Protein AF-A0A7X7JA41-F1 (afdb_monomer_lite)

Foldseek 3Di:
DDDDDDDDDDPDDDDDDPDDDPDQFQQAFAEEEDEDLVVLLVPLQVLLVLSVVCCVVPVGRHWYWYQYQQVQAIATSVRHRPVHHLQQPVSFQALVSVLCLQQNPDPSSVSSVVVCVVRHQEYEYEHDPPNLQQPDPVSLVVSVVSLVSSLVSLLLALSHAYEYEQYAFFQPQQYDLRSLVSSVVSLVCCQDCVNCPPRLRYHYDYNHVLQADPSSHGPPQQADPSHNPDRRGDSVSSNSVSSVVSVVSNVSSRVSSRPGDGRAWAAWEPWEWAAQLAQQKIKIFTDDTPPFQWKWKWKDLDQDPVRIDTPDIRHRHRMDIGRVAHAPRKMKMWMWGDDPPDIDDIYDIYIYGHHHDLPPAAEAEEFEFEQAADVVAPDHGFQARLVLSVLLVVQFQVQFPVNRRPPVRYHYAYAPSQAPVNSLVVLLVCQVVGDLSYEYEYEHAAEKDDDPDQWIFGDTRYYTHTLLNLLVSVLSHDQNYAYEYEYEYFLCQGDDPVDQGRSVVSSQVSNLVVVCVVCVVVVHDRDPCRCLRYKYKYWFHRNFGFAADPNHTQLSVQLSCVLVPVQLVVFLQQQRFQLSSRVRSQVRSCVVPVGTHMHMDNNSNRVNHGRHGDPPSHDPGDFQWDWAWFAAPPPLAIWIWIARLQQQFIWIDALVGHTLDDGDRWDDRRWDWDWWAAEQPRHIWTWTARAAQQFIWTDRSVGHTQGDRDRDHHHQKDFDWWAAPLPRGTWGWIARLAQQFIWTWRSDDDDGDTPGDRPHDDHHQKDWDWWAQPLPRHIWTWIFRQAQTFIWTKRPPPNIDTLGDRHRWQTHDRPQKDFDWDAAPQPNHTWRWIAGQAFQFIWTARSVGHGLGGRDRDHHHQKDWHWIRSPNPNHTWTWIARSNFQFIWTDHSVGHTSDGGDHDSD

Radius of gyration: 40.49 Å; chains: 1; bounding box: 94×89×109 Å

Secondary structure (DSSP, 8-state):
-----------------S---TT-----EEEEE--THHHHHHHTTTHHHHHHHHHHHH----EEEEE-STTT-EE-TTS-B-S-----GGG--SHHHHHHHHH--SHHHHHHHHHHHHH-SEEEEEPPTTTT---SHHHHHHHHHHHHHHHHHHTT-TTSEEEEEPPPPPPTTTS-HHHHHHHHHHHHHHTSHHHHTT-TTEEE--HHHHHB-TTSSBPGGG-SSSSSS-----HHHHHHHHHHHHHHHHHHHHHHHTTPPPPPPPPP-S-EE-BSS-SS-EEEE-PPPTT-SEEEEEEESSS-GGG-EEEEEEESSSEEEE----TT--EEEEEEEE-SS-BPPPPPPEEEBPPP--TTPPEEEEEEE-SS--TTT-PPP-SSHHHHHHHIIIIIIIT-TT--S-GGGEEEEEGGGG-HHHHHHHHHHHHHH--TT-EEEEEEES-EEEETTTEEEEE-SSSEEEHHHHHHHHTTS-TT-EEEEEEESTTTT-S-TT-S-HHHHHHHHHHHHHHHHHHHHTTPPPPTTTTTTEEEEESS-TT------SSS-HHHHHHHHHTTSGGG-SS-SSEEEHHHHHHHHHHHHHHH-TT---EEE-HHHHHHSEEEE-TT-S---SSSEEEEEE-SSSSSSPEEEEEETTTTEEEEE-TT--EEEEEEE-S-TTPEEE---SSSSSS--EEEEETTTTEEEEE-TTS-EEEEEEE---TTEEE--B-SSSSSS-BEEEEETTTTEEEEE--SSTT--EEEEEEE-S-TTEEE--B-TTSSSS-BEEEEETTTTEEEEEE-GGG-EEEEEEEE-S---TTTSEE--B-SSSSSS-BEEEEETTTTEEEEE-TTS-EEEEEEE---TTEEE--B-SSSSSS-BEEEEETTTTEEEEE-TTS-EEEEEEE---

Structure (mmCIF, N/CA/C/O backbone):
data_AF-A0A7X7JA41-F1
#
_entry.id   AF-A0A7X7JA41-F1
#
loop_
_atom_site.group_PDB
_atom_site.id
_atom_site.type_symbol
_atom_site.label_atom_id
_atom_site.label_alt_id
_atom_site.label_comp_id
_atom_site.label_asym_id
_atom_site.label_entity_id
_atom_site.label_seq_id
_atom_site.pdbx_PDB_ins_code
_atom_site.Cartn_x
_atom_site.Cartn_y
_atom_site.Cartn_z
_atom_site.occupancy
_atom_site.B_iso_or_equiv
_atom_site.auth_seq_id
_atom_site.auth_comp_id
_atom_site.auth_asym_id
_atom_site.auth_atom_id
_atom_site.pdbx_PDB_model_num
ATOM 1 N N . MET A 1 1 ? -56.074 30.315 67.542 1.00 33.06 1 MET A N 1
ATOM 2 C CA . MET A 1 1 ? -56.757 29.478 66.530 1.00 33.06 1 MET A CA 1
ATOM 3 C C . MET A 1 1 ? -55.970 29.658 65.236 1.00 33.06 1 MET A C 1
ATOM 5 O O . MET A 1 1 ? -56.002 30.753 64.707 1.00 33.06 1 MET A O 1
ATOM 9 N N . ALA A 1 2 ? -54.986 28.818 64.891 1.00 29.12 2 ALA A N 1
ATOM 10 C CA . ALA A 1 2 ? -55.101 27.440 64.376 1.00 29.12 2 ALA A CA 1
ATOM 11 C C . ALA A 1 2 ? -56.069 27.360 63.174 1.00 29.12 2 ALA A C 1
ATOM 13 O O . ALA A 1 2 ? -57.208 27.773 63.333 1.00 29.12 2 ALA A O 1
ATOM 14 N N . SER A 1 3 ? -55.751 26.834 61.985 1.00 27.56 3 SER A N 1
ATOM 15 C CA . SER A 1 3 ? -54.560 26.144 61.471 1.00 27.56 3 SER A CA 1
ATOM 16 C C . SER A 1 3 ? -54.761 25.822 59.972 1.00 27.56 3 SER A C 1
ATOM 18 O O . SER A 1 3 ? -55.882 25.542 59.569 1.00 27.56 3 SER A O 1
ATOM 20 N N . ARG A 1 4 ? -53.636 25.714 59.240 1.00 30.38 4 ARG A N 1
ATOM 21 C CA . ARG A 1 4 ? -53.349 24.804 58.100 1.00 30.38 4 ARG A CA 1
ATOM 22 C C . ARG A 1 4 ? -53.978 25.087 56.719 1.00 30.38 4 ARG A C 1
ATOM 24 O O . ARG A 1 4 ? -55.105 24.699 56.445 1.00 30.38 4 ARG A O 1
ATOM 31 N N . LEU A 1 5 ? -53.140 25.599 55.806 1.00 30.02 5 LEU A N 1
ATOM 32 C CA . LEU A 1 5 ? -53.205 25.287 54.373 1.00 30.02 5 LEU A CA 1
ATOM 33 C C . LEU A 1 5 ? -52.401 24.007 54.101 1.00 30.02 5 LEU A C 1
ATOM 35 O O . LEU A 1 5 ? -51.257 23.883 54.538 1.00 30.02 5 LEU A O 1
ATOM 39 N N . ALA A 1 6 ? -53.022 23.071 53.387 1.00 27.50 6 ALA A N 1
ATOM 40 C CA . ALA A 1 6 ? -52.429 21.843 52.881 1.00 27.50 6 ALA A CA 1
ATOM 41 C C . ALA A 1 6 ? -51.941 22.069 51.441 1.00 27.50 6 ALA A C 1
ATOM 43 O O . ALA A 1 6 ? -52.726 22.501 50.599 1.00 27.50 6 ALA A O 1
ATOM 44 N N . LEU A 1 7 ? -50.676 21.755 51.152 1.00 28.48 7 LEU A N 1
ATOM 45 C CA . LEU A 1 7 ? -50.219 21.488 49.787 1.00 28.48 7 LEU A CA 1
ATOM 46 C C . LEU A 1 7 ? -50.153 19.970 49.614 1.00 28.48 7 LEU A C 1
ATOM 48 O O . LEU A 1 7 ? -49.408 19.288 50.318 1.00 28.48 7 LEU A O 1
ATOM 52 N N . GLY A 1 8 ? -50.997 19.457 48.722 1.00 24.92 8 GLY A N 1
ATOM 53 C CA . GLY A 1 8 ? -51.049 18.052 48.345 1.00 24.92 8 GLY A CA 1
ATOM 54 C C . GLY A 1 8 ? -49.882 17.673 47.439 1.00 24.92 8 GLY A C 1
ATOM 55 O O . GLY A 1 8 ? -49.553 18.385 46.493 1.00 24.92 8 GLY A O 1
ATOM 56 N N . LEU A 1 9 ? -49.284 16.524 47.740 1.00 27.97 9 LEU A N 1
ATOM 57 C CA . LEU A 1 9 ? -48.405 15.776 46.851 1.00 27.97 9 LEU A CA 1
ATOM 58 C C . LEU A 1 9 ? -49.216 15.301 45.636 1.00 27.97 9 LEU A C 1
ATOM 60 O O . LEU A 1 9 ? -50.021 14.377 45.752 1.00 27.97 9 LEU A O 1
ATOM 64 N N . CYS A 1 10 ? -49.011 15.921 44.475 1.00 24.03 10 CYS A N 1
ATOM 65 C CA . CYS A 1 10 ? -49.424 15.345 43.198 1.00 24.03 10 CYS A CA 1
ATOM 66 C C . CYS A 1 10 ? -48.395 14.287 42.783 1.00 24.03 10 CYS A C 1
ATOM 68 O O . CYS A 1 10 ? -47.353 14.615 42.225 1.00 24.03 10 CYS A O 1
ATOM 70 N N . PHE A 1 11 ? -48.702 13.015 43.036 1.00 27.22 11 PHE A N 1
ATOM 71 C CA . PHE A 1 11 ? -48.127 11.911 42.270 1.00 27.22 11 PHE A CA 1
ATOM 72 C C . PHE A 1 11 ? -48.785 11.918 40.885 1.00 27.22 11 PHE A C 1
ATOM 74 O O . PHE A 1 11 ? -49.929 11.491 40.733 1.00 27.22 11 PHE A O 1
ATOM 81 N N . ALA A 1 12 ? -48.084 12.431 39.876 1.00 26.52 12 ALA A N 1
ATOM 82 C CA . ALA A 1 12 ? -48.445 12.184 38.488 1.00 26.52 12 ALA A CA 1
ATOM 83 C C . ALA A 1 12 ? -47.896 10.805 38.097 1.00 26.52 12 ALA A C 1
ATOM 85 O O . ALA A 1 12 ? -46.705 10.645 37.851 1.00 26.52 12 ALA A O 1
ATOM 86 N N . ALA A 1 13 ? -48.769 9.799 38.079 1.00 29.58 13 ALA A N 1
ATOM 87 C CA . ALA A 1 13 ? -48.492 8.535 37.414 1.00 29.58 13 ALA A CA 1
ATOM 88 C C . ALA A 1 13 ? -48.487 8.784 35.896 1.00 29.58 13 ALA A C 1
ATOM 90 O O . ALA A 1 13 ? -49.542 9.034 35.310 1.00 29.58 13 ALA A O 1
ATOM 91 N N . LEU A 1 14 ? -47.312 8.744 35.261 1.00 29.47 14 LEU A N 1
ATOM 92 C CA . LEU A 1 14 ? -47.224 8.684 33.803 1.00 29.47 14 LEU A CA 1
ATOM 93 C C . LEU A 1 14 ? -47.599 7.265 33.358 1.00 29.47 14 LEU A C 1
ATOM 95 O O . LEU A 1 14 ? -46.852 6.310 33.561 1.00 29.47 14 LEU A O 1
ATOM 99 N N . ALA A 1 15 ? -48.778 7.131 32.756 1.00 28.91 15 ALA A N 1
ATOM 100 C CA . ALA A 1 15 ? -49.138 5.955 31.982 1.00 28.91 15 ALA A CA 1
ATOM 101 C C . ALA A 1 15 ? -48.321 5.956 30.678 1.00 28.91 15 ALA A C 1
ATOM 103 O O . ALA A 1 15 ? -48.540 6.798 29.808 1.00 28.91 15 ALA A O 1
ATOM 104 N N . LEU A 1 16 ? -47.380 5.018 30.543 1.00 32.22 16 LEU A N 1
ATOM 105 C CA . LEU A 1 16 ? -46.713 4.721 29.274 1.00 32.22 16 LEU A CA 1
ATOM 106 C C . LEU A 1 16 ? -47.741 4.114 28.307 1.00 32.22 16 LEU A C 1
ATOM 108 O O . LEU A 1 16 ? -48.267 3.025 28.539 1.00 32.22 16 LEU A O 1
ATOM 112 N N . ALA A 1 17 ? -48.049 4.832 27.228 1.00 27.66 17 ALA A N 1
ATOM 113 C CA . ALA A 1 17 ? -48.820 4.295 26.113 1.00 27.66 17 ALA A CA 1
ATOM 114 C C . ALA A 1 17 ? -48.003 3.205 25.382 1.00 27.66 17 ALA A C 1
ATOM 116 O O . ALA A 1 17 ? -46.795 3.375 25.203 1.00 27.66 17 ALA A O 1
ATOM 117 N N . PRO A 1 18 ? -48.619 2.102 24.915 1.00 32.91 18 PRO A N 1
ATOM 118 C CA . PRO A 1 18 ? -47.906 1.059 24.195 1.00 32.91 18 PRO A CA 1
ATOM 119 C C . PRO A 1 18 ? -47.730 1.486 22.734 1.00 32.91 18 PRO A C 1
ATOM 121 O O . PRO A 1 18 ? -48.543 1.180 21.866 1.00 32.91 18 PRO A O 1
ATOM 124 N N . GLY A 1 19 ? -46.650 2.212 22.473 1.00 30.42 19 GLY A N 1
ATOM 125 C CA . GLY A 1 19 ? -46.119 2.460 21.140 1.00 30.42 19 GLY A CA 1
ATOM 126 C C . GLY A 1 19 ? -44.613 2.268 21.195 1.00 30.42 19 GLY A C 1
ATOM 127 O O . GLY A 1 19 ? -43.905 3.136 21.690 1.00 30.42 19 GLY A O 1
ATOM 128 N N . ARG A 1 20 ? -44.117 1.115 20.731 1.00 34.50 20 ARG A N 1
ATOM 129 C CA . ARG A 1 20 ? -42.679 0.885 20.533 1.00 34.50 20 ARG A CA 1
ATOM 130 C C . ARG A 1 20 ? -42.167 1.917 19.520 1.00 34.50 20 ARG A C 1
ATOM 132 O O . ARG A 1 20 ? -42.358 1.736 18.321 1.00 34.50 20 ARG A O 1
ATOM 139 N N . GLN A 1 21 ? -41.528 2.980 20.001 1.00 29.48 21 GLN A N 1
ATOM 140 C CA . GLN A 1 21 ? -40.533 3.708 19.222 1.00 29.48 21 GLN A CA 1
ATOM 141 C C . GLN A 1 21 ? -39.193 2.996 19.401 1.00 29.48 21 GLN A C 1
ATOM 143 O O . GLN A 1 21 ? -38.790 2.656 20.513 1.00 29.48 21 GLN A O 1
ATOM 148 N N . ALA A 1 22 ? -38.539 2.706 18.284 1.00 31.86 22 ALA A N 1
ATOM 149 C CA . ALA A 1 22 ? -37.186 2.187 18.270 1.00 31.86 22 ALA A CA 1
ATOM 150 C C . ALA A 1 22 ? -36.218 3.275 18.775 1.00 31.86 22 ALA A C 1
ATOM 152 O O . ALA A 1 22 ? -36.221 4.374 18.230 1.00 31.86 22 ALA A O 1
ATOM 153 N N . GLY A 1 23 ? -35.397 2.956 19.786 1.00 39.06 23 GLY A N 1
ATOM 154 C CA . GLY A 1 23 ? -34.113 3.635 20.017 1.00 39.06 23 GLY A CA 1
ATOM 155 C C . GLY A 1 23 ? -33.945 4.589 21.211 1.00 39.06 23 GLY A C 1
ATOM 156 O O . GLY A 1 23 ? -32.968 5.323 21.199 1.00 39.06 23 GLY A O 1
ATOM 157 N N . ALA A 1 24 ? -34.809 4.613 22.236 1.00 46.97 24 ALA A N 1
ATOM 158 C CA . ALA A 1 24 ? -34.547 5.446 23.425 1.00 46.97 24 ALA A CA 1
ATOM 159 C C . ALA A 1 24 ? -33.408 4.854 24.286 1.00 46.97 24 ALA A C 1
ATOM 161 O O . ALA A 1 24 ? -33.489 3.698 24.713 1.00 46.97 24 ALA A O 1
ATOM 162 N N . GLN A 1 25 ? -32.351 5.630 24.543 1.00 55.69 25 GLN A N 1
ATOM 163 C CA . GLN A 1 25 ? -31.204 5.195 25.340 1.00 55.69 25 GLN A CA 1
ATOM 164 C C . GLN A 1 25 ? -31.572 5.226 26.833 1.00 55.69 25 GLN A C 1
ATOM 166 O O . GLN A 1 25 ? -31.824 6.274 27.414 1.00 55.69 25 GLN A O 1
ATOM 171 N N . SER A 1 26 ? -31.627 4.069 27.495 1.00 75.06 26 SER A N 1
ATOM 172 C CA . SER A 1 26 ? -31.870 4.033 28.943 1.00 75.06 26 SER A CA 1
ATOM 173 C C . SER A 1 26 ? -30.574 4.366 29.682 1.00 75.06 26 SER A C 1
ATOM 175 O O . SER A 1 26 ? -29.625 3.584 29.638 1.00 75.06 26 SER A O 1
ATOM 177 N N . PHE A 1 27 ? -30.519 5.516 30.357 1.00 89.44 27 PHE A N 1
ATOM 178 C CA . PHE A 1 27 ? -29.398 5.862 31.234 1.00 89.44 27 PHE A CA 1
ATOM 179 C C . PHE A 1 27 ? -29.605 5.157 32.566 1.00 89.44 27 PHE A C 1
ATOM 181 O O . PHE A 1 27 ? -30.421 5.588 33.376 1.00 89.44 27 PHE A O 1
ATOM 188 N N . SER A 1 28 ? -28.906 4.047 32.775 1.00 90.94 28 SER A N 1
ATOM 189 C CA . SER A 1 28 ? -29.058 3.218 33.970 1.00 90.94 28 SER A CA 1
ATOM 190 C C . SER A 1 28 ? -27.780 3.092 34.785 1.00 90.94 28 SER A C 1
ATOM 192 O O . SER A 1 28 ? -27.863 2.702 35.941 1.00 90.94 28 SER A O 1
ATOM 194 N N . ASN A 1 29 ? -26.619 3.450 34.236 1.00 95.00 29 ASN A N 1
ATOM 195 C CA . ASN A 1 29 ? -25.353 3.397 34.955 1.00 95.00 29 ASN A CA 1
ATOM 196 C C . ASN A 1 29 ? -24.974 4.787 35.504 1.00 95.00 29 ASN A C 1
ATOM 198 O O . ASN A 1 29 ? -24.661 5.707 34.737 1.00 95.00 29 ASN A O 1
ATOM 202 N N . LEU A 1 30 ? -25.041 4.941 36.831 1.00 97.06 30 LEU A N 1
ATOM 203 C CA . LEU A 1 30 ? -24.759 6.187 37.541 1.00 97.06 30 LEU A CA 1
ATOM 204 C C . LEU A 1 30 ? -23.484 6.077 38.361 1.00 97.06 30 LEU A C 1
ATOM 206 O O . LEU A 1 30 ? -23.257 5.080 39.037 1.00 97.06 30 LEU A O 1
ATOM 210 N N . PHE A 1 31 ? -22.720 7.157 38.380 1.00 97.75 31 PHE A N 1
ATOM 211 C CA . PHE A 1 31 ? -21.473 7.286 39.104 1.00 97.75 31 PHE A CA 1
ATOM 212 C C . PHE A 1 31 ? -21.483 8.527 39.976 1.00 97.75 31 PHE A C 1
ATOM 214 O O . PHE A 1 31 ? -21.829 9.612 39.509 1.00 97.75 31 PHE A O 1
ATOM 221 N N . PHE A 1 32 ? -21.080 8.376 41.233 1.00 97.50 32 PHE A N 1
ATOM 222 C CA . PHE A 1 32 ? -20.907 9.485 42.157 1.00 97.50 32 PHE A CA 1
ATOM 223 C C . PHE A 1 32 ? -19.457 9.568 42.636 1.00 97.50 32 PHE A C 1
ATOM 225 O O . PHE A 1 32 ? -19.023 8.750 43.443 1.00 97.50 32 PHE A O 1
ATOM 232 N N . LEU A 1 33 ? -18.714 10.572 42.166 1.00 96.50 33 LEU A N 1
ATOM 233 C CA . LEU A 1 33 ? -17.398 10.918 42.704 1.00 96.50 33 LEU A CA 1
ATOM 234 C C . LEU A 1 33 ? -17.577 11.801 43.938 1.00 96.50 33 LEU A C 1
ATOM 236 O O . LEU A 1 33 ? -18.136 12.903 43.862 1.00 96.50 33 LEU A O 1
ATOM 240 N N . HIS A 1 34 ? -17.114 11.326 45.091 1.00 91.81 34 HIS A N 1
ATOM 241 C CA . HIS A 1 34 ? -17.381 12.002 46.353 1.00 91.81 34 HIS A CA 1
ATOM 242 C C . HIS A 1 34 ? -16.259 11.817 47.366 1.00 91.81 34 HIS A C 1
ATOM 244 O O . HIS A 1 34 ? -15.851 10.707 47.655 1.00 91.81 34 HIS A O 1
ATOM 250 N N . HIS A 1 35 ? -15.804 12.900 47.994 1.00 88.06 35 HIS A N 1
ATOM 251 C CA . HIS A 1 35 ? -14.953 12.819 49.192 1.00 88.06 35 HIS A CA 1
ATOM 252 C C . HIS A 1 35 ? -15.734 13.238 50.442 1.00 88.06 35 HIS A C 1
ATOM 254 O O . HIS A 1 35 ? -16.774 13.897 50.338 1.00 88.06 35 HIS A O 1
ATOM 260 N N . SER A 1 36 ? -15.230 12.927 51.640 1.00 86.56 36 SER A N 1
ATOM 261 C CA . SER A 1 36 ? -15.738 13.508 52.895 1.00 86.56 36 SER A CA 1
ATOM 262 C C . SER A 1 36 ? -17.259 13.274 53.085 1.00 86.56 36 SER A C 1
ATOM 264 O O . SER A 1 36 ? -17.699 12.137 53.262 1.00 86.56 36 SER A O 1
ATOM 266 N N . THR A 1 37 ? -18.091 14.317 53.013 1.00 85.94 37 THR A N 1
ATOM 267 C CA . THR A 1 37 ? -19.538 14.291 53.299 1.00 85.94 37 THR A CA 1
ATOM 268 C C . THR A 1 37 ? -20.363 13.361 52.404 1.00 85.94 37 THR A C 1
ATOM 270 O O . THR A 1 37 ? -21.480 13.000 52.772 1.00 85.94 37 THR A O 1
ATOM 273 N N . GLY A 1 38 ? -19.834 12.938 51.252 1.00 89.62 38 GLY A N 1
ATOM 274 C CA . GLY A 1 38 ? -20.542 12.040 50.335 1.00 89.62 38 GLY A CA 1
ATOM 275 C C . GLY A 1 38 ? -20.774 10.652 50.919 1.00 89.62 38 GLY A C 1
ATOM 276 O O . GLY A 1 38 ? -21.874 10.114 50.800 1.00 89.62 38 GLY A O 1
ATOM 277 N N . SER A 1 39 ? -19.798 10.135 51.669 1.00 90.06 39 SER A N 1
ATOM 278 C CA . SER A 1 39 ? -19.918 8.852 52.368 1.00 90.06 39 SER A CA 1
ATOM 279 C C . SER A 1 39 ? -21.095 8.857 53.353 1.00 90.06 39 SER A C 1
ATOM 281 O O . SER A 1 39 ? -21.860 7.895 53.430 1.00 90.06 39 SER A O 1
ATOM 283 N N . GLY A 1 40 ? -21.333 9.989 54.028 1.00 91.69 40 GLY A N 1
ATOM 284 C CA . GLY A 1 40 ? -22.500 10.185 54.891 1.00 91.69 40 GLY A CA 1
ATOM 285 C C . GLY A 1 40 ? -23.826 10.104 54.129 1.00 91.69 40 GLY A C 1
ATOM 286 O O . GLY A 1 40 ? -24.755 9.434 54.585 1.00 91.69 40 GLY A O 1
ATOM 287 N N . LEU A 1 41 ? -23.921 10.724 52.949 1.00 93.75 41 LEU A N 1
ATOM 288 C CA . LEU A 1 41 ? -25.120 10.647 52.105 1.00 93.75 41 LEU A CA 1
ATOM 289 C C . LEU A 1 41 ? -25.412 9.207 51.668 1.00 93.75 41 LEU A C 1
ATOM 291 O O . LEU A 1 41 ? -26.566 8.781 51.699 1.00 93.75 41 LEU A O 1
ATOM 295 N N . ILE A 1 42 ? -24.377 8.439 51.330 1.00 95.50 42 ILE A N 1
ATOM 296 C CA . ILE A 1 42 ? -24.523 7.052 50.880 1.00 95.50 42 ILE A CA 1
ATOM 297 C C . ILE A 1 42 ? -24.905 6.140 52.049 1.00 95.50 42 ILE A C 1
ATOM 299 O O . ILE A 1 42 ? -25.935 5.465 51.989 1.00 95.50 42 ILE A O 1
ATOM 303 N N . GLN A 1 43 ? -24.111 6.141 53.122 1.00 93.81 43 GLN A N 1
ATOM 304 C CA . GLN A 1 43 ? -24.247 5.198 54.235 1.00 93.81 43 GLN A CA 1
ATOM 305 C C . GLN A 1 43 ? -25.399 5.578 55.171 1.00 93.81 43 GLN A C 1
ATOM 307 O O . GLN A 1 43 ? -26.318 4.795 55.400 1.00 93.81 43 GLN A O 1
ATOM 312 N N . ALA A 1 44 ? -25.374 6.801 55.706 1.00 93.56 44 ALA A N 1
ATOM 313 C CA . ALA A 1 44 ? -26.379 7.282 56.652 1.00 93.56 44 ALA A CA 1
ATOM 314 C C . ALA A 1 44 ? -27.668 7.738 55.954 1.00 93.56 44 ALA A C 1
ATOM 316 O O . ALA A 1 44 ? -28.755 7.585 56.520 1.00 93.56 44 ALA A O 1
ATOM 317 N N . GLY A 1 45 ? -27.554 8.286 54.742 1.00 94.69 45 GLY A N 1
ATOM 318 C CA . GLY A 1 45 ? -28.695 8.647 53.902 1.00 94.69 45 GLY A CA 1
ATOM 319 C C . GLY A 1 45 ? -29.320 7.471 53.148 1.00 94.69 45 GLY A C 1
ATOM 320 O O . GLY A 1 45 ? -30.437 7.602 52.655 1.00 94.69 45 GLY A O 1
ATOM 321 N N . GLY A 1 46 ? -28.656 6.313 53.098 1.00 95.75 46 GLY A N 1
ATOM 322 C CA . GLY A 1 46 ? -29.221 5.074 52.563 1.00 95.75 46 GLY A CA 1
ATOM 323 C C . GLY A 1 46 ? -29.470 5.096 51.055 1.00 95.75 46 GLY A C 1
ATOM 324 O O . GLY A 1 46 ? -30.406 4.446 50.592 1.00 95.75 46 GLY A O 1
ATOM 325 N N . MET A 1 47 ? -28.660 5.827 50.279 1.00 96.38 47 MET A N 1
ATOM 326 C CA . MET A 1 47 ? -28.868 5.997 48.831 1.00 96.38 47 MET A CA 1
ATOM 327 C C . MET A 1 47 ? -29.019 4.663 48.093 1.00 96.38 47 MET A C 1
ATOM 329 O O . MET A 1 47 ? -29.959 4.500 47.319 1.00 96.38 47 MET A O 1
ATOM 333 N N . ARG A 1 48 ? -28.161 3.677 48.387 1.00 95.88 48 ARG A N 1
ATOM 334 C CA . ARG A 1 48 ? -28.209 2.343 47.759 1.00 95.88 48 ARG A CA 1
ATOM 335 C C . ARG A 1 48 ? -29.552 1.641 47.967 1.00 95.88 48 ARG A C 1
ATOM 337 O O . ARG A 1 48 ? -30.108 1.075 47.031 1.00 95.88 48 ARG A O 1
ATOM 344 N N . ALA A 1 49 ? -30.127 1.753 49.166 1.00 95.00 49 ALA A N 1
ATOM 345 C CA . ALA A 1 49 ? -31.444 1.195 49.461 1.00 95.00 49 ALA A CA 1
ATOM 346 C C . ALA A 1 49 ? -32.562 1.900 48.674 1.00 95.00 49 ALA A C 1
ATOM 348 O O . ALA A 1 49 ? -33.531 1.256 48.278 1.00 95.00 49 ALA A O 1
ATOM 349 N N . VAL A 1 50 ? -32.423 3.203 48.412 1.00 95.62 50 VAL A N 1
ATOM 350 C CA . VAL A 1 50 ? -33.379 3.970 47.596 1.00 95.62 50 VAL A CA 1
ATOM 351 C C . VAL A 1 50 ? -33.333 3.527 46.131 1.00 95.62 50 VAL A C 1
ATOM 353 O O . VAL A 1 50 ? -34.392 3.307 45.544 1.00 95.62 50 VAL A O 1
ATOM 356 N N . PHE A 1 51 ? -32.142 3.316 45.561 1.00 95.00 51 PHE A N 1
ATOM 357 C CA . PHE A 1 51 ? -31.991 2.741 44.217 1.00 95.00 51 PHE A CA 1
ATOM 358 C C . PHE A 1 51 ? -32.599 1.333 44.127 1.00 95.00 51 PHE A C 1
ATOM 360 O O . PHE A 1 51 ? -33.428 1.077 43.254 1.00 95.00 51 PHE A O 1
ATOM 367 N N . ALA A 1 52 ? -32.277 0.444 45.073 1.00 93.62 52 ALA A N 1
ATOM 368 C CA . ALA A 1 52 ? -32.813 -0.919 45.103 1.00 93.62 52 ALA A CA 1
ATOM 369 C C . ALA A 1 52 ? -34.349 -0.957 45.242 1.00 93.62 52 ALA A C 1
ATOM 371 O O . ALA A 1 52 ? -35.024 -1.741 44.565 1.00 93.62 52 ALA A O 1
ATOM 372 N N . ALA A 1 53 ? -34.915 -0.087 46.087 1.00 92.75 53 ALA A N 1
ATOM 373 C CA . ALA A 1 53 ? -36.360 0.047 46.247 1.00 92.75 53 ALA A CA 1
ATOM 374 C C . ALA A 1 53 ? -37.030 0.558 44.963 1.00 92.75 53 ALA A C 1
ATOM 376 O O . ALA A 1 53 ? -38.074 0.033 44.580 1.00 92.75 53 ALA A O 1
ATOM 377 N N . SER A 1 54 ? -36.417 1.531 44.281 1.00 90.00 54 SER A N 1
ATOM 378 C CA . SER A 1 54 ? -36.899 2.050 42.997 1.00 90.00 54 SER A CA 1
ATOM 379 C C . SER A 1 54 ? -36.891 0.969 41.910 1.00 90.00 54 SER A C 1
ATOM 381 O O . SER A 1 54 ? -37.930 0.708 41.305 1.00 90.00 54 SER A O 1
ATOM 383 N N . ASN A 1 55 ? -35.772 0.251 41.751 1.00 91.94 55 ASN A N 1
ATOM 384 C CA . ASN A 1 55 ? -35.643 -0.866 40.807 1.00 91.94 55 ASN A CA 1
ATOM 385 C C . ASN A 1 55 ? -36.705 -1.943 41.047 1.00 91.94 55 ASN A C 1
ATOM 387 O O . ASN A 1 55 ? -37.366 -2.390 40.111 1.00 91.94 55 ASN A O 1
ATOM 391 N N . SER A 1 56 ? -36.947 -2.294 42.312 1.00 91.19 56 SER A N 1
ATOM 392 C CA . SER A 1 56 ? -37.967 -3.281 42.680 1.00 91.19 56 SER A CA 1
ATOM 393 C C . SER A 1 56 ? -39.398 -2.788 42.429 1.00 91.19 56 SER A C 1
ATOM 395 O O . SER A 1 56 ? -40.246 -3.560 41.988 1.00 91.19 56 SER A O 1
ATOM 397 N N . ALA A 1 57 ? -39.692 -1.518 42.721 1.00 88.19 57 ALA A N 1
ATOM 398 C CA . ALA A 1 57 ? -41.041 -0.956 42.619 1.00 88.19 57 ALA A CA 1
ATOM 399 C C . ALA A 1 57 ? -41.442 -0.585 41.183 1.00 88.19 57 ALA A C 1
ATOM 401 O O . ALA A 1 57 ? -42.628 -0.621 40.849 1.00 88.19 57 ALA A O 1
ATOM 402 N N . HIS A 1 58 ? -40.471 -0.215 40.348 1.00 85.31 58 HIS A N 1
ATOM 403 C CA . HIS A 1 58 ? -40.706 0.355 39.020 1.00 85.31 58 HIS A CA 1
ATOM 404 C C . HIS A 1 58 ? -40.112 -0.474 37.876 1.00 85.31 58 HIS A C 1
ATOM 406 O O . HIS A 1 58 ? -40.293 -0.108 36.717 1.00 85.31 58 HIS A O 1
ATOM 412 N N . GLY A 1 59 ? -39.431 -1.588 38.170 1.00 82.44 59 GLY A N 1
ATOM 413 C CA . GLY A 1 59 ? -38.784 -2.423 37.154 1.00 82.44 59 GLY A CA 1
ATOM 414 C C . GLY A 1 59 ? -37.631 -1.714 36.438 1.00 82.44 59 GLY A C 1
ATOM 415 O O . GLY A 1 59 ? -37.330 -2.042 35.293 1.00 82.44 59 GLY A O 1
ATOM 416 N N . THR A 1 60 ? -37.024 -0.712 37.080 1.00 83.06 60 THR A N 1
ATOM 417 C CA . THR A 1 60 ? -35.852 0.002 36.558 1.00 83.06 60 THR A CA 1
ATOM 418 C C . THR A 1 60 ? -34.573 -0.793 36.831 1.00 83.06 60 THR A C 1
ATOM 420 O O . THR A 1 60 ? -34.543 -1.651 37.711 1.00 83.06 60 THR A O 1
ATOM 423 N N . GLY A 1 61 ? -33.511 -0.517 36.073 1.00 88.00 61 GLY A N 1
ATOM 424 C CA . GLY A 1 61 ? -32.217 -1.203 36.184 1.00 88.00 61 GLY A CA 1
ATOM 425 C C . GLY A 1 61 ? -31.081 -0.289 36.631 1.00 88.00 61 GLY A C 1
ATOM 426 O O . GLY A 1 61 ? -29.980 -0.418 36.115 1.00 88.00 61 GLY A O 1
ATOM 427 N N . PHE A 1 62 ? -31.346 0.686 37.505 1.00 94.38 62 PHE A N 1
ATOM 428 C CA . PHE A 1 62 ? -30.330 1.659 37.897 1.00 94.38 62 PHE A CA 1
ATOM 429 C C . PHE A 1 62 ? -29.208 1.009 38.714 1.00 94.38 62 PHE A C 1
ATOM 431 O O . PHE A 1 62 ? -29.460 0.413 39.762 1.00 94.38 62 PHE A O 1
ATOM 438 N N . GLU A 1 63 ? -27.977 1.192 38.259 1.00 95.56 63 GLU A N 1
ATOM 439 C CA . GLU A 1 63 ? -26.741 0.785 38.909 1.00 95.56 63 GLU A CA 1
ATOM 440 C C . GLU A 1 63 ? -26.070 2.015 39.513 1.00 95.56 63 GLU A C 1
ATOM 442 O O . GLU A 1 63 ? -25.709 2.951 38.799 1.00 95.56 63 GLU A O 1
ATOM 447 N N . PHE A 1 64 ? -25.910 2.023 40.835 1.00 97.50 64 PHE A N 1
ATOM 448 C CA . PHE A 1 64 ? -25.270 3.126 41.543 1.00 97.50 64 PHE A CA 1
ATOM 449 C C . PHE A 1 64 ? -23.829 2.768 41.904 1.00 97.50 64 PHE A C 1
ATOM 451 O O . PHE A 1 64 ? -23.578 2.007 42.838 1.00 97.50 64 PHE A O 1
ATOM 458 N N . TRP A 1 65 ? -22.887 3.340 41.173 1.00 97.88 65 TRP A N 1
ATOM 459 C CA . TRP A 1 65 ? -21.458 3.274 41.435 1.00 97.88 65 TRP A CA 1
ATOM 460 C C . TRP A 1 65 ? -21.025 4.515 42.210 1.00 97.88 65 TRP A C 1
ATOM 462 O O . TRP A 1 65 ? -21.533 5.617 41.984 1.00 97.88 65 TRP A O 1
ATOM 472 N N . ASP A 1 66 ? -20.066 4.364 43.114 1.00 97.25 66 ASP A N 1
ATOM 473 C CA . ASP A 1 66 ? -19.457 5.509 43.787 1.00 97.25 66 ASP A CA 1
ATOM 474 C C . ASP A 1 66 ? -17.948 5.344 43.909 1.00 97.25 66 ASP A C 1
ATOM 476 O O . ASP A 1 66 ? -17.435 4.227 43.946 1.00 97.25 66 ASP A O 1
ATOM 480 N N . HIS A 1 67 ? -17.237 6.465 43.937 1.00 96.12 67 HIS A N 1
ATOM 481 C CA . HIS A 1 67 ? -15.797 6.489 44.138 1.00 96.12 67 HIS A CA 1
ATOM 482 C C . HIS A 1 67 ? -15.453 7.516 45.206 1.00 96.12 67 HIS A C 1
ATOM 484 O O . HIS A 1 67 ? -15.749 8.706 45.063 1.00 96.12 67 HIS A O 1
ATOM 490 N N . GLY A 1 68 ? -14.849 7.008 46.279 1.00 92.19 68 GLY A N 1
ATOM 491 C CA . GLY A 1 68 ? -14.328 7.789 47.392 1.00 92.19 68 GLY A CA 1
ATOM 492 C C . GLY A 1 68 ? -12.945 8.365 47.089 1.00 92.19 68 GLY A C 1
ATOM 493 O O . GLY A 1 68 ? -12.641 8.717 45.953 1.00 92.19 68 GLY A O 1
ATOM 494 N N . TYR A 1 69 ? -12.092 8.370 48.113 1.00 92.69 69 TYR A N 1
ATOM 495 C CA . TYR A 1 69 ? -10.645 8.539 47.960 1.00 92.69 69 TYR A CA 1
ATOM 496 C C . TYR A 1 69 ? -10.048 7.405 47.116 1.00 92.69 69 TYR A C 1
ATOM 498 O O . TYR A 1 69 ? -10.529 6.270 47.191 1.00 92.69 69 TYR A O 1
ATOM 506 N N . ASN A 1 70 ? -8.961 7.663 46.387 1.00 94.12 70 ASN A N 1
ATOM 507 C CA . ASN A 1 70 ? -8.264 6.656 45.569 1.00 94.12 70 ASN A CA 1
ATOM 508 C C . ASN A 1 70 ? -7.862 5.387 46.341 1.00 94.12 70 ASN A C 1
ATOM 510 O O . ASN A 1 70 ? -7.851 4.300 45.762 1.00 94.12 70 ASN A O 1
ATOM 514 N N . GLU A 1 71 ? -7.555 5.513 47.637 1.00 92.00 71 GLU A N 1
ATOM 515 C CA . GLU A 1 71 ? -7.258 4.377 48.524 1.00 92.00 71 GLU A CA 1
ATOM 516 C C . GLU A 1 71 ? -8.474 3.451 48.713 1.00 92.00 71 GLU A C 1
ATOM 518 O O . GLU A 1 71 ? -8.324 2.232 48.744 1.00 92.00 71 GLU A O 1
ATOM 523 N N . GLY A 1 72 ? -9.682 4.019 48.809 1.00 86.75 72 GLY A N 1
ATOM 524 C CA . GLY A 1 72 ? -10.932 3.256 48.894 1.00 86.75 72 GLY A CA 1
ATOM 525 C C . GL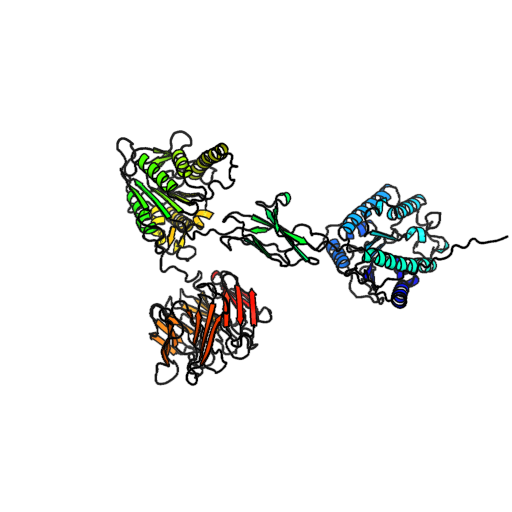Y A 1 72 ? -11.441 2.786 47.529 1.00 86.75 72 GLY A C 1
ATOM 526 O O . GLY A 1 72 ? -12.034 1.714 47.426 1.00 86.75 72 GLY A O 1
ATOM 527 N N . GLY A 1 73 ? -11.170 3.571 46.486 1.00 91.38 73 GLY A N 1
ATOM 528 C CA . GLY A 1 73 ? -11.463 3.250 45.096 1.00 91.38 73 GLY A CA 1
ATOM 529 C C . GLY A 1 73 ? -12.952 3.197 44.751 1.00 91.38 73 GLY A C 1
ATOM 530 O O . GLY A 1 73 ? -13.801 3.822 45.392 1.00 91.38 73 GLY A O 1
ATOM 531 N N . LEU A 1 74 ? -13.245 2.464 43.680 1.00 96.38 74 LEU A N 1
ATOM 532 C CA . LEU A 1 74 ? -14.567 2.279 43.101 1.00 96.38 74 LEU A CA 1
ATOM 533 C C . LEU A 1 74 ? -15.361 1.227 43.887 1.00 96.38 74 LEU A C 1
ATOM 535 O O . LEU A 1 74 ? -14.880 0.112 44.119 1.00 96.38 74 LEU A O 1
ATOM 539 N N . THR A 1 75 ? -16.599 1.572 44.226 1.00 97.06 75 THR A N 1
ATOM 540 C CA . THR A 1 75 ? -17.583 0.711 44.888 1.00 97.06 75 THR A CA 1
ATOM 541 C C . THR A 1 75 ? -18.716 0.378 43.919 1.00 97.06 75 THR A C 1
ATOM 543 O O . THR A 1 75 ? -19.290 1.271 43.288 1.00 97.06 75 THR A O 1
ATOM 546 N N . ASP A 1 76 ? -19.038 -0.908 43.809 1.00 96.00 76 ASP A N 1
ATOM 547 C CA . ASP A 1 76 ? -20.046 -1.437 42.887 1.00 96.00 76 ASP A CA 1
ATOM 548 C C . ASP A 1 76 ? -21.499 -1.186 43.351 1.00 96.00 76 ASP A C 1
ATOM 550 O O . ASP A 1 76 ? -21.717 -0.661 44.448 1.00 96.00 76 ASP A O 1
ATOM 554 N N . PRO A 1 77 ? -22.526 -1.517 42.541 1.00 95.38 77 PRO A N 1
ATOM 555 C CA . PRO A 1 77 ? -23.934 -1.320 42.892 1.00 95.38 77 PRO A CA 1
ATOM 556 C C . PRO A 1 77 ? -24.381 -2.034 44.172 1.00 95.38 77 PRO A C 1
ATOM 558 O O . PRO A 1 77 ? -25.226 -1.497 44.900 1.00 95.38 77 PRO A O 1
ATOM 561 N N . ASP A 1 78 ? -23.760 -3.164 44.506 1.00 92.12 78 ASP A N 1
ATOM 562 C CA . ASP A 1 78 ? -24.027 -3.937 45.723 1.00 92.12 78 ASP A CA 1
ATOM 563 C C . ASP A 1 78 ? -23.315 -3.361 46.962 1.00 92.12 78 ASP A C 1
ATOM 565 O O . ASP A 1 78 ? -23.499 -3.839 48.087 1.00 92.12 78 ASP A O 1
ATOM 569 N N . GLY A 1 79 ? -22.539 -2.288 46.783 1.00 93.38 79 GLY A N 1
ATOM 570 C CA . GLY A 1 79 ? -21.816 -1.611 47.851 1.00 93.38 79 GLY A CA 1
ATOM 571 C C . GLY A 1 79 ? -20.501 -2.289 48.222 1.00 93.38 79 GLY A C 1
ATOM 572 O O . GLY A 1 79 ? -20.000 -2.047 49.321 1.00 93.38 79 GLY A O 1
ATOM 573 N N . GLN A 1 80 ? -19.956 -3.141 47.352 1.00 94.62 80 GLN A N 1
ATOM 574 C CA . GLN A 1 80 ? -18.677 -3.811 47.564 1.00 94.62 80 GLN A CA 1
ATOM 575 C C . GLN A 1 80 ? -17.533 -3.033 46.913 1.00 94.62 80 GLN A C 1
ATOM 577 O O . GLN A 1 80 ? -17.651 -2.507 45.806 1.00 94.62 80 GLN A O 1
ATOM 582 N N . ALA A 1 81 ? -16.397 -2.973 47.608 1.00 93.38 81 ALA A N 1
ATOM 583 C CA . ALA A 1 81 ? -15.180 -2.397 47.054 1.00 93.38 81 ALA A CA 1
ATOM 584 C C . ALA A 1 81 ? -14.653 -3.293 45.925 1.00 93.38 81 ALA A C 1
ATOM 586 O O . ALA A 1 81 ? -14.444 -4.491 46.112 1.00 93.38 81 ALA A O 1
ATOM 587 N N . THR A 1 82 ? -14.391 -2.703 44.762 1.00 95.56 82 THR A N 1
ATOM 588 C CA . THR A 1 82 ? -13.934 -3.447 43.575 1.00 95.56 82 THR A CA 1
ATOM 589 C C . THR A 1 82 ? -12.432 -3.740 43.579 1.00 95.56 82 THR A C 1
ATOM 591 O O . THR A 1 82 ? -11.949 -4.522 42.762 1.00 95.56 82 THR A O 1
ATOM 594 N N . GLY A 1 83 ? -11.671 -3.068 44.451 1.00 92.50 83 GLY A N 1
ATOM 595 C CA . GLY A 1 83 ? -10.205 -3.072 44.432 1.00 92.50 83 GLY A CA 1
ATOM 596 C C . GLY A 1 83 ? -9.586 -2.277 43.273 1.00 92.50 83 GLY A C 1
ATOM 597 O O . GLY A 1 83 ? -8.369 -2.300 43.106 1.00 92.50 83 GLY A O 1
ATOM 598 N N . ARG A 1 84 ? -10.399 -1.578 42.469 1.00 92.81 84 ARG A N 1
ATOM 599 C CA . ARG A 1 84 ? -9.964 -0.683 41.384 1.00 92.81 84 ARG A CA 1
ATOM 600 C C . ARG A 1 84 ? -10.245 0.770 41.764 1.00 92.81 84 ARG A C 1
ATOM 602 O O . ARG A 1 84 ? -11.122 1.031 42.579 1.00 92.81 84 ARG A O 1
ATOM 609 N N . ASN A 1 85 ? -9.542 1.716 41.153 1.00 94.06 85 ASN A N 1
ATOM 610 C CA . ASN A 1 85 ? -9.823 3.150 41.258 1.00 94.06 85 ASN A CA 1
ATOM 611 C C . ASN A 1 85 ? -9.626 3.819 39.888 1.00 94.06 85 ASN A C 1
ATOM 613 O O . ASN A 1 85 ? -9.057 3.210 38.981 1.00 94.06 85 ASN A O 1
ATOM 617 N N . TYR A 1 86 ? -10.109 5.053 39.738 1.00 95.12 86 TYR A N 1
ATOM 618 C CA . TYR A 1 86 ? -9.901 5.858 38.526 1.00 95.12 86 TYR A CA 1
ATOM 619 C C . TYR A 1 86 ? -8.683 6.783 38.611 1.00 95.12 86 TYR A C 1
ATOM 621 O O . TYR A 1 86 ? -8.537 7.655 37.763 1.00 95.12 86 TYR A O 1
ATOM 629 N N . ALA A 1 87 ? -7.824 6.600 39.620 1.00 95.50 87 ALA A N 1
ATOM 630 C CA . ALA A 1 87 ? -6.624 7.397 39.855 1.00 95.50 87 ALA A CA 1
ATOM 631 C C . ALA A 1 87 ? -6.891 8.911 39.773 1.00 95.50 87 ALA A C 1
ATOM 633 O O . ALA A 1 87 ? -6.238 9.633 39.024 1.00 95.50 87 ALA A O 1
ATOM 634 N N . ILE A 1 88 ? -7.869 9.396 40.548 1.00 95.94 88 ILE A N 1
ATOM 635 C CA . ILE A 1 88 ? -8.252 10.812 40.572 1.00 95.94 88 ILE A CA 1
ATOM 636 C C . ILE A 1 88 ? -7.009 11.663 40.890 1.00 95.94 88 ILE A C 1
ATOM 638 O O . ILE A 1 88 ? -6.403 11.445 41.947 1.00 95.94 88 ILE A O 1
ATOM 642 N N . PRO A 1 89 ? -6.605 12.617 40.027 1.00 95.56 89 PRO A N 1
ATOM 643 C CA . PRO A 1 89 ? -5.353 13.344 40.201 1.00 95.56 89 PRO A CA 1
ATOM 644 C C . PRO A 1 89 ? -5.241 14.017 41.569 1.00 95.56 89 PRO A C 1
ATOM 646 O O . PRO A 1 89 ? -6.110 14.790 41.980 1.00 95.56 89 PRO A O 1
ATOM 649 N N . ASN A 1 90 ? -4.158 13.702 42.285 1.00 92.31 90 ASN A N 1
ATOM 650 C CA . ASN A 1 90 ? -3.867 14.176 43.645 1.00 92.31 90 ASN A CA 1
ATOM 651 C C . ASN A 1 90 ? -4.973 13.912 44.685 1.00 92.31 90 ASN A C 1
A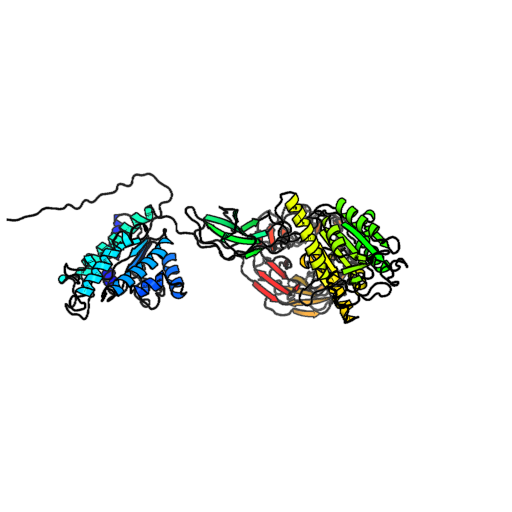TOM 653 O O . ASN A 1 90 ? -4.942 14.509 45.758 1.00 92.31 90 ASN A O 1
ATOM 657 N N . ASP A 1 91 ? -5.947 13.051 44.375 1.00 92.31 91 ASP A N 1
ATOM 658 C CA . ASP A 1 91 ? -7.145 12.839 45.193 1.00 92.31 91 ASP A CA 1
ATOM 659 C C . ASP A 1 91 ? -7.871 14.169 45.521 1.00 92.31 91 ASP A C 1
ATOM 661 O O . ASP A 1 91 ? -8.441 14.360 46.601 1.00 92.31 91 ASP A O 1
ATOM 665 N N . ASN A 1 92 ? -7.821 15.133 44.591 1.00 92.06 92 ASN A N 1
ATOM 666 C CA . ASN A 1 92 ? -8.375 16.468 44.792 1.00 92.06 92 ASN A CA 1
ATOM 667 C C . ASN A 1 92 ? -9.758 16.601 44.136 1.00 92.06 92 ASN A C 1
ATOM 669 O O . ASN A 1 92 ? -9.877 16.665 42.914 1.00 92.06 92 ASN A O 1
ATOM 673 N N . THR A 1 93 ? -10.806 16.700 44.958 1.00 91.69 93 THR A N 1
ATOM 674 C CA . THR A 1 93 ? -12.178 16.998 44.501 1.00 91.69 93 THR A CA 1
ATOM 675 C C . THR A 1 93 ? -12.612 18.433 44.801 1.00 91.69 93 THR A C 1
ATOM 677 O O . THR A 1 93 ? -13.773 18.786 44.592 1.00 91.69 93 THR A O 1
ATOM 680 N N . ASP A 1 94 ? -11.713 19.302 45.258 1.00 91.00 94 ASP A N 1
ATOM 681 C CA . ASP A 1 94 ? -12.001 20.731 45.355 1.00 91.00 94 ASP A CA 1
ATOM 682 C C . ASP A 1 94 ? -12.220 21.336 43.952 1.00 91.00 94 ASP A C 1
ATOM 684 O O . ASP A 1 94 ? -11.896 20.707 42.941 1.00 91.00 94 ASP A O 1
ATOM 688 N N . PRO A 1 95 ? -12.842 22.521 43.832 1.00 92.31 95 PRO A N 1
ATOM 689 C CA . PRO A 1 95 ? -13.198 23.106 42.537 1.00 92.31 95 PRO A CA 1
ATOM 690 C C . PRO A 1 95 ? -12.050 23.232 41.527 1.00 92.31 95 PRO A C 1
ATOM 692 O O . PRO A 1 95 ? -12.283 23.064 40.332 1.00 92.31 95 PRO A O 1
ATOM 695 N N . ASP A 1 96 ? -10.827 23.485 41.989 1.00 92.69 96 ASP A N 1
ATOM 696 C CA . ASP A 1 96 ? -9.615 23.492 41.166 1.00 92.69 96 ASP A CA 1
ATOM 697 C C . ASP A 1 96 ? -9.194 22.076 40.738 1.00 92.69 96 ASP A C 1
ATOM 699 O O . ASP A 1 96 ? -8.809 21.873 39.588 1.00 92.69 96 ASP A O 1
ATOM 703 N N . GLY A 1 97 ? -9.318 21.087 41.628 1.00 94.56 97 GLY A N 1
ATOM 704 C CA . GLY A 1 97 ? -9.058 19.674 41.343 1.00 94.56 97 GLY A CA 1
ATOM 705 C C . GLY A 1 97 ? -10.053 19.068 40.355 1.00 94.56 97 GLY A C 1
ATOM 706 O O . GLY A 1 97 ? -9.653 18.397 39.406 1.00 94.56 97 GLY A O 1
ATOM 707 N N . LEU A 1 98 ? -11.345 19.375 40.503 1.00 95.31 98 LEU A N 1
ATOM 708 C CA . LEU A 1 98 ? -12.372 18.989 39.530 1.00 95.31 98 LEU A CA 1
ATOM 709 C C . LEU A 1 98 ? -12.127 19.658 38.176 1.00 95.31 98 LEU A C 1
ATOM 711 O O . LEU A 1 98 ? -12.221 18.996 37.144 1.00 95.31 98 LEU A O 1
ATOM 715 N N . TYR A 1 99 ? -11.763 20.943 38.168 1.00 95.94 99 TYR A N 1
ATOM 716 C CA . TYR A 1 99 ? -11.351 21.626 36.944 1.00 95.94 99 TYR A CA 1
ATOM 717 C C . TYR A 1 99 ? -10.150 20.944 36.289 1.00 95.94 99 TYR A C 1
ATOM 719 O O . TYR A 1 99 ? -10.169 20.723 35.081 1.00 95.94 99 TYR A O 1
ATOM 727 N N . TYR A 1 100 ? -9.141 20.557 37.069 1.00 96.81 100 TYR A N 1
ATOM 728 C CA . TYR A 1 100 ? -7.990 19.824 36.556 1.00 96.81 100 TYR A CA 1
ATOM 729 C C . TYR A 1 100 ? -8.404 18.475 35.953 1.00 96.81 100 TYR A C 1
ATOM 731 O O . TYR A 1 100 ? -8.080 18.205 34.802 1.00 96.81 100 TYR A O 1
ATOM 739 N N . LEU A 1 101 ? -9.190 17.666 36.668 1.00 96.56 101 LEU A N 1
ATOM 740 C CA . LEU A 1 101 ? -9.686 16.375 36.175 1.00 96.56 101 LEU A CA 1
ATOM 741 C C . LEU A 1 101 ? -10.431 16.511 34.836 1.00 96.56 101 LEU A C 1
ATOM 743 O O . LEU A 1 101 ? -10.185 15.752 33.897 1.00 96.56 101 LEU A O 1
ATOM 747 N N . TRP A 1 102 ? -11.347 17.475 34.742 1.00 96.12 102 TRP A N 1
ATOM 748 C CA . TRP A 1 102 ? -12.255 17.573 33.601 1.00 96.12 102 TRP A CA 1
ATOM 749 C C . TRP A 1 102 ? -11.701 18.383 32.430 1.00 96.12 102 TRP A C 1
ATOM 751 O O . TRP A 1 102 ? -11.950 18.012 31.287 1.00 96.12 102 TRP A O 1
ATOM 761 N N . ALA A 1 103 ? -10.963 19.464 32.680 1.00 94.56 103 ALA A N 1
ATOM 762 C CA . ALA A 1 103 ? -10.568 20.429 31.651 1.00 94.56 103 ALA A CA 1
ATOM 763 C C . ALA A 1 103 ? -9.069 20.426 31.310 1.00 94.56 103 ALA A C 1
ATOM 765 O O . ALA A 1 103 ? -8.674 21.074 30.341 1.00 94.56 103 ALA A O 1
ATOM 766 N N . SER A 1 104 ? -8.229 19.710 32.064 1.00 92.38 104 SER A N 1
ATOM 767 C CA . SER A 1 104 ? -6.790 19.636 31.786 1.00 92.38 104 SER A CA 1
ATOM 768 C C . SER A 1 104 ? -6.458 18.722 30.601 1.00 92.38 104 SER A C 1
ATOM 770 O O . SER A 1 104 ? -7.104 17.698 30.369 1.00 92.38 104 SER A O 1
ATOM 772 N N . SER A 1 105 ? -5.393 19.056 29.873 1.00 89.00 105 SER A N 1
ATOM 773 C CA . SER A 1 105 ? -4.798 18.206 28.833 1.00 89.00 105 SER A CA 1
ATOM 774 C C . SER A 1 105 ? -3.717 17.253 29.358 1.00 89.00 105 SER A C 1
ATOM 776 O O . SER A 1 105 ? -3.133 16.523 28.564 1.00 89.00 105 SER A O 1
ATOM 778 N N . GLU A 1 106 ? -3.421 17.282 30.659 1.00 90.31 106 GLU A N 1
ATOM 779 C CA . GLU A 1 106 ? -2.421 16.406 31.283 1.00 90.31 106 GLU A CA 1
ATOM 780 C C . GLU A 1 106 ? -2.862 14.934 31.245 1.00 90.31 106 GLU A C 1
ATOM 782 O O . GLU A 1 106 ? -4.052 14.630 31.360 1.00 90.31 106 GLU A O 1
ATOM 787 N N . ALA A 1 107 ? -1.903 14.023 31.048 1.00 87.06 107 ALA A N 1
ATOM 788 C CA . ALA A 1 107 ? -2.179 12.615 30.754 1.00 87.06 107 ALA A CA 1
ATOM 789 C C . ALA A 1 107 ? -2.945 11.896 31.877 1.00 87.06 107 ALA A C 1
ATOM 791 O O . ALA A 1 107 ? -3.894 11.175 31.598 1.00 87.06 107 ALA A O 1
ATOM 792 N N . ASP A 1 108 ? -2.604 12.150 33.139 1.00 93.69 108 ASP A N 1
ATOM 793 C CA . ASP A 1 108 ? -3.280 11.563 34.302 1.00 93.69 108 ASP A CA 1
ATOM 794 C C . ASP A 1 108 ? -4.757 11.987 34.395 1.00 93.69 108 ASP A C 1
ATOM 796 O O . ASP A 1 108 ? -5.640 11.161 34.632 1.00 93.69 108 ASP A O 1
ATOM 800 N N . ALA A 1 109 ? -5.050 13.263 34.133 1.00 91.62 109 ALA A N 1
ATOM 801 C CA . ALA A 1 109 ? -6.413 13.772 34.042 1.00 91.62 109 ALA A CA 1
ATOM 802 C C . ALA A 1 109 ? -7.160 13.198 32.828 1.00 91.62 109 ALA A C 1
ATOM 804 O O . ALA A 1 109 ? -8.353 12.900 32.933 1.00 91.62 109 ALA A O 1
ATOM 805 N N . VAL A 1 110 ? -6.482 13.037 31.681 1.00 88.44 110 VAL A N 1
ATOM 806 C CA . VAL A 1 110 ? -7.045 12.418 30.466 1.00 88.44 110 VAL A CA 1
ATOM 807 C C . VAL A 1 110 ? -7.424 10.970 30.731 1.00 88.44 110 VAL A C 1
ATOM 809 O O . VAL A 1 110 ? -8.554 10.587 30.425 1.00 88.44 110 VAL A O 1
ATOM 812 N N . ASP A 1 111 ? -6.534 10.192 31.331 1.00 89.44 111 ASP A N 1
ATOM 813 C CA . ASP A 1 111 ? -6.750 8.778 31.621 1.00 89.44 111 ASP A CA 1
ATOM 814 C C . ASP A 1 111 ? -7.904 8.598 32.614 1.00 89.44 111 ASP A C 1
ATOM 816 O O . ASP A 1 111 ? -8.858 7.866 32.333 1.00 89.44 111 ASP A O 1
ATOM 820 N N . ALA A 1 112 ? -7.885 9.339 33.728 1.00 92.88 112 ALA A N 1
ATOM 821 C CA . ALA A 1 112 ? -8.929 9.280 34.750 1.00 92.88 112 ALA A CA 1
ATOM 822 C C . ALA A 1 112 ? -10.314 9.629 34.182 1.00 92.88 112 ALA A C 1
ATOM 824 O O . ALA A 1 112 ? -11.267 8.854 34.330 1.00 92.88 112 ALA A O 1
ATOM 825 N N . ARG A 1 113 ? -10.447 10.765 33.477 1.00 94.88 113 ARG A N 1
ATOM 826 C CA . ARG A 1 113 ? -11.745 11.154 32.898 1.00 94.88 113 ARG A CA 1
ATOM 827 C C . ARG A 1 113 ? -12.181 10.208 31.784 1.00 94.88 113 ARG A C 1
ATOM 829 O O . ARG A 1 113 ? -13.373 9.945 31.674 1.00 94.88 113 ARG A O 1
ATOM 836 N N . SER A 1 114 ? -11.253 9.681 30.979 1.00 90.69 114 SER A N 1
ATOM 837 C CA . SER A 1 114 ? -11.581 8.753 29.888 1.00 90.69 114 SER A CA 1
ATOM 838 C C . SER A 1 114 ? -12.115 7.438 30.435 1.00 90.69 114 SER A C 1
ATOM 840 O O . SER A 1 114 ? -13.071 6.901 29.888 1.00 90.69 114 SER A O 1
ATOM 842 N N . LEU A 1 115 ? -11.574 6.950 31.555 1.00 92.88 115 LEU A N 1
ATOM 843 C CA . LEU A 1 115 ? -12.109 5.775 32.240 1.00 92.88 115 LEU A CA 1
ATOM 844 C C . LEU A 1 115 ? -13.503 6.041 32.822 1.00 92.88 115 LEU A C 1
ATOM 846 O O . LEU A 1 115 ? -14.399 5.221 32.626 1.00 92.88 115 LEU A O 1
ATOM 850 N N . ILE A 1 116 ? -13.731 7.184 33.474 1.00 95.75 116 ILE A N 1
ATOM 851 C CA . ILE A 1 116 ? -15.067 7.552 33.985 1.00 95.75 116 ILE A CA 1
ATOM 852 C C . ILE A 1 116 ? -16.074 7.630 32.826 1.00 95.75 116 ILE A C 1
ATOM 854 O O . ILE A 1 116 ? -17.137 7.007 32.872 1.00 95.75 116 ILE A O 1
ATOM 858 N N . LEU A 1 117 ? -15.711 8.340 31.755 1.00 92.81 117 LEU A N 1
ATOM 859 C CA . LEU A 1 117 ? -16.519 8.478 30.546 1.00 92.81 117 LEU A CA 1
ATOM 860 C C . LEU A 1 117 ? -16.669 7.153 29.795 1.00 92.81 117 LEU A C 1
ATOM 862 O O . LEU A 1 117 ? -17.665 6.960 29.125 1.00 92.81 117 LEU A O 1
ATOM 866 N N . ALA A 1 118 ? -15.763 6.188 29.895 1.00 88.25 118 ALA A N 1
ATOM 867 C CA . ALA A 1 118 ? -15.975 4.883 29.271 1.00 88.25 118 ALA A CA 1
ATOM 868 C C . ALA A 1 118 ? -17.036 4.055 30.016 1.00 88.25 118 ALA A C 1
ATOM 870 O O . ALA A 1 118 ? -17.757 3.283 29.389 1.00 88.25 118 ALA A O 1
ATOM 871 N N . ASN A 1 119 ? -17.162 4.237 31.334 1.00 92.69 119 ASN A N 1
ATOM 872 C CA . ASN A 1 119 ? -17.917 3.321 32.192 1.00 92.69 119 ASN A CA 1
ATOM 873 C C . ASN A 1 119 ? -19.276 3.856 32.670 1.00 92.69 119 ASN A C 1
ATOM 875 O O . ASN A 1 119 ? -20.124 3.050 33.043 1.00 92.69 119 ASN A O 1
ATOM 879 N N . HIS A 1 120 ? -19.510 5.176 32.656 1.00 94.81 120 HIS A N 1
ATOM 880 C CA . HIS A 1 120 ? -20.658 5.762 33.364 1.00 94.81 120 HIS A CA 1
ATOM 881 C C . HIS A 1 120 ? -21.465 6.769 32.546 1.00 94.81 120 HIS A C 1
ATOM 883 O O . HIS A 1 120 ? -20.911 7.706 31.977 1.00 94.81 120 HIS A O 1
ATOM 889 N N . GLN A 1 121 ? -22.791 6.612 32.505 1.00 94.38 121 GLN A N 1
ATOM 890 C CA . GLN A 1 121 ? -23.685 7.466 31.707 1.00 94.38 121 GLN A CA 1
ATOM 891 C C . GLN A 1 121 ? -24.117 8.725 32.462 1.00 94.38 121 GLN A C 1
ATOM 893 O O . GLN A 1 121 ? -24.258 9.791 31.866 1.00 94.38 121 GLN A O 1
ATOM 898 N N . VAL A 1 122 ? -24.331 8.601 33.773 1.00 97.00 122 VAL A N 1
ATOM 899 C CA . VAL A 1 122 ? -24.693 9.714 34.657 1.00 97.00 122 VAL A CA 1
ATOM 900 C C . VAL A 1 122 ? -23.548 9.939 35.624 1.00 97.00 122 VAL A C 1
ATOM 902 O O . VAL A 1 122 ? -23.229 9.061 36.417 1.00 97.00 122 VAL A O 1
ATOM 905 N N . ILE A 1 123 ? -22.928 11.109 35.562 1.00 98.19 123 ILE A N 1
ATOM 906 C CA . ILE A 1 123 ? -21.706 11.429 36.290 1.00 98.19 123 ILE A CA 1
ATOM 907 C C . ILE A 1 123 ? -22.011 12.564 37.257 1.00 98.19 123 ILE A C 1
ATOM 909 O O . ILE A 1 123 ? -22.126 13.730 36.883 1.00 98.19 123 ILE A O 1
ATOM 913 N N . ALA A 1 124 ? -22.162 12.200 38.520 1.00 97.56 124 ALA A N 1
ATOM 914 C CA . ALA A 1 124 ? -22.364 13.111 39.622 1.00 97.56 124 ALA A CA 1
ATOM 915 C C . ALA A 1 124 ? -21.047 13.341 40.355 1.00 97.56 124 ALA A C 1
ATOM 917 O O . ALA A 1 124 ? -20.312 12.399 40.647 1.00 97.56 124 ALA A O 1
ATOM 918 N N . PHE A 1 125 ? -20.760 14.586 40.708 1.00 94.94 125 PHE A N 1
ATOM 919 C CA . PHE A 1 125 ? -19.592 14.896 41.522 1.00 94.94 125 PHE A CA 1
ATOM 920 C C . PHE A 1 125 ? -19.857 16.090 42.422 1.00 94.94 125 PHE A C 1
ATOM 922 O O . PHE A 1 125 ? -20.671 16.969 42.131 1.00 94.94 125 PHE A O 1
ATOM 929 N N . LYS A 1 126 ? -19.151 16.107 43.548 1.00 89.06 126 LYS A N 1
ATOM 930 C CA . LYS A 1 126 ? -19.216 17.200 44.511 1.00 89.06 126 LYS A CA 1
ATOM 931 C C . LYS A 1 126 ? -17.840 17.512 45.073 1.00 89.06 126 LYS A C 1
ATOM 933 O O . LYS A 1 126 ? -16.998 16.622 45.191 1.00 89.06 126 LYS A O 1
ATOM 938 N N . SER A 1 127 ? -17.669 18.744 45.536 1.00 85.38 127 SER A N 1
ATOM 939 C CA . SER A 1 127 ? -16.438 19.136 46.215 1.00 85.38 127 SER A CA 1
ATOM 940 C C . SER A 1 127 ? -16.341 18.671 47.667 1.00 85.38 127 SER A C 1
ATOM 942 O O . SER A 1 127 ? -17.343 18.326 48.315 1.00 85.38 127 SER A O 1
ATOM 944 N N . CYS A 1 128 ? -15.104 18.604 48.159 1.00 79.44 128 CYS A N 1
ATOM 945 C CA . CYS A 1 128 ? -14.778 18.208 49.521 1.00 79.44 128 CYS A CA 1
ATOM 946 C C . CYS A 1 128 ? -15.043 19.351 50.520 1.00 79.44 128 CYS A C 1
ATOM 948 O O . CYS A 1 128 ? -15.299 20.501 50.160 1.00 79.44 128 CYS A O 1
ATOM 950 N N . PHE A 1 129 ? -15.006 19.038 51.812 1.00 71.62 129 PHE A N 1
ATOM 951 C CA . PHE A 1 129 ? -14.833 20.055 52.846 1.00 71.62 129 PHE A CA 1
ATOM 952 C C . PHE A 1 129 ? -13.353 20.494 52.875 1.00 71.62 129 PHE A C 1
ATOM 954 O O . PHE A 1 129 ? -12.500 19.607 52.825 1.00 71.62 129 PHE A O 1
ATOM 961 N N . PRO A 1 130 ? -13.016 21.795 53.034 1.00 78.81 130 PRO A N 1
ATOM 962 C CA . PRO A 1 130 ? -13.878 22.963 53.255 1.00 78.81 130 PRO A CA 1
ATOM 963 C C . PRO A 1 130 ? -14.062 23.859 52.006 1.00 78.81 130 PRO A C 1
ATOM 965 O O . PRO A 1 130 ? -13.977 25.085 52.111 1.00 78.81 130 PRO A O 1
ATOM 968 N N . ALA A 1 131 ? -14.349 23.294 50.828 1.00 87.00 131 ALA A N 1
ATOM 969 C CA . ALA A 1 131 ? -14.384 24.040 49.559 1.00 87.00 131 ALA A CA 1
ATOM 970 C C . ALA A 1 131 ? -15.424 25.181 49.476 1.00 87.00 131 ALA A C 1
ATOM 972 O O . ALA A 1 131 ? -15.375 26.013 48.580 1.00 87.00 131 ALA A O 1
ATOM 973 N N . SER A 1 132 ? -16.375 25.272 50.407 1.00 90.75 132 SER A N 1
ATOM 974 C CA . SER A 1 132 ? -17.319 26.395 50.500 1.00 90.75 132 SER A CA 1
ATOM 975 C C . SER A 1 132 ? -16.762 27.618 51.249 1.00 90.75 132 SER A C 1
ATOM 977 O O . SER A 1 132 ? -17.502 28.569 51.495 1.00 90.75 132 SER A O 1
ATOM 979 N N . ASN A 1 133 ? -15.491 27.628 51.663 1.00 91.25 133 ASN A N 1
ATOM 980 C CA . ASN A 1 133 ? -14.856 28.822 52.227 1.00 91.25 133 ASN A CA 1
ATOM 981 C C . ASN A 1 133 ? -14.394 29.777 51.113 1.00 91.25 133 ASN A C 1
ATOM 983 O O . ASN A 1 133 ? -13.214 29.809 50.781 1.00 91.25 133 ASN A O 1
ATOM 987 N N . ILE A 1 134 ? -15.316 30.547 50.525 1.00 95.00 134 ILE A N 1
ATOM 988 C CA . ILE A 1 134 ? -15.020 31.462 49.407 1.00 95.00 134 ILE A CA 1
ATOM 989 C C . ILE A 1 134 ? -14.758 32.880 49.953 1.00 95.00 134 ILE A C 1
ATOM 991 O O . ILE A 1 134 ? -15.715 33.626 50.178 1.00 95.00 134 ILE A O 1
ATOM 995 N N . PRO A 1 135 ? -13.496 33.283 50.202 1.00 93.81 135 PRO A N 1
ATOM 996 C CA . PRO A 1 135 ? -13.179 34.437 51.051 1.00 93.81 135 PRO A CA 1
ATOM 997 C C . PRO A 1 135 ? -13.630 35.782 50.471 1.00 93.81 135 PRO A C 1
ATOM 999 O O . PRO A 1 135 ? -13.975 36.692 51.226 1.00 93.81 135 PRO A O 1
ATOM 1002 N N . ASP A 1 136 ? -13.644 35.913 49.146 1.00 94.69 136 ASP A N 1
ATOM 1003 C CA . ASP A 1 136 ? -13.922 37.162 48.448 1.00 94.69 136 ASP A CA 1
ATOM 1004 C C . ASP A 1 136 ? -14.538 36.929 47.055 1.00 94.69 136 ASP A C 1
ATOM 1006 O O . ASP A 1 136 ? -14.731 35.798 46.603 1.00 94.69 136 ASP A O 1
ATOM 1010 N N . ALA A 1 137 ? -14.875 38.029 46.378 1.00 93.50 137 ALA A N 1
ATOM 1011 C CA . ALA A 1 137 ? -15.472 37.997 45.048 1.00 93.50 137 ALA A CA 1
ATOM 1012 C C . ALA A 1 137 ? -14.518 37.447 43.970 1.00 93.50 137 ALA A C 1
ATOM 1014 O O . ALA A 1 137 ? -14.987 36.867 42.998 1.00 93.50 137 ALA A O 1
ATOM 1015 N N . ALA A 1 138 ? -13.197 37.594 44.122 1.00 94.88 138 ALA A N 1
ATOM 1016 C CA . ALA A 1 138 ? -12.242 37.095 43.131 1.00 94.88 138 ALA A CA 1
ATOM 1017 C C . ALA A 1 138 ? -12.152 35.562 43.172 1.00 94.88 138 ALA A C 1
ATOM 1019 O O . ALA A 1 138 ? -12.129 34.910 42.125 1.00 94.88 138 ALA A O 1
ATOM 1020 N N . ALA A 1 139 ? -12.178 34.980 44.372 1.00 94.75 139 ALA A N 1
ATOM 1021 C CA . ALA A 1 139 ? -12.302 33.538 44.551 1.00 94.75 139 ALA A CA 1
ATOM 1022 C C . ALA A 1 139 ? -13.626 33.010 43.970 1.00 94.75 139 ALA A C 1
ATOM 1024 O O . ALA A 1 139 ? -13.623 32.007 43.258 1.00 94.75 139 ALA A O 1
ATOM 1025 N N . LEU A 1 140 ? -14.741 33.718 44.201 1.00 96.31 140 LEU A N 1
ATOM 1026 C CA . LEU A 1 140 ? -16.044 33.370 43.620 1.00 96.31 140 LEU A CA 1
ATOM 1027 C C . LEU A 1 140 ? -16.000 33.336 42.085 1.00 96.31 140 LEU A C 1
ATOM 1029 O O . LEU A 1 140 ? -16.478 32.380 41.479 1.00 96.31 140 LEU A O 1
ATOM 1033 N N . GLU A 1 141 ? -15.412 34.348 41.449 1.00 96.56 141 GLU A N 1
ATOM 1034 C CA . GLU A 1 141 ? -15.290 34.388 39.986 1.00 96.56 141 GLU A CA 1
ATOM 1035 C C . GLU A 1 141 ? -14.331 33.315 39.448 1.00 96.56 141 GLU A C 1
ATOM 1037 O O . GLU A 1 141 ? -14.582 32.746 38.388 1.00 96.56 141 GLU A O 1
ATOM 1042 N N . SER A 1 142 ? -13.286 32.956 40.202 1.00 95.38 142 SER A N 1
ATOM 1043 C CA . SER A 1 142 ? -12.391 31.844 39.840 1.00 95.38 142 SER A CA 1
ATOM 1044 C C . SER A 1 142 ? -13.142 30.510 39.821 1.00 95.38 142 SER A C 1
ATOM 1046 O O . SER A 1 142 ? -13.021 29.742 38.869 1.00 95.38 142 SER A O 1
ATOM 1048 N N . TYR A 1 143 ? -13.998 30.271 40.821 1.00 96.06 143 TYR A N 1
ATOM 1049 C CA . TYR A 1 143 ? -14.845 29.076 40.882 1.00 96.06 143 TYR A CA 1
ATOM 1050 C C . TYR A 1 143 ? -15.811 29.012 39.696 1.00 96.06 143 TYR A C 1
ATOM 1052 O O . TYR A 1 143 ? -15.957 27.962 39.070 1.00 96.06 143 TYR A O 1
ATOM 1060 N N . LYS A 1 144 ? -16.444 30.137 39.342 1.00 96.81 144 LYS A N 1
ATOM 1061 C CA . LYS A 1 144 ? -17.311 30.203 38.158 1.00 96.81 144 LYS A CA 1
ATOM 1062 C C . LYS A 1 144 ? -16.543 29.901 36.873 1.00 96.81 144 LYS A C 1
ATOM 1064 O O . LYS A 1 144 ? -17.016 29.109 36.062 1.00 96.81 144 LYS A O 1
ATOM 1069 N N . ALA A 1 145 ? -15.353 30.478 36.699 1.00 96.56 145 ALA A N 1
ATOM 1070 C CA . ALA A 1 145 ? -14.520 30.250 35.519 1.00 96.56 145 ALA A CA 1
ATOM 1071 C C . ALA A 1 145 ? -14.138 28.769 35.358 1.00 96.56 145 ALA A C 1
ATOM 1073 O O . ALA A 1 145 ? -14.264 28.213 34.267 1.00 96.56 145 ALA A O 1
ATOM 1074 N N . TRP A 1 146 ? -13.750 28.109 36.451 1.00 96.94 146 TRP A N 1
ATOM 1075 C CA . TRP A 1 146 ? -13.468 26.673 36.475 1.00 96.94 146 TRP A CA 1
ATOM 1076 C C . TRP A 1 146 ? -14.673 25.833 36.053 1.00 96.94 146 TRP A C 1
ATOM 1078 O O . TRP A 1 146 ? -14.550 24.976 35.179 1.00 96.94 146 TRP A O 1
ATOM 1088 N N . TYR A 1 147 ? -15.856 26.113 36.599 1.00 96.81 147 TYR A N 1
ATOM 1089 C CA . TYR A 1 147 ? -17.071 25.381 36.238 1.00 96.81 147 TYR A CA 1
ATOM 1090 C C . TYR A 1 147 ? -17.527 25.644 34.798 1.00 96.81 147 TYR A C 1
ATOM 1092 O O . TYR A 1 147 ? -18.009 24.720 34.146 1.00 96.81 147 TYR A O 1
ATOM 1100 N N . LEU A 1 148 ? -17.333 26.850 34.255 1.00 96.88 148 LEU A N 1
ATOM 1101 C CA . LEU A 1 148 ? -17.593 27.137 32.837 1.00 96.88 148 LEU A CA 1
ATOM 1102 C C . LEU A 1 148 ? -16.653 26.362 31.901 1.00 96.88 148 LEU A C 1
ATOM 1104 O O . LEU A 1 148 ? -17.088 25.876 30.853 1.00 96.88 148 LEU A O 1
ATOM 1108 N N . ALA A 1 149 ? -15.382 26.212 32.279 1.00 94.81 149 ALA A N 1
ATOM 1109 C CA . ALA A 1 149 ? -14.433 25.401 31.523 1.00 94.81 149 ALA A CA 1
ATOM 1110 C C . ALA A 1 149 ? -14.820 23.915 31.548 1.00 94.81 149 ALA A C 1
ATOM 1112 O O . ALA A 1 149 ? -14.871 23.282 30.497 1.00 94.81 149 ALA A O 1
ATOM 1113 N N . MET A 1 150 ? -15.192 23.382 32.718 1.00 96.75 150 MET A N 1
ATOM 1114 C CA . MET A 1 150 ? -15.717 22.016 32.832 1.00 96.75 150 MET A CA 1
ATOM 1115 C C . MET A 1 150 ? -16.990 21.819 31.998 1.00 96.75 150 MET A C 1
ATOM 1117 O O . MET A 1 150 ? -17.089 20.851 31.254 1.00 96.75 150 MET A O 1
ATOM 1121 N N . ARG A 1 151 ? -17.932 22.771 32.041 1.00 95.88 151 ARG A N 1
ATOM 1122 C CA . ARG A 1 151 ? -19.165 22.737 31.237 1.00 95.88 151 ARG A CA 1
ATOM 1123 C C . ARG A 1 151 ? -18.881 22.649 29.738 1.00 95.88 151 ARG A C 1
ATOM 1125 O O . ARG A 1 151 ? -19.533 21.878 29.049 1.00 95.88 151 ARG A O 1
ATOM 1132 N N . SER A 1 152 ? -17.867 23.368 29.258 1.00 92.12 152 SER A N 1
ATOM 1133 C CA . SER A 1 152 ? -17.447 23.297 27.851 1.00 92.12 152 SER A CA 1
ATOM 1134 C C . SER A 1 152 ? -16.955 21.898 27.464 1.00 92.12 152 SER A C 1
ATOM 1136 O O . SER A 1 152 ? -17.129 21.477 26.325 1.00 92.12 152 SER A O 1
ATOM 1138 N N . VAL A 1 153 ? -16.361 21.161 28.409 1.00 92.19 153 VAL A N 1
ATOM 1139 C CA . VAL A 1 153 ? -16.005 19.751 28.212 1.00 92.19 153 VAL A CA 1
ATOM 1140 C C . VAL A 1 153 ? -17.241 18.867 28.243 1.00 92.19 153 VAL A C 1
ATOM 1142 O O . VAL A 1 153 ? -17.367 17.993 27.394 1.00 92.19 153 VAL A O 1
ATOM 1145 N N . PHE A 1 154 ? -18.167 19.108 29.171 1.00 94.56 154 PHE A N 1
ATOM 1146 C CA . PHE A 1 154 ? -19.418 18.354 29.265 1.00 94.56 154 PHE A CA 1
ATOM 1147 C C . PHE A 1 154 ? -20.221 18.440 27.971 1.00 94.56 154 PHE A C 1
ATOM 1149 O O . PHE A 1 154 ? -20.699 17.415 27.500 1.00 94.56 154 PHE A O 1
ATOM 1156 N N . ASP A 1 155 ? -20.282 19.608 27.332 1.00 89.50 155 ASP A N 1
ATOM 1157 C CA . ASP A 1 155 ? -20.967 19.802 26.046 1.00 89.50 155 ASP A CA 1
ATOM 1158 C C . ASP A 1 155 ? -20.421 18.925 24.907 1.00 89.50 155 ASP A C 1
ATOM 1160 O O . ASP A 1 155 ? -21.127 18.666 23.933 1.00 89.50 155 ASP A O 1
ATOM 1164 N N . MET A 1 156 ? -19.178 18.442 25.016 1.00 86.38 156 MET A N 1
ATOM 1165 C CA . MET A 1 156 ? -18.601 17.505 24.046 1.00 86.38 156 MET A CA 1
ATOM 1166 C C . MET A 1 156 ? -19.140 16.074 24.198 1.00 86.38 156 MET A C 1
ATOM 1168 O O . MET A 1 156 ? -18.933 15.259 23.299 1.00 86.38 156 MET A O 1
ATOM 1172 N N . TYR A 1 157 ? -19.844 15.774 25.297 1.00 88.69 157 TYR A N 1
ATOM 1173 C CA . TYR A 1 157 ? -20.378 14.450 25.631 1.00 88.69 157 TYR A CA 1
ATOM 1174 C C . TYR A 1 157 ? -21.903 14.481 25.869 1.00 88.69 157 TYR A C 1
ATOM 1176 O O . TYR A 1 157 ? -22.369 14.282 26.997 1.00 88.69 157 TYR A O 1
ATOM 1184 N N . PRO A 1 158 ? -22.719 14.756 24.833 1.00 87.81 158 PRO A N 1
ATOM 1185 C CA . PRO A 1 158 ? -24.181 14.789 24.945 1.00 87.81 158 PRO A CA 1
ATOM 1186 C C . PRO A 1 158 ? -24.811 13.408 25.219 1.00 87.81 158 PRO A C 1
ATOM 1188 O O . PRO A 1 158 ? -25.955 13.324 25.640 1.00 87.81 158 PRO A O 1
ATOM 1191 N N . GLY A 1 159 ? -24.077 12.312 25.050 1.00 87.19 159 GLY A N 1
ATOM 1192 C CA . GLY A 1 159 ? -24.475 10.973 25.487 1.00 87.19 159 GLY A CA 1
ATOM 1193 C C . GLY A 1 159 ? -24.237 10.726 26.980 1.00 87.19 159 GLY A C 1
ATOM 1194 O O . GLY A 1 159 ? -24.404 9.597 27.445 1.00 87.19 159 GLY A O 1
ATOM 1195 N N . ARG A 1 160 ? -23.844 11.757 27.741 1.00 91.88 160 ARG A N 1
ATOM 1196 C CA . ARG A 1 160 ? -23.601 11.715 29.188 1.00 91.88 160 ARG A CA 1
ATOM 1197 C C . ARG A 1 160 ? -24.373 12.806 29.895 1.00 91.88 160 ARG A C 1
ATOM 1199 O O . ARG A 1 160 ? -24.481 13.919 29.399 1.00 91.88 160 ARG A O 1
ATOM 1206 N N . LEU A 1 161 ? -24.868 12.495 31.087 1.00 96.25 161 LEU A N 1
ATOM 1207 C CA . LEU A 1 161 ? -25.495 13.467 31.972 1.00 96.25 161 LEU A CA 1
ATOM 1208 C C . LEU A 1 161 ? -24.529 13.827 33.096 1.00 96.25 161 LEU A C 1
ATOM 1210 O O . LEU A 1 161 ? -24.161 12.964 33.891 1.00 96.25 161 LEU A O 1
ATOM 1214 N N . PHE A 1 162 ? -24.182 15.101 33.215 1.00 97.88 162 PHE A N 1
ATOM 1215 C CA . PHE A 1 162 ? -23.342 15.607 34.295 1.00 97.88 162 PHE A CA 1
ATOM 1216 C C . PHE A 1 162 ? -24.202 16.260 35.374 1.00 97.88 162 PHE A C 1
ATOM 1218 O O . PHE A 1 162 ? -25.009 17.152 35.105 1.00 97.88 162 PHE A O 1
ATOM 1225 N N . VAL A 1 163 ? -24.018 15.817 36.616 1.00 97.94 163 VAL A N 1
ATOM 1226 C CA . VAL A 1 163 ? -24.706 16.356 37.790 1.00 97.94 163 VAL A CA 1
ATOM 1227 C C . VAL A 1 163 ? -23.700 17.094 38.659 1.00 97.94 163 VAL A C 1
ATOM 1229 O O . VAL A 1 163 ? -22.945 16.482 39.419 1.00 97.94 163 VAL A O 1
ATOM 1232 N N . VAL A 1 164 ? -23.705 18.421 38.558 1.00 96.25 164 VAL A N 1
ATOM 1233 C CA . VAL A 1 164 ? -22.871 19.282 39.400 1.00 96.25 164 VAL A CA 1
ATOM 1234 C C . VAL A 1 164 ? -23.532 19.494 40.758 1.00 96.25 164 VAL A C 1
ATOM 1236 O O . VAL A 1 164 ? -24.758 19.584 40.866 1.00 96.25 164 VAL A O 1
ATOM 1239 N N . MET A 1 165 ? -22.723 19.598 41.811 1.00 94.19 165 MET A N 1
ATOM 1240 C CA . MET A 1 165 ? -23.213 19.903 43.155 1.00 94.19 165 MET A CA 1
ATOM 1241 C C . MET A 1 165 ? -22.328 20.957 43.814 1.00 94.19 165 MET A C 1
ATOM 1243 O O . MET A 1 165 ? -21.116 20.742 43.921 1.00 94.19 165 MET A O 1
ATOM 1247 N N . PRO A 1 166 ? -22.899 22.067 44.316 1.00 92.12 166 PRO A N 1
ATOM 1248 C CA . PRO A 1 166 ? -22.131 23.002 45.118 1.00 92.12 166 PRO A CA 1
ATOM 1249 C C . PRO A 1 166 ? -21.605 22.318 46.391 1.00 92.12 166 PRO A C 1
ATOM 1251 O O . PRO A 1 166 ? -22.262 21.415 46.928 1.00 92.12 166 PRO A O 1
ATOM 1254 N N . PRO A 1 167 ? -20.441 22.748 46.913 1.00 90.38 167 PRO A N 1
ATOM 1255 C CA . PRO A 1 167 ? -19.929 22.246 48.184 1.00 90.38 167 PRO A CA 1
ATOM 1256 C C . PRO A 1 167 ? -20.943 22.485 49.319 1.00 90.38 167 PRO A C 1
ATOM 1258 O O . PRO A 1 167 ? -21.685 23.463 49.269 1.00 90.38 167 PRO A O 1
ATOM 1261 N N . PRO A 1 168 ? -21.006 21.624 50.351 1.00 91.00 168 PRO A N 1
ATOM 1262 C CA . PRO A 1 168 ? -21.912 21.816 51.487 1.00 91.00 168 PRO A CA 1
ATOM 1263 C C . PRO A 1 168 ? -21.540 23.075 52.296 1.00 91.00 168 PRO A C 1
ATOM 1265 O O . PRO A 1 168 ? -20.364 23.419 52.345 1.00 91.00 168 PRO A O 1
ATOM 1268 N N . PRO A 1 169 ? -22.491 23.756 52.964 1.00 93.25 169 PRO A N 1
ATOM 1269 C CA . PRO A 1 169 ? -22.207 24.956 53.751 1.00 93.25 169 PRO A CA 1
ATOM 1270 C C . PRO A 1 169 ? -21.326 24.651 54.968 1.00 93.25 169 PRO A C 1
ATOM 1272 O O . PRO A 1 169 ? -21.454 23.601 55.598 1.00 93.25 169 PRO A O 1
ATOM 1275 N N . LEU A 1 170 ? -20.485 25.614 55.351 1.00 92.25 170 LEU A N 1
ATOM 1276 C CA . LEU A 1 170 ? -19.685 25.513 56.572 1.00 92.25 170 LEU A CA 1
ATOM 1277 C C . LEU A 1 170 ? -20.504 25.801 57.827 1.00 92.25 170 LEU A C 1
ATOM 1279 O O . LEU A 1 170 ? -21.496 26.536 57.807 1.00 92.25 170 LEU A O 1
ATOM 1283 N N . HIS A 1 171 ? -20.017 25.272 58.945 1.00 91.00 171 HIS A N 1
ATOM 1284 C CA . HIS A 1 171 ? -20.458 25.660 60.273 1.00 91.00 171 HIS A CA 1
ATOM 1285 C C . HIS A 1 171 ? -20.247 27.167 60.496 1.00 91.00 171 HIS A C 1
ATOM 1287 O O . HIS A 1 171 ? -19.235 27.741 60.082 1.00 91.00 171 HIS A O 1
ATOM 1293 N N . ARG A 1 172 ? -21.162 27.813 61.225 1.00 88.75 172 ARG A N 1
ATOM 1294 C CA . ARG A 1 172 ? -21.132 29.268 61.484 1.00 88.75 172 ARG A CA 1
ATOM 1295 C C . ARG A 1 172 ? -19.893 29.781 62.222 1.00 88.75 172 ARG A C 1
ATOM 1297 O O . ARG A 1 172 ? -19.600 30.967 62.169 1.00 88.75 172 ARG A O 1
ATOM 1304 N N . LEU A 1 173 ? -19.182 28.900 62.929 1.00 90.12 173 LEU A N 1
ATOM 1305 C CA . LEU A 1 173 ? -17.917 29.221 63.607 1.00 90.12 173 LEU A CA 1
ATOM 1306 C C . LEU A 1 173 ? -16.673 28.919 62.751 1.00 90.12 173 LEU A C 1
ATOM 1308 O O . LEU A 1 173 ? -15.574 29.297 63.143 1.00 90.12 173 LEU A O 1
ATOM 1312 N N . ALA A 1 174 ? -16.830 28.231 61.616 1.00 89.75 174 ALA A N 1
ATOM 1313 C CA . ALA A 1 174 ? -15.739 27.838 60.719 1.00 89.75 174 ALA A CA 1
ATOM 1314 C C . ALA A 1 174 ? -15.591 28.771 59.501 1.00 89.75 174 ALA A C 1
ATOM 1316 O O . ALA A 1 174 ? -14.664 28.614 58.713 1.00 89.75 174 ALA A O 1
ATOM 1317 N N . SER A 1 175 ? -16.501 29.734 59.329 1.00 91.50 175 SER A N 1
ATOM 1318 C CA . SER A 1 175 ? -16.531 30.653 58.190 1.00 91.50 175 SER A CA 1
ATOM 1319 C C . SER A 1 175 ? -17.003 32.047 58.608 1.00 91.50 175 SER A C 1
ATOM 1321 O O . SER A 1 175 ? -17.549 32.239 59.694 1.00 91.50 175 SER A O 1
ATOM 1323 N N . THR A 1 176 ? -16.793 33.038 57.744 1.00 94.50 176 THR A N 1
ATOM 1324 C CA . THR A 1 176 ? -17.312 34.400 57.931 1.00 94.50 176 THR A CA 1
ATOM 1325 C C . THR A 1 176 ? -18.644 34.566 57.201 1.00 94.50 176 THR A C 1
ATOM 1327 O O . THR A 1 176 ? -18.908 33.883 56.213 1.00 94.50 176 THR A O 1
ATOM 1330 N N . SER A 1 177 ? -19.483 35.518 57.624 1.00 94.44 177 SER A N 1
ATOM 1331 C CA . SER A 1 177 ? -20.751 35.803 56.929 1.00 94.44 177 SER A CA 1
ATOM 1332 C C . SER A 1 177 ? -20.556 36.197 55.462 1.00 94.44 177 SER A C 1
ATOM 1334 O O . SER A 1 177 ? -21.395 35.859 54.632 1.00 94.44 177 SER A O 1
ATOM 1336 N N . ALA A 1 178 ? -19.451 36.878 55.135 1.00 95.06 178 ALA A N 1
ATOM 1337 C CA . ALA A 1 178 ? -19.108 37.231 53.760 1.00 95.06 178 ALA A CA 1
ATOM 1338 C C . ALA A 1 178 ? -18.773 35.983 52.930 1.00 95.06 178 ALA A C 1
ATOM 1340 O O . ALA A 1 178 ? -19.336 35.797 51.854 1.00 95.06 178 ALA A O 1
ATOM 1341 N N . ALA A 1 179 ? -17.935 35.088 53.463 1.00 95.44 179 ALA A N 1
ATOM 1342 C CA . ALA A 1 179 ? -17.566 33.864 52.762 1.00 95.44 179 ALA A CA 1
ATOM 1343 C C . ALA A 1 179 ? -18.752 32.900 52.591 1.00 95.44 179 ALA A C 1
ATOM 1345 O O . ALA A 1 179 ? -18.945 32.337 51.515 1.00 95.44 179 ALA A O 1
ATOM 1346 N N . ALA A 1 180 ? -19.610 32.774 53.607 1.00 95.75 180 ALA A N 1
ATOM 1347 C CA . ALA A 1 180 ? -20.842 31.992 53.516 1.00 95.75 180 ALA A CA 1
ATOM 1348 C C . ALA A 1 180 ? -21.843 32.579 52.501 1.00 95.75 180 ALA A C 1
ATOM 1350 O O . ALA A 1 180 ? -22.498 31.831 51.774 1.00 95.75 180 ALA A O 1
ATOM 1351 N N . ALA A 1 181 ? -21.943 33.911 52.403 1.00 96.88 181 ALA A N 1
ATOM 1352 C CA . ALA A 1 181 ? -22.758 34.563 51.379 1.00 96.88 181 ALA A CA 1
ATOM 1353 C C . ALA A 1 181 ? -22.219 34.302 49.962 1.00 96.88 181 ALA A C 1
ATOM 1355 O O . ALA A 1 181 ? -23.008 33.998 49.069 1.00 96.88 181 ALA A O 1
ATOM 1356 N N . ASN A 1 182 ? -20.897 34.345 49.765 1.00 97.56 182 ASN A N 1
ATOM 1357 C CA . ASN A 1 182 ? -20.267 33.990 48.489 1.00 97.56 182 ASN A CA 1
ATOM 1358 C C . ASN A 1 182 ? -20.506 32.517 48.127 1.00 97.56 182 ASN A C 1
ATOM 1360 O O . ASN A 1 182 ? -20.813 32.215 46.978 1.00 97.56 182 ASN A O 1
ATOM 1364 N N . ALA A 1 183 ? -20.439 31.607 49.102 1.00 96.00 183 ALA A N 1
ATOM 1365 C CA . ALA A 1 183 ? -20.733 30.190 48.895 1.00 96.00 183 ALA A CA 1
ATOM 1366 C C . ALA A 1 183 ? -22.184 29.951 48.455 1.00 96.00 183 ALA A C 1
ATOM 1368 O O . ALA A 1 183 ? -22.425 29.219 47.494 1.00 96.00 183 ALA A O 1
ATOM 1369 N N . ARG A 1 184 ? -23.154 30.630 49.086 1.00 97.00 184 ARG A N 1
ATOM 1370 C CA . ARG A 1 184 ? -24.554 30.586 48.637 1.00 97.00 184 ARG A CA 1
ATOM 1371 C C . ARG A 1 184 ? -24.725 31.219 47.254 1.00 97.00 184 ARG A C 1
ATOM 1373 O O . ARG A 1 184 ? -25.486 30.704 46.442 1.00 97.00 184 ARG A O 1
ATOM 1380 N N . ALA A 1 185 ? -24.027 32.319 46.966 1.00 97.56 185 ALA A N 1
ATOM 1381 C CA . ALA A 1 185 ? -24.062 32.952 45.649 1.00 97.56 185 ALA A CA 1
ATOM 1382 C C . ALA A 1 185 ? -23.530 32.016 44.553 1.00 97.56 185 ALA A C 1
ATOM 1384 O O . ALA A 1 185 ? -24.128 31.939 43.483 1.00 97.56 185 ALA A O 1
ATOM 1385 N N . PHE A 1 186 ? -22.460 31.267 44.835 1.00 97.12 186 PHE A N 1
ATOM 1386 C CA . PHE A 1 186 ? -21.942 30.232 43.943 1.00 97.12 186 PHE A CA 1
ATOM 1387 C C . PHE A 1 186 ? -22.957 29.102 43.723 1.00 97.12 186 PHE A C 1
ATOM 1389 O O . PHE A 1 186 ? -23.239 28.751 42.580 1.00 97.12 186 PHE A O 1
ATOM 1396 N N . ALA A 1 187 ? -23.559 28.584 44.801 1.00 96.25 187 ALA A N 1
ATOM 1397 C CA . ALA A 1 187 ? -24.584 27.543 44.719 1.00 96.25 187 ALA A CA 1
ATOM 1398 C C . ALA A 1 187 ? -25.783 27.970 43.858 1.00 96.25 187 ALA A C 1
ATOM 1400 O O . ALA A 1 187 ? -26.150 27.269 42.920 1.00 96.25 187 ALA A O 1
ATOM 1401 N N . ASN A 1 188 ? -26.319 29.167 44.108 1.00 96.94 188 ASN A N 1
ATOM 1402 C CA . ASN A 1 188 ? -27.429 29.718 43.331 1.00 96.94 188 ASN A CA 1
ATOM 1403 C C . ASN A 1 188 ? -27.049 29.965 41.859 1.00 96.94 188 ASN A C 1
ATOM 1405 O O . ASN A 1 188 ? -27.898 29.869 40.975 1.00 96.94 188 ASN A O 1
ATOM 1409 N N . TRP A 1 189 ? -25.788 30.310 41.578 1.00 98.00 189 TRP A N 1
ATOM 1410 C CA . TRP A 1 189 ? -25.309 30.506 40.209 1.00 98.00 189 TRP A CA 1
ATOM 1411 C C . TRP A 1 189 ? -25.258 29.189 39.424 1.00 98.00 189 TRP A C 1
ATOM 1413 O O . TRP A 1 189 ? -25.679 29.179 38.267 1.00 98.00 189 TRP A O 1
ATOM 1423 N N . LEU A 1 190 ? -24.852 28.074 40.046 1.00 96.75 190 LEU A N 1
ATOM 1424 C CA . LEU A 1 190 ? -24.881 26.747 39.409 1.00 96.75 190 LEU A CA 1
ATOM 1425 C C . LEU A 1 190 ? -26.299 26.286 39.029 1.00 96.75 190 LEU A C 1
ATOM 1427 O O . LEU A 1 190 ? -26.454 25.475 38.123 1.00 96.75 190 LEU A O 1
ATOM 1431 N N . GLU A 1 191 ? -27.339 26.800 39.688 1.00 95.94 191 GLU A N 1
ATOM 1432 C CA . GLU A 1 191 ? -28.745 26.546 39.329 1.00 95.94 191 GLU A CA 1
ATOM 1433 C C . GLU A 1 191 ? -29.308 27.538 38.300 1.00 95.94 191 GLU A C 1
ATOM 1435 O O . GLU A 1 191 ? -30.418 27.369 37.792 1.00 95.94 191 GLU A O 1
ATOM 1440 N N . SER A 1 192 ? -28.579 28.613 38.011 1.00 96.81 192 SER A N 1
ATOM 1441 C CA . SER A 1 192 ? -29.077 29.699 37.175 1.00 96.81 192 SER A CA 1
ATOM 1442 C C . SER A 1 192 ? -29.041 29.349 35.685 1.00 96.81 192 SER A C 1
ATOM 1444 O O . SER A 1 192 ? -28.262 28.513 35.226 1.00 96.81 192 SER A O 1
ATOM 1446 N N . SER A 1 193 ? -29.825 30.076 34.885 1.00 94.69 193 SER A N 1
ATOM 1447 C CA . SER A 1 193 ? -29.747 29.996 33.422 1.00 94.69 193 SER A CA 1
ATOM 1448 C C . SER A 1 193 ? -28.397 30.454 32.863 1.00 94.69 193 SER A C 1
ATOM 1450 O O . SER A 1 193 ? -28.090 30.143 31.721 1.00 94.69 193 SER A O 1
ATOM 1452 N N . GLU A 1 194 ? -27.597 31.196 33.634 1.00 95.19 194 GLU A N 1
ATOM 1453 C CA . GLU A 1 194 ? -26.241 31.586 33.235 1.00 95.19 194 GLU A CA 1
ATOM 1454 C C . GLU A 1 194 ? -25.324 30.358 33.133 1.00 95.19 194 GLU A C 1
ATOM 1456 O O . GLU A 1 194 ? -24.547 30.234 32.183 1.00 95.19 194 GLU A O 1
ATOM 1461 N N . PHE A 1 195 ? -25.464 29.414 34.071 1.00 97.06 195 PHE A N 1
ATOM 1462 C CA . PHE A 1 195 ? -24.699 28.172 34.070 1.00 97.06 195 PHE A CA 1
ATOM 1463 C C . PHE A 1 195 ? -25.387 27.033 33.298 1.00 97.06 195 PHE A C 1
ATOM 1465 O O . PHE A 1 195 ? -24.718 26.291 32.587 1.00 97.06 195 PHE A O 1
ATOM 1472 N N . LEU A 1 196 ? -26.709 26.892 33.377 1.00 96.50 196 LEU A N 1
ATOM 1473 C CA . LEU A 1 196 ? -27.415 25.746 32.779 1.00 96.50 196 LEU A CA 1
ATOM 1474 C C . LEU A 1 196 ? -28.015 26.033 31.391 1.00 96.50 196 LEU A C 1
ATOM 1476 O O . LEU A 1 196 ? -28.350 25.112 30.649 1.00 96.50 196 LEU A O 1
ATOM 1480 N N . GLY A 1 197 ? -28.191 27.303 31.019 1.00 93.81 197 GLY A N 1
ATOM 1481 C CA . GLY A 1 197 ? -28.898 27.680 29.794 1.00 93.81 197 GLY A CA 1
ATOM 1482 C C . GLY A 1 197 ? -28.172 27.221 28.530 1.00 93.81 197 GLY A C 1
ATOM 1483 O O . GLY A 1 197 ? -27.067 27.673 28.265 1.00 93.81 197 GLY A O 1
ATOM 1484 N N . GLY A 1 198 ? -28.815 26.363 27.732 1.00 90.81 198 GLY A N 1
ATOM 1485 C CA . GLY A 1 198 ? -28.250 25.821 26.488 1.00 90.81 198 GLY A CA 1
ATOM 1486 C C . GLY A 1 198 ? -27.440 24.530 26.653 1.00 90.81 198 GLY A C 1
ATOM 1487 O O . GLY A 1 198 ? -27.011 23.973 25.649 1.00 90.81 198 GLY A O 1
ATOM 1488 N N . HIS A 1 199 ? -27.294 24.028 27.882 1.00 93.56 199 HIS A N 1
ATOM 1489 C CA . HIS A 1 199 ? -26.454 22.878 28.229 1.00 93.56 199 HIS A CA 1
ATOM 1490 C C . HIS A 1 199 ? -27.321 21.733 28.761 1.00 93.56 199 HIS A C 1
ATOM 1492 O O . HIS A 1 199 ? -27.347 21.449 29.956 1.00 93.56 199 HIS A O 1
ATOM 1498 N N . SER A 1 200 ? -28.109 21.106 27.882 1.00 91.69 200 SER A N 1
ATOM 1499 C CA . SER A 1 200 ? -29.144 20.130 28.273 1.00 91.69 200 SER A CA 1
ATOM 1500 C C . SER A 1 200 ? -28.609 18.905 29.016 1.00 91.69 200 SER A C 1
ATOM 1502 O O . SER A 1 200 ? -29.366 18.242 29.717 1.00 91.69 200 SER A O 1
ATOM 1504 N N . ASN A 1 201 ? -27.322 18.602 28.847 1.00 94.75 201 ASN A N 1
ATOM 1505 C CA . ASN A 1 201 ? -26.648 17.455 29.439 1.00 94.75 201 ASN A CA 1
ATOM 1506 C C . ASN A 1 201 ? -25.982 17.773 30.790 1.00 94.75 201 ASN A C 1
ATOM 1508 O O . ASN A 1 201 ? -25.271 16.938 31.346 1.00 94.75 201 ASN A O 1
ATOM 1512 N N . VAL A 1 202 ? -26.221 18.970 31.335 1.00 97.06 202 VAL A N 1
ATOM 1513 C CA . VAL A 1 202 ? -25.725 19.409 32.640 1.00 97.06 202 VAL A CA 1
ATOM 1514 C C . VAL A 1 202 ? -26.908 19.794 33.523 1.00 97.06 202 VAL A C 1
ATOM 1516 O O . VAL A 1 202 ? -27.785 20.559 33.125 1.00 97.06 202 VAL A O 1
ATOM 1519 N N . CYS A 1 203 ? -26.936 19.294 34.755 1.00 96.38 203 CYS A N 1
ATOM 1520 C CA . CYS A 1 203 ? -27.912 19.712 35.759 1.00 96.38 203 CYS A CA 1
ATOM 1521 C C . CYS A 1 203 ? -27.262 19.886 37.134 1.00 96.38 203 CYS A C 1
ATOM 1523 O O . CYS A 1 203 ? -26.185 19.357 37.402 1.00 96.38 203 CYS A O 1
ATOM 1525 N N . CYS A 1 204 ? -27.914 20.654 38.006 1.00 96.94 204 CYS A N 1
ATOM 1526 C CA . CYS A 1 204 ? -27.415 20.950 39.344 1.00 96.94 204 CYS A CA 1
ATOM 1527 C C . CYS A 1 204 ? -28.305 20.298 40.405 1.00 96.94 204 CYS A C 1
ATOM 1529 O O . CYS A 1 204 ? -29.524 20.488 40.394 1.00 96.94 204 CYS A O 1
ATOM 1531 N N . PHE A 1 205 ? -27.701 19.564 41.343 1.00 97.00 205 PHE A N 1
ATOM 1532 C CA . PHE A 1 205 ? -28.363 19.205 42.595 1.00 97.00 205 PHE A CA 1
ATOM 1533 C C . PHE A 1 205 ? -27.910 20.167 43.690 1.00 97.00 205 PHE A C 1
ATOM 1535 O O . PHE A 1 205 ? -26.769 20.111 44.147 1.00 97.00 205 PHE A O 1
ATOM 1542 N N . ASP A 1 206 ? -28.823 21.024 44.140 1.00 93.19 206 ASP A N 1
ATOM 1543 C CA . ASP A 1 206 ? -28.567 22.040 45.160 1.00 93.19 206 ASP A CA 1
ATOM 1544 C C . ASP A 1 206 ? -28.383 21.442 46.564 1.00 93.19 206 ASP A C 1
ATOM 1546 O O . ASP A 1 206 ? -29.261 21.443 47.435 1.00 93.19 206 ASP A O 1
ATOM 1550 N N . LEU A 1 207 ? -27.194 20.886 46.775 1.00 93.75 207 LEU A N 1
ATOM 1551 C CA . LEU A 1 207 ? -26.752 20.347 48.050 1.00 93.75 207 LEU A CA 1
ATOM 1552 C C . LEU A 1 207 ? -26.624 21.454 49.108 1.00 93.75 207 LEU A C 1
ATOM 1554 O O . LEU A 1 207 ? -26.950 21.228 50.277 1.00 93.75 207 LEU A O 1
ATOM 1558 N N . PHE A 1 208 ? -26.189 22.653 48.705 1.00 94.94 208 PHE A N 1
ATOM 1559 C CA . PHE A 1 208 ? -25.911 23.755 49.621 1.00 94.94 208 PHE A CA 1
ATOM 1560 C C . PHE A 1 208 ? -27.185 24.241 50.313 1.00 94.94 208 PHE A C 1
ATOM 1562 O O . PHE A 1 208 ? -27.259 24.197 51.543 1.00 94.94 208 PHE A O 1
ATOM 1569 N N . ASN A 1 209 ? -28.221 24.664 49.576 1.00 94.00 209 ASN A N 1
ATOM 1570 C CA . ASN A 1 209 ? -29.401 25.264 50.213 1.00 94.00 209 ASN A CA 1
ATOM 1571 C C . ASN A 1 209 ? -30.255 24.230 50.961 1.00 94.00 209 ASN A C 1
ATOM 1573 O O . ASN A 1 209 ? -30.983 24.587 51.891 1.00 94.00 209 ASN A O 1
ATOM 1577 N N . ARG A 1 210 ? -30.145 22.938 50.624 1.00 94.62 210 ARG A N 1
ATOM 1578 C CA . ARG A 1 210 ? -30.765 21.854 51.408 1.00 94.62 210 ARG A CA 1
ATOM 1579 C C . ARG A 1 210 ? -30.174 21.752 52.812 1.00 94.62 210 ARG A C 1
ATOM 1581 O O . ARG A 1 210 ? -30.913 21.488 53.769 1.00 94.62 210 ARG A O 1
ATOM 1588 N N . LEU A 1 211 ? -28.876 22.006 52.942 1.00 94.50 211 LEU A N 1
ATOM 1589 C CA . LEU A 1 211 ? -28.136 21.951 54.199 1.00 94.50 211 LEU A CA 1
ATOM 1590 C C . LEU A 1 211 ? -28.071 23.301 54.925 1.00 94.50 211 LEU A C 1
ATOM 1592 O O . LEU A 1 211 ? -27.942 23.315 56.148 1.00 94.50 211 LEU A O 1
ATOM 1596 N N . ALA A 1 212 ? -28.183 24.418 54.205 1.00 95.38 212 ALA A N 1
ATOM 1597 C CA . ALA A 1 212 ? -27.950 25.750 54.751 1.00 95.38 212 ALA A CA 1
ATOM 1598 C C . ALA A 1 212 ? -29.201 26.396 55.374 1.00 95.38 212 ALA A C 1
ATOM 1600 O O . ALA A 1 212 ? -30.310 26.313 54.837 1.00 95.38 212 ALA A O 1
ATOM 1601 N N . GLY A 1 213 ? -29.018 27.089 56.496 1.00 94.62 213 GLY A N 1
ATOM 1602 C CA . GLY A 1 213 ? -30.008 27.968 57.116 1.00 94.62 213 GLY A CA 1
ATOM 1603 C C . GLY A 1 213 ? -30.094 29.322 56.410 1.00 94.62 213 GLY A C 1
ATOM 1604 O O . GLY A 1 213 ? -29.277 29.646 55.548 1.00 94.62 213 GLY A O 1
ATOM 1605 N N . ALA A 1 214 ? -31.079 30.148 56.773 1.00 93.00 214 ALA A N 1
ATOM 1606 C CA . ALA A 1 214 ? -31.261 31.488 56.190 1.00 93.00 214 ALA A CA 1
ATOM 1607 C C . ALA A 1 214 ? -30.056 32.431 56.401 1.00 93.00 214 ALA A C 1
ATOM 1609 O O . ALA A 1 214 ? -29.940 33.451 55.731 1.00 93.00 214 ALA A O 1
ATOM 1610 N N . ASP A 1 215 ? -29.161 32.080 57.320 1.00 93.62 215 ASP A N 1
ATOM 1611 C CA . ASP A 1 215 ? -27.903 32.752 57.637 1.00 93.62 215 ASP A CA 1
ATOM 1612 C C . ASP A 1 215 ? -26.716 32.309 56.757 1.00 93.62 215 ASP A C 1
ATOM 1614 O O . ASP A 1 215 ? -25.605 32.793 56.956 1.00 93.62 215 ASP A O 1
ATOM 1618 N N . ASN A 1 216 ? -26.951 31.451 55.755 1.00 96.31 216 ASN A N 1
ATOM 1619 C CA . ASN A 1 216 ? -25.967 30.891 54.810 1.00 96.31 216 ASN A CA 1
ATOM 1620 C C . ASN A 1 216 ? -25.016 29.834 55.390 1.00 96.31 216 ASN A C 1
ATOM 1622 O O . ASN A 1 216 ? -24.171 29.324 54.658 1.00 96.31 216 ASN A O 1
ATOM 1626 N N . PHE A 1 217 ? -25.159 29.476 56.662 1.00 95.25 217 PHE A N 1
ATOM 1627 C CA . PHE A 1 217 ? -24.345 28.444 57.302 1.00 95.25 217 PHE A CA 1
ATOM 1628 C C . PHE A 1 217 ? -25.093 27.116 57.365 1.00 95.25 217 PHE A C 1
ATOM 1630 O O . PHE A 1 217 ? -26.294 27.061 57.102 1.00 95.25 217 PHE A O 1
ATOM 1637 N N . LEU A 1 218 ? -24.391 26.038 57.713 1.00 94.12 218 LEU A N 1
ATOM 1638 C CA . LEU A 1 218 ? -25.014 24.749 58.008 1.00 94.12 218 LEU A CA 1
ATOM 1639 C C . LEU A 1 218 ? -26.126 24.940 59.054 1.00 94.12 218 LEU A C 1
ATOM 1641 O O . LEU A 1 218 ? -25.910 25.597 60.071 1.00 94.12 218 LEU A O 1
ATOM 1645 N N . LYS A 1 219 ? -27.327 24.403 58.794 1.00 94.62 219 LYS A N 1
ATOM 1646 C CA . LYS A 1 219 ? -28.455 24.496 59.737 1.00 94.62 219 LYS A CA 1
ATOM 1647 C C . LYS A 1 219 ? -28.029 23.987 61.104 1.00 94.62 219 LYS A C 1
ATOM 1649 O O . LYS A 1 219 ? -27.398 22.939 61.191 1.00 94.62 219 LYS A O 1
ATOM 1654 N N . TYR A 1 220 ? -28.452 24.678 62.156 1.00 91.25 220 TYR A N 1
ATOM 1655 C CA . TYR A 1 220 ? -28.064 24.340 63.521 1.00 91.25 220 TYR A CA 1
ATOM 1656 C C . TYR A 1 220 ? -28.377 22.876 63.874 1.00 91.25 220 TYR A C 1
ATOM 1658 O O . TYR A 1 220 ? -27.539 22.179 64.431 1.00 91.25 220 TYR A O 1
ATOM 1666 N N . GLU A 1 221 ? -29.542 22.359 63.475 1.00 93.06 221 GLU A N 1
ATOM 1667 C CA . GLU A 1 221 ? -29.932 20.957 63.676 1.00 93.06 221 GLU A CA 1
ATOM 1668 C C . GLU A 1 221 ? -29.121 19.935 62.857 1.00 93.06 221 GLU A C 1
ATOM 1670 O O . GLU A 1 221 ? -29.238 18.731 63.093 1.00 93.06 221 GLU A O 1
ATOM 1675 N N . TYR A 1 222 ? -28.327 20.391 61.888 1.00 94.06 222 TYR A N 1
ATOM 1676 C CA . TYR A 1 222 ? -27.475 19.582 61.013 1.00 94.06 222 TYR A CA 1
ATOM 1677 C C . TYR A 1 222 ? -25.992 19.644 61.394 1.00 94.06 222 TYR A C 1
ATOM 1679 O O . TYR A 1 222 ? -25.202 18.870 60.854 1.00 94.06 222 TYR A O 1
ATOM 1687 N N . GLU A 1 223 ? -25.618 20.495 62.349 1.00 90.81 223 GLU A N 1
ATOM 1688 C CA . GLU A 1 223 ? -24.272 20.546 62.918 1.00 90.81 223 GLU A CA 1
ATOM 1689 C C . GLU A 1 223 ? -24.006 19.284 63.768 1.00 90.81 223 GLU A C 1
ATOM 1691 O O . GLU A 1 223 ? -24.882 18.811 64.498 1.00 90.81 223 GLU A O 1
ATOM 1696 N N . GLY A 1 224 ? -22.812 18.694 63.646 1.00 80.50 224 GLY A N 1
ATOM 1697 C CA . GLY A 1 224 ? -22.406 17.521 64.431 1.00 80.50 224 GLY A CA 1
ATOM 1698 C C . GLY A 1 224 ? -21.789 17.890 65.781 1.00 80.50 224 GLY A C 1
ATOM 1699 O O . GLY A 1 224 ? -22.257 17.443 66.826 1.00 80.50 224 GLY A O 1
ATOM 1700 N N . SER A 1 225 ? -20.740 18.718 65.756 1.00 75.31 225 SER A N 1
ATOM 1701 C CA . SER A 1 225 ? -19.952 19.097 66.939 1.00 75.31 225 SER A CA 1
ATOM 1702 C C . SER A 1 225 ? -20.356 20.439 67.559 1.00 75.31 225 SER A C 1
ATOM 1704 O O . SER A 1 225 ? -19.899 20.765 68.655 1.00 75.31 225 SER A O 1
ATOM 1706 N N . HIS A 1 226 ? -21.172 21.239 66.859 1.00 83.69 226 HIS A N 1
ATOM 1707 C CA . HIS A 1 226 ? -21.436 22.652 67.174 1.00 83.69 226 HIS A CA 1
ATOM 1708 C C . HIS A 1 226 ? -20.147 23.480 67.414 1.00 83.69 226 HIS A C 1
ATOM 1710 O O . HIS A 1 226 ? -20.163 24.483 68.137 1.00 83.69 226 HIS A O 1
ATOM 1716 N N . SER A 1 227 ? -19.020 23.055 66.826 1.00 82.00 227 SER A N 1
ATOM 1717 C CA . SER A 1 227 ? -17.689 23.665 66.938 1.00 82.00 227 SER A CA 1
ATOM 1718 C C . SER A 1 227 ? -17.159 24.080 65.559 1.00 82.00 227 SER A C 1
ATOM 1720 O O . SER A 1 227 ? -17.735 23.750 64.527 1.00 82.00 227 SER A O 1
ATOM 1722 N N . ASN A 1 228 ? -16.063 24.842 65.511 1.00 79.75 228 ASN A N 1
ATOM 1723 C CA . ASN A 1 228 ? -15.403 25.193 64.246 1.00 79.75 228 ASN A CA 1
ATOM 1724 C C . ASN A 1 228 ? -14.500 24.077 63.688 1.00 79.75 228 ASN A C 1
ATOM 1726 O O . ASN A 1 228 ? -13.878 24.281 62.650 1.00 79.75 228 ASN A O 1
ATOM 1730 N N . GLU A 1 229 ? -14.408 22.937 64.373 1.00 79.56 229 GLU A N 1
ATOM 1731 C CA . GLU A 1 229 ? -13.486 21.852 64.025 1.00 79.56 229 GLU A CA 1
ATOM 1732 C C . GLU A 1 229 ? -14.025 20.982 62.887 1.00 79.56 229 GLU A C 1
ATOM 1734 O O . GLU A 1 229 ? -13.248 20.483 62.079 1.00 79.56 229 GLU A O 1
ATOM 1739 N N . ASP A 1 230 ? -15.348 20.817 62.811 1.00 82.94 230 ASP A N 1
ATOM 1740 C CA . ASP A 1 230 ? -15.979 19.887 61.884 1.00 82.94 230 ASP A CA 1
ATOM 1741 C C . ASP A 1 230 ? -17.297 20.448 61.327 1.00 82.94 230 ASP A C 1
ATOM 1743 O O . ASP A 1 230 ? -18.265 20.662 62.058 1.00 82.94 230 ASP A O 1
ATOM 1747 N N . SER A 1 231 ? -17.337 20.691 60.013 1.00 86.75 231 SER A N 1
ATOM 1748 C CA . SER A 1 231 ? -18.567 21.084 59.306 1.00 86.75 231 SER A CA 1
ATOM 1749 C C . SER A 1 231 ? -19.235 19.924 58.560 1.00 86.75 231 SER A C 1
ATOM 1751 O O . SER A 1 231 ? -20.102 20.170 57.720 1.00 86.75 231 SER A O 1
ATOM 1753 N N . HIS A 1 232 ? -18.866 18.667 58.827 1.00 89.75 232 HIS A N 1
ATOM 1754 C CA . HIS A 1 232 ? -19.576 17.524 58.263 1.00 89.75 232 HIS A CA 1
ATOM 1755 C C . HIS A 1 232 ? -21.030 17.504 58.773 1.00 89.75 232 HIS A C 1
ATOM 1757 O O . HIS A 1 232 ? -21.268 17.562 59.985 1.00 89.75 232 HIS A O 1
ATOM 1763 N N . PRO A 1 233 ? -22.029 17.402 57.873 1.00 90.12 233 PRO A N 1
ATOM 1764 C CA . PRO A 1 233 ? -23.420 17.292 58.279 1.00 90.12 233 PRO A CA 1
ATOM 1765 C C . PRO A 1 233 ? -23.668 16.019 59.092 1.00 90.12 233 PRO A C 1
ATOM 1767 O O . PRO A 1 233 ? -23.178 14.935 58.761 1.00 90.12 233 PRO A O 1
ATOM 1770 N N . ASN A 1 234 ? -24.471 16.143 60.145 1.00 92.12 234 ASN A N 1
ATOM 1771 C CA . ASN A 1 234 ? -24.773 15.038 61.044 1.00 92.12 234 ASN A CA 1
ATOM 1772 C C . ASN A 1 234 ? -25.709 13.979 60.414 1.00 92.12 234 ASN A C 1
ATOM 1774 O O . ASN A 1 234 ? -26.191 14.091 59.284 1.00 92.12 234 ASN A O 1
ATOM 1778 N N . LEU A 1 235 ? -26.014 12.929 61.182 1.00 93.38 235 LEU A N 1
ATOM 1779 C CA . LEU A 1 235 ? -26.897 11.837 60.760 1.00 93.38 235 LEU A CA 1
ATOM 1780 C C . LEU A 1 235 ? -28.287 12.313 60.292 1.00 93.38 235 LEU A C 1
ATOM 1782 O O . LEU A 1 235 ? -28.844 11.737 59.358 1.00 93.38 235 LEU A O 1
ATOM 1786 N N . ALA A 1 236 ? -28.858 13.345 60.921 1.00 94.00 236 ALA A N 1
ATOM 1787 C CA . ALA A 1 236 ? -30.173 13.866 60.548 1.00 94.00 236 ALA A CA 1
ATOM 1788 C C . ALA A 1 236 ? -30.135 14.561 59.181 1.00 94.00 236 ALA A C 1
ATOM 1790 O O . ALA A 1 236 ? -31.029 14.344 58.362 1.00 94.00 236 ALA A O 1
ATOM 1791 N N . ALA A 1 237 ? -29.076 15.326 58.910 1.00 94.56 237 ALA A N 1
ATOM 1792 C CA . ALA A 1 237 ? -28.840 15.945 57.610 1.00 94.56 237 ALA A CA 1
ATOM 1793 C C . ALA A 1 237 ? -28.691 14.893 56.503 1.00 94.56 237 ALA A C 1
ATOM 1795 O O . ALA A 1 237 ? -29.385 14.948 55.488 1.00 94.56 237 ALA A O 1
ATOM 1796 N N . ASN A 1 238 ? -27.849 13.881 56.734 1.00 95.44 238 ASN A N 1
ATOM 1797 C CA . ASN A 1 238 ? -27.599 12.819 55.761 1.00 95.44 238 ASN A CA 1
ATOM 1798 C C . ASN A 1 238 ? -28.872 12.019 55.440 1.00 95.44 238 ASN A C 1
ATOM 1800 O O . ASN A 1 238 ? -29.160 11.772 54.271 1.00 95.44 238 ASN A O 1
ATOM 1804 N N . ARG A 1 239 ? -29.693 11.696 56.450 1.00 95.00 239 ARG A N 1
ATOM 1805 C CA . ARG A 1 239 ? -31.003 11.038 56.267 1.00 95.00 239 ARG A CA 1
ATOM 1806 C C . ARG A 1 239 ? -32.028 11.894 55.530 1.00 95.00 239 ARG A C 1
ATOM 1808 O O . ARG A 1 239 ? -32.918 11.343 54.890 1.00 95.00 239 ARG A O 1
ATOM 1815 N N . ALA A 1 240 ? -31.926 13.217 55.625 1.00 94.06 240 ALA A N 1
ATOM 1816 C CA . ALA A 1 240 ? -32.807 14.128 54.905 1.00 94.06 240 ALA A CA 1
ATOM 1817 C C . ALA A 1 240 ? -32.385 14.310 53.437 1.00 94.06 240 ALA A C 1
ATOM 1819 O O . ALA A 1 240 ? -33.242 14.419 52.561 1.00 94.06 240 ALA A O 1
ATOM 1820 N N . VAL A 1 241 ? -31.078 14.351 53.163 1.00 95.94 241 VAL A N 1
ATOM 1821 C CA . VAL A 1 241 ? -30.541 14.709 51.840 1.00 95.94 241 VAL A CA 1
ATOM 1822 C C . VAL A 1 241 ? -30.237 13.492 50.970 1.00 95.94 241 VAL A C 1
ATOM 1824 O O . VAL A 1 241 ? -30.526 13.538 49.778 1.00 95.94 241 VAL A O 1
ATOM 1827 N N . GLY A 1 242 ? -29.718 12.396 51.532 1.00 96.38 242 GLY A N 1
ATOM 1828 C CA . GLY A 1 242 ? -29.329 11.200 50.772 1.00 96.38 242 GLY A CA 1
ATOM 1829 C C . GLY A 1 242 ? -30.451 10.641 49.886 1.00 96.38 242 GLY A C 1
ATOM 1830 O O . GLY A 1 242 ? -30.253 10.526 48.676 1.00 96.38 242 GLY A O 1
ATOM 1831 N N . PRO A 1 243 ? -31.664 10.387 50.417 1.00 96.88 243 PRO A N 1
ATOM 1832 C CA . PRO A 1 243 ? -32.781 9.920 49.598 1.00 96.88 243 PRO A CA 1
ATOM 1833 C C . PRO A 1 243 ? -33.204 10.917 48.514 1.00 96.88 243 PRO A C 1
ATOM 1835 O O . PRO A 1 243 ? -33.585 10.511 47.419 1.00 96.88 243 PRO A O 1
ATOM 1838 N N . ALA A 1 244 ? -33.112 12.222 48.797 1.00 96.25 244 ALA A N 1
ATOM 1839 C CA . ALA A 1 244 ? -33.431 13.264 47.826 1.00 96.25 244 ALA A CA 1
ATOM 1840 C C . ALA A 1 244 ? -32.410 13.310 46.681 1.00 96.25 244 ALA A C 1
ATOM 1842 O O . ALA A 1 244 ? -32.805 13.521 45.537 1.00 96.25 244 ALA A O 1
ATOM 1843 N N . LEU A 1 245 ? -31.125 13.083 46.974 1.00 96.88 245 LEU A N 1
ATOM 1844 C CA . LEU A 1 245 ? -30.085 12.982 45.955 1.00 96.88 245 LEU A CA 1
ATOM 1845 C C . LEU A 1 245 ? -30.288 11.741 45.080 1.00 96.88 245 LEU A C 1
ATOM 1847 O O . LEU A 1 245 ? -30.309 11.864 43.862 1.00 96.88 245 LEU A O 1
ATOM 1851 N N . ALA A 1 246 ? -30.507 10.563 45.673 1.00 97.00 246 ALA A N 1
ATOM 1852 C CA . ALA A 1 246 ? -30.765 9.342 44.903 1.00 97.00 246 ALA A CA 1
ATOM 1853 C C . ALA A 1 246 ? -31.984 9.493 43.974 1.00 97.00 246 ALA A C 1
ATOM 1855 O O . ALA A 1 246 ? -31.912 9.153 42.794 1.00 97.00 246 ALA A O 1
ATOM 1856 N N . ALA A 1 247 ? -33.083 10.065 44.480 1.00 94.94 247 ALA A N 1
ATOM 1857 C CA . ALA A 1 247 ? -34.271 10.346 43.676 1.00 94.94 247 ALA A CA 1
ATOM 1858 C C . ALA A 1 247 ? -33.991 11.340 42.538 1.00 94.94 247 ALA A C 1
ATOM 1860 O O . ALA A 1 247 ? -34.437 11.117 41.416 1.00 94.94 247 ALA A O 1
ATOM 1861 N N . PHE A 1 248 ? -33.231 12.405 42.812 1.00 97.06 248 PHE A N 1
ATOM 1862 C CA . PHE A 1 248 ? -32.832 13.374 41.794 1.00 97.06 248 PHE A CA 1
ATOM 1863 C C . PHE A 1 248 ? -31.989 12.729 40.692 1.00 97.06 248 PHE A C 1
ATOM 1865 O O . PHE A 1 248 ? -32.268 12.949 39.520 1.00 97.06 248 PHE A O 1
ATOM 1872 N N . LEU A 1 249 ? -30.992 11.915 41.051 1.00 96.62 249 LEU A N 1
ATOM 1873 C CA . LEU A 1 249 ? -30.121 11.251 40.079 1.00 96.62 249 LEU A CA 1
ATOM 1874 C C . LEU A 1 249 ? -30.920 10.328 39.147 1.00 96.62 249 LEU A C 1
ATOM 1876 O O . LEU A 1 249 ? -30.718 10.374 37.939 1.00 96.62 249 LEU A O 1
ATOM 1880 N N . MET A 1 250 ? -31.865 9.548 39.686 1.00 94.81 250 MET A N 1
ATOM 1881 C CA . MET A 1 250 ? -32.744 8.688 38.880 1.00 94.81 250 MET A CA 1
ATOM 1882 C C . MET A 1 250 ? -33.689 9.488 37.972 1.00 94.81 250 MET A C 1
ATOM 1884 O O . MET A 1 250 ? -33.858 9.135 36.808 1.00 94.81 250 MET A O 1
ATOM 1888 N N . ASP A 1 251 ? -34.299 10.564 38.478 1.00 92.69 251 ASP A N 1
ATOM 1889 C CA . ASP A 1 251 ? -35.200 11.423 37.694 1.00 92.69 251 ASP A CA 1
ATOM 1890 C C . ASP A 1 251 ? -34.446 12.163 36.580 1.00 92.69 251 ASP A C 1
ATOM 1892 O O . ASP A 1 251 ? -34.898 12.186 35.437 1.00 92.69 251 ASP A O 1
ATOM 1896 N N . ALA A 1 252 ? -33.264 12.703 36.879 1.00 93.56 252 ALA A N 1
ATOM 1897 C CA . ALA A 1 252 ? -32.422 13.368 35.893 1.00 93.56 252 ALA A CA 1
ATOM 1898 C C . ALA A 1 252 ? -31.953 12.382 34.809 1.00 93.56 252 ALA A C 1
ATOM 1900 O O . ALA A 1 252 ? -32.064 12.687 33.622 1.00 93.56 252 ALA A O 1
ATOM 1901 N N . ALA A 1 253 ? -31.525 11.175 35.204 1.00 93.31 253 ALA A N 1
ATOM 1902 C CA . ALA A 1 253 ? -31.147 10.101 34.285 1.00 93.31 253 ALA A CA 1
ATOM 1903 C C . ALA A 1 253 ? -32.299 9.704 33.352 1.00 93.31 253 ALA A C 1
ATOM 1905 O O . ALA A 1 253 ? -32.116 9.626 32.139 1.00 93.31 253 ALA A O 1
ATOM 1906 N N . ALA A 1 254 ? -33.499 9.503 33.905 1.00 88.75 254 ALA A N 1
ATOM 1907 C CA . ALA A 1 254 ? -34.677 9.125 33.133 1.00 88.75 254 ALA A CA 1
ATOM 1908 C C . ALA A 1 254 ? -35.112 10.224 32.152 1.00 88.75 254 ALA A C 1
ATOM 1910 O O . ALA A 1 254 ? -35.470 9.920 31.015 1.00 88.75 254 ALA A O 1
ATOM 1911 N N . ARG A 1 255 ? -35.071 11.496 32.573 1.00 88.12 255 ARG A N 1
ATOM 1912 C CA . ARG A 1 255 ? -35.435 12.636 31.718 1.00 88.12 255 ARG A CA 1
ATOM 1913 C C . ARG A 1 255 ? -34.443 12.836 30.585 1.00 88.12 255 ARG A C 1
ATOM 1915 O O . ARG A 1 255 ? -34.866 12.980 29.446 1.00 88.12 255 ARG A O 1
ATOM 1922 N N . TYR A 1 256 ? -33.149 12.849 30.897 1.00 89.56 256 TYR A N 1
ATOM 1923 C CA . TYR A 1 256 ? -32.134 13.129 29.891 1.00 89.56 256 TYR A CA 1
ATOM 1924 C C . TYR A 1 256 ? -31.931 11.949 28.941 1.00 89.56 256 TYR A C 1
ATOM 1926 O O . TYR A 1 256 ? -31.923 12.147 27.733 1.00 89.56 256 TYR A O 1
ATOM 1934 N N . GLY A 1 257 ? -31.856 10.714 29.452 1.00 84.12 257 GLY A N 1
ATOM 1935 C CA . GLY A 1 257 ? -31.624 9.528 28.619 1.00 84.12 257 GLY A CA 1
ATOM 1936 C C . GLY A 1 257 ? -32.684 9.318 27.531 1.00 84.12 257 GLY A C 1
ATOM 1937 O O . GLY A 1 257 ? -32.365 8.869 26.434 1.00 84.12 257 GLY A O 1
ATOM 1938 N N . ALA A 1 258 ? -33.934 9.720 27.782 1.00 76.69 258 ALA A N 1
ATOM 1939 C CA . ALA A 1 258 ? -35.003 9.637 26.788 1.00 76.69 258 ALA A CA 1
ATOM 1940 C C . ALA A 1 258 ? -34.785 10.544 25.557 1.00 76.69 258 ALA A C 1
ATOM 1942 O O . ALA A 1 258 ? -35.328 10.250 24.492 1.00 76.69 258 ALA A O 1
ATOM 1943 N N . GLU A 1 259 ? -34.010 11.623 25.696 1.00 75.56 259 GLU A N 1
ATOM 1944 C CA . GLU A 1 259 ? -33.806 12.660 24.672 1.00 75.56 259 GLU A CA 1
ATOM 1945 C C . GLU A 1 259 ? -32.319 12.872 24.316 1.00 75.56 259 GLU A C 1
ATOM 1947 O O . GLU A 1 259 ? -31.999 13.726 23.487 1.00 75.56 259 GLU A O 1
ATOM 1952 N N . ALA A 1 260 ? -31.409 12.109 24.931 1.00 75.25 260 ALA A N 1
ATOM 1953 C CA . ALA A 1 260 ? -29.968 12.284 24.797 1.00 75.25 260 ALA A CA 1
ATOM 1954 C C . ALA A 1 260 ? -29.493 11.981 23.361 1.00 75.25 260 ALA A C 1
ATOM 1956 O O . ALA A 1 260 ? -29.737 10.882 22.847 1.00 75.25 260 ALA A O 1
ATOM 1957 N N . PRO A 1 261 ? -28.787 12.917 22.699 1.00 72.25 261 PRO A N 1
ATOM 1958 C CA . PRO A 1 261 ? -28.055 12.614 21.478 1.00 72.25 261 PRO A CA 1
ATOM 1959 C C . PRO A 1 261 ? -26.905 11.642 21.783 1.00 72.25 261 PRO A C 1
ATOM 1961 O O . PRO A 1 261 ? -26.307 11.730 22.855 1.00 72.25 261 PRO A O 1
ATOM 1964 N N . PRO A 1 262 ? -26.523 10.757 20.849 1.00 69.56 262 PRO A N 1
ATOM 1965 C CA . PRO A 1 262 ? -25.320 9.954 21.026 1.00 69.56 262 PRO A CA 1
ATOM 1966 C C . PRO A 1 262 ? -24.068 10.847 21.057 1.00 69.56 262 PRO A C 1
ATOM 1968 O O . PRO A 1 262 ? -24.000 11.859 20.353 1.00 69.56 262 PRO A O 1
ATOM 1971 N N . ASP A 1 263 ? -23.067 10.443 21.847 1.00 73.62 263 ASP A N 1
ATOM 1972 C CA . ASP A 1 263 ? -21.746 11.083 21.884 1.00 73.62 263 ASP A CA 1
ATOM 1973 C C . ASP A 1 263 ? -21.122 11.142 20.481 1.00 73.62 263 ASP A C 1
ATOM 1975 O O . ASP A 1 263 ? -21.388 10.290 19.626 1.00 73.62 263 ASP A O 1
ATOM 1979 N N . ALA A 1 264 ? -20.261 12.135 20.240 1.00 79.06 264 ALA A N 1
ATOM 1980 C CA . ALA A 1 264 ? -19.473 12.139 19.016 1.00 79.06 264 ALA A CA 1
ATOM 1981 C C . ALA A 1 264 ? -18.554 10.905 18.975 1.00 79.06 264 ALA A C 1
ATOM 1983 O O . ALA A 1 264 ? -17.968 10.550 20.001 1.00 79.06 264 ALA A O 1
ATOM 1984 N N . PRO A 1 265 ? -18.400 10.246 17.812 1.00 86.12 265 PRO A N 1
ATOM 1985 C CA . PRO A 1 265 ? -17.467 9.135 17.690 1.00 86.12 265 PRO A CA 1
ATOM 1986 C C . PRO A 1 265 ? -16.033 9.572 18.002 1.00 86.12 265 PRO A C 1
ATOM 1988 O O . PRO A 1 265 ? -15.662 10.730 17.774 1.00 86.12 265 PRO A O 1
ATOM 1991 N N . ALA A 1 266 ? -15.198 8.630 18.443 1.00 84.69 266 ALA A N 1
ATOM 1992 C CA . ALA A 1 266 ? -13.761 8.878 18.541 1.00 84.69 266 ALA A CA 1
ATOM 1993 C C . ALA A 1 266 ? -13.187 9.256 17.161 1.00 84.69 266 ALA A C 1
ATOM 1995 O O . ALA A 1 266 ? -13.650 8.758 16.135 1.00 84.69 266 ALA A O 1
ATOM 1996 N N . ALA A 1 267 ? -12.181 10.134 17.109 1.00 86.88 267 ALA A N 1
ATOM 1997 C CA . ALA A 1 267 ? -11.513 10.428 15.844 1.00 86.88 267 ALA A CA 1
ATOM 1998 C C . ALA A 1 267 ? -10.797 9.167 15.314 1.00 86.88 267 ALA A C 1
ATOM 2000 O O . ALA A 1 267 ? -10.239 8.416 16.116 1.00 86.88 267 ALA A O 1
ATOM 2001 N N . PRO A 1 268 ? -10.803 8.910 13.994 1.00 93.00 268 PRO A N 1
ATOM 2002 C CA . PRO A 1 268 ? -10.036 7.813 13.412 1.00 93.00 268 PRO A CA 1
ATOM 2003 C C . PRO A 1 268 ? -8.542 7.960 13.689 1.00 93.00 268 PRO A C 1
ATOM 2005 O O . PRO A 1 268 ? -7.977 9.046 13.525 1.00 93.00 268 PRO A O 1
ATOM 2008 N N . ASP A 1 269 ? -7.907 6.858 14.079 1.00 83.88 269 ASP A N 1
ATOM 2009 C CA . ASP A 1 269 ? -6.459 6.755 14.221 1.00 83.88 269 ASP A CA 1
ATOM 2010 C C . ASP A 1 269 ? -5.853 5.921 13.078 1.00 83.88 269 ASP A C 1
ATOM 2012 O O . ASP A 1 269 ? -6.571 5.328 12.265 1.00 83.88 269 ASP A O 1
ATOM 2016 N N . ARG A 1 270 ? -4.516 5.940 12.983 1.00 85.56 270 ARG A N 1
ATOM 2017 C CA . ARG A 1 270 ? -3.735 5.190 11.980 1.00 85.56 270 ARG A CA 1
ATOM 2018 C C . ARG A 1 270 ? -4.219 5.394 10.540 1.00 85.56 270 ARG A C 1
ATOM 2020 O O . ARG A 1 270 ? -4.234 4.458 9.745 1.00 85.56 270 ARG A O 1
ATOM 2027 N N . VAL A 1 271 ? -4.610 6.627 10.210 1.00 89.62 271 VAL A N 1
ATOM 2028 C CA . VAL A 1 271 ? -4.880 7.001 8.820 1.00 89.62 271 VAL A CA 1
ATOM 2029 C C . VAL A 1 271 ? -3.592 6.832 8.022 1.00 89.62 271 VAL A C 1
ATOM 2031 O O . VAL A 1 271 ? -2.570 7.394 8.403 1.00 89.62 271 VAL A O 1
ATOM 2034 N N . SER A 1 272 ? -3.658 6.056 6.946 1.00 88.19 272 SER A N 1
ATOM 2035 C CA . SER A 1 272 ? -2.552 5.820 6.024 1.00 88.19 272 SER A CA 1
ATOM 2036 C C . SER A 1 272 ? -3.048 5.908 4.587 1.00 88.19 272 SER A C 1
ATOM 2038 O O . SER A 1 272 ? -4.127 5.401 4.283 1.00 88.19 272 SER A O 1
ATOM 2040 N N . ALA A 1 273 ? -2.292 6.557 3.711 1.00 85.12 273 ALA A N 1
ATOM 2041 C CA . ALA A 1 273 ? -2.528 6.629 2.279 1.00 85.12 273 ALA A CA 1
ATOM 2042 C C . ALA A 1 273 ? -1.360 5.973 1.530 1.00 85.12 273 ALA A C 1
ATOM 2044 O O . ALA A 1 273 ? -0.200 6.139 1.885 1.00 85.12 273 ALA A O 1
ATOM 2045 N N . THR A 1 274 ? -1.651 5.197 0.487 1.00 68.94 274 THR A N 1
ATOM 2046 C CA . THR A 1 274 ? -0.598 4.468 -0.234 1.00 68.94 274 THR A CA 1
ATOM 2047 C C . THR A 1 274 ? 0.338 5.389 -1.011 1.00 68.94 274 THR A C 1
ATOM 2049 O O . THR A 1 274 ? -0.122 6.241 -1.775 1.00 68.94 274 THR A O 1
ATOM 2052 N N . ASP A 1 275 ? 1.634 5.102 -0.920 1.00 64.19 275 ASP A N 1
ATOM 2053 C CA . ASP A 1 275 ? 2.711 5.782 -1.635 1.00 64.19 275 ASP A CA 1
ATOM 2054 C C . ASP A 1 275 ? 3.215 4.931 -2.802 1.00 64.19 275 ASP A C 1
ATOM 2056 O O . ASP A 1 275 ? 3.918 3.941 -2.620 1.00 64.19 275 ASP A O 1
ATOM 2060 N N . GLY A 1 276 ? 2.826 5.278 -4.027 1.00 46.81 276 GLY A N 1
ATOM 2061 C CA . GLY A 1 276 ? 3.324 4.625 -5.238 1.00 46.81 276 GLY A CA 1
ATOM 2062 C C . GLY A 1 276 ? 2.882 3.165 -5.430 1.00 46.81 276 GLY A C 1
ATOM 2063 O O . GLY A 1 276 ? 3.316 2.516 -6.380 1.00 46.81 276 GLY A O 1
ATOM 2064 N N . ALA A 1 277 ? 1.992 2.639 -4.584 1.00 53.25 277 ALA A N 1
ATOM 2065 C CA . ALA A 1 277 ? 1.524 1.251 -4.675 1.00 53.25 277 ALA A CA 1
ATOM 2066 C C . ALA A 1 277 ? 0.683 0.970 -5.936 1.00 53.25 277 ALA A C 1
ATOM 2068 O O . ALA A 1 277 ? 0.640 -0.155 -6.427 1.00 53.25 277 ALA A O 1
ATOM 2069 N N . TYR A 1 278 ? 0.011 1.990 -6.478 1.00 53.84 278 TYR A N 1
ATOM 2070 C CA . TYR A 1 278 ? -0.862 1.862 -7.645 1.00 53.84 278 TYR A CA 1
ATOM 2071 C C . TYR A 1 278 ? -0.633 2.994 -8.627 1.00 53.84 278 TYR A C 1
ATOM 2073 O O . TYR A 1 278 ? -0.358 4.116 -8.214 1.00 53.84 278 TYR A O 1
ATOM 2081 N N . SER A 1 279 ? -0.816 2.729 -9.921 1.00 60.69 279 SER A N 1
ATOM 2082 C CA . SER A 1 279 ? -0.553 3.728 -10.956 1.00 60.69 279 SER A CA 1
ATOM 2083 C C . SER A 1 279 ? -1.708 4.684 -11.267 1.00 60.69 279 SER A C 1
ATOM 2085 O O . SER A 1 279 ? -1.561 5.618 -12.047 1.00 60.69 279 SER A O 1
ATOM 2087 N N . ASN A 1 280 ? -2.882 4.441 -10.688 1.00 62.88 280 ASN A N 1
ATOM 2088 C CA . ASN A 1 280 ? -4.121 5.139 -11.037 1.00 62.88 280 ASN A CA 1
ATOM 2089 C C . ASN A 1 280 ? -5.013 5.466 -9.832 1.00 62.88 280 ASN A C 1
ATOM 2091 O O . ASN A 1 280 ? -6.131 5.943 -10.012 1.00 62.88 280 ASN A O 1
ATOM 2095 N N . LYS A 1 281 ? -4.568 5.153 -8.614 1.00 74.56 281 LYS A N 1
ATOM 2096 C CA . LYS A 1 281 ? -5.356 5.337 -7.395 1.00 74.56 281 LYS A CA 1
ATOM 2097 C C . LYS A 1 281 ? -4.460 5.497 -6.177 1.00 74.56 281 LYS A C 1
ATOM 2099 O O . LYS A 1 281 ? -3.307 5.078 -6.190 1.00 74.56 281 LYS A O 1
ATOM 2104 N N . ILE A 1 282 ? -5.025 6.054 -5.118 1.00 82.00 282 ILE A N 1
ATOM 2105 C CA . ILE A 1 282 ? -4.461 6.031 -3.771 1.00 82.00 282 ILE A CA 1
ATOM 2106 C C . ILE A 1 282 ? -5.480 5.329 -2.880 1.00 82.00 282 ILE A C 1
ATOM 2108 O O . ILE A 1 282 ? -6.669 5.654 -2.914 1.00 82.00 282 ILE A O 1
ATOM 2112 N N . VAL A 1 283 ? -5.038 4.334 -2.116 1.00 88.62 283 VAL A N 1
ATOM 2113 C CA . VAL A 1 283 ? -5.886 3.661 -1.127 1.00 88.62 283 VAL A CA 1
ATOM 2114 C C . VAL A 1 283 ? -5.607 4.288 0.227 1.00 88.62 283 VAL A C 1
ATOM 2116 O O . VAL A 1 283 ? -4.455 4.394 0.631 1.00 88.62 283 VAL A O 1
ATOM 2119 N N . VAL A 1 284 ? -6.664 4.728 0.900 1.00 94.19 284 VAL A N 1
ATOM 2120 C CA . VAL A 1 284 ? -6.614 5.332 2.231 1.00 94.19 284 VAL A CA 1
ATOM 2121 C C . VAL A 1 284 ? -7.251 4.360 3.215 1.00 94.19 284 VAL A C 1
ATOM 2123 O O . VAL A 1 284 ? -8.377 3.926 2.982 1.00 94.19 284 VAL A O 1
ATOM 2126 N N . THR A 1 285 ? -6.569 4.024 4.304 1.00 93.69 285 THR A N 1
ATOM 2127 C CA . THR A 1 285 ? -7.037 3.101 5.353 1.00 93.69 285 THR A CA 1
ATOM 2128 C C . THR A 1 285 ? -6.934 3.736 6.732 1.00 93.69 285 THR A C 1
ATOM 2130 O O . THR A 1 285 ? -6.131 4.644 6.925 1.00 93.69 285 THR A O 1
ATOM 2133 N N . TRP A 1 286 ? -7.736 3.276 7.691 1.00 96.81 286 TRP A N 1
ATOM 2134 C CA . TRP A 1 286 ? -7.712 3.725 9.091 1.00 96.81 286 TRP A CA 1
ATOM 2135 C C . TRP A 1 286 ? -8.221 2.628 10.039 1.00 96.81 286 TRP A C 1
ATOM 2137 O O . TRP A 1 286 ? -8.703 1.589 9.584 1.00 96.81 286 TRP A O 1
ATOM 2147 N N . THR A 1 287 ? -8.133 2.832 11.356 1.00 92.62 287 THR A N 1
ATOM 2148 C CA . THR A 1 287 ? -8.731 1.914 12.348 1.00 92.62 287 THR A CA 1
ATOM 2149 C C . THR A 1 287 ? -10.185 2.284 12.639 1.00 92.62 287 THR A C 1
ATOM 2151 O O . THR A 1 287 ? -10.560 3.459 12.636 1.00 92.62 287 THR A O 1
ATOM 2154 N N . ALA A 1 288 ? -11.015 1.287 12.953 1.00 90.19 288 ALA A N 1
ATOM 2155 C CA . ALA A 1 288 ? -12.397 1.512 13.352 1.00 90.19 288 ALA A CA 1
ATOM 2156 C C . ALA A 1 288 ? -12.495 2.321 14.662 1.00 90.19 288 ALA A C 1
ATOM 2158 O O . ALA A 1 288 ? -12.057 1.884 15.724 1.00 90.19 288 ALA A O 1
ATOM 2159 N N . SER A 1 289 ? -13.109 3.499 14.587 1.00 89.75 289 SER A N 1
ATOM 2160 C CA . SER A 1 289 ? -13.400 4.350 15.744 1.00 89.75 289 SER A CA 1
ATOM 2161 C C . SER A 1 289 ? -14.591 3.863 16.570 1.00 89.75 289 SER A C 1
ATOM 2163 O O . SER A 1 289 ? -15.664 3.584 16.030 1.00 89.75 289 SER A O 1
ATOM 2165 N N . ALA A 1 290 ? -14.446 3.869 17.897 1.00 84.94 290 ALA A N 1
ATOM 2166 C CA . ALA A 1 290 ? -15.550 3.604 18.815 1.00 84.94 290 ALA A CA 1
ATOM 2167 C C . ALA A 1 290 ? -16.704 4.608 18.618 1.00 84.94 290 ALA A C 1
ATOM 2169 O O . ALA A 1 290 ? -16.485 5.815 18.486 1.00 84.94 290 ALA A O 1
ATOM 2170 N N . GLY A 1 291 ? -17.939 4.098 18.604 1.00 83.00 291 GLY A N 1
ATOM 2171 C CA . GLY A 1 291 ? -19.155 4.900 18.423 1.00 83.00 291 GLY A CA 1
ATOM 2172 C C . GLY A 1 291 ? -19.441 5.339 16.982 1.00 83.00 291 GLY A C 1
ATOM 2173 O O . GLY A 1 291 ? -20.428 6.040 16.764 1.00 83.00 291 GLY A O 1
ATOM 2174 N N . ALA A 1 292 ? -18.619 4.941 16.005 1.00 89.56 292 ALA A N 1
ATOM 2175 C CA . ALA A 1 292 ? -18.843 5.247 14.596 1.00 89.56 292 ALA A CA 1
ATOM 2176 C C . ALA A 1 292 ? -19.832 4.262 13.954 1.00 89.56 292 ALA A C 1
ATOM 2178 O O . ALA A 1 292 ? -19.734 3.052 14.151 1.00 89.56 292 ALA A O 1
ATOM 2179 N N . SER A 1 293 ? -20.752 4.777 13.140 1.00 91.25 293 SER A N 1
ATOM 2180 C CA . SER A 1 293 ? -21.547 3.989 12.188 1.00 91.25 293 SER A CA 1
ATOM 2181 C C . SER A 1 293 ? -21.149 4.249 10.732 1.00 91.25 293 SER A C 1
ATOM 2183 O O . SER A 1 293 ? -21.708 3.630 9.830 1.00 91.25 293 SER A O 1
ATOM 2185 N N . GLY A 1 294 ? -20.212 5.170 10.492 1.00 94.50 294 GLY A N 1
ATOM 2186 C CA . GLY A 1 294 ? -19.594 5.391 9.193 1.00 94.50 294 GLY A CA 1
ATOM 2187 C C . GLY A 1 294 ? -18.411 6.358 9.253 1.00 94.50 294 GLY A C 1
ATOM 2188 O O . GLY A 1 294 ? -18.035 6.826 10.331 1.00 94.50 294 GLY A O 1
ATOM 2189 N N . TYR A 1 295 ? -17.836 6.679 8.091 1.00 97.38 295 TYR A N 1
ATOM 2190 C CA . TYR A 1 295 ? -16.691 7.589 7.974 1.00 97.38 295 TYR A CA 1
ATOM 2191 C C . TYR A 1 295 ? -16.798 8.557 6.795 1.00 97.38 295 TYR A C 1
ATOM 2193 O O . TYR A 1 295 ? -17.408 8.257 5.766 1.00 97.38 295 TYR A O 1
ATOM 2201 N N . GLN A 1 296 ? -16.125 9.701 6.939 1.00 97.81 296 GLN A N 1
ATOM 2202 C CA . GLN A 1 296 ? -15.888 10.685 5.887 1.00 97.81 296 GLN A CA 1
ATOM 2203 C C . GLN A 1 296 ? -14.403 10.768 5.564 1.00 97.81 296 GLN A C 1
ATOM 2205 O O . GLN A 1 296 ? -13.594 10.953 6.471 1.00 97.81 296 GLN A O 1
ATOM 2210 N N . VAL A 1 297 ? -14.053 10.732 4.281 1.00 97.06 297 VAL A N 1
ATOM 2211 C CA . VAL A 1 297 ? -12.672 10.869 3.801 1.00 97.06 297 VAL A CA 1
ATOM 2212 C C . VAL A 1 297 ? -12.514 12.200 3.090 1.00 97.06 297 VAL A C 1
ATOM 2214 O O . VAL A 1 297 ? -13.336 12.579 2.255 1.00 97.06 297 VAL A O 1
ATOM 2217 N N . TRP A 1 298 ? -11.446 12.910 3.426 1.00 97.25 298 TRP A N 1
ATOM 2218 C CA . TRP A 1 298 ? -11.148 14.247 2.937 1.00 97.25 298 TRP A CA 1
ATOM 2219 C C . TRP A 1 298 ? -9.741 14.297 2.354 1.00 97.25 298 TRP A C 1
ATOM 2221 O O . TRP A 1 298 ? -8.825 13.691 2.908 1.00 97.25 298 TRP A O 1
ATOM 2231 N N . ARG A 1 299 ? -9.563 15.058 1.270 1.00 95.50 299 ARG A N 1
ATOM 2232 C CA . ARG A 1 299 ? -8.298 15.210 0.542 1.00 95.50 299 ARG A CA 1
ATOM 2233 C C . ARG A 1 299 ? -7.921 16.672 0.350 1.00 95.50 299 ARG A C 1
ATOM 2235 O O . ARG A 1 299 ? -8.743 17.471 -0.091 1.00 95.50 299 ARG A O 1
ATOM 2242 N N . GLY A 1 300 ? -6.659 17.006 0.586 1.00 82.69 300 GLY A N 1
ATOM 2243 C CA . GLY A 1 300 ? -6.034 18.274 0.205 1.00 82.69 300 GLY A CA 1
ATOM 2244 C C . GLY A 1 300 ? -4.803 18.065 -0.679 1.00 82.69 300 GLY A C 1
ATOM 2245 O O . GLY A 1 300 ? -4.282 16.960 -0.795 1.00 82.69 300 GLY A O 1
ATOM 2246 N N . THR A 1 301 ? -4.308 19.141 -1.292 1.00 80.62 301 THR A N 1
ATOM 2247 C CA . THR A 1 301 ? -3.001 19.163 -1.988 1.00 80.62 301 THR A CA 1
ATOM 2248 C C . THR A 1 301 ? -1.871 19.670 -1.082 1.00 80.62 301 THR A C 1
ATOM 2250 O O . THR A 1 301 ? -0.787 19.993 -1.555 1.00 80.62 301 THR A O 1
ATOM 2253 N N . ASN A 1 302 ? -2.157 19.860 0.207 1.00 78.75 302 ASN A N 1
ATOM 2254 C CA . ASN A 1 302 ? -1.206 20.205 1.257 1.00 78.75 302 ASN A CA 1
ATOM 2255 C C . ASN A 1 302 ? -1.760 19.752 2.621 1.00 78.75 302 ASN A C 1
ATOM 2257 O O . ASN A 1 302 ? -2.909 19.318 2.738 1.00 78.75 302 ASN A O 1
ATOM 2261 N N . ALA A 1 303 ? -0.946 19.906 3.663 1.00 74.44 303 ALA A N 1
ATOM 2262 C CA . ALA A 1 303 ? -1.305 19.547 5.027 1.00 74.44 303 ALA A CA 1
ATOM 2263 C C . ALA A 1 303 ? -2.212 20.577 5.745 1.00 74.44 303 ALA A C 1
ATOM 2265 O O . ALA A 1 303 ? -2.397 20.457 6.952 1.00 74.44 303 ALA A O 1
ATOM 2266 N N . ASP A 1 304 ? -2.829 21.551 5.073 1.00 78.81 304 ASP A N 1
ATOM 2267 C CA . ASP A 1 304 ? -3.806 22.458 5.698 1.00 78.81 304 ASP A CA 1
ATOM 2268 C C . ASP A 1 304 ? -5.220 21.855 5.643 1.00 78.81 304 ASP A C 1
ATOM 2270 O O . ASP A 1 304 ? -5.782 21.621 4.572 1.00 78.81 304 ASP A O 1
ATOM 2274 N N . SER A 1 305 ? -5.812 21.597 6.813 1.00 77.50 305 SER A N 1
ATOM 2275 C CA . SER A 1 305 ? -7.155 21.005 6.913 1.00 77.50 305 SER A CA 1
ATOM 2276 C C . SER A 1 305 ? -8.279 21.916 6.404 1.00 77.50 305 SER A C 1
ATOM 2278 O O . SER A 1 305 ? -9.316 21.407 5.986 1.00 77.50 305 SER A O 1
ATOM 2280 N N . SER A 1 306 ? -8.082 23.239 6.380 1.00 77.62 306 SER A N 1
ATOM 2281 C CA . SER A 1 306 ? -9.099 24.199 5.923 1.00 77.62 306 SER A CA 1
ATOM 2282 C C . SER A 1 306 ? -9.312 24.186 4.406 1.00 77.62 306 SER A C 1
ATOM 2284 O O . SER A 1 306 ? -10.338 24.658 3.917 1.00 77.62 306 SER A O 1
ATOM 2286 N N . LEU A 1 307 ? -8.355 23.620 3.665 1.00 75.38 307 LEU A N 1
ATOM 2287 C CA . LEU A 1 307 ? -8.370 23.508 2.207 1.00 75.38 307 LEU A CA 1
ATOM 2288 C C . LEU A 1 307 ? -8.732 22.096 1.723 1.00 75.38 307 LEU A C 1
ATOM 2290 O O . LEU A 1 307 ? -8.747 21.848 0.516 1.00 75.38 307 LEU A O 1
ATOM 2294 N N . ALA A 1 308 ? -8.994 21.163 2.643 1.00 85.38 308 ALA A N 1
ATOM 2295 C CA . ALA A 1 308 ? -9.363 19.799 2.299 1.00 85.38 308 ALA A CA 1
ATOM 2296 C C . ALA A 1 308 ? -10.801 19.734 1.761 1.00 85.38 308 ALA A C 1
ATOM 2298 O O . ALA A 1 308 ? -11.706 20.406 2.255 1.00 85.38 308 ALA A O 1
ATOM 2299 N N . VAL A 1 309 ? -11.019 18.881 0.764 1.00 90.25 309 VAL A N 1
ATOM 2300 C CA . VAL A 1 309 ? -12.318 18.641 0.128 1.00 90.25 309 VAL A CA 1
ATOM 2301 C C . VAL A 1 309 ? -12.771 17.221 0.449 1.00 90.25 309 VAL A C 1
ATOM 2303 O O . VAL A 1 309 ? -11.970 16.288 0.405 1.00 90.25 309 VAL A O 1
ATOM 2306 N N . MET A 1 310 ? -14.049 17.051 0.781 1.00 94.75 310 MET A N 1
ATOM 2307 C CA . MET A 1 310 ? -14.627 15.737 1.058 1.00 94.75 310 MET A CA 1
ATOM 2308 C C . MET A 1 310 ? -14.684 14.906 -0.229 1.00 94.75 310 MET A C 1
ATOM 2310 O O . MET A 1 310 ? -15.201 15.370 -1.245 1.00 94.75 310 MET A O 1
ATOM 2314 N N . LEU A 1 311 ? -14.162 13.684 -0.172 1.00 92.50 311 LEU A N 1
ATOM 2315 C CA . LEU A 1 311 ? -14.221 12.704 -1.256 1.00 92.50 311 LEU A CA 1
ATOM 2316 C C . LEU A 1 311 ? -15.394 11.742 -1.091 1.00 92.50 311 LEU A C 1
ATOM 2318 O O . LEU A 1 311 ? -16.059 11.403 -2.067 1.00 92.50 311 LEU A O 1
ATOM 2322 N N . ALA A 1 312 ? -15.640 11.307 0.144 1.00 92.94 312 ALA A N 1
ATOM 2323 C CA . ALA A 1 312 ? -16.675 10.338 0.475 1.00 92.94 312 ALA A CA 1
ATOM 2324 C C . ALA A 1 312 ? -17.197 10.544 1.902 1.00 92.94 312 ALA A C 1
ATOM 2326 O O . ALA A 1 312 ? -16.490 11.085 2.753 1.00 92.94 312 ALA A O 1
ATOM 2327 N N . SER A 1 313 ? -18.421 10.081 2.152 1.00 94.50 313 SER A N 1
ATOM 2328 C CA . SER A 1 313 ? -19.108 10.084 3.449 1.00 94.50 313 SER A CA 1
ATOM 2329 C C . SER A 1 313 ? -19.902 8.791 3.631 1.00 94.50 313 SER A C 1
ATOM 2331 O O . SER A 1 313 ? -20.140 8.075 2.656 1.00 94.50 313 SER A O 1
ATOM 2333 N N . SER A 1 314 ? -20.338 8.501 4.859 1.00 90.69 314 SER A N 1
ATOM 2334 C CA . SER A 1 314 ? -21.156 7.323 5.191 1.00 90.69 314 SER A CA 1
ATOM 2335 C C . SER A 1 314 ? -20.560 5.994 4.740 1.00 90.69 314 SER A C 1
ATOM 2337 O O . SER A 1 314 ? -21.273 5.049 4.404 1.00 90.69 314 SER A O 1
ATOM 2339 N N . LEU A 1 315 ? -19.228 5.917 4.751 1.00 93.75 315 LEU A N 1
ATOM 2340 C CA . LEU A 1 315 ? -18.495 4.691 4.470 1.00 93.75 315 LEU A CA 1
ATOM 2341 C C . LEU A 1 315 ? -18.620 3.734 5.654 1.00 93.75 315 LEU A C 1
ATOM 2343 O O . LEU A 1 315 ? -18.245 4.098 6.762 1.00 93.75 315 LEU A O 1
ATOM 2347 N N . ALA A 1 316 ? -19.115 2.518 5.420 1.00 87.56 316 ALA A N 1
ATOM 2348 C CA . ALA A 1 316 ? -19.255 1.502 6.467 1.00 87.56 316 ALA A CA 1
ATOM 2349 C C . ALA A 1 316 ? -17.928 0.797 6.811 1.00 87.56 316 ALA A C 1
ATOM 2351 O O . ALA A 1 316 ? -17.773 0.279 7.913 1.00 87.56 316 ALA A O 1
ATOM 2352 N N . GLY A 1 317 ? -16.985 0.761 5.864 1.00 88.44 317 GLY A N 1
ATOM 2353 C CA . GLY A 1 317 ? -15.660 0.168 6.042 1.00 88.44 317 GLY A CA 1
ATOM 2354 C C . GLY A 1 317 ? -14.606 1.187 6.469 1.00 88.44 317 GLY A C 1
ATOM 2355 O O . GLY A 1 317 ? -14.842 2.395 6.456 1.00 88.44 317 GLY A O 1
ATOM 2356 N N . THR A 1 318 ? -13.416 0.691 6.800 1.00 95.31 318 THR A N 1
ATOM 2357 C CA . THR A 1 318 ? -12.278 1.509 7.242 1.00 95.31 318 THR A CA 1
ATOM 2358 C C . THR A 1 318 ? -11.235 1.743 6.144 1.00 95.31 318 THR A C 1
ATOM 2360 O O . THR A 1 318 ? -10.043 1.912 6.409 1.00 95.31 318 THR A O 1
ATOM 2363 N N . SER A 1 319 ? -11.682 1.732 4.887 1.00 94.44 319 SER A N 1
ATOM 2364 C CA . SER A 1 319 ? -10.854 2.019 3.722 1.00 94.44 319 SER A CA 1
ATOM 2365 C C . SER A 1 319 ? -11.624 2.788 2.647 1.00 94.44 319 SER A C 1
ATOM 2367 O O . SER A 1 319 ? -12.854 2.728 2.553 1.00 94.44 319 SER A O 1
ATOM 2369 N N . HIS A 1 320 ? -10.894 3.538 1.826 1.00 96.56 320 HIS A N 1
ATOM 2370 C CA . HIS A 1 320 ? -11.419 4.261 0.676 1.00 96.56 320 HIS A CA 1
ATOM 2371 C C . HIS A 1 320 ? -10.413 4.262 -0.473 1.00 96.56 320 HIS A C 1
ATOM 2373 O O . HIS A 1 320 ? -9.212 4.411 -0.263 1.00 96.56 320 HIS A O 1
ATOM 2379 N N . VAL A 1 321 ? -10.913 4.133 -1.701 1.00 93.69 321 VAL A N 1
ATOM 2380 C CA . VAL A 1 321 ? -10.104 4.211 -2.919 1.00 93.69 321 VAL A CA 1
ATOM 2381 C C . VAL A 1 321 ? -10.344 5.554 -3.593 1.00 93.69 321 VAL A C 1
ATOM 2383 O O . VAL A 1 321 ? -11.423 5.791 -4.135 1.00 93.69 321 VAL A O 1
ATOM 2386 N N . ASP A 1 322 ? -9.320 6.401 -3.625 1.00 93.62 322 ASP A N 1
ATOM 2387 C CA . ASP A 1 322 ? -9.317 7.615 -4.434 1.00 93.62 322 ASP A CA 1
ATOM 2388 C C . ASP A 1 322 ? -8.707 7.321 -5.810 1.00 93.62 322 ASP A C 1
ATOM 2390 O O . ASP A 1 322 ? -7.489 7.278 -5.976 1.00 93.62 322 ASP A O 1
ATOM 2394 N N . ALA A 1 323 ? -9.566 7.095 -6.803 1.00 83.69 323 ALA A N 1
ATOM 2395 C CA . ALA A 1 323 ? -9.166 6.888 -8.198 1.00 83.69 323 ALA A CA 1
ATOM 2396 C C . ALA A 1 323 ? -9.055 8.200 -9.002 1.00 83.69 323 ALA A C 1
ATOM 2398 O O . ALA A 1 323 ? -8.679 8.182 -10.171 1.00 83.69 323 ALA A O 1
ATOM 2399 N N . ALA A 1 324 ? -9.397 9.351 -8.410 1.00 78.62 324 ALA A N 1
ATOM 2400 C CA . ALA A 1 324 ? -9.371 10.656 -9.072 1.00 78.62 324 ALA A CA 1
ATOM 2401 C C . ALA A 1 324 ? -8.052 11.390 -8.785 1.00 78.62 324 ALA A C 1
ATOM 2403 O O . ALA A 1 324 ? -8.049 12.570 -8.408 1.00 78.62 324 ALA A O 1
ATOM 2404 N N . VAL A 1 325 ? -6.942 10.665 -8.920 1.00 69.81 325 VAL A N 1
ATOM 2405 C CA . VAL A 1 325 ? -5.585 11.105 -8.580 1.00 69.81 325 VAL A CA 1
ATOM 2406 C C . VAL A 1 325 ? -4.733 11.177 -9.837 1.00 69.81 325 VAL A C 1
ATOM 2408 O O . VAL A 1 325 ? -4.859 10.355 -10.744 1.00 69.81 325 VAL A O 1
ATOM 2411 N N . VAL A 1 326 ? -3.857 12.174 -9.895 1.00 67.56 326 VAL A N 1
ATOM 2412 C CA . VAL A 1 326 ? -2.845 12.264 -10.948 1.00 67.56 326 VAL A CA 1
ATOM 2413 C C . VAL A 1 326 ? -1.573 11.564 -10.450 1.00 67.56 326 VAL A C 1
ATOM 2415 O O . VAL A 1 326 ? -1.143 11.851 -9.329 1.00 67.56 326 VAL A O 1
ATOM 2418 N N . PRO A 1 327 ? -0.964 10.662 -11.243 1.00 62.06 327 PRO A N 1
ATOM 2419 C CA . PRO A 1 327 ? 0.312 10.042 -10.896 1.00 62.06 327 PRO A CA 1
ATOM 2420 C C . PRO A 1 327 ? 1.393 11.063 -10.529 1.00 62.06 327 PRO A C 1
ATOM 2422 O O . PRO A 1 327 ? 1.482 12.126 -11.141 1.00 62.06 327 PRO A O 1
ATOM 2425 N N . ASN A 1 328 ? 2.220 10.729 -9.539 1.00 54.81 328 ASN A N 1
ATOM 2426 C CA . ASN A 1 328 ? 3.289 11.562 -8.975 1.00 54.81 328 ASN A CA 1
ATOM 2427 C C . ASN A 1 328 ? 2.840 12.906 -8.363 1.00 54.81 328 ASN A C 1
ATOM 2429 O O . ASN A 1 328 ? 3.679 13.768 -8.101 1.00 54.81 328 ASN A O 1
ATOM 2433 N N . ILE A 1 329 ? 1.545 13.093 -8.083 1.00 67.81 329 ILE A N 1
ATOM 2434 C CA . ILE A 1 329 ? 1.062 14.188 -7.233 1.00 67.81 329 ILE A CA 1
ATOM 2435 C C . ILE A 1 329 ? 0.808 13.655 -5.822 1.00 67.81 329 ILE A C 1
ATOM 2437 O O . ILE A 1 329 ? 0.018 12.731 -5.634 1.00 67.81 329 ILE A O 1
ATOM 2441 N N . THR A 1 330 ? 1.458 14.266 -4.829 1.00 70.06 330 THR A N 1
ATOM 2442 C CA . THR A 1 330 ? 1.205 13.982 -3.413 1.00 70.06 330 THR A CA 1
ATOM 2443 C C . THR A 1 330 ? -0.086 14.654 -2.957 1.00 70.06 330 THR A C 1
ATOM 2445 O O . THR A 1 330 ? -0.236 15.879 -3.021 1.00 70.06 330 THR A O 1
ATOM 2448 N N . TYR A 1 331 ? -1.007 13.846 -2.452 1.00 77.56 331 TYR A N 1
ATOM 2449 C CA . TYR A 1 331 ? -2.249 14.273 -1.825 1.00 77.56 331 TYR A CA 1
ATOM 2450 C C . TYR A 1 331 ? -2.206 13.981 -0.325 1.00 77.56 331 TYR A C 1
ATOM 2452 O O . TYR A 1 331 ? -1.509 13.079 0.122 1.00 77.56 331 TYR A O 1
ATOM 2460 N N . TYR A 1 332 ? -2.953 14.757 0.456 1.00 89.19 332 TYR A N 1
ATOM 2461 C CA . TYR A 1 332 ? -2.989 14.680 1.916 1.00 89.19 332 TYR A CA 1
ATOM 2462 C C . TYR A 1 332 ? -4.390 14.297 2.375 1.00 89.19 332 TYR A C 1
ATOM 2464 O O . TYR A 1 332 ? -5.348 15.018 2.082 1.00 89.19 332 TYR A O 1
ATOM 2472 N N . TYR A 1 333 ? -4.510 13.191 3.101 1.00 95.50 333 TYR A N 1
ATOM 2473 C CA . TYR A 1 333 ? -5.775 12.587 3.494 1.00 95.50 333 TYR A CA 1
ATOM 2474 C C . TYR A 1 333 ? -6.032 12.699 4.995 1.00 95.50 333 TYR A C 1
ATOM 2476 O O . TYR A 1 333 ? -5.123 12.637 5.824 1.00 95.50 333 TYR A O 1
ATOM 2484 N N . ARG A 1 334 ? -7.309 12.880 5.339 1.00 96.31 334 ARG A N 1
ATOM 2485 C CA . ARG A 1 334 ? -7.834 12.878 6.711 1.00 96.31 334 ARG A CA 1
ATOM 2486 C C . ARG A 1 334 ? -9.190 12.206 6.743 1.00 96.31 334 ARG A C 1
ATOM 2488 O O . ARG A 1 334 ? -9.926 12.243 5.755 1.00 96.31 334 ARG A O 1
ATOM 2495 N N . VAL A 1 335 ? -9.546 11.675 7.903 1.00 97.56 335 VAL A N 1
ATOM 2496 C CA . VAL A 1 335 ? -10.800 10.954 8.096 1.00 97.56 335 VAL A CA 1
ATOM 2497 C C . VAL A 1 335 ? -11.542 11.514 9.306 1.00 97.56 335 VAL A C 1
ATOM 2499 O O . VAL A 1 335 ? -10.931 11.899 10.305 1.00 97.56 335 VAL A O 1
ATOM 2502 N N . LYS A 1 336 ? -12.869 11.585 9.211 1.00 96.44 336 LYS A N 1
ATOM 2503 C CA . LYS A 1 336 ? -13.768 11.765 10.358 1.00 96.44 336 LYS A CA 1
ATOM 2504 C C . LYS A 1 336 ? -14.610 10.515 10.528 1.00 96.44 336 LYS A C 1
ATOM 2506 O O . LYS A 1 336 ? -15.083 9.964 9.540 1.00 96.44 336 LYS A O 1
ATOM 2511 N N . ALA A 1 337 ? -14.828 10.105 11.765 1.00 95.19 337 ALA A N 1
ATOM 2512 C CA . ALA A 1 337 ? -15.857 9.136 12.095 1.00 95.19 337 ALA A CA 1
ATOM 2513 C C . ALA A 1 337 ? -17.207 9.851 12.213 1.00 95.19 337 ALA A C 1
ATOM 2515 O O . ALA A 1 337 ? -17.269 11.006 12.637 1.00 95.19 337 ALA A O 1
ATOM 2516 N N . GLU A 1 338 ? -18.289 9.180 11.846 1.00 92.31 338 GLU A N 1
ATOM 2517 C CA . GLU A 1 338 ? -19.650 9.700 11.950 1.00 92.31 338 GLU A CA 1
ATOM 2518 C C . GLU A 1 338 ? -20.598 8.672 12.561 1.00 92.31 338 GLU A C 1
ATOM 2520 O O . GLU A 1 338 ? -20.386 7.463 12.461 1.00 92.31 338 GLU A O 1
ATOM 2525 N N . ASN A 1 339 ? -21.643 9.166 13.217 1.00 86.00 339 ASN A N 1
ATOM 2526 C CA . ASN A 1 339 ? -22.785 8.373 13.650 1.00 86.00 339 ASN A CA 1
ATOM 2527 C C . ASN A 1 339 ? -24.096 9.022 13.190 1.00 86.00 339 ASN A C 1
ATOM 2529 O O . ASN A 1 339 ? -24.093 9.983 12.423 1.00 86.00 339 ASN A O 1
ATOM 2533 N N . SER A 1 340 ? -25.234 8.511 13.662 1.00 76.00 340 SER A N 1
ATOM 2534 C CA . SER A 1 340 ? -26.558 9.001 13.264 1.00 76.00 340 SER A CA 1
ATOM 2535 C C . SER A 1 340 ? -26.843 10.468 13.614 1.00 76.00 340 SER A C 1
ATOM 2537 O O . SER A 1 340 ? -27.855 10.993 13.155 1.00 76.00 340 SER A O 1
ATOM 2539 N N . ALA A 1 341 ? -26.013 11.124 14.434 1.00 75.12 341 ALA A N 1
ATOM 2540 C CA . ALA A 1 341 ? -26.249 12.490 14.898 1.00 75.12 341 ALA A CA 1
ATOM 2541 C C . ALA A 1 341 ? -25.101 13.469 14.605 1.00 75.12 341 ALA A C 1
ATOM 2543 O O . ALA A 1 341 ? -25.368 14.652 14.395 1.00 75.12 341 ALA A O 1
ATOM 2544 N N . THR A 1 342 ? -23.838 13.027 14.619 1.00 83.56 342 THR A N 1
ATOM 2545 C CA . THR A 1 342 ? -22.679 13.935 14.561 1.00 83.56 342 THR A CA 1
ATOM 2546 C C . THR A 1 342 ? -21.406 13.268 14.014 1.00 83.56 342 THR A C 1
ATOM 2548 O O . THR A 1 342 ? -21.380 12.072 13.720 1.00 83.56 342 THR A O 1
ATOM 2551 N N . THR A 1 343 ? -20.333 14.054 13.876 1.00 88.75 343 THR A N 1
ATOM 2552 C CA . THR A 1 343 ? -19.000 13.622 13.423 1.00 88.75 343 THR A CA 1
ATOM 2553 C C . THR A 1 343 ? -17.932 13.880 14.481 1.00 88.75 343 THR A C 1
ATOM 2555 O O . THR A 1 343 ? -18.017 14.863 15.217 1.00 88.75 343 THR A O 1
ATOM 2558 N N . SER A 1 344 ? -16.865 13.088 14.470 1.00 89.50 344 SER A N 1
ATOM 2559 C CA . SER A 1 344 ? -15.637 13.366 15.213 1.00 89.50 344 SER A CA 1
ATOM 2560 C C . SER A 1 344 ? -14.909 14.622 14.695 1.00 89.50 344 SER A C 1
ATOM 2562 O O . SER A 1 344 ? -15.192 15.154 13.612 1.00 89.50 344 SER A O 1
ATOM 2564 N N . VAL A 1 345 ? -13.881 15.059 15.430 1.00 88.06 345 VAL A N 1
ATOM 2565 C CA . VAL A 1 345 ? -12.818 15.911 14.863 1.00 88.06 345 VAL A CA 1
ATOM 2566 C C . VAL A 1 345 ? -12.033 15.151 13.780 1.00 88.06 345 VAL A C 1
ATOM 2568 O O . VAL A 1 345 ? -12.184 13.936 13.636 1.00 88.06 345 VAL A O 1
ATOM 2571 N N . PHE A 1 346 ? -11.216 15.856 12.988 1.00 91.69 346 PHE A N 1
ATOM 2572 C CA . PHE A 1 346 ? -10.340 15.201 12.010 1.00 91.69 346 PHE A CA 1
ATOM 2573 C C . PHE A 1 346 ? -9.301 14.310 12.695 1.00 91.69 346 PHE A C 1
ATOM 2575 O O . PHE A 1 346 ? -8.758 14.671 13.739 1.00 91.69 346 PHE A O 1
ATOM 2582 N N . SER A 1 347 ? -8.985 13.192 12.048 1.00 93.25 347 SER A N 1
ATOM 2583 C CA . SER A 1 347 ? -7.788 12.403 12.321 1.00 93.25 347 SER A CA 1
ATOM 2584 C C . SER A 1 347 ? -6.496 13.215 12.147 1.00 93.25 347 SER A C 1
ATOM 2586 O O . SER A 1 347 ? -6.478 14.287 11.524 1.00 93.25 347 SER A O 1
ATOM 2588 N N . ALA A 1 348 ? -5.377 12.629 12.586 1.00 84.94 348 ALA A N 1
ATOM 2589 C CA . ALA A 1 348 ? -4.068 13.005 12.061 1.00 84.94 348 ALA A CA 1
ATOM 2590 C C . ALA A 1 348 ? -4.046 12.871 10.523 1.00 84.94 348 ALA A C 1
ATOM 2592 O O . ALA A 1 348 ? -4.790 12.078 9.939 1.00 84.94 348 ALA A O 1
ATOM 2593 N N . CYS A 1 349 ? -3.235 13.703 9.874 1.00 86.31 349 CYS A N 1
ATOM 2594 C CA . CYS A 1 349 ? -3.090 13.714 8.422 1.00 86.31 349 CYS A CA 1
ATOM 2595 C C . CYS A 1 349 ? -2.025 12.715 7.985 1.00 86.31 349 CYS A C 1
ATOM 2597 O O . CYS A 1 349 ? -0.980 12.652 8.628 1.00 86.31 349 CYS A O 1
ATOM 2599 N N . ASP A 1 350 ? -2.250 12.065 6.848 1.00 88.81 350 ASP A N 1
ATOM 2600 C CA . ASP A 1 350 ? -1.229 11.287 6.145 1.00 88.81 350 ASP A CA 1
ATOM 2601 C C . ASP A 1 350 ? -1.181 11.664 4.658 1.00 88.81 350 ASP A C 1
ATOM 2603 O O . ASP A 1 350 ? -2.134 12.262 4.148 1.00 88.81 350 ASP A O 1
ATOM 2607 N N . SER A 1 351 ? -0.075 11.393 3.969 1.00 83.56 351 SER A N 1
ATOM 2608 C CA . SER A 1 351 ? 0.084 11.700 2.541 1.00 83.56 351 SER A CA 1
ATOM 2609 C C . SER A 1 351 ? 0.191 10.443 1.691 1.00 83.56 351 SER A C 1
ATOM 2611 O O . SER A 1 351 ? 0.701 9.444 2.165 1.00 83.56 351 SER A O 1
ATOM 2613 N N . GLY A 1 352 ? -0.255 10.516 0.437 1.00 70.81 352 GLY A N 1
ATOM 2614 C CA . GLY A 1 352 ? -0.132 9.432 -0.539 1.00 70.81 352 GLY A CA 1
ATOM 2615 C C . GLY A 1 352 ? 0.062 9.959 -1.959 1.00 70.81 352 GLY A C 1
ATOM 2616 O O . GLY A 1 352 ? -0.291 11.107 -2.255 1.00 70.81 352 GLY A O 1
ATOM 2617 N N . TYR A 1 353 ? 0.572 9.125 -2.864 1.00 72.00 353 TYR A N 1
ATOM 2618 C CA . TYR A 1 353 ? 0.657 9.418 -4.302 1.00 72.00 353 TYR A CA 1
ATOM 2619 C C . TYR A 1 353 ? 0.453 8.154 -5.149 1.00 72.00 353 TYR A C 1
ATOM 2621 O O . TYR A 1 353 ? 0.784 7.050 -4.729 1.00 72.00 353 TYR A O 1
ATOM 2629 N N . ALA A 1 354 ? -0.075 8.304 -6.367 1.00 62.47 354 ALA A N 1
ATOM 2630 C CA . ALA A 1 354 ? -0.129 7.209 -7.338 1.00 62.47 354 ALA A CA 1
ATOM 2631 C C . ALA A 1 354 ? 1.190 7.124 -8.127 1.00 62.47 354 ALA A C 1
ATOM 2633 O O . ALA A 1 354 ? 1.738 8.150 -8.531 1.00 62.47 354 ALA A O 1
ATOM 2634 N N . ARG A 1 355 ? 1.693 5.910 -8.369 1.00 53.66 355 ARG A N 1
ATOM 2635 C CA . ARG A 1 355 ? 2.877 5.628 -9.194 1.00 53.66 355 ARG A CA 1
ATOM 2636 C C . ARG A 1 355 ? 2.611 5.942 -10.664 1.00 53.66 355 ARG A C 1
ATOM 2638 O O . ARG A 1 355 ? 1.491 5.986 -11.150 1.00 53.66 355 ARG A O 1
ATOM 2645 N N . PHE A 1 356 ? 3.671 6.164 -11.406 1.00 53.41 356 PHE A N 1
ATOM 2646 C CA . PHE A 1 356 ? 3.615 6.387 -12.840 1.00 53.41 356 PHE A CA 1
ATOM 2647 C C . PHE A 1 356 ? 3.522 5.066 -13.645 1.00 53.41 356 PHE A C 1
ATOM 2649 O O . PHE A 1 356 ? 4.174 4.089 -13.282 1.00 53.41 356 PHE A O 1
ATOM 2656 N N . SER A 1 357 ? 2.745 5.020 -14.743 1.00 47.66 357 SER A N 1
ATOM 2657 C CA . SER A 1 357 ? 2.723 3.895 -15.706 1.00 47.66 357 SER A CA 1
ATOM 2658 C C . SER A 1 357 ? 2.548 4.374 -17.157 1.00 47.66 357 SER A C 1
ATOM 2660 O O . SER A 1 357 ? 1.660 5.173 -17.446 1.00 47.66 357 SER A O 1
ATOM 2662 N N . LEU A 1 358 ? 3.375 3.850 -18.072 1.00 53.50 358 LEU A N 1
ATOM 2663 C CA . LEU A 1 358 ? 3.423 4.166 -19.515 1.00 53.50 358 LEU A CA 1
ATOM 2664 C C . LEU A 1 358 ? 2.741 3.111 -20.404 1.00 53.50 358 LEU A C 1
ATOM 2666 O O . LEU A 1 358 ? 3.153 2.876 -21.541 1.00 53.50 358 LEU A O 1
ATOM 2670 N N . THR A 1 359 ? 1.717 2.416 -19.922 1.00 49.69 359 THR A N 1
ATOM 2671 C CA . THR A 1 359 ? 1.019 1.416 -20.743 1.00 49.69 359 THR A CA 1
ATOM 2672 C C . THR A 1 359 ? 0.202 2.090 -21.857 1.00 49.69 359 THR A C 1
ATOM 2674 O O . THR A 1 359 ? -0.938 2.488 -21.631 1.00 49.69 359 THR A O 1
ATOM 2677 N N . GLY A 1 360 ? 0.789 2.219 -23.059 1.00 55.25 360 GLY A N 1
ATOM 2678 C CA . GLY A 1 360 ? 0.083 2.546 -24.313 1.00 55.25 360 GLY A CA 1
ATOM 2679 C C . GLY A 1 360 ? 0.595 3.737 -25.144 1.00 55.25 360 GLY A C 1
ATOM 2680 O O . GLY A 1 360 ? 0.046 3.978 -26.217 1.00 55.25 360 GLY A O 1
ATOM 2681 N N . GLY A 1 361 ? 1.614 4.479 -24.693 1.00 69.94 361 GLY A N 1
ATOM 2682 C CA . GLY A 1 361 ? 2.170 5.633 -25.424 1.00 69.94 361 GLY A CA 1
ATOM 2683 C C . GLY A 1 361 ? 3.201 5.272 -26.500 1.00 69.94 361 GLY A C 1
ATOM 2684 O O . GLY A 1 361 ? 3.955 4.308 -26.355 1.00 69.94 361 GLY A O 1
ATOM 2685 N N . VAL A 1 362 ? 3.282 6.065 -27.573 1.00 88.00 362 VAL A N 1
ATOM 2686 C CA . VAL A 1 362 ? 4.298 5.896 -28.629 1.00 88.00 362 VAL A CA 1
ATOM 2687 C C . VAL A 1 362 ? 5.613 6.542 -28.193 1.00 88.00 362 VAL A C 1
ATOM 2689 O O . VAL A 1 362 ? 5.625 7.681 -27.723 1.00 88.00 362 VAL A O 1
ATOM 2692 N N . ARG A 1 363 ? 6.741 5.846 -28.393 1.00 93.06 363 ARG A N 1
ATOM 2693 C CA . ARG A 1 363 ? 8.079 6.412 -28.165 1.00 93.06 363 ARG A CA 1
ATOM 2694 C C . ARG A 1 363 ? 8.670 6.990 -29.449 1.00 93.06 363 ARG A C 1
ATOM 2696 O O . ARG A 1 363 ? 8.629 6.341 -30.499 1.00 93.06 363 ARG A O 1
ATOM 2703 N N . ARG A 1 364 ? 9.224 8.203 -29.368 1.00 94.69 364 ARG A N 1
ATOM 2704 C CA . ARG A 1 364 ? 9.891 8.895 -30.487 1.00 94.69 364 ARG A CA 1
ATOM 2705 C C . ARG A 1 364 ? 11.200 9.523 -30.045 1.00 94.69 364 ARG A C 1
ATOM 2707 O O . ARG A 1 364 ? 11.293 10.014 -28.925 1.00 94.69 364 ARG A O 1
ATOM 2714 N N . ALA A 1 365 ? 12.196 9.541 -30.922 1.00 97.50 365 ALA A N 1
ATOM 2715 C CA . ALA A 1 365 ? 13.510 10.075 -30.590 1.00 97.50 365 ALA A CA 1
ATOM 2716 C C . ALA A 1 365 ? 14.044 11.031 -31.661 1.00 97.50 365 ALA A C 1
ATOM 2718 O O . ALA A 1 365 ? 13.937 10.762 -32.859 1.00 97.50 365 ALA A O 1
ATOM 2719 N N . LEU A 1 366 ? 14.671 12.120 -31.217 1.00 98.50 366 LEU A N 1
ATOM 2720 C CA . LEU A 1 366 ? 15.566 12.951 -32.017 1.00 98.50 366 LEU A CA 1
ATOM 2721 C C . LEU A 1 366 ? 16.977 12.842 -31.439 1.00 98.50 366 LEU A C 1
ATOM 2723 O O . LEU A 1 366 ? 17.211 13.235 -30.300 1.00 98.50 366 LEU A O 1
ATOM 2727 N N . LEU A 1 367 ? 17.903 12.327 -32.239 1.00 98.56 367 LEU A N 1
ATOM 2728 C CA . LEU A 1 367 ? 19.289 12.073 -31.863 1.00 98.56 367 LEU A CA 1
ATOM 2729 C C . LEU A 1 367 ? 20.196 12.976 -32.703 1.00 98.56 367 LEU A C 1
ATOM 2731 O O . LEU A 1 367 ? 20.211 12.864 -33.930 1.00 98.56 367 LEU A O 1
ATOM 2735 N N . VAL A 1 368 ? 20.913 13.891 -32.059 1.00 98.56 368 VAL A N 1
ATOM 2736 C CA . VAL A 1 368 ? 21.780 14.879 -32.710 1.00 98.56 368 VAL A CA 1
ATOM 2737 C C . VAL A 1 368 ? 23.226 14.649 -32.288 1.00 98.56 368 VAL A C 1
ATOM 2739 O O . VAL A 1 368 ? 23.505 14.596 -31.093 1.00 98.56 368 VAL A O 1
ATOM 2742 N N . GLY A 1 369 ? 24.127 14.528 -33.264 1.00 97.56 369 GLY A N 1
ATOM 2743 C CA . GLY A 1 369 ? 25.562 14.328 -33.041 1.00 97.56 369 GLY A CA 1
ATOM 2744 C C . GLY A 1 369 ? 26.396 15.112 -34.047 1.00 97.56 369 GLY A C 1
ATOM 2745 O O . GLY A 1 369 ? 26.208 14.935 -35.248 1.00 97.56 369 GLY A O 1
ATOM 2746 N N . ILE A 1 370 ? 27.273 16.005 -33.591 1.00 97.19 370 ILE A N 1
ATOM 2747 C CA . ILE A 1 370 ? 27.976 16.948 -34.478 1.00 97.19 370 ILE A CA 1
ATOM 2748 C C . ILE A 1 370 ? 29.479 16.916 -34.215 1.00 97.19 370 ILE A C 1
ATOM 2750 O O . ILE A 1 370 ? 29.957 17.507 -33.244 1.00 97.19 370 ILE A O 1
ATOM 2754 N N . ASP A 1 371 ? 30.203 16.250 -35.111 1.00 93.94 371 ASP A N 1
ATOM 2755 C CA . ASP A 1 371 ? 31.664 16.194 -35.106 1.00 93.94 371 ASP A CA 1
ATOM 2756 C C . ASP A 1 371 ? 32.255 17.290 -35.986 1.00 93.94 371 ASP A C 1
ATOM 2758 O O . ASP A 1 371 ? 33.225 17.930 -35.591 1.00 93.94 371 ASP A O 1
ATOM 2762 N N . HIS A 1 372 ? 31.637 17.568 -37.135 1.00 94.50 372 HIS A N 1
ATOM 2763 C CA . HIS A 1 372 ? 32.112 18.567 -38.090 1.00 94.50 372 HIS A CA 1
ATOM 2764 C C . HIS A 1 372 ? 31.163 19.764 -38.178 1.00 94.50 372 HIS A C 1
ATOM 2766 O O . HIS A 1 372 ? 29.959 19.608 -38.412 1.00 94.50 372 HIS A O 1
ATOM 2772 N N . TYR A 1 373 ? 31.714 20.972 -38.046 1.00 95.50 373 TYR A N 1
ATOM 2773 C CA . TYR A 1 373 ? 30.971 22.239 -38.069 1.00 95.50 373 TYR A CA 1
ATOM 2774 C C . TYR A 1 373 ? 31.202 23.005 -39.371 1.00 95.50 373 TYR A C 1
ATOM 2776 O O . TYR A 1 373 ? 32.212 22.815 -40.051 1.00 95.50 373 TYR A O 1
ATOM 2784 N N . ASP A 1 374 ? 30.263 23.886 -39.719 1.00 94.44 374 ASP A N 1
ATOM 2785 C CA . ASP A 1 374 ? 30.449 24.827 -40.818 1.00 94.44 374 ASP A CA 1
ATOM 2786 C C . ASP A 1 374 ? 31.681 25.707 -40.516 1.00 94.44 374 ASP A C 1
ATOM 2788 O O . ASP A 1 374 ? 31.721 26.370 -39.468 1.00 94.44 374 ASP A O 1
ATOM 2792 N N . PRO A 1 375 ? 32.690 25.748 -41.407 1.00 90.00 375 PRO A N 1
ATOM 2793 C CA . PRO A 1 375 ? 33.861 26.599 -41.225 1.00 90.00 375 PRO A CA 1
ATOM 2794 C C . PRO A 1 375 ? 33.529 28.086 -41.028 1.00 90.00 375 PRO A C 1
ATOM 2796 O O . PRO A 1 375 ? 34.318 28.800 -40.407 1.00 90.00 375 PRO A O 1
ATOM 2799 N N . GLU A 1 376 ? 32.388 28.569 -41.538 1.00 91.31 376 GLU A N 1
ATOM 2800 C CA . GLU A 1 376 ? 31.919 29.947 -41.333 1.00 91.31 376 GLU A CA 1
ATOM 2801 C C . GLU A 1 376 ? 31.316 30.174 -39.936 1.00 91.31 376 GLU A C 1
ATOM 2803 O O . GLU A 1 376 ? 31.340 31.302 -39.437 1.00 91.31 376 GLU A O 1
ATOM 2808 N N . TYR A 1 377 ? 30.811 29.123 -39.279 1.00 89.81 377 TYR A N 1
ATOM 2809 C CA . TYR A 1 377 ? 30.255 29.192 -37.924 1.00 89.81 377 TYR A CA 1
ATOM 2810 C C . TYR A 1 377 ? 31.352 29.200 -36.848 1.00 89.81 377 TYR A C 1
ATOM 2812 O O . TYR A 1 377 ? 31.290 29.993 -35.903 1.00 89.81 377 TYR A O 1
ATOM 2820 N N . GLY A 1 378 ? 32.391 28.375 -37.016 1.00 78.19 378 GLY A N 1
ATOM 2821 C CA . GLY A 1 378 ? 33.672 28.541 -36.320 1.00 78.19 378 GLY A CA 1
ATOM 2822 C C . GLY A 1 378 ? 34.081 27.569 -35.195 1.00 78.19 378 GLY A C 1
ATOM 2823 O O . GLY A 1 378 ? 35.268 27.611 -34.857 1.00 78.19 378 GLY A O 1
ATOM 2824 N N . PRO A 1 379 ? 33.233 26.708 -34.587 1.00 87.19 379 PRO A N 1
ATOM 2825 C CA . PRO A 1 379 ? 33.723 25.670 -33.672 1.00 87.19 379 PRO A CA 1
ATOM 2826 C C . PRO A 1 379 ? 34.651 24.668 -34.375 1.00 87.19 379 PRO A C 1
ATOM 2828 O O . PRO A 1 379 ? 34.477 24.372 -35.553 1.00 87.19 379 PRO A O 1
ATOM 2831 N N . GLY A 1 380 ? 35.647 24.152 -33.650 1.00 86.62 380 GLY A N 1
ATOM 2832 C CA . GLY A 1 380 ? 36.538 23.108 -34.166 1.00 86.62 380 GLY A CA 1
ATOM 2833 C C . GLY A 1 380 ? 35.901 21.719 -34.117 1.00 86.62 380 GLY A C 1
ATOM 2834 O O . GLY A 1 380 ? 34.950 21.504 -33.369 1.00 86.62 380 GLY A O 1
ATOM 2835 N N . ASP A 1 381 ? 36.459 20.775 -34.869 1.00 90.62 381 ASP A N 1
ATOM 2836 C CA . ASP A 1 381 ? 35.917 19.418 -34.957 1.00 90.62 381 ASP A CA 1
ATOM 2837 C C . ASP A 1 381 ? 35.997 18.641 -33.627 1.00 90.62 381 ASP A C 1
ATOM 2839 O O . ASP A 1 381 ? 36.931 18.819 -32.834 1.00 90.62 381 ASP A O 1
ATOM 2843 N N . LEU A 1 382 ? 35.023 17.757 -33.406 1.00 89.00 382 LEU A N 1
ATOM 2844 C CA . LEU A 1 382 ? 34.953 16.802 -32.297 1.00 89.00 382 LEU A CA 1
ATOM 2845 C C . LEU A 1 382 ? 35.115 15.353 -32.804 1.00 89.00 382 LEU A C 1
ATOM 2847 O O . LEU A 1 382 ? 34.934 15.097 -33.991 1.00 89.00 382 LEU A O 1
ATOM 2851 N N . PRO A 1 383 ? 35.531 14.406 -31.939 1.00 85.56 383 PRO A N 1
ATOM 2852 C CA . PRO A 1 383 ? 35.868 13.047 -32.370 1.00 85.56 383 PRO A CA 1
ATOM 2853 C C . PRO A 1 383 ? 34.788 11.968 -32.139 1.00 85.56 383 PRO A C 1
ATOM 2855 O O . PRO A 1 383 ? 35.037 10.819 -32.511 1.00 85.56 383 PRO A O 1
ATOM 2858 N N . SER A 1 384 ? 33.664 12.262 -31.472 1.00 88.38 384 SER A N 1
ATOM 2859 C CA . SER A 1 384 ? 32.726 11.219 -30.999 1.00 88.38 384 SER A CA 1
ATOM 2860 C C . SER A 1 384 ? 31.243 11.577 -30.958 1.00 88.38 384 SER A C 1
ATOM 2862 O O . SER A 1 384 ? 30.427 10.683 -30.739 1.00 88.38 384 SER A O 1
ATOM 2864 N N . CYS A 1 385 ? 30.842 12.812 -31.228 1.00 93.62 385 CYS A N 1
ATOM 2865 C CA . CYS A 1 385 ? 29.451 13.232 -31.118 1.00 93.62 385 CYS A CA 1
ATOM 2866 C C . CYS A 1 385 ? 28.534 12.490 -32.101 1.00 93.62 385 CYS A C 1
ATOM 2868 O O . CYS A 1 385 ? 27.397 12.148 -31.759 1.00 93.62 385 CYS A O 1
ATOM 2870 N N . VAL A 1 386 ? 29.012 12.182 -33.314 1.00 94.50 386 VAL A N 1
ATOM 2871 C CA . VAL A 1 386 ? 28.261 11.350 -34.272 1.00 94.50 386 VAL A CA 1
ATOM 2872 C C . VAL A 1 386 ? 28.118 9.919 -33.755 1.00 94.50 386 VAL A C 1
ATOM 2874 O O . VAL A 1 386 ? 27.051 9.311 -33.894 1.00 94.50 386 VAL A O 1
ATOM 2877 N N . ASN A 1 387 ? 29.166 9.378 -33.131 1.00 89.88 387 ASN A N 1
ATOM 2878 C CA . ASN A 1 387 ? 29.112 8.054 -32.521 1.00 89.88 387 ASN A CA 1
ATOM 2879 C C . ASN A 1 387 ? 28.148 8.022 -31.340 1.00 89.88 387 ASN A C 1
ATOM 2881 O O . ASN A 1 387 ? 27.396 7.061 -31.243 1.00 89.88 387 ASN A O 1
ATOM 2885 N N . ASP A 1 388 ? 28.084 9.059 -30.509 1.00 94.62 388 ASP A N 1
ATOM 2886 C CA . ASP A 1 388 ? 27.139 9.127 -29.392 1.00 94.62 388 ASP A CA 1
ATOM 2887 C C . ASP A 1 388 ? 25.688 9.031 -29.879 1.00 94.62 388 ASP A C 1
ATOM 2889 O O . ASP A 1 388 ? 24.905 8.204 -29.405 1.00 94.62 388 ASP A O 1
ATOM 2893 N N . ALA A 1 389 ? 25.329 9.825 -30.895 1.00 94.75 389 ALA A N 1
ATOM 2894 C CA . ALA A 1 389 ? 23.985 9.805 -31.467 1.00 94.75 389 ALA A CA 1
ATOM 2895 C C . ALA A 1 389 ? 23.637 8.433 -32.074 1.00 94.75 389 ALA A C 1
ATOM 2897 O O . ALA A 1 389 ? 22.518 7.934 -31.912 1.00 94.75 389 ALA A O 1
ATOM 2898 N N . ASN A 1 390 ? 24.596 7.792 -32.746 1.00 92.44 390 ASN A N 1
ATOM 2899 C CA . ASN A 1 390 ? 24.425 6.448 -33.302 1.00 92.44 390 ASN A CA 1
ATOM 2900 C C . ASN A 1 390 ? 24.427 5.349 -32.226 1.00 92.44 390 ASN A C 1
ATOM 2902 O O . ASN A 1 390 ? 23.729 4.343 -32.381 1.00 92.44 390 ASN A O 1
ATOM 2906 N N . GLY A 1 391 ? 25.157 5.543 -31.132 1.00 88.94 391 GLY A N 1
ATOM 2907 C CA . GLY A 1 391 ? 25.205 4.654 -29.977 1.00 88.94 391 GLY A CA 1
ATOM 2908 C C . GLY A 1 391 ? 23.872 4.643 -29.245 1.00 88.94 391 GLY A C 1
ATOM 2909 O O . GLY A 1 391 ? 23.295 3.580 -29.058 1.00 88.94 391 GLY A O 1
ATOM 2910 N N . VAL A 1 392 ? 23.279 5.807 -28.960 1.00 95.75 392 VAL A N 1
ATOM 2911 C CA . VAL A 1 392 ? 21.920 5.871 -28.385 1.00 95.75 392 VAL A CA 1
ATOM 2912 C C . VAL A 1 392 ? 20.888 5.243 -29.329 1.00 95.75 392 VAL A C 1
ATOM 2914 O O . VAL A 1 392 ? 20.007 4.500 -28.889 1.00 95.75 392 VAL A O 1
ATOM 2917 N N . ARG A 1 393 ? 21.005 5.474 -30.645 1.00 94.50 393 ARG A N 1
ATOM 2918 C CA . ARG A 1 393 ? 20.128 4.835 -31.643 1.00 94.50 393 ARG A CA 1
ATOM 2919 C C . ARG A 1 393 ? 20.200 3.313 -31.556 1.00 94.50 393 ARG A C 1
ATOM 2921 O O . ARG A 1 393 ? 19.162 2.660 -31.597 1.00 94.50 393 ARG A O 1
ATOM 2928 N N . THR A 1 394 ? 21.407 2.765 -31.485 1.00 89.38 394 THR A N 1
ATOM 2929 C CA . THR A 1 394 ? 21.649 1.328 -31.646 1.00 89.38 394 THR A CA 1
ATOM 2930 C C . THR A 1 394 ? 21.523 0.588 -30.321 1.00 89.38 394 THR A C 1
ATOM 2932 O O . THR A 1 394 ? 20.767 -0.371 -30.236 1.00 89.38 394 THR A O 1
ATOM 2935 N N . ASN A 1 395 ? 22.202 1.064 -29.280 1.00 88.56 395 ASN A N 1
ATOM 2936 C CA . ASN A 1 395 ? 22.360 0.388 -27.995 1.00 88.56 395 ASN A CA 1
ATOM 2937 C C . ASN A 1 395 ? 21.273 0.738 -26.977 1.00 88.56 395 ASN A C 1
ATOM 2939 O O . ASN A 1 395 ? 21.112 -0.002 -26.018 1.00 88.56 395 ASN A O 1
ATOM 2943 N N . ILE A 1 396 ? 20.515 1.823 -27.164 1.00 92.94 396 ILE A N 1
ATOM 2944 C CA . ILE A 1 396 ? 19.383 2.158 -26.283 1.00 92.94 396 ILE A CA 1
ATOM 2945 C C . ILE A 1 396 ? 18.065 1.924 -27.012 1.00 92.94 396 ILE A C 1
ATOM 2947 O O . ILE A 1 396 ? 17.254 1.107 -26.588 1.00 92.94 396 ILE A O 1
ATOM 2951 N N . CYS A 1 397 ? 17.857 2.605 -28.140 1.00 93.56 397 CYS A N 1
ATOM 2952 C CA . CYS A 1 397 ? 16.564 2.567 -28.816 1.00 93.56 397 CYS A CA 1
ATOM 2953 C C . CYS A 1 397 ? 16.334 1.234 -29.549 1.00 93.56 397 CYS A C 1
ATOM 2955 O O . CYS A 1 397 ? 15.379 0.522 -29.254 1.00 93.56 397 CYS A O 1
ATOM 2957 N N . ALA A 1 398 ? 17.199 0.882 -30.505 1.00 88.62 398 ALA A N 1
ATOM 2958 C CA . ALA A 1 398 ? 17.009 -0.302 -31.348 1.00 88.62 398 ALA A CA 1
ATOM 2959 C C . ALA A 1 398 ? 17.252 -1.629 -30.610 1.00 88.62 398 ALA A C 1
ATOM 2961 O O . ALA A 1 398 ? 16.674 -2.643 -30.990 1.00 88.62 398 ALA A O 1
ATOM 2962 N N . ALA A 1 399 ? 18.084 -1.622 -29.565 1.00 85.31 399 ALA A N 1
ATOM 2963 C CA . ALA A 1 399 ? 18.368 -2.788 -28.730 1.00 85.31 399 ALA A CA 1
ATOM 2964 C C . ALA A 1 399 ? 17.351 -3.001 -27.588 1.00 85.31 399 ALA A C 1
ATOM 2966 O O . ALA A 1 399 ? 17.548 -3.878 -26.744 1.00 85.31 399 ALA A O 1
ATOM 2967 N N . ASP A 1 400 ? 16.274 -2.211 -27.537 1.00 89.56 400 ASP A N 1
ATOM 2968 C CA . ASP A 1 400 ? 15.146 -2.437 -26.633 1.00 89.56 400 ASP A CA 1
ATOM 2969 C C . ASP A 1 400 ? 14.417 -3.729 -27.006 1.00 89.56 400 ASP A C 1
ATOM 2971 O O . ASP A 1 400 ? 13.724 -3.802 -28.020 1.00 89.56 400 ASP A O 1
ATOM 2975 N N . SER A 1 401 ? 14.554 -4.751 -26.162 1.00 81.75 401 SER A N 1
ATOM 2976 C CA . SER A 1 401 ? 13.945 -6.070 -26.384 1.00 81.75 401 SER A CA 1
ATOM 2977 C C . SER A 1 401 ? 12.414 -6.039 -26.415 1.00 81.75 401 SER A C 1
ATOM 2979 O O . SER A 1 401 ? 11.796 -6.873 -27.070 1.00 81.75 401 SER A O 1
ATOM 2981 N N . ALA A 1 402 ? 11.799 -5.048 -25.763 1.00 80.50 402 ALA A N 1
ATOM 2982 C CA . ALA A 1 402 ? 10.361 -4.801 -25.828 1.00 80.50 402 ALA A CA 1
ATOM 2983 C C . ALA A 1 402 ? 9.916 -4.124 -27.142 1.00 80.50 402 ALA A C 1
ATOM 2985 O O . ALA A 1 402 ? 8.718 -3.935 -27.355 1.00 80.50 402 ALA A O 1
ATOM 2986 N N . GLY A 1 403 ? 10.848 -3.734 -28.020 1.00 85.25 403 GLY A N 1
ATOM 2987 C CA . GLY A 1 403 ? 10.549 -3.141 -29.323 1.00 85.25 403 GLY A CA 1
ATOM 2988 C C . GLY A 1 403 ? 9.815 -1.799 -29.251 1.00 85.25 403 GLY A C 1
ATOM 2989 O O . GLY A 1 403 ? 9.110 -1.434 -30.194 1.00 85.25 403 GLY A O 1
ATOM 2990 N N . ARG A 1 404 ? 9.946 -1.049 -28.148 1.00 87.88 404 ARG A N 1
ATOM 2991 C CA . ARG A 1 404 ? 9.153 0.168 -27.881 1.00 87.88 404 ARG A CA 1
ATOM 2992 C C . ARG A 1 404 ? 9.552 1.345 -28.769 1.00 87.88 404 ARG A C 1
ATOM 2994 O O . ARG A 1 404 ? 8.747 2.249 -28.992 1.00 87.88 404 ARG A O 1
ATOM 3001 N N . TRP A 1 405 ? 10.779 1.339 -29.290 1.00 91.50 405 TRP A N 1
ATOM 3002 C CA . TRP A 1 405 ? 11.314 2.361 -30.188 1.00 91.50 405 TRP A CA 1
ATOM 3003 C C . TRP A 1 405 ? 11.236 1.908 -31.650 1.00 91.50 405 TRP A C 1
ATOM 3005 O O . TRP A 1 405 ? 12.194 1.377 -32.213 1.00 91.50 405 TRP A O 1
ATOM 3015 N N . ALA A 1 406 ? 10.094 2.136 -32.301 1.00 88.75 406 ALA A N 1
ATOM 3016 C CA . ALA A 1 406 ? 9.957 1.821 -33.721 1.00 88.75 406 ALA A CA 1
ATOM 3017 C C . ALA A 1 406 ? 10.963 2.632 -34.562 1.00 88.75 406 ALA A C 1
ATOM 3019 O O . ALA A 1 406 ? 11.047 3.851 -34.431 1.00 88.75 406 ALA A O 1
ATOM 3020 N N . GLY A 1 407 ? 11.689 1.983 -35.479 1.00 85.75 407 GLY A N 1
ATOM 3021 C CA . GLY A 1 407 ? 12.748 2.640 -36.261 1.00 85.75 407 GLY A CA 1
ATOM 3022 C C . GLY A 1 407 ? 12.290 3.865 -37.068 1.00 85.75 407 GLY A C 1
ATOM 3023 O O . GLY A 1 407 ? 13.058 4.810 -37.229 1.00 85.75 407 GLY A O 1
ATOM 3024 N N . GLY A 1 408 ? 11.029 3.887 -37.521 1.00 88.31 408 GLY A N 1
ATOM 3025 C CA . GLY A 1 408 ? 10.421 5.041 -38.202 1.00 88.31 408 GLY A CA 1
ATOM 3026 C C . GLY A 1 408 ? 10.177 6.258 -37.300 1.00 88.31 408 GLY A C 1
ATOM 3027 O O . GLY A 1 408 ? 10.009 7.362 -37.806 1.00 88.31 408 GLY A O 1
ATOM 3028 N N . ASN A 1 409 ? 10.217 6.069 -35.981 1.00 92.06 409 ASN A N 1
ATOM 3029 C CA . ASN A 1 409 ? 10.024 7.106 -34.968 1.00 92.06 409 ASN A CA 1
ATOM 3030 C C . ASN A 1 409 ? 11.354 7.670 -34.432 1.00 92.06 409 ASN A C 1
ATOM 3032 O O . ASN A 1 409 ? 11.343 8.506 -33.527 1.00 92.06 409 ASN A O 1
ATOM 3036 N N . ILE A 1 410 ? 12.496 7.200 -34.949 1.00 96.06 410 ILE A N 1
ATOM 3037 C CA . ILE A 1 410 ? 13.834 7.628 -34.531 1.00 96.06 410 ILE A CA 1
ATOM 3038 C C . ILE A 1 410 ? 14.473 8.442 -35.654 1.00 96.06 410 ILE A C 1
ATOM 3040 O O . ILE A 1 410 ? 14.877 7.910 -36.695 1.00 96.06 410 ILE A O 1
ATOM 3044 N N . ARG A 1 411 ? 14.623 9.744 -35.424 1.00 97.31 411 ARG A N 1
ATOM 3045 C CA . ARG A 1 411 ? 15.310 10.657 -36.334 1.00 97.31 411 ARG A CA 1
ATOM 3046 C C . ARG A 1 411 ? 16.722 10.926 -35.831 1.00 97.31 411 ARG A C 1
ATOM 3048 O O . ARG A 1 411 ? 16.898 11.379 -34.708 1.00 97.31 411 ARG A O 1
ATOM 3055 N N . THR A 1 412 ? 17.715 10.699 -36.684 1.00 97.94 412 THR A N 1
ATOM 3056 C CA . THR A 1 412 ? 19.124 10.996 -36.391 1.00 97.94 412 THR A CA 1
ATOM 3057 C C . THR A 1 412 ? 19.604 12.103 -37.328 1.00 97.94 412 THR A C 1
ATOM 3059 O O . THR A 1 412 ? 19.409 11.994 -38.539 1.00 97.94 412 THR A O 1
ATOM 3062 N N . LEU A 1 413 ? 20.181 13.174 -36.783 1.00 98.31 413 LEU A N 1
ATOM 3063 C CA . LEU A 1 413 ? 20.786 14.274 -37.539 1.00 98.31 413 LEU A CA 1
ATOM 3064 C C . LEU A 1 413 ? 22.262 14.381 -37.155 1.00 98.31 413 LEU A C 1
ATOM 3066 O O . LEU A 1 413 ? 22.570 14.596 -35.984 1.00 98.31 413 LEU A O 1
ATOM 3070 N N . THR A 1 414 ? 23.154 14.247 -38.135 1.00 97.75 414 THR A N 1
ATOM 3071 C CA . THR A 1 414 ? 24.604 14.289 -37.912 1.00 97.75 414 THR A CA 1
ATOM 3072 C C . THR A 1 414 ? 25.287 15.323 -38.794 1.00 97.75 414 THR A C 1
ATOM 3074 O O . THR A 1 414 ? 24.874 15.521 -39.941 1.00 97.75 414 THR A O 1
ATOM 3077 N N . ASP A 1 415 ? 26.325 15.972 -38.264 1.00 97.00 415 ASP A N 1
ATOM 3078 C CA . ASP A 1 415 ? 27.150 16.970 -38.965 1.00 97.00 415 ASP A CA 1
ATOM 3079 C C . ASP A 1 415 ? 26.308 17.966 -39.779 1.00 97.00 415 ASP A C 1
ATOM 3081 O O . ASP A 1 415 ? 25.382 18.571 -39.247 1.00 97.00 415 ASP A O 1
ATOM 3085 N N . ALA A 1 416 ? 26.554 18.097 -41.087 1.00 96.19 416 ALA A N 1
ATOM 3086 C CA . ALA A 1 416 ? 25.847 19.021 -41.973 1.00 96.19 416 ALA A CA 1
ATOM 3087 C C . ALA A 1 416 ? 24.314 18.851 -41.987 1.00 96.19 416 ALA A C 1
ATOM 3089 O O . ALA A 1 416 ? 23.587 19.794 -42.303 1.00 96.19 416 ALA A O 1
ATOM 3090 N N . ALA A 1 417 ? 23.788 17.673 -41.629 1.00 97.44 417 ALA A N 1
ATOM 3091 C CA . ALA A 1 417 ? 22.344 17.457 -41.501 1.00 97.44 417 ALA A CA 1
ATOM 3092 C C . ALA A 1 417 ? 21.761 18.032 -40.194 1.00 97.44 417 ALA A C 1
ATOM 3094 O O . ALA A 1 417 ? 20.547 18.221 -40.090 1.00 97.44 417 ALA A O 1
ATOM 3095 N N . ALA A 1 418 ? 22.608 18.329 -39.209 1.00 97.56 418 ALA A N 1
ATOM 3096 C CA . ALA A 1 418 ? 22.271 18.887 -37.904 1.00 97.56 418 ALA A CA 1
ATOM 3097 C C . ALA A 1 418 ? 22.405 20.423 -37.855 1.00 97.56 418 ALA A C 1
ATOM 3099 O O . ALA A 1 418 ? 22.824 20.994 -36.847 1.00 97.56 418 ALA A O 1
ATOM 3100 N N . GLY A 1 419 ? 22.024 21.118 -38.932 1.00 97.62 419 GLY A N 1
ATOM 3101 C CA . GLY A 1 419 ? 21.866 22.576 -38.913 1.00 97.62 419 GLY A CA 1
ATOM 3102 C C . GLY A 1 419 ? 20.734 23.017 -37.976 1.00 97.62 419 GLY A C 1
ATOM 3103 O O . GLY A 1 419 ? 19.764 22.278 -37.755 1.00 97.62 419 GLY A O 1
ATOM 3104 N N . LYS A 1 420 ? 20.803 24.239 -37.435 1.00 97.62 420 LYS A N 1
ATOM 3105 C CA . LYS A 1 420 ? 19.855 24.724 -36.415 1.00 97.62 420 LYS A CA 1
ATOM 3106 C C . LYS A 1 420 ? 18.408 24.637 -36.889 1.00 97.62 420 LYS A C 1
ATOM 3108 O O . LYS A 1 420 ? 17.542 24.157 -36.161 1.00 97.62 420 LYS A O 1
ATOM 3113 N N . ALA A 1 421 ? 18.134 25.054 -38.124 1.00 97.56 421 ALA A N 1
ATOM 3114 C CA . ALA A 1 421 ? 16.789 24.983 -38.694 1.00 97.56 421 ALA A CA 1
ATOM 3115 C C . ALA A 1 421 ? 16.260 23.538 -38.781 1.00 97.56 421 ALA A C 1
ATOM 3117 O O . ALA A 1 421 ? 15.074 23.301 -38.546 1.00 97.56 421 ALA A O 1
ATOM 3118 N N . ALA A 1 422 ? 17.133 22.568 -39.073 1.00 98.00 422 ALA A N 1
ATOM 3119 C CA . ALA A 1 422 ? 16.766 21.159 -39.168 1.00 98.00 422 ALA A CA 1
ATOM 3120 C C . ALA A 1 422 ? 16.432 20.558 -37.795 1.00 98.00 422 ALA A C 1
ATOM 3122 O O . ALA A 1 422 ? 15.427 19.854 -37.675 1.00 98.00 422 ALA A O 1
ATOM 3123 N N . ILE A 1 423 ? 17.218 20.882 -36.761 1.00 98.44 423 ILE A N 1
ATOM 3124 C CA . ILE A 1 423 ? 16.975 20.445 -35.374 1.00 98.44 423 ILE A CA 1
ATOM 3125 C C . ILE A 1 423 ? 15.633 20.988 -34.874 1.00 98.44 423 ILE A C 1
ATOM 3127 O O . ILE A 1 423 ? 14.774 20.222 -34.437 1.00 98.44 423 ILE A O 1
ATOM 3131 N N . ARG A 1 424 ? 15.409 22.300 -35.006 1.00 98.19 424 ARG A N 1
ATOM 3132 C CA . ARG A 1 424 ? 14.159 22.939 -34.563 1.00 98.19 424 ARG A CA 1
ATOM 3133 C C . ARG A 1 424 ? 12.946 22.416 -35.335 1.00 98.19 424 ARG A C 1
ATOM 3135 O O . ARG A 1 424 ? 11.905 22.125 -34.749 1.00 98.19 424 ARG A O 1
ATOM 3142 N N . GLY A 1 425 ? 13.087 22.221 -36.648 1.00 97.75 425 GLY A N 1
ATOM 3143 C CA . GLY A 1 425 ? 12.048 21.609 -37.480 1.00 97.75 425 GLY A CA 1
ATOM 3144 C C . GLY A 1 425 ? 11.718 20.170 -37.069 1.00 97.75 425 GLY A C 1
ATOM 3145 O O . GLY A 1 425 ? 10.551 19.775 -37.092 1.00 97.75 425 GLY A O 1
ATOM 3146 N N . ALA A 1 426 ? 12.720 19.391 -36.652 1.00 97.69 426 ALA A N 1
ATOM 3147 C CA . ALA A 1 426 ? 12.523 18.038 -36.144 1.00 97.69 426 ALA A CA 1
ATOM 3148 C C . ALA A 1 426 ? 11.771 18.020 -34.805 1.00 97.69 426 ALA A C 1
ATOM 3150 O O . ALA A 1 426 ? 10.808 17.266 -34.679 1.00 97.69 426 ALA A O 1
ATOM 3151 N N . LEU A 1 427 ? 12.142 18.879 -33.849 1.00 97.50 427 LEU A N 1
ATOM 3152 C CA . LEU A 1 427 ? 11.429 19.011 -32.570 1.00 97.50 427 LEU A CA 1
ATOM 3153 C C . LEU A 1 427 ? 9.974 19.451 -32.763 1.00 97.50 427 LEU A C 1
ATOM 3155 O O . LEU A 1 427 ? 9.079 18.897 -32.134 1.00 97.50 427 LEU A O 1
ATOM 3159 N N . ASN A 1 428 ? 9.717 20.387 -33.680 1.00 96.81 428 ASN A N 1
ATOM 3160 C CA . ASN A 1 428 ? 8.357 20.818 -34.005 1.00 96.81 428 ASN A CA 1
ATOM 3161 C C . ASN A 1 428 ? 7.523 19.678 -34.624 1.00 96.81 428 ASN A C 1
ATOM 3163 O O . ASN A 1 428 ? 6.375 19.466 -34.241 1.00 96.81 428 ASN A O 1
ATOM 3167 N N . SER A 1 429 ? 8.122 18.891 -35.526 1.00 95.19 429 SER A N 1
ATOM 3168 C CA . SER A 1 429 ? 7.456 17.713 -36.106 1.00 95.19 429 SER A CA 1
ATOM 3169 C C . SER A 1 429 ? 7.094 16.706 -35.010 1.00 95.19 429 SER A C 1
ATOM 3171 O O . SER A 1 429 ? 5.929 16.334 -34.884 1.00 95.19 429 SER A O 1
ATOM 3173 N N . LEU A 1 430 ? 8.048 16.377 -34.128 1.00 95.12 430 LEU A N 1
ATOM 3174 C CA . LEU A 1 430 ? 7.812 15.497 -32.980 1.00 95.12 430 LEU A CA 1
ATOM 3175 C C . LEU A 1 430 ? 6.703 16.019 -32.064 1.00 95.12 430 LEU A C 1
ATOM 3177 O O . LEU A 1 430 ? 5.844 15.243 -31.654 1.00 95.12 430 LEU A O 1
ATOM 3181 N N . ALA A 1 431 ? 6.683 17.319 -31.769 1.00 93.31 431 ALA A N 1
ATOM 3182 C CA . ALA A 1 431 ? 5.636 17.933 -30.960 1.00 93.31 431 ALA A CA 1
ATOM 3183 C C . ALA A 1 431 ? 4.250 17.808 -31.601 1.00 93.31 431 ALA A C 1
ATOM 3185 O O . ALA A 1 431 ? 3.279 17.523 -30.903 1.00 93.31 431 ALA A O 1
ATOM 3186 N N . SER A 1 432 ? 4.159 17.980 -32.922 1.00 92.69 432 SER A N 1
ATOM 3187 C CA . SER A 1 432 ? 2.900 17.845 -33.663 1.00 92.69 432 SER A CA 1
ATOM 3188 C C . SER A 1 432 ? 2.404 16.399 -33.771 1.00 92.69 432 SER A C 1
ATOM 3190 O O . SER A 1 432 ? 1.200 16.164 -33.841 1.00 92.69 432 SER A O 1
ATOM 3192 N N . GLU A 1 433 ? 3.323 15.434 -33.761 1.00 90.00 433 GLU A N 1
ATOM 3193 C CA . GLU A 1 433 ? 3.031 14.003 -33.889 1.00 90.00 433 GLU A CA 1
ATOM 3194 C C . GLU A 1 433 ? 2.758 13.317 -32.543 1.00 90.00 433 GLU A C 1
ATOM 3196 O O . GLU A 1 433 ? 2.247 12.195 -32.528 1.00 90.00 433 GLU A O 1
ATOM 3201 N N . SER A 1 434 ? 3.114 13.954 -31.423 1.00 88.31 434 SER A N 1
ATOM 3202 C CA . SER A 1 434 ? 3.054 13.345 -30.090 1.00 88.31 434 SER A CA 1
ATOM 3203 C C . SER A 1 434 ? 1.748 13.635 -29.351 1.00 88.31 434 SER A C 1
ATOM 3205 O O . SER A 1 434 ? 1.209 14.743 -29.381 1.00 88.31 434 SER A O 1
ATOM 3207 N N . SER A 1 435 ? 1.257 12.631 -28.632 1.00 81.69 435 SER A N 1
ATOM 3208 C CA . SER A 1 435 ? 0.068 12.681 -27.784 1.00 81.69 435 SER A CA 1
ATOM 3209 C C . SER A 1 435 ? 0.414 12.837 -26.293 1.00 81.69 435 SER A C 1
ATOM 3211 O O . SER A 1 435 ? 1.565 12.710 -25.886 1.00 81.69 435 SER A O 1
ATOM 3213 N N . ALA A 1 436 ? -0.598 13.091 -25.455 1.00 71.88 436 ALA A N 1
ATOM 3214 C CA . ALA A 1 436 ? -0.454 13.343 -24.015 1.00 71.88 436 ALA A CA 1
ATOM 3215 C C . ALA A 1 436 ? -0.012 12.126 -23.168 1.00 71.88 436 ALA A C 1
ATOM 3217 O O . ALA A 1 436 ? -0.044 12.205 -21.947 1.00 71.88 436 ALA A O 1
ATOM 3218 N N . VAL A 1 437 ? 0.346 11.009 -23.800 1.00 70.88 437 VAL A N 1
ATOM 3219 C CA . VAL A 1 437 ? 0.868 9.797 -23.145 1.00 70.88 437 VAL A CA 1
ATOM 3220 C C . VAL A 1 437 ? 2.160 9.301 -23.798 1.00 70.88 437 VAL A C 1
ATOM 3222 O O . VAL A 1 437 ? 2.704 8.278 -23.393 1.00 70.88 437 VAL A O 1
ATOM 3225 N N . ASP A 1 438 ? 2.649 10.009 -24.819 1.00 87.75 438 ASP A N 1
ATOM 3226 C CA . ASP A 1 438 ? 3.839 9.623 -25.571 1.00 87.75 438 ASP A CA 1
ATOM 3227 C C . ASP A 1 438 ? 5.115 10.015 -24.822 1.00 87.75 438 ASP A C 1
ATOM 3229 O O . ASP A 1 438 ? 5.137 10.985 -24.060 1.00 87.75 438 ASP A O 1
ATOM 3233 N N . LEU A 1 439 ? 6.192 9.272 -25.083 1.00 92.69 439 LEU A N 1
ATOM 3234 C CA . LEU A 1 439 ? 7.533 9.578 -24.593 1.00 92.69 439 LEU A CA 1
ATOM 3235 C C . LEU A 1 439 ? 8.408 10.058 -25.749 1.00 92.69 439 LEU A C 1
ATOM 3237 O O . LEU A 1 439 ? 8.564 9.372 -26.762 1.00 92.69 439 LEU A O 1
ATOM 3241 N N . VAL A 1 440 ? 9.025 11.219 -25.568 1.00 96.31 440 VAL A N 1
ATOM 3242 C CA . VAL A 1 440 ? 9.964 11.816 -26.512 1.00 96.31 440 VAL A CA 1
ATOM 3243 C C . VAL A 1 440 ? 11.352 11.868 -25.887 1.00 96.31 440 VAL A C 1
ATOM 3245 O O . VAL A 1 440 ? 11.535 12.440 -24.815 1.00 96.31 440 VAL A O 1
ATOM 3248 N N . LEU A 1 441 ? 12.337 11.294 -26.576 1.00 97.88 441 LEU A N 1
ATOM 3249 C CA . LEU A 1 441 ? 13.751 11.394 -26.225 1.00 97.88 441 LEU A CA 1
ATOM 3250 C C . LEU A 1 441 ? 14.445 12.391 -27.156 1.00 97.88 441 LEU A C 1
ATOM 3252 O O . LEU A 1 441 ? 14.444 12.216 -28.374 1.00 97.88 441 LEU A O 1
ATOM 3256 N N . TYR A 1 442 ? 15.062 13.424 -26.595 1.00 98.38 442 TYR A N 1
ATOM 3257 C CA . TYR A 1 442 ? 15.916 14.349 -27.336 1.00 98.38 442 TYR A CA 1
ATOM 3258 C C . TYR A 1 442 ? 17.351 14.233 -26.830 1.00 98.38 442 TYR A C 1
ATOM 3260 O O . TYR A 1 442 ? 17.630 14.591 -25.691 1.00 98.38 442 TYR A O 1
ATOM 3268 N N . VAL A 1 443 ? 18.258 13.738 -27.671 1.00 98.25 443 VAL A N 1
ATOM 3269 C CA . VAL A 1 443 ? 19.692 13.647 -27.364 1.00 98.25 443 VAL A CA 1
ATOM 3270 C C . VAL A 1 443 ? 20.462 14.637 -28.223 1.00 98.25 443 VAL A C 1
ATOM 3272 O O . VAL A 1 443 ? 20.241 14.706 -29.433 1.00 98.25 443 VAL A O 1
ATOM 3275 N N . HIS A 1 444 ? 21.375 15.382 -27.605 1.00 97.06 444 HIS A N 1
ATOM 3276 C CA . HIS A 1 444 ? 22.238 16.339 -28.285 1.00 97.06 444 HIS A CA 1
ATOM 3277 C C . HIS A 1 444 ? 23.683 16.207 -27.794 1.00 97.06 444 HIS A C 1
ATOM 3279 O O . HIS A 1 444 ? 23.972 16.584 -26.660 1.00 97.06 444 HIS A O 1
ATOM 3285 N N . SER A 1 445 ? 24.567 15.699 -28.657 1.00 95.88 445 SER A N 1
ATOM 3286 C CA . SER A 1 445 ? 26.019 15.656 -28.445 1.00 95.88 445 SER A CA 1
ATOM 3287 C C . SER A 1 445 ? 26.714 16.640 -29.397 1.00 95.88 445 SER A C 1
ATOM 3289 O O . SER A 1 445 ? 26.573 16.520 -30.620 1.00 95.88 445 SER A O 1
ATOM 3291 N N . SER A 1 446 ? 27.379 17.667 -28.855 1.00 93.62 446 SER A N 1
ATOM 3292 C CA . SER A 1 446 ? 28.041 18.735 -29.629 1.00 93.62 446 SER A CA 1
ATOM 3293 C C . SER A 1 446 ? 28.924 19.631 -28.744 1.00 93.62 446 SER A C 1
ATOM 3295 O O . SER A 1 446 ? 29.068 19.424 -27.538 1.00 93.62 446 SER A O 1
ATOM 3297 N N . HIS A 1 447 ? 29.498 20.692 -29.320 1.00 89.69 447 HIS A N 1
ATOM 3298 C CA . HIS A 1 447 ? 30.020 21.810 -28.532 1.00 89.69 447 HIS A CA 1
ATOM 3299 C C . HIS A 1 447 ? 28.898 22.555 -27.797 1.00 89.69 447 HIS A C 1
ATOM 3301 O O . HIS A 1 447 ? 27.774 22.689 -28.273 1.00 89.69 447 HIS A O 1
ATOM 3307 N N . GLY A 1 448 ? 29.241 23.143 -26.655 1.00 87.12 448 GLY A N 1
ATOM 3308 C CA . GLY A 1 448 ? 28.362 24.027 -25.895 1.00 87.12 448 GLY A CA 1
ATOM 3309 C C . GLY A 1 448 ? 29.114 25.273 -25.454 1.00 87.12 448 GLY A C 1
ATOM 3310 O O . GLY A 1 448 ? 30.340 25.268 -25.310 1.00 87.12 448 GLY A O 1
ATOM 3311 N N . GLY A 1 449 ? 28.392 26.374 -25.275 1.00 77.00 449 GLY A N 1
ATOM 3312 C CA . GLY A 1 449 ? 29.020 27.651 -24.976 1.00 77.00 449 GLY A CA 1
ATOM 3313 C C . GLY A 1 449 ? 28.124 28.658 -24.269 1.00 77.00 449 GLY A C 1
ATOM 3314 O O . GLY A 1 449 ? 26.954 28.427 -23.959 1.00 77.00 449 GLY A O 1
ATOM 3315 N N . ARG A 1 450 ? 28.722 29.822 -24.003 1.00 71.88 450 ARG A N 1
ATOM 3316 C CA . ARG A 1 450 ? 28.114 30.955 -23.294 1.00 71.88 450 ARG A CA 1
ATOM 3317 C C . ARG A 1 450 ? 28.227 32.236 -24.114 1.00 71.88 450 ARG A C 1
ATOM 3319 O O . ARG A 1 450 ? 29.264 32.482 -24.729 1.00 71.88 450 ARG A O 1
ATOM 3326 N N . VAL A 1 451 ? 27.185 33.065 -24.105 1.00 65.81 451 VAL A N 1
ATOM 3327 C CA . VAL A 1 451 ? 27.237 34.452 -24.616 1.00 65.81 451 VAL A CA 1
ATOM 3328 C C . VAL A 1 451 ? 27.298 35.407 -23.415 1.00 65.81 451 VAL A C 1
ATOM 3330 O O . VAL A 1 451 ? 26.915 35.030 -22.311 1.00 65.81 451 VAL A O 1
ATOM 3333 N N . SER A 1 452 ? 27.809 36.633 -23.590 1.00 56.47 452 SER A N 1
ATOM 3334 C CA . SER A 1 452 ? 27.927 37.638 -22.518 1.00 56.47 452 SER A CA 1
ATOM 3335 C C . SER A 1 452 ? 26.649 37.754 -21.671 1.00 56.47 452 SER A C 1
ATOM 3337 O O . SER A 1 452 ? 25.578 38.019 -22.217 1.00 56.47 452 SER A O 1
ATOM 3339 N N . GLY A 1 453 ? 26.770 37.604 -20.349 1.00 60.16 453 GLY A N 1
ATOM 3340 C CA . GLY A 1 453 ? 25.633 37.573 -19.425 1.00 60.16 453 GLY A CA 1
ATOM 3341 C C . GLY A 1 453 ? 25.332 36.158 -18.929 1.00 60.16 453 GLY A C 1
ATOM 3342 O O . GLY A 1 453 ? 26.244 35.431 -18.544 1.00 60.16 453 GLY A O 1
ATOM 3343 N N . THR A 1 454 ? 24.049 35.796 -18.885 1.00 54.72 454 THR A N 1
ATOM 3344 C CA . THR A 1 454 ? 23.536 34.565 -18.264 1.00 54.72 454 THR A CA 1
ATOM 3345 C C . THR A 1 454 ? 22.968 33.556 -19.277 1.00 54.72 454 THR A C 1
ATOM 3347 O O . THR A 1 454 ? 22.260 32.642 -18.873 1.00 54.72 454 THR A O 1
ATOM 3350 N N . SER A 1 455 ? 23.240 33.708 -20.574 1.00 67.69 455 SER A N 1
ATOM 3351 C CA . SER A 1 455 ? 22.628 32.897 -21.642 1.00 67.69 455 SER A CA 1
ATOM 3352 C C . SER A 1 455 ? 23.568 31.789 -22.123 1.00 67.69 455 SER A C 1
ATOM 3354 O O . SER A 1 455 ? 24.760 32.036 -22.345 1.00 67.69 455 SER A O 1
ATOM 3356 N N . THR A 1 456 ? 23.026 30.590 -22.331 1.00 76.69 456 THR A N 1
ATOM 3357 C CA . THR A 1 456 ? 23.760 29.402 -22.797 1.00 76.69 456 THR A CA 1
ATOM 3358 C C . THR A 1 456 ? 23.271 28.946 -24.167 1.00 76.69 456 THR A C 1
ATOM 3360 O O . THR A 1 456 ? 22.151 29.258 -24.583 1.00 76.69 456 THR A O 1
ATOM 3363 N N . TYR A 1 457 ? 24.124 28.232 -24.897 1.00 85.62 457 TYR A N 1
ATOM 3364 C CA . TYR A 1 457 ? 23.756 27.634 -26.173 1.00 85.62 457 TYR A CA 1
ATOM 3365 C C . TYR A 1 457 ? 24.436 26.287 -26.383 1.00 85.62 457 TYR A C 1
ATOM 3367 O O . TYR A 1 457 ? 25.554 26.055 -25.925 1.00 85.62 457 TYR A O 1
ATOM 3375 N N . LEU A 1 458 ? 23.747 25.440 -27.136 1.00 91.19 458 LEU A N 1
ATOM 3376 C CA . LEU A 1 458 ? 24.312 24.278 -27.804 1.00 91.19 458 LEU A CA 1
ATOM 3377 C C . LEU A 1 458 ? 24.753 24.699 -29.206 1.00 91.19 458 LEU A C 1
ATOM 3379 O O . LEU A 1 458 ? 24.180 25.624 -29.792 1.00 91.19 458 LEU A O 1
ATOM 3383 N N . CYS A 1 459 ? 25.766 24.053 -29.760 1.00 92.88 459 CYS A N 1
ATOM 3384 C CA . CYS A 1 459 ? 26.173 24.288 -31.137 1.00 92.88 459 CYS A CA 1
ATOM 3385 C C . CYS A 1 459 ? 25.366 23.372 -32.061 1.00 92.88 459 CYS A C 1
ATOM 3387 O O . CYS A 1 459 ? 25.419 22.155 -31.929 1.00 92.88 459 CYS A O 1
ATOM 3389 N N . ALA A 1 460 ? 24.629 23.948 -33.011 1.00 96.19 460 ALA A N 1
ATOM 3390 C CA . ALA A 1 460 ? 24.246 23.230 -34.222 1.00 96.19 460 ALA A CA 1
ATOM 3391 C C . ALA A 1 460 ? 25.416 23.279 -35.222 1.00 96.19 460 ALA A C 1
ATOM 3393 O O . ALA A 1 460 ? 26.403 23.976 -34.986 1.00 96.19 460 ALA A O 1
ATOM 3394 N N . HIS A 1 461 ? 25.305 22.585 -36.355 1.00 96.00 461 HIS A N 1
ATOM 3395 C CA . HIS A 1 461 ? 26.371 22.565 -37.363 1.00 96.00 461 HIS A CA 1
ATOM 3396 C C . HIS A 1 461 ? 26.741 23.966 -37.878 1.00 96.00 461 HIS A C 1
ATOM 3398 O O . HIS A 1 461 ? 27.913 24.252 -38.098 1.00 96.00 461 HIS A O 1
ATOM 3404 N N . ASP A 1 462 ? 25.741 24.834 -38.039 1.00 96.56 462 ASP A N 1
ATOM 3405 C CA . ASP A 1 462 ? 25.824 26.124 -38.732 1.00 96.56 462 ASP A CA 1
ATOM 3406 C C . ASP A 1 462 ? 25.570 27.345 -37.825 1.00 96.56 462 ASP A C 1
ATOM 3408 O O . ASP A 1 462 ? 25.711 28.487 -38.266 1.00 96.56 462 ASP A O 1
ATOM 3412 N N . ALA A 1 463 ? 25.139 27.145 -36.573 1.00 95.25 463 ALA A N 1
ATOM 3413 C CA . ALA A 1 463 ? 24.731 28.236 -35.691 1.00 95.25 463 ALA A CA 1
ATOM 3414 C C . ALA A 1 463 ? 24.616 27.831 -34.213 1.00 95.25 463 ALA A C 1
ATOM 3416 O O . ALA A 1 463 ? 24.373 26.677 -33.869 1.00 95.25 463 ALA A O 1
ATOM 3417 N N . SER A 1 464 ? 24.651 28.829 -33.322 1.00 92.44 464 SER A N 1
ATOM 3418 C CA . SER A 1 464 ? 24.302 28.643 -31.909 1.00 92.44 464 SER A CA 1
ATOM 3419 C C . SER A 1 464 ? 22.793 28.444 -31.740 1.00 92.44 464 SER A C 1
ATOM 3421 O O . SER A 1 464 ? 21.989 29.223 -32.271 1.00 92.44 464 SER A O 1
ATOM 3423 N N . TYR A 1 465 ? 22.427 27.428 -30.962 1.00 92.50 465 TYR A N 1
ATOM 3424 C CA . TYR A 1 465 ? 21.072 27.075 -30.555 1.00 92.50 465 TYR A CA 1
ATOM 3425 C C . TYR A 1 465 ? 20.878 27.387 -29.066 1.00 92.50 465 TYR A C 1
ATOM 3427 O O . TYR A 1 465 ? 21.400 26.693 -28.195 1.00 92.50 465 TYR A O 1
ATOM 3435 N N . ALA A 1 466 ? 20.184 28.485 -28.772 1.00 89.56 466 ALA A N 1
ATOM 3436 C CA . ALA A 1 466 ? 20.087 29.019 -27.416 1.00 89.56 466 ALA A CA 1
ATOM 3437 C C . ALA A 1 466 ? 19.125 28.222 -26.516 1.00 89.56 466 ALA A C 1
ATOM 3439 O O . ALA A 1 466 ? 18.120 27.679 -26.975 1.00 89.56 466 ALA A O 1
ATOM 3440 N N . ASP A 1 467 ? 19.368 28.253 -25.206 1.00 85.81 467 ASP A N 1
ATOM 3441 C CA . ASP A 1 467 ? 18.473 27.715 -24.166 1.00 85.81 467 ASP A CA 1
ATOM 3442 C C . ASP A 1 467 ? 17.008 28.193 -24.294 1.00 85.81 467 ASP A C 1
ATOM 3444 O O . ASP A 1 467 ? 16.065 27.412 -24.171 1.00 85.81 467 ASP A O 1
ATOM 3448 N N . THR A 1 468 ? 16.799 29.471 -24.602 1.00 88.75 468 THR A N 1
ATOM 3449 C CA . THR A 1 468 ? 15.473 30.068 -24.845 1.00 88.75 468 THR A CA 1
ATOM 3450 C C . THR A 1 468 ? 14.818 29.595 -26.145 1.00 88.75 468 THR A C 1
ATOM 3452 O O . THR A 1 468 ? 13.587 29.519 -26.220 1.00 88.75 468 THR A O 1
ATOM 3455 N N . GLU A 1 469 ? 15.608 29.246 -27.165 1.00 94.12 469 GLU A N 1
ATOM 3456 C CA . GLU A 1 469 ? 15.091 28.621 -28.386 1.00 94.12 469 GLU A CA 1
ATOM 3457 C C . GLU A 1 469 ? 14.627 27.192 -28.079 1.00 94.12 469 GLU A C 1
ATOM 3459 O O . GLU A 1 469 ? 13.500 26.847 -28.429 1.00 94.12 469 GLU A O 1
ATOM 3464 N N . LEU A 1 470 ? 15.416 26.419 -27.320 1.00 94.31 470 LEU A N 1
ATOM 3465 C CA . LEU A 1 470 ? 15.016 25.093 -26.838 1.00 94.31 470 LEU A CA 1
ATOM 3466 C C . LEU A 1 470 ? 13.748 25.152 -25.982 1.00 94.31 470 LEU A C 1
ATOM 3468 O O . LEU A 1 470 ? 12.833 24.358 -26.183 1.00 94.31 470 LEU A O 1
ATOM 3472 N N . ALA A 1 471 ? 13.639 26.124 -25.076 1.00 93.75 471 ALA A N 1
ATOM 3473 C CA . ALA A 1 471 ? 12.431 26.332 -24.280 1.00 93.75 471 ALA A CA 1
ATOM 3474 C C . ALA A 1 471 ? 11.188 26.590 -25.146 1.00 93.75 471 ALA A C 1
ATOM 3476 O O . ALA A 1 471 ? 10.098 26.103 -24.837 1.00 93.75 471 ALA A O 1
ATOM 3477 N N . SER A 1 472 ? 11.354 27.346 -26.235 1.00 95.69 472 SER A N 1
ATOM 3478 C CA . SER A 1 472 ? 10.277 27.630 -27.187 1.00 95.69 472 SER A CA 1
ATOM 3479 C C . SER A 1 472 ? 9.855 26.384 -27.956 1.00 95.69 472 SER A C 1
ATOM 3481 O O . SER A 1 472 ? 8.663 26.179 -28.168 1.00 95.69 472 SER A O 1
ATOM 3483 N N . ASP A 1 473 ? 10.812 25.537 -28.326 1.00 97.00 473 ASP A N 1
ATOM 3484 C CA . ASP A 1 473 ? 10.538 24.299 -29.051 1.00 97.00 473 ASP A CA 1
ATOM 3485 C C . ASP A 1 473 ? 9.897 23.243 -28.124 1.00 97.00 473 ASP A C 1
ATOM 3487 O O . ASP A 1 473 ? 8.940 22.576 -28.516 1.00 97.00 473 ASP A O 1
ATOM 3491 N N . LEU A 1 474 ? 10.312 23.163 -26.852 1.00 95.69 474 LEU A N 1
ATOM 3492 C CA . LEU A 1 474 ? 9.653 22.335 -25.829 1.00 95.69 474 LEU A CA 1
ATOM 3493 C C . LEU A 1 474 ? 8.217 22.799 -25.535 1.00 95.69 474 LEU A C 1
ATOM 3495 O O . LEU A 1 474 ? 7.328 21.983 -25.289 1.00 95.69 474 LEU A O 1
ATOM 3499 N N . ALA A 1 475 ? 7.953 24.105 -25.615 1.00 93.44 475 ALA A N 1
ATOM 3500 C CA . ALA A 1 475 ? 6.618 24.679 -25.453 1.00 93.44 475 ALA A CA 1
ATOM 3501 C C . ALA A 1 475 ? 5.649 24.344 -26.602 1.00 93.44 475 ALA A C 1
ATOM 3503 O O . ALA A 1 475 ? 4.508 24.801 -26.576 1.00 93.44 475 ALA A O 1
ATOM 3504 N N . LEU A 1 476 ? 6.052 23.540 -27.589 1.00 92.12 476 LEU A N 1
ATOM 3505 C CA . LEU A 1 476 ? 5.156 23.022 -28.623 1.00 92.12 476 LEU A CA 1
ATOM 3506 C C . LEU A 1 476 ? 4.491 21.696 -28.210 1.00 92.12 476 LEU A C 1
ATOM 3508 O O . LEU A 1 476 ? 3.349 21.454 -28.593 1.00 92.12 476 LEU A O 1
ATOM 3512 N N . PHE A 1 477 ? 5.141 20.870 -27.383 1.00 90.50 477 PHE A N 1
ATOM 3513 C CA . PHE A 1 477 ? 4.652 19.534 -27.000 1.00 90.50 477 PHE A CA 1
ATOM 3514 C C . PHE A 1 477 ? 3.427 19.584 -26.090 1.00 90.50 477 PHE A C 1
ATOM 3516 O O . PHE A 1 477 ? 3.429 20.321 -25.108 1.00 90.50 477 PHE A O 1
ATOM 3523 N N . ASN A 1 478 ? 2.405 18.762 -26.346 1.00 79.62 478 ASN A N 1
ATOM 3524 C CA . ASN A 1 478 ? 1.205 18.694 -25.501 1.00 79.62 478 ASN A CA 1
ATOM 3525 C C . ASN A 1 478 ? 1.555 18.528 -24.012 1.00 79.62 478 ASN A C 1
ATOM 3527 O O . ASN A 1 478 ? 2.501 17.818 -23.687 1.00 79.62 478 ASN A O 1
ATOM 3531 N N . ALA A 1 479 ? 0.766 19.128 -23.113 1.00 65.25 479 ALA A N 1
ATOM 3532 C CA . ALA A 1 479 ? 1.066 19.196 -21.676 1.00 65.25 479 ALA A CA 1
ATOM 3533 C C . ALA A 1 479 ? 1.184 17.831 -20.959 1.00 65.25 479 ALA A C 1
ATOM 3535 O O . ALA A 1 479 ? 1.714 17.788 -19.857 1.00 65.25 479 ALA A O 1
ATOM 3536 N N . GLY A 1 480 ? 0.713 16.738 -21.572 1.00 70.06 480 GLY A N 1
ATOM 3537 C CA . GLY A 1 480 ? 0.920 15.369 -21.077 1.00 70.06 480 GLY A CA 1
ATOM 3538 C C . GLY A 1 480 ? 2.044 14.591 -21.775 1.00 70.06 480 GLY A C 1
ATOM 3539 O O . GLY A 1 480 ? 2.356 13.487 -21.360 1.00 70.06 480 GLY A O 1
ATOM 3540 N N . THR A 1 481 ? 2.670 15.131 -22.827 1.00 85.50 481 THR A N 1
ATOM 3541 C CA . THR A 1 481 ? 3.766 14.432 -23.527 1.00 85.50 481 THR A CA 1
ATOM 3542 C C . THR A 1 481 ? 4.990 14.393 -22.627 1.00 85.50 481 THR A C 1
ATOM 3544 O O . THR A 1 481 ? 5.466 15.452 -22.221 1.00 85.50 481 THR A O 1
ATOM 3547 N N . TYR A 1 482 ? 5.537 13.222 -22.339 1.00 89.69 482 TYR A N 1
ATOM 3548 C CA . TYR A 1 482 ? 6.759 13.114 -21.551 1.00 89.69 482 TYR A CA 1
ATOM 3549 C C . TYR A 1 482 ? 7.970 13.410 -22.429 1.00 89.69 482 TYR A C 1
ATOM 3551 O O . TYR A 1 482 ? 8.076 12.877 -23.532 1.00 89.69 482 TYR A O 1
ATOM 3559 N N . VAL A 1 483 ? 8.886 14.256 -21.957 1.00 95.19 483 VAL A N 1
ATOM 3560 C CA . VAL A 1 483 ? 10.098 14.614 -22.707 1.00 95.19 483 VAL A CA 1
ATOM 3561 C C . VAL A 1 483 ? 11.331 14.423 -21.831 1.00 95.19 483 VAL A C 1
ATOM 3563 O O . VAL A 1 483 ? 11.473 15.085 -20.804 1.00 95.19 483 VAL A O 1
ATOM 3566 N N . VAL A 1 484 ? 12.234 13.540 -22.252 1.00 97.00 484 VAL A N 1
ATOM 3567 C CA . VAL A 1 484 ? 13.558 13.356 -21.644 1.00 97.00 484 VAL A CA 1
ATOM 3568 C C . VAL A 1 484 ? 14.599 13.971 -22.566 1.00 97.00 484 VAL A C 1
ATOM 3570 O O . VAL A 1 484 ? 14.664 13.639 -23.751 1.00 97.00 484 VAL A O 1
ATOM 3573 N N . ILE A 1 485 ? 15.408 14.877 -22.023 1.00 97.38 485 ILE A N 1
ATOM 3574 C CA . ILE A 1 485 ? 16.475 15.562 -22.747 1.00 97.38 485 ILE A CA 1
ATOM 3575 C C . ILE A 1 485 ? 17.829 15.099 -22.208 1.00 97.38 485 ILE A C 1
ATOM 3577 O O . ILE A 1 485 ? 18.103 15.248 -21.022 1.00 97.38 485 ILE A O 1
ATOM 3581 N N . ILE A 1 486 ? 18.693 14.592 -23.083 1.00 96.31 486 ILE A N 1
ATOM 3582 C CA . ILE A 1 486 ? 20.076 14.221 -22.769 1.00 96.31 486 ILE A CA 1
ATOM 3583 C C . ILE A 1 486 ? 21.010 15.175 -23.512 1.00 96.31 486 ILE A C 1
ATOM 3585 O O . ILE A 1 486 ? 20.956 15.269 -24.739 1.00 96.31 486 ILE A O 1
ATOM 3589 N N . VAL A 1 487 ? 21.865 15.885 -22.779 1.00 93.69 487 VAL A N 1
ATOM 3590 C CA . VAL A 1 487 ? 22.824 16.838 -23.353 1.00 93.69 487 VAL A CA 1
ATOM 3591 C C . VAL A 1 487 ? 24.244 16.422 -23.005 1.00 93.69 487 VAL A C 1
ATOM 3593 O O . VAL A 1 487 ? 24.637 16.454 -21.838 1.00 93.69 487 VAL A O 1
ATOM 3596 N N . ASP A 1 488 ? 25.030 16.113 -24.029 1.00 92.00 488 ASP A N 1
ATOM 3597 C CA . ASP A 1 488 ? 26.471 15.943 -23.911 1.00 92.00 488 ASP A CA 1
ATOM 3598 C C . ASP A 1 488 ? 27.196 17.082 -24.630 1.00 92.00 488 ASP A C 1
ATOM 3600 O O . ASP A 1 488 ? 27.436 17.058 -25.834 1.00 92.00 488 ASP A O 1
ATOM 3604 N N . ALA A 1 489 ? 27.465 18.145 -23.879 1.00 87.12 489 ALA A N 1
ATOM 3605 C CA . ALA A 1 489 ? 28.176 19.310 -24.377 1.00 87.12 489 ALA A CA 1
ATOM 3606 C C . ALA A 1 489 ? 28.944 19.987 -23.242 1.00 87.12 489 ALA A C 1
ATOM 3608 O O . ALA A 1 489 ? 28.514 19.976 -22.082 1.00 87.12 489 ALA A O 1
ATOM 3609 N N . CYS A 1 490 ? 30.065 20.626 -23.571 1.00 74.56 490 CYS A N 1
ATOM 3610 C CA . CYS A 1 490 ? 30.803 21.464 -22.626 1.00 74.56 490 CYS A CA 1
ATOM 3611 C C . CYS A 1 490 ? 29.900 22.562 -22.051 1.00 74.56 490 CYS A C 1
ATOM 3613 O O . CYS A 1 490 ? 29.100 23.156 -22.776 1.00 74.56 490 CYS A O 1
ATOM 3615 N N . HIS A 1 491 ? 30.037 22.854 -20.755 1.00 65.56 491 HIS A N 1
ATOM 3616 C CA . HIS A 1 491 ? 29.212 23.846 -20.052 1.00 65.56 491 HIS A CA 1
ATOM 3617 C C . HIS A 1 491 ? 27.694 23.576 -20.083 1.00 65.56 491 HIS A C 1
ATOM 3619 O O . HIS A 1 491 ? 26.907 24.485 -19.795 1.00 65.56 491 HIS A O 1
ATOM 3625 N N . SER A 1 492 ? 27.264 22.346 -20.395 1.00 58.00 492 SER A N 1
ATOM 3626 C CA . SER A 1 492 ? 25.846 21.949 -20.413 1.00 58.00 492 SER A CA 1
ATOM 3627 C C . SER A 1 492 ? 25.141 22.110 -19.056 1.00 58.00 492 SER A C 1
ATOM 3629 O O . SER A 1 492 ? 23.917 22.173 -19.024 1.00 58.00 492 SER A O 1
ATOM 3631 N N . GLY A 1 493 ? 25.884 22.289 -17.954 1.00 54.66 493 GLY A N 1
ATOM 3632 C CA . GLY A 1 493 ? 25.359 22.658 -16.632 1.00 54.66 493 GLY A CA 1
ATOM 3633 C C . GLY A 1 493 ? 25.138 24.166 -16.366 1.00 54.66 493 GLY A C 1
ATOM 3634 O O . GLY A 1 493 ? 24.805 24.538 -15.251 1.00 54.66 493 GLY A O 1
ATOM 3635 N N . GLY A 1 494 ? 25.332 25.085 -17.318 1.00 45.00 494 GLY A N 1
ATOM 3636 C CA . GLY A 1 494 ? 25.527 26.537 -17.092 1.00 45.00 494 GLY A CA 1
ATOM 3637 C C . GLY A 1 494 ? 24.562 27.372 -16.198 1.00 45.00 494 GLY A C 1
ATOM 3638 O O . GLY A 1 494 ? 23.435 27.642 -16.608 1.00 45.00 494 GLY A O 1
ATOM 3639 N N . LEU A 1 495 ? 25.132 27.946 -15.102 1.00 42.25 495 LEU A N 1
ATOM 3640 C CA . LEU A 1 495 ? 25.017 29.281 -14.415 1.00 42.25 495 LEU A CA 1
ATOM 3641 C C . LEU A 1 495 ? 24.066 29.557 -13.206 1.00 42.25 495 LEU A C 1
ATOM 3643 O O . LEU A 1 495 ? 23.082 30.264 -13.358 1.00 42.25 495 LEU A O 1
ATOM 3647 N N . PHE A 1 496 ? 24.436 29.149 -11.984 1.00 43.75 496 PHE A N 1
ATOM 3648 C CA . PHE A 1 496 ? 24.453 29.967 -10.742 1.00 43.75 496 PHE A CA 1
ATOM 3649 C C . PHE A 1 496 ? 25.134 29.139 -9.641 1.00 43.75 496 PHE A C 1
ATOM 3651 O O . PHE A 1 496 ? 24.636 28.075 -9.292 1.00 43.75 496 PHE A O 1
ATOM 3658 N N . LYS A 1 497 ? 26.215 29.639 -9.021 1.00 42.25 497 LYS A N 1
ATOM 3659 C CA . LYS A 1 497 ? 26.670 29.083 -7.737 1.00 42.25 497 LYS A CA 1
ATOM 3660 C C . LYS A 1 497 ? 25.560 29.326 -6.710 1.00 42.25 497 LYS A C 1
ATOM 3662 O O . LYS A 1 497 ? 25.359 30.466 -6.297 1.00 42.25 497 LYS A O 1
ATOM 3667 N N . GLY A 1 498 ? 24.819 28.272 -6.372 1.00 45.28 498 GLY A N 1
ATOM 3668 C CA . GLY A 1 498 ? 23.681 28.314 -5.450 1.00 45.28 498 GLY A CA 1
ATOM 3669 C C . GLY A 1 498 ? 22.317 27.943 -6.046 1.00 45.28 498 GLY A C 1
ATOM 3670 O O . GLY A 1 498 ? 21.357 27.898 -5.284 1.00 45.28 498 GLY A O 1
ATOM 3671 N N . LEU A 1 499 ? 22.207 27.661 -7.352 1.00 49.59 499 LEU A N 1
ATOM 3672 C CA . LEU A 1 499 ? 21.071 26.899 -7.889 1.00 49.59 499 LEU A CA 1
ATOM 3673 C C . LEU A 1 499 ? 21.526 25.468 -8.182 1.00 49.59 499 LEU A C 1
ATOM 3675 O O . LEU A 1 499 ? 22.632 25.305 -8.692 1.00 49.59 499 LEU A O 1
ATOM 3679 N N . PRO A 1 500 ? 20.699 24.455 -7.890 1.00 53.22 500 PRO A N 1
ATOM 3680 C CA . PRO A 1 500 ? 21.088 23.073 -8.109 1.00 53.22 500 PRO A CA 1
ATOM 3681 C C . PRO A 1 500 ? 21.184 22.681 -9.601 1.00 53.22 500 PRO A C 1
ATOM 3683 O O . PRO A 1 500 ? 21.968 21.791 -9.879 1.00 53.22 500 PRO A O 1
ATOM 3686 N N . TRP A 1 501 ? 20.483 23.331 -10.562 1.00 65.00 501 TRP A N 1
ATOM 3687 C CA . TRP A 1 501 ? 20.410 22.846 -11.970 1.00 65.00 501 TRP A CA 1
ATOM 3688 C C . TRP A 1 501 ? 20.290 23.935 -13.070 1.00 65.00 501 TRP A C 1
ATOM 3690 O O . TRP A 1 501 ? 19.261 24.056 -13.741 1.00 65.00 501 TRP A O 1
ATOM 3700 N N . PRO A 1 502 ? 21.317 24.753 -13.344 1.00 67.00 502 PRO A N 1
ATOM 3701 C CA . PRO A 1 502 ? 21.090 26.067 -13.946 1.00 67.00 502 PRO A CA 1
ATOM 3702 C C . PRO A 1 502 ? 20.838 26.139 -15.471 1.00 67.00 502 PRO A C 1
ATOM 3704 O O . PRO A 1 502 ? 20.293 27.153 -15.919 1.00 67.00 502 PRO A O 1
ATOM 3707 N N . PHE A 1 503 ? 21.171 25.118 -16.274 1.00 76.88 503 PHE A N 1
ATOM 3708 C CA . PHE A 1 503 ? 20.741 25.038 -17.688 1.00 76.88 503 PHE A CA 1
ATOM 3709 C C . PHE A 1 503 ? 19.265 24.631 -17.791 1.00 76.88 503 PHE A C 1
ATOM 3711 O O . PHE A 1 503 ? 18.445 25.377 -18.334 1.00 76.88 503 PHE A O 1
ATOM 3718 N N . ALA A 1 504 ? 18.913 23.486 -17.198 1.00 82.62 504 ALA A N 1
ATOM 3719 C CA . ALA A 1 504 ? 17.548 22.969 -17.184 1.00 82.62 504 ALA A CA 1
ATOM 3720 C C . ALA A 1 504 ? 16.581 23.944 -16.494 1.00 82.62 504 ALA A C 1
ATOM 3722 O O . ALA A 1 504 ? 15.526 24.247 -17.049 1.00 82.62 504 ALA A O 1
ATOM 3723 N N . ASP A 1 505 ? 16.954 24.533 -15.352 1.00 80.94 505 ASP A N 1
ATOM 3724 C CA . ASP A 1 505 ? 16.125 25.528 -14.658 1.00 80.94 505 ASP A CA 1
ATOM 3725 C C . ASP A 1 505 ? 15.833 26.755 -15.529 1.00 80.94 505 ASP A C 1
ATOM 3727 O O . ASP A 1 505 ? 14.726 27.297 -15.475 1.00 80.94 505 ASP A O 1
ATOM 3731 N N . ARG A 1 506 ? 16.787 27.180 -16.368 1.00 81.44 506 ARG A N 1
ATOM 3732 C CA . ARG A 1 506 ? 16.605 28.294 -17.311 1.00 81.44 506 ARG A CA 1
ATOM 3733 C C . ARG A 1 506 ? 15.655 27.940 -18.439 1.00 81.44 506 ARG A C 1
ATOM 3735 O O . ARG A 1 506 ? 14.702 28.685 -18.678 1.00 81.44 506 ARG A O 1
ATOM 3742 N N . VAL A 1 507 ? 15.904 26.810 -19.101 1.00 88.62 507 VAL A N 1
ATOM 3743 C CA . VAL A 1 507 ? 15.031 26.295 -20.162 1.00 88.62 507 VAL A CA 1
ATOM 3744 C C . VAL A 1 507 ? 13.609 26.167 -19.616 1.00 88.62 507 VAL A C 1
ATOM 3746 O O . VAL A 1 507 ? 12.661 26.679 -20.211 1.00 88.62 507 VAL A O 1
ATOM 3749 N N . MET A 1 508 ? 13.460 25.595 -18.421 1.00 90.38 508 MET A N 1
ATOM 3750 C CA . MET A 1 508 ? 12.167 25.392 -17.778 1.00 90.38 508 MET A CA 1
ATOM 3751 C C . MET A 1 508 ? 11.521 26.690 -17.284 1.00 90.38 508 MET A C 1
ATOM 3753 O O . MET A 1 508 ? 10.298 26.823 -17.348 1.00 90.38 508 MET A O 1
ATOM 3757 N N . ALA A 1 509 ? 12.290 27.685 -16.834 1.00 87.31 509 ALA A N 1
ATOM 3758 C CA . ALA A 1 509 ? 11.762 29.008 -16.500 1.00 87.31 509 ALA A CA 1
ATOM 3759 C C . ALA A 1 509 ? 11.213 29.732 -17.739 1.00 87.31 509 ALA A C 1
ATOM 3761 O O . ALA A 1 509 ? 10.100 30.263 -17.692 1.00 87.31 509 ALA A O 1
ATOM 3762 N N . ALA A 1 510 ? 11.948 29.708 -18.855 1.00 90.12 510 ALA A N 1
ATOM 3763 C CA . ALA A 1 510 ? 11.492 30.269 -20.125 1.00 90.12 510 ALA A CA 1
ATOM 3764 C C . ALA A 1 510 ? 10.260 29.517 -20.664 1.00 90.12 510 ALA A C 1
ATOM 3766 O O . ALA A 1 510 ? 9.263 30.152 -21.011 1.00 90.12 510 ALA A O 1
ATOM 3767 N N . TYR A 1 511 ? 10.275 28.180 -20.632 1.00 93.06 511 TYR A N 1
ATOM 3768 C CA . TYR A 1 511 ? 9.145 27.319 -21.003 1.00 93.06 511 TYR A CA 1
ATOM 3769 C C . TYR A 1 511 ? 7.883 27.666 -20.202 1.00 93.06 511 TYR A C 1
ATOM 3771 O O . TYR A 1 511 ? 6.823 27.918 -20.782 1.00 93.06 511 TYR A O 1
ATOM 3779 N N . ARG A 1 512 ? 7.997 27.756 -18.867 1.00 89.06 512 ARG A N 1
ATOM 3780 C CA . ARG A 1 512 ? 6.882 28.136 -17.985 1.00 89.06 512 ARG A CA 1
ATOM 3781 C C . ARG A 1 512 ? 6.352 29.527 -18.321 1.00 89.06 512 ARG A C 1
ATOM 3783 O O . ARG A 1 512 ? 5.140 29.718 -18.322 1.00 89.06 512 ARG A O 1
ATOM 3790 N N . GLY A 1 513 ? 7.229 30.477 -18.648 1.00 88.94 513 GLY A N 1
ATOM 3791 C CA . GLY A 1 513 ? 6.840 31.812 -19.107 1.00 88.94 513 GLY A CA 1
ATOM 3792 C C . GLY A 1 513 ? 5.993 31.778 -20.383 1.00 88.94 513 GLY A C 1
ATOM 3793 O O . GLY A 1 513 ? 4.908 32.362 -20.412 1.00 88.94 513 GLY A O 1
ATOM 3794 N N . ILE A 1 514 ? 6.448 31.043 -21.403 1.00 91.38 514 ILE A N 1
ATOM 3795 C CA . ILE A 1 514 ? 5.758 30.892 -22.697 1.00 91.38 514 ILE A CA 1
ATOM 3796 C C . ILE A 1 514 ? 4.379 30.245 -22.506 1.00 91.38 514 ILE A C 1
ATOM 3798 O O . ILE A 1 514 ? 3.363 30.770 -22.968 1.00 91.38 514 ILE A O 1
ATOM 3802 N N . ARG A 1 515 ? 4.320 29.129 -21.774 1.00 84.62 515 ARG A N 1
ATOM 3803 C CA . ARG A 1 515 ? 3.085 28.367 -21.538 1.00 84.62 515 ARG A CA 1
ATOM 3804 C C . ARG A 1 515 ? 2.086 29.090 -20.635 1.00 84.62 515 ARG A C 1
ATOM 3806 O O . ARG A 1 51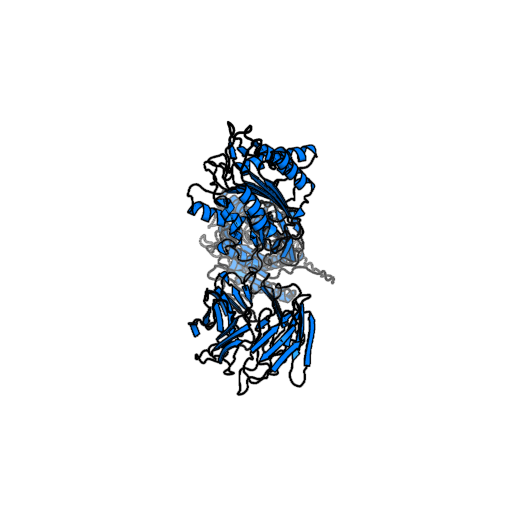5 ? 0.882 29.027 -20.886 1.00 84.62 515 ARG A O 1
ATOM 3813 N N . ALA A 1 516 ? 2.559 29.805 -19.614 1.00 79.56 516 ALA A N 1
ATOM 3814 C CA . ALA A 1 516 ? 1.695 30.621 -18.765 1.00 79.56 516 ALA A CA 1
ATOM 3815 C C . ALA A 1 516 ? 1.021 31.739 -19.569 1.00 79.56 516 ALA A C 1
ATOM 3817 O O . ALA A 1 516 ? -0.170 31.991 -19.390 1.00 79.56 516 ALA A O 1
ATOM 3818 N N . GLU A 1 517 ? 1.755 32.378 -20.481 1.00 87.06 517 GLU A N 1
ATOM 3819 C CA . GLU A 1 517 ? 1.197 33.408 -21.355 1.00 87.06 517 GLU A CA 1
ATOM 3820 C C . GLU A 1 517 ? 0.173 32.837 -22.341 1.00 87.06 517 GLU A C 1
ATOM 3822 O O . GLU A 1 517 ? -0.897 33.414 -22.543 1.00 87.06 517 GLU A O 1
ATOM 3827 N N . GLU A 1 518 ? 0.437 31.651 -22.893 1.00 78.00 518 GLU A N 1
ATOM 3828 C CA . GLU A 1 518 ? -0.529 30.948 -23.734 1.00 78.00 518 GLU A CA 1
ATOM 3829 C C . GLU A 1 518 ? -1.836 30.633 -22.984 1.00 78.00 518 GLU A C 1
ATOM 3831 O O . GLU A 1 518 ? -2.921 30.868 -23.527 1.00 78.00 518 GLU A O 1
ATOM 3836 N N . CYS A 1 519 ? -1.747 30.157 -21.736 1.00 66.50 519 CYS A N 1
ATOM 3837 C CA . CYS A 1 519 ? -2.910 29.897 -20.881 1.00 66.50 519 CYS A CA 1
ATOM 3838 C C . CYS A 1 519 ? -3.712 31.178 -20.632 1.00 66.50 519 CYS A C 1
ATOM 3840 O O . CYS A 1 519 ? -4.921 31.195 -20.869 1.00 66.50 519 CYS A O 1
ATOM 3842 N N . ARG A 1 520 ? -3.039 32.273 -20.247 1.00 77.69 520 ARG A N 1
ATOM 3843 C CA . ARG A 1 520 ? -3.682 33.580 -20.021 1.00 77.69 520 ARG A CA 1
ATOM 3844 C C . ARG A 1 520 ? -4.391 34.086 -21.271 1.00 77.69 520 ARG A C 1
ATOM 3846 O O . ARG A 1 520 ? -5.549 34.489 -21.191 1.00 77.69 520 ARG A O 1
ATOM 3853 N N . ARG A 1 521 ? -3.742 34.006 -22.436 1.00 79.06 521 ARG A N 1
ATOM 3854 C CA . ARG A 1 521 ? -4.327 34.410 -23.726 1.00 79.06 521 ARG A CA 1
ATOM 3855 C C . ARG A 1 521 ? -5.569 33.590 -24.089 1.00 79.06 521 ARG A C 1
ATOM 3857 O O . ARG A 1 521 ? -6.477 34.115 -24.727 1.00 79.06 521 ARG A O 1
ATOM 3864 N N . LYS A 1 522 ? -5.607 32.313 -23.704 1.00 62.03 522 LYS A N 1
ATOM 3865 C CA . LYS A 1 522 ? -6.742 31.401 -23.925 1.00 62.03 522 LYS A CA 1
ATOM 3866 C C . LYS A 1 522 ? -7.802 31.453 -22.810 1.00 62.03 522 LYS A C 1
ATOM 3868 O O . LYS A 1 522 ? -8.802 30.753 -22.914 1.00 62.03 522 LYS A O 1
ATOM 3873 N N . GLY A 1 523 ? -7.614 32.280 -21.776 1.00 60.56 523 GLY A N 1
ATOM 3874 C CA . GLY A 1 523 ? -8.545 32.415 -20.650 1.00 60.56 523 GLY A CA 1
ATOM 3875 C C . GLY A 1 523 ? -8.490 31.269 -19.632 1.00 60.56 523 GLY A C 1
ATOM 3876 O O . GLY A 1 523 ? -9.413 31.127 -18.834 1.00 60.56 523 GLY A O 1
ATOM 3877 N N . PHE A 1 524 ? -7.432 30.455 -19.646 1.00 51.34 524 PHE A N 1
ATOM 3878 C CA . PHE A 1 524 ? -7.237 29.347 -18.710 1.00 51.34 524 PHE A CA 1
ATOM 3879 C C . PHE A 1 524 ? -6.378 29.755 -17.507 1.00 51.34 524 PHE A C 1
ATOM 3881 O O . PHE A 1 524 ? -5.477 30.592 -17.616 1.00 51.34 524 PHE A O 1
ATOM 3888 N N . ALA A 1 525 ? -6.630 29.125 -16.355 1.00 53.00 525 ALA A N 1
ATOM 3889 C CA . ALA A 1 525 ? -5.738 29.209 -15.202 1.00 53.00 525 ALA A CA 1
ATOM 3890 C C . ALA A 1 525 ? -4.387 28.551 -15.527 1.00 53.00 525 ALA A C 1
ATOM 3892 O O . ALA A 1 525 ? -4.339 27.545 -16.232 1.00 53.00 525 ALA A O 1
ATOM 3893 N N . VAL A 1 526 ? -3.293 29.118 -15.013 1.00 61.75 526 VAL A N 1
ATOM 3894 C CA . VAL A 1 526 ? -1.946 28.560 -15.206 1.00 61.75 526 VAL A CA 1
ATOM 3895 C C . VAL A 1 526 ? -1.765 27.353 -14.271 1.00 61.75 526 VAL A C 1
ATOM 3897 O O . VAL A 1 526 ? -1.876 27.539 -13.055 1.00 61.75 526 VAL A O 1
ATOM 3900 N N . PRO A 1 527 ? -1.485 26.143 -14.792 1.00 56.41 527 PRO A N 1
ATOM 3901 C CA . PRO A 1 527 ? -1.252 24.960 -13.962 1.00 56.41 527 PRO A CA 1
ATOM 3902 C C . PRO A 1 527 ? -0.033 25.124 -13.044 1.00 56.41 527 PRO A C 1
ATOM 3904 O O . PRO A 1 527 ? 0.965 25.737 -13.429 1.00 56.41 527 PRO A O 1
ATOM 3907 N N . ARG A 1 528 ? -0.110 24.581 -11.821 1.00 55.34 528 ARG A N 1
ATOM 3908 C CA . ARG A 1 528 ? 0.984 24.658 -10.827 1.00 55.34 528 ARG A CA 1
ATOM 3909 C C . ARG A 1 528 ? 2.121 23.672 -11.108 1.00 55.34 528 ARG A C 1
ATOM 3911 O O . ARG A 1 528 ? 3.251 23.921 -10.712 1.00 55.34 528 ARG A O 1
ATOM 3918 N N . ASP A 1 529 ? 1.811 22.592 -11.801 1.00 58.12 529 ASP A N 1
ATOM 3919 C CA . ASP A 1 529 ? 2.661 21.469 -12.202 1.00 58.12 529 ASP A CA 1
ATOM 3920 C C . ASP A 1 529 ? 3.216 21.624 -13.632 1.00 58.12 529 ASP A C 1
ATOM 3922 O O . ASP A 1 529 ? 3.690 20.673 -14.250 1.00 58.12 529 ASP A O 1
ATOM 3926 N N . LEU A 1 530 ? 3.174 22.839 -14.184 1.00 72.25 530 LEU A N 1
ATOM 3927 C CA . LEU A 1 530 ? 3.602 23.124 -15.548 1.00 72.25 530 LEU A CA 1
ATOM 3928 C C . LEU A 1 530 ? 5.081 22.755 -15.773 1.00 72.25 530 LEU A C 1
ATOM 3930 O O . LEU A 1 530 ? 5.990 23.434 -15.285 1.00 72.25 530 LEU A O 1
ATOM 3934 N N . GLY A 1 531 ? 5.306 21.711 -16.576 1.00 76.31 531 GLY A N 1
ATOM 3935 C CA . GLY A 1 531 ? 6.635 21.173 -16.876 1.00 76.31 531 GLY A CA 1
ATOM 3936 C C . GLY A 1 531 ? 7.041 19.950 -16.049 1.00 76.31 531 GLY A C 1
ATOM 3937 O O . GLY A 1 531 ? 8.165 19.486 -16.209 1.00 76.31 531 GLY A O 1
ATOM 3938 N N . ALA A 1 532 ? 6.154 19.405 -15.206 1.00 79.62 532 ALA A N 1
ATOM 3939 C CA . ALA A 1 532 ? 6.397 18.172 -14.445 1.00 79.62 532 ALA A CA 1
ATOM 3940 C C . ALA A 1 532 ? 6.624 16.928 -15.329 1.00 79.62 532 ALA A C 1
ATOM 3942 O O . ALA A 1 532 ? 7.152 15.922 -14.866 1.00 79.62 532 ALA A O 1
ATOM 3943 N N . ASN A 1 533 ? 6.259 17.010 -16.608 1.00 81.75 533 ASN A N 1
ATOM 3944 C CA . ASN A 1 533 ? 6.432 15.998 -17.648 1.00 81.75 533 ASN A CA 1
ATOM 3945 C C . ASN A 1 533 ? 7.780 16.089 -18.397 1.00 81.75 533 ASN A C 1
ATOM 3947 O O . ASN A 1 533 ? 7.979 15.357 -19.366 1.00 81.75 533 ASN A O 1
ATOM 3951 N N . ILE A 1 534 ? 8.690 16.985 -17.997 1.00 91.50 534 ILE A N 1
ATOM 3952 C CA . ILE A 1 534 ? 9.982 17.204 -18.668 1.00 91.50 534 ILE A CA 1
ATOM 3953 C C . ILE A 1 534 ? 11.136 16.905 -17.704 1.00 91.50 534 ILE A C 1
ATOM 3955 O O . ILE A 1 534 ? 11.131 17.379 -16.564 1.00 91.50 534 ILE A O 1
ATOM 3959 N N . ALA A 1 535 ? 12.131 16.145 -18.165 1.00 92.38 535 ALA A N 1
ATOM 3960 C CA . ALA A 1 535 ? 13.342 15.806 -17.417 1.00 92.38 535 ALA A CA 1
ATOM 3961 C C . ALA A 1 535 ? 14.616 16.030 -18.245 1.00 92.38 535 ALA A C 1
ATOM 3963 O O . ALA A 1 535 ? 14.587 15.953 -19.473 1.00 92.38 535 ALA A O 1
ATOM 3964 N N . PHE A 1 536 ? 15.736 16.290 -17.566 1.00 94.00 536 PHE A N 1
ATOM 3965 C CA . PHE A 1 536 ? 17.044 16.496 -18.199 1.00 94.00 536 PHE A CA 1
ATOM 3966 C C . PHE A 1 536 ? 18.115 15.603 -17.572 1.00 94.00 536 PHE A C 1
ATOM 3968 O O . PHE A 1 536 ? 18.096 15.384 -16.365 1.00 94.00 536 PHE A O 1
ATOM 3975 N N . MET A 1 537 ? 19.084 15.179 -18.380 1.00 93.44 537 MET A N 1
ATOM 3976 C CA . MET A 1 537 ? 20.385 14.651 -17.966 1.00 93.44 537 MET A CA 1
ATOM 3977 C C . MET A 1 537 ? 21.468 15.424 -18.729 1.00 93.44 537 MET A C 1
ATOM 3979 O O . MET A 1 537 ? 21.358 15.576 -19.949 1.00 93.44 537 MET A O 1
ATOM 3983 N N . THR A 1 538 ? 22.505 15.915 -18.054 1.00 89.75 538 THR A N 1
ATOM 3984 C CA . THR A 1 538 ? 23.632 16.600 -18.709 1.00 89.75 538 THR A CA 1
ATOM 3985 C C . THR A 1 538 ? 24.969 16.019 -18.273 1.00 89.75 538 THR A C 1
ATOM 3987 O O . THR A 1 538 ? 25.106 15.555 -17.144 1.00 89.75 538 THR A O 1
ATOM 3990 N N . ALA A 1 539 ? 25.957 16.051 -19.164 1.00 87.44 539 ALA A N 1
ATOM 3991 C CA . ALA A 1 539 ? 27.212 15.324 -18.982 1.00 87.44 539 ALA A CA 1
ATOM 3992 C C . ALA A 1 539 ? 28.175 15.919 -17.940 1.00 87.44 539 ALA A C 1
ATOM 3994 O O . ALA A 1 539 ? 28.993 15.183 -17.393 1.00 87.44 539 ALA A O 1
ATOM 3995 N N . CYS A 1 540 ? 28.115 17.226 -17.668 1.00 77.69 540 CYS A N 1
ATOM 3996 C CA . CYS A 1 540 ? 29.065 17.901 -16.780 1.00 77.69 540 CYS A CA 1
ATOM 3997 C C . CYS A 1 540 ? 28.446 19.090 -16.023 1.00 77.69 540 CYS A C 1
ATOM 3999 O O . CYS A 1 540 ? 27.354 19.565 -16.364 1.00 77.69 540 CYS A O 1
ATOM 4001 N N . GLU A 1 541 ? 29.183 19.605 -15.034 1.00 72.88 541 GLU A N 1
ATOM 4002 C CA . GLU A 1 541 ? 28.849 20.825 -14.295 1.00 72.88 541 GLU A CA 1
ATOM 4003 C C . GLU A 1 541 ? 29.021 22.094 -15.141 1.00 72.88 541 GLU A C 1
ATOM 4005 O O . GLU A 1 541 ? 29.508 22.098 -16.278 1.00 72.88 541 GLU A O 1
ATOM 4010 N N . TYR A 1 542 ? 28.599 23.221 -14.568 1.00 68.25 542 TYR A N 1
ATOM 4011 C CA . TYR A 1 542 ? 28.585 24.522 -15.240 1.00 68.25 542 TYR A CA 1
ATOM 4012 C C . TYR A 1 542 ? 29.979 25.072 -15.617 1.00 68.25 542 TYR A C 1
ATOM 4014 O O . TYR A 1 542 ? 30.087 25.836 -16.582 1.00 68.25 542 TYR A O 1
ATOM 4022 N N . ASP A 1 543 ? 31.032 24.754 -14.859 1.00 63.56 543 ASP A N 1
ATOM 4023 C CA . ASP A 1 543 ? 32.420 25.192 -15.083 1.00 63.56 543 ASP A CA 1
ATOM 4024 C C . ASP A 1 543 ? 33.319 24.102 -15.682 1.00 63.56 543 ASP A C 1
ATOM 4026 O O . ASP A 1 543 ? 34.529 24.300 -15.811 1.00 63.56 543 ASP A O 1
ATOM 4030 N N . GLU A 1 544 ? 32.714 23.008 -16.140 1.00 71.06 544 GLU A N 1
ATOM 4031 C CA . GLU A 1 544 ? 33.412 21.839 -16.658 1.00 71.06 544 GLU A CA 1
ATOM 4032 C C . GLU A 1 544 ? 33.261 21.679 -18.172 1.00 71.06 544 GLU A C 1
ATOM 4034 O O . GLU A 1 544 ? 32.322 22.171 -18.810 1.00 71.06 544 GLU A O 1
ATOM 4039 N N . TYR A 1 545 ? 34.238 20.984 -18.747 1.00 69.50 545 TYR A N 1
ATOM 4040 C CA . TYR A 1 545 ? 34.188 20.505 -20.119 1.00 69.50 545 TYR A CA 1
ATOM 4041 C C . TYR A 1 545 ? 33.645 19.084 -20.103 1.00 69.50 545 TYR A C 1
ATOM 4043 O O . TYR A 1 545 ? 34.068 18.289 -19.267 1.00 69.50 545 TYR A O 1
ATOM 4051 N N . SER A 1 546 ? 32.765 18.761 -21.051 1.00 70.19 546 SER A N 1
ATOM 4052 C CA . SER A 1 546 ? 32.438 17.364 -21.296 1.00 70.19 546 SER A CA 1
ATOM 4053 C C . SER A 1 546 ? 33.524 16.753 -22.172 1.00 70.19 546 SER A C 1
ATOM 4055 O O . SER A 1 546 ? 33.906 17.333 -23.193 1.00 70.19 546 SER A O 1
ATOM 4057 N N . TRP A 1 547 ? 34.071 15.618 -21.753 1.00 71.12 547 TRP A N 1
ATOM 4058 C CA . TRP A 1 547 ? 35.200 14.997 -22.433 1.00 71.12 547 TRP A CA 1
ATOM 4059 C C . TRP A 1 547 ? 34.743 14.081 -23.567 1.00 71.12 547 TRP A C 1
ATOM 4061 O O . TRP A 1 547 ? 34.132 13.038 -23.342 1.00 71.12 547 TRP A O 1
ATOM 4071 N N . ALA A 1 548 ? 35.108 14.447 -24.795 1.00 64.56 548 ALA A N 1
ATOM 4072 C CA . ALA A 1 548 ? 34.972 13.580 -25.956 1.00 64.56 548 ALA A CA 1
ATOM 4073 C C . ALA A 1 548 ? 36.034 12.460 -25.920 1.00 64.56 548 ALA A C 1
ATOM 4075 O O . ALA A 1 548 ? 37.207 12.718 -25.634 1.00 64.56 548 ALA A O 1
ATOM 4076 N N . GLY A 1 549 ? 35.630 11.221 -26.207 1.00 65.44 549 GLY A N 1
ATOM 4077 C CA . GLY A 1 549 ? 36.487 10.029 -26.195 1.00 65.44 549 GLY A CA 1
ATOM 4078 C C . GLY A 1 549 ? 36.411 9.238 -27.504 1.00 65.44 549 GLY A C 1
ATOM 4079 O O . GLY A 1 549 ? 35.884 9.731 -28.500 1.00 65.44 549 GLY A O 1
ATOM 4080 N N . PHE A 1 550 ? 36.952 8.014 -27.515 1.00 56.22 550 PHE A N 1
ATOM 4081 C CA . PHE A 1 550 ? 36.792 7.058 -28.616 1.00 56.22 550 PHE A CA 1
ATOM 4082 C C . PHE A 1 550 ? 36.430 5.672 -28.047 1.00 56.22 550 PHE A C 1
ATOM 4084 O O . PHE A 1 550 ? 37.192 5.158 -27.225 1.00 56.22 550 PHE A O 1
ATOM 4091 N N . PRO A 1 551 ? 35.321 5.037 -28.476 1.00 71.69 551 PRO A N 1
ATOM 4092 C CA . PRO A 1 551 ? 34.439 5.461 -29.568 1.00 71.69 551 PRO A CA 1
ATOM 4093 C C . PRO A 1 551 ? 33.366 6.503 -29.189 1.00 71.69 551 PRO A C 1
ATOM 4095 O O . PRO A 1 551 ? 32.853 7.144 -30.100 1.00 71.69 551 PRO A O 1
ATOM 4098 N N . PHE A 1 552 ? 33.055 6.696 -27.903 1.00 88.50 552 PHE A N 1
ATOM 4099 C CA . PHE A 1 552 ? 32.018 7.620 -27.403 1.00 88.50 552 PHE A CA 1
ATOM 4100 C C . PHE A 1 552 ? 32.614 8.724 -26.522 1.00 88.50 552 PHE A C 1
ATOM 4102 O O . PHE A 1 552 ? 33.760 8.607 -26.072 1.00 88.50 552 PHE A O 1
ATOM 4109 N N . SER A 1 553 ? 31.845 9.775 -26.246 1.00 87.69 553 SER A N 1
ATOM 4110 C CA . SER A 1 553 ? 32.144 10.713 -25.159 1.00 87.69 553 SER A CA 1
ATOM 4111 C C . SER A 1 553 ? 32.131 10.004 -23.796 1.00 87.69 553 SER A C 1
ATOM 4113 O O . SER A 1 553 ? 31.542 8.934 -23.635 1.00 87.69 553 SER A O 1
ATOM 4115 N N . LEU A 1 554 ? 32.811 10.571 -22.797 1.00 88.88 554 LEU A N 1
ATOM 4116 C CA . LEU A 1 554 ? 33.059 9.888 -21.524 1.00 88.88 554 LEU A CA 1
ATOM 4117 C C . LEU A 1 554 ? 31.761 9.523 -20.788 1.00 88.88 554 LEU A C 1
ATOM 4119 O O . LEU A 1 554 ? 31.533 8.359 -20.470 1.00 88.88 554 LEU A O 1
ATOM 4123 N N . TRP A 1 555 ? 30.906 10.510 -20.510 1.00 93.00 555 TRP A N 1
ATOM 4124 C CA . TRP A 1 555 ? 29.694 10.276 -19.724 1.00 93.00 555 TRP A CA 1
ATOM 4125 C C . TRP A 1 555 ? 28.583 9.612 -20.544 1.00 93.00 555 TRP A C 1
ATOM 4127 O O . TRP A 1 555 ? 28.038 8.594 -20.114 1.00 93.00 555 TRP A O 1
ATOM 4137 N N . LEU A 1 556 ? 28.259 10.134 -21.734 1.00 93.75 556 LEU A N 1
ATOM 4138 C CA . LEU A 1 556 ? 27.212 9.534 -22.566 1.00 93.75 556 LEU A CA 1
ATOM 4139 C C . LEU A 1 556 ? 27.631 8.149 -23.072 1.00 93.75 556 LEU A C 1
ATOM 4141 O O . LEU A 1 556 ? 26.773 7.283 -23.208 1.00 93.75 556 LEU A O 1
ATOM 4145 N N . GLY A 1 557 ? 28.929 7.880 -23.228 1.00 90.06 557 GLY A N 1
ATOM 4146 C CA . GLY A 1 557 ? 29.457 6.534 -23.446 1.00 90.06 557 GLY A CA 1
ATOM 4147 C C . GLY A 1 557 ? 29.042 5.548 -22.354 1.00 90.06 557 GLY A C 1
ATOM 4148 O O . GLY A 1 557 ? 28.545 4.474 -22.682 1.00 90.06 557 GLY A O 1
ATOM 4149 N N . TYR A 1 558 ? 29.153 5.921 -21.074 1.00 92.88 558 TYR A N 1
ATOM 4150 C CA . TYR A 1 558 ? 28.675 5.079 -19.969 1.00 92.88 558 TYR A CA 1
ATOM 4151 C C . TYR A 1 558 ? 27.149 4.952 -19.906 1.00 92.88 558 TYR A C 1
ATOM 4153 O O . TYR A 1 558 ? 26.650 3.913 -19.486 1.00 92.88 558 TYR A O 1
ATOM 4161 N N . VAL A 1 559 ? 26.393 5.960 -20.351 1.00 95.00 559 VAL A N 1
ATOM 4162 C CA . VAL A 1 559 ? 24.933 5.830 -20.514 1.00 95.00 559 VAL A CA 1
ATOM 4163 C C . VAL A 1 559 ? 24.602 4.834 -21.633 1.00 95.00 559 VAL A C 1
ATOM 4165 O O . VAL A 1 559 ? 23.724 3.995 -21.463 1.00 95.00 559 VAL A O 1
ATOM 4168 N N . ILE A 1 560 ? 25.310 4.906 -22.767 1.00 91.31 560 ILE A N 1
ATOM 4169 C CA . ILE A 1 560 ? 25.121 4.047 -23.949 1.00 91.31 560 ILE A CA 1
ATOM 4170 C C . ILE A 1 560 ? 25.427 2.582 -23.627 1.00 91.31 560 ILE A C 1
ATOM 4172 O O . ILE A 1 560 ? 24.674 1.700 -24.038 1.00 91.31 560 ILE A O 1
ATOM 4176 N N . THR A 1 561 ? 26.529 2.321 -22.921 1.00 86.94 561 THR A N 1
ATOM 4177 C CA . THR A 1 561 ? 26.977 0.960 -22.588 1.00 86.94 561 THR A CA 1
ATOM 4178 C C . THR A 1 561 ? 26.416 0.445 -21.268 1.00 86.94 561 THR A C 1
ATOM 4180 O O . THR A 1 561 ? 26.526 -0.747 -20.997 1.00 86.94 561 THR A O 1
ATOM 4183 N N . GLY A 1 562 ? 25.794 1.305 -20.456 1.00 82.75 562 GLY A N 1
ATOM 4184 C CA . GLY A 1 562 ? 25.257 0.941 -19.145 1.00 82.75 562 GLY A CA 1
ATOM 4185 C C . GLY A 1 562 ? 24.238 -0.192 -19.213 1.00 82.75 562 GLY A C 1
ATOM 4186 O O . GLY A 1 562 ? 24.285 -1.090 -18.389 1.00 82.75 562 GLY A O 1
ATOM 4187 N N . CYS A 1 563 ? 23.397 -0.237 -20.251 1.00 80.75 563 CYS A N 1
ATOM 4188 C CA . CYS A 1 563 ? 22.436 -1.330 -20.444 1.00 80.75 563 CYS A CA 1
ATOM 4189 C C . CYS A 1 563 ? 23.067 -2.709 -20.708 1.00 80.75 563 CYS A C 1
ATOM 4191 O O . CYS A 1 563 ? 22.342 -3.699 -20.759 1.00 80.75 563 CYS A O 1
ATOM 4193 N N . ASP A 1 564 ? 24.382 -2.780 -20.912 1.00 79.75 564 ASP A N 1
ATOM 4194 C CA . ASP A 1 564 ? 25.119 -4.033 -21.075 1.00 79.75 564 ASP A CA 1
ATOM 4195 C C . ASP A 1 564 ? 25.896 -4.412 -19.783 1.00 79.75 564 ASP A C 1
ATOM 4197 O O . ASP A 1 564 ? 26.573 -5.440 -19.752 1.00 79.75 564 ASP A O 1
ATOM 4201 N N . ASP A 1 565 ? 25.791 -3.610 -18.710 1.00 79.44 565 ASP A N 1
ATOM 4202 C CA . ASP A 1 565 ? 26.346 -3.868 -17.372 1.00 79.44 565 ASP A CA 1
ATOM 4203 C C . ASP A 1 565 ? 25.199 -4.001 -16.352 1.00 79.44 565 ASP A C 1
ATOM 4205 O O . ASP A 1 565 ? 24.438 -3.063 -16.117 1.00 79.44 565 ASP A O 1
ATOM 4209 N N . ALA A 1 566 ? 25.091 -5.163 -15.703 1.00 71.81 566 ALA A N 1
ATOM 4210 C CA . ALA A 1 566 ? 24.070 -5.418 -14.685 1.00 71.81 566 ALA A CA 1
ATOM 4211 C C . ALA A 1 566 ? 24.146 -4.438 -13.499 1.00 71.81 566 ALA A C 1
ATOM 4213 O O . ALA A 1 566 ? 23.138 -4.185 -12.852 1.00 71.81 566 ALA A O 1
ATOM 4214 N N . ALA A 1 567 ? 25.307 -3.827 -13.231 1.00 72.69 567 ALA A N 1
ATOM 4215 C CA . ALA A 1 567 ? 25.444 -2.813 -12.185 1.00 72.69 567 ALA A CA 1
ATOM 4216 C C . ALA A 1 567 ? 24.689 -1.505 -12.490 1.00 72.69 567 ALA A C 1
ATOM 4218 O O . ALA A 1 567 ? 24.552 -0.667 -11.597 1.00 72.69 567 ALA A O 1
ATOM 4219 N N . ALA A 1 568 ? 24.248 -1.298 -13.735 1.00 75.62 568 ALA A N 1
ATOM 4220 C CA . ALA A 1 568 ? 23.403 -0.169 -14.105 1.00 75.62 568 ALA A CA 1
ATOM 4221 C C . ALA A 1 568 ? 21.901 -0.457 -13.941 1.00 75.62 568 ALA A C 1
ATOM 4223 O O . ALA A 1 568 ? 21.125 0.489 -13.996 1.00 75.62 568 ALA A O 1
ATOM 4224 N N . ASP A 1 569 ? 21.499 -1.717 -13.743 1.00 76.56 569 ASP A N 1
ATOM 4225 C CA . ASP A 1 569 ? 20.124 -2.139 -13.447 1.00 76.56 569 ASP A CA 1
ATOM 4226 C C . ASP A 1 569 ? 19.962 -2.227 -11.925 1.00 76.56 569 ASP A C 1
ATOM 4228 O O . ASP A 1 569 ? 20.134 -3.283 -11.315 1.00 76.56 569 ASP A O 1
ATOM 4232 N N . ALA A 1 570 ? 19.759 -1.078 -11.280 1.00 60.97 570 ALA A N 1
ATOM 4233 C CA . ALA A 1 570 ? 19.840 -0.984 -9.823 1.00 60.97 570 ALA A CA 1
ATOM 4234 C C . ALA A 1 570 ? 18.755 -1.810 -9.118 1.00 60.97 570 ALA A C 1
ATOM 4236 O O . ALA A 1 570 ? 18.945 -2.212 -7.968 1.00 60.97 570 ALA A O 1
ATOM 4237 N N . ASN A 1 571 ? 17.627 -2.034 -9.790 1.00 54.00 571 ASN A N 1
ATOM 4238 C CA . ASN A 1 571 ? 16.492 -2.785 -9.269 1.00 54.00 571 ASN A CA 1
ATOM 4239 C C . ASN A 1 571 ? 16.413 -4.233 -9.819 1.00 54.00 571 ASN A C 1
ATOM 4241 O O . ASN A 1 571 ? 15.643 -5.030 -9.283 1.00 54.00 571 ASN A O 1
ATOM 4245 N N . GLY A 1 572 ? 17.212 -4.580 -10.838 1.00 53.34 572 GLY A N 1
ATOM 4246 C CA . GLY A 1 572 ? 17.296 -5.923 -11.416 1.00 53.34 572 GLY A CA 1
ATOM 4247 C C . GLY A 1 572 ? 16.034 -6.377 -12.154 1.00 53.34 572 GLY A C 1
ATOM 4248 O O . GLY A 1 572 ? 15.793 -7.582 -12.249 1.00 53.34 572 GLY A O 1
ATOM 4249 N N . ASP A 1 573 ? 15.197 -5.445 -12.618 1.00 58.56 573 ASP A N 1
ATOM 4250 C CA . ASP A 1 573 ? 13.931 -5.735 -13.303 1.00 58.56 573 ASP A CA 1
ATOM 4251 C C . ASP A 1 573 ? 14.083 -5.862 -14.831 1.00 58.56 573 ASP A C 1
ATOM 4253 O O . ASP A 1 573 ? 13.117 -6.174 -15.544 1.00 58.56 573 ASP A O 1
ATOM 4257 N N . GLY A 1 574 ? 15.296 -5.634 -15.346 1.00 69.88 574 GLY A N 1
ATOM 4258 C CA . GLY A 1 574 ? 15.618 -5.662 -16.765 1.00 69.88 574 GLY A CA 1
ATOM 4259 C C . GLY A 1 574 ? 15.094 -4.455 -17.541 1.00 69.88 574 GLY A C 1
ATOM 4260 O O . GLY A 1 574 ? 15.218 -4.433 -18.771 1.00 69.88 574 GLY A O 1
ATOM 4261 N N . GLU A 1 575 ? 14.517 -3.458 -16.870 1.00 85.25 575 GLU A N 1
ATOM 4262 C CA . GLU A 1 575 ? 14.021 -2.186 -17.395 1.00 85.25 575 GLU A CA 1
ATOM 4263 C C . GLU A 1 575 ? 14.917 -1.029 -16.941 1.00 85.25 575 GLU A C 1
ATOM 4265 O O . GLU A 1 575 ? 14.553 -0.235 -16.084 1.00 85.25 575 GLU A O 1
ATOM 4270 N N . PHE A 1 576 ? 16.041 -0.832 -17.623 1.00 88.31 576 PHE A N 1
ATOM 4271 C CA . PHE A 1 576 ? 16.990 0.242 -17.335 1.00 88.31 576 PHE A CA 1
ATOM 4272 C C . PHE A 1 576 ? 16.342 1.625 -17.464 1.00 88.31 576 PHE A C 1
ATOM 4274 O O . PHE A 1 576 ? 16.057 2.111 -18.572 1.00 88.31 576 PHE A O 1
ATOM 4281 N N . GLN A 1 577 ? 16.129 2.290 -16.334 1.00 90.88 577 GLN A N 1
ATOM 4282 C CA . GLN A 1 577 ? 15.556 3.626 -16.258 1.00 90.88 577 GLN A CA 1
ATOM 4283 C C . GLN A 1 577 ? 16.592 4.712 -16.525 1.00 90.88 577 GLN A C 1
ATOM 4285 O O . GLN A 1 577 ? 17.784 4.559 -16.262 1.00 90.88 577 GLN A O 1
ATOM 4290 N N . PHE A 1 578 ? 16.142 5.856 -17.053 1.00 94.12 578 PHE A N 1
ATOM 4291 C CA . PHE A 1 578 ? 17.039 6.987 -17.321 1.00 94.12 578 PHE A CA 1
ATOM 4292 C C . PHE A 1 578 ? 17.774 7.442 -16.051 1.00 94.12 578 PHE A C 1
ATOM 4294 O O . PHE A 1 578 ? 18.933 7.845 -16.127 1.00 94.12 578 PHE A O 1
ATOM 4301 N N . GLY A 1 579 ? 17.124 7.349 -14.887 1.00 86.38 579 GLY A N 1
ATOM 4302 C CA . GLY A 1 579 ? 17.730 7.632 -13.586 1.00 86.38 579 GLY A CA 1
ATOM 4303 C C . GLY A 1 579 ? 18.832 6.641 -13.209 1.00 86.38 579 GLY A C 1
ATOM 4304 O O . GLY A 1 579 ? 19.889 7.062 -12.745 1.00 86.38 579 GLY A O 1
ATOM 4305 N N . GLU A 1 580 ? 18.635 5.347 -13.456 1.00 85.88 580 GLU A N 1
ATOM 4306 C CA . GLU A 1 580 ? 19.634 4.314 -13.157 1.00 85.88 580 GLU A CA 1
ATOM 4307 C C . GLU A 1 580 ? 20.865 4.466 -14.053 1.00 85.88 580 GLU A C 1
ATOM 4309 O O . GLU A 1 580 ? 21.992 4.553 -13.560 1.00 85.88 580 GLU A O 1
ATOM 4314 N N . LEU A 1 581 ? 20.644 4.649 -15.359 1.00 94.62 581 LEU A N 1
ATOM 4315 C CA . LEU A 1 581 ? 21.712 4.925 -16.319 1.00 94.62 581 LEU A CA 1
ATOM 4316 C C . LEU A 1 581 ? 22.453 6.223 -15.993 1.00 94.62 581 LEU A C 1
ATOM 4318 O O . LEU A 1 581 ? 23.676 6.272 -16.116 1.00 94.62 581 LEU A O 1
ATOM 4322 N N . HIS A 1 582 ? 21.742 7.266 -15.547 1.00 92.62 582 HIS A N 1
ATOM 4323 C CA . HIS A 1 582 ? 22.374 8.496 -15.076 1.00 92.62 582 HIS A CA 1
ATOM 4324 C C . HIS A 1 582 ? 23.275 8.223 -13.869 1.00 92.62 582 HIS A C 1
ATOM 4326 O O . HIS A 1 582 ? 24.445 8.586 -13.905 1.00 92.62 582 HIS A O 1
ATOM 4332 N N . ALA A 1 583 ? 22.763 7.581 -12.814 1.00 85.06 583 ALA A N 1
ATOM 4333 C CA . ALA A 1 583 ? 23.527 7.312 -11.595 1.00 85.06 583 ALA A CA 1
ATOM 4334 C C . ALA A 1 583 ? 24.777 6.466 -11.875 1.00 85.06 583 ALA A C 1
ATOM 4336 O O . ALA A 1 583 ? 25.873 6.814 -11.425 1.00 85.06 583 ALA A O 1
ATOM 4337 N N . TYR A 1 584 ? 24.619 5.406 -12.670 1.00 92.12 584 TYR A N 1
ATOM 4338 C CA . TYR A 1 584 ? 25.710 4.547 -13.116 1.00 92.12 584 TYR A CA 1
ATOM 4339 C C . TYR A 1 584 ? 26.772 5.340 -13.887 1.00 92.12 584 TYR A C 1
ATOM 4341 O O . TYR A 1 584 ? 27.951 5.340 -13.517 1.00 92.12 584 TYR A O 1
ATOM 4349 N N . ALA A 1 585 ? 26.358 6.072 -14.923 1.00 91.94 585 ALA A N 1
ATOM 4350 C CA . ALA A 1 585 ? 27.275 6.821 -15.771 1.00 91.94 585 ALA A CA 1
ATOM 4351 C C . ALA A 1 585 ? 27.977 7.953 -15.020 1.00 91.94 585 ALA A C 1
ATOM 4353 O O . ALA A 1 585 ? 29.173 8.160 -15.209 1.00 91.94 585 ALA A O 1
ATOM 4354 N N . SER A 1 586 ? 27.271 8.652 -14.130 1.00 87.75 586 SER A N 1
ATOM 4355 C CA . SER A 1 586 ? 27.833 9.718 -13.297 1.00 87.75 586 SER A CA 1
ATOM 4356 C C . SER A 1 586 ? 28.939 9.193 -12.381 1.00 87.75 586 SER A C 1
ATOM 4358 O O . SER A 1 586 ? 30.001 9.805 -12.295 1.00 87.75 586 SER A O 1
ATOM 4360 N N . ALA A 1 587 ? 28.738 8.036 -11.741 1.00 84.31 587 ALA A N 1
ATOM 4361 C CA . ALA A 1 587 ? 29.746 7.434 -10.869 1.00 84.31 587 ALA A CA 1
ATOM 4362 C C . ALA A 1 587 ? 30.999 6.989 -11.641 1.00 84.31 587 ALA A C 1
ATOM 4364 O O . ALA A 1 587 ? 32.121 7.243 -11.197 1.00 84.31 587 ALA A O 1
ATOM 4365 N N . ARG A 1 588 ? 30.824 6.349 -12.805 1.00 89.00 588 ARG A N 1
ATOM 4366 C CA . ARG A 1 588 ? 31.945 5.869 -13.632 1.00 89.00 588 ARG A CA 1
ATOM 4367 C C . ARG A 1 588 ? 32.711 7.018 -14.287 1.00 89.00 588 ARG A C 1
ATOM 4369 O O . ARG A 1 588 ? 33.936 7.046 -14.223 1.00 89.00 588 ARG A O 1
ATOM 4376 N N . ALA A 1 589 ? 32.003 8.002 -14.838 1.00 87.50 589 ALA A N 1
ATOM 4377 C CA . ALA A 1 589 ? 32.617 9.173 -15.452 1.00 87.50 589 ALA A CA 1
ATOM 4378 C C . ALA A 1 589 ? 33.424 9.999 -14.438 1.00 87.50 589 ALA A C 1
ATOM 4380 O O . ALA A 1 589 ? 34.536 10.417 -14.751 1.00 87.50 589 ALA A O 1
ATOM 4381 N N . LEU A 1 590 ? 32.911 10.166 -13.212 1.00 85.44 590 LEU A N 1
ATOM 4382 C CA . LEU A 1 590 ? 33.624 10.856 -12.136 1.00 85.44 590 LEU A CA 1
ATOM 4383 C C . LEU A 1 590 ? 34.881 10.096 -11.682 1.00 85.44 590 LEU A C 1
ATOM 4385 O O . LEU A 1 590 ? 35.895 10.714 -11.354 1.00 85.44 590 LEU A O 1
ATOM 4389 N N . ALA A 1 591 ? 34.821 8.760 -11.659 1.00 88.00 591 ALA A N 1
ATOM 4390 C CA . ALA A 1 591 ? 35.966 7.918 -11.318 1.00 88.00 591 ALA A CA 1
ATOM 4391 C C . ALA A 1 591 ? 37.093 8.025 -12.360 1.00 88.00 591 ALA A C 1
ATOM 4393 O O . ALA A 1 591 ? 38.267 8.076 -11.989 1.00 88.00 591 ALA A O 1
ATOM 4394 N N . ASP A 1 592 ? 36.736 8.111 -13.642 1.00 86.56 592 ASP A N 1
ATOM 4395 C CA . ASP A 1 592 ? 37.696 8.270 -14.737 1.00 86.56 592 ASP A CA 1
ATOM 4396 C C . ASP A 1 592 ? 38.203 9.708 -14.875 1.00 86.56 592 ASP A C 1
ATOM 4398 O O . ASP A 1 592 ? 39.352 9.938 -15.266 1.00 86.56 592 ASP A O 1
ATOM 4402 N N . ASN A 1 593 ? 37.362 10.691 -14.549 1.00 85.56 593 ASN A N 1
ATOM 4403 C CA . ASN A 1 593 ? 37.710 12.099 -14.598 1.00 85.56 593 ASN A CA 1
ATOM 4404 C C . ASN A 1 593 ? 36.996 12.900 -13.504 1.00 85.56 593 ASN A C 1
ATOM 4406 O O . ASN A 1 593 ? 35.803 13.187 -13.579 1.00 85.56 593 ASN A O 1
ATOM 4410 N N . ALA A 1 594 ? 37.780 13.374 -12.535 1.00 85.88 594 ALA A N 1
ATOM 4411 C CA . ALA A 1 594 ? 37.302 14.187 -11.418 1.00 85.88 594 ALA A CA 1
ATOM 4412 C C . ALA A 1 594 ? 36.730 15.564 -11.824 1.00 85.88 594 ALA A C 1
ATOM 4414 O O . ALA A 1 594 ? 36.345 16.334 -10.951 1.00 85.88 594 ALA A O 1
ATOM 4415 N N . SER A 1 595 ? 36.726 15.917 -13.112 1.00 82.81 595 SER A N 1
ATOM 4416 C CA . SER A 1 595 ? 36.109 17.132 -13.665 1.00 82.81 595 SER A CA 1
ATOM 4417 C C . SER A 1 595 ? 34.964 16.820 -14.637 1.00 82.81 595 SER A C 1
ATOM 4419 O O . SER A 1 595 ? 34.759 17.560 -15.598 1.00 82.81 595 SER A O 1
ATOM 4421 N N . GLN A 1 596 ? 34.270 15.697 -14.424 1.00 81.88 596 GLN A N 1
ATOM 4422 C CA . GLN A 1 596 ? 33.095 15.275 -15.186 1.00 81.88 596 GLN A CA 1
ATOM 4423 C C . GLN A 1 596 ? 31.938 14.946 -14.225 1.00 81.88 596 GLN A C 1
ATOM 4425 O O . GLN A 1 596 ? 31.657 13.786 -13.922 1.00 81.88 596 GLN A O 1
ATOM 4430 N N . HIS A 1 597 ? 31.263 15.982 -13.732 1.00 87.25 597 HIS A N 1
ATOM 4431 C CA . HIS A 1 597 ? 30.149 15.868 -12.790 1.00 87.25 597 HIS A CA 1
ATOM 4432 C C . HIS A 1 597 ? 28.807 16.027 -13.506 1.00 87.25 597 HIS A C 1
ATOM 4434 O O . HIS A 1 597 ? 28.275 17.128 -13.658 1.00 87.25 597 HIS A O 1
ATOM 4440 N N . ALA A 1 598 ? 28.237 14.919 -13.957 1.00 87.44 598 ALA A N 1
ATOM 4441 C CA . ALA A 1 598 ? 26.946 14.936 -14.628 1.00 87.44 598 ALA A CA 1
ATOM 4442 C C . ALA A 1 598 ? 25.796 15.388 -13.710 1.00 87.44 598 ALA A C 1
ATOM 4444 O O . ALA A 1 598 ? 25.836 15.222 -12.492 1.00 87.44 598 ALA A O 1
ATOM 4445 N N . GLN A 1 599 ? 24.769 15.975 -14.325 1.00 85.81 599 GLN A N 1
ATOM 4446 C CA . GLN A 1 599 ? 23.660 16.646 -13.652 1.00 85.81 599 GLN A CA 1
ATOM 4447 C C . GLN A 1 599 ? 22.294 16.137 -14.148 1.00 85.81 599 GLN A C 1
ATOM 4449 O O . GLN A 1 599 ? 22.196 15.592 -15.249 1.00 85.81 599 GLN A O 1
ATOM 4454 N N . TYR A 1 600 ? 21.220 16.345 -13.380 1.00 88.38 600 TYR A N 1
ATOM 4455 C CA . TYR A 1 600 ? 19.863 15.916 -13.724 1.00 88.38 600 TYR A CA 1
ATOM 4456 C C . TYR A 1 600 ? 18.780 16.941 -13.349 1.00 88.38 600 TYR A C 1
ATOM 4458 O O . TYR A 1 600 ? 18.899 17.678 -12.389 1.00 88.38 600 TYR A O 1
ATOM 4466 N N . TYR A 1 601 ? 17.645 16.954 -14.041 1.00 85.88 601 TYR A N 1
ATOM 4467 C CA . TYR A 1 601 ? 16.451 17.706 -13.629 1.00 85.88 601 TYR A CA 1
ATOM 4468 C C . TYR A 1 601 ? 15.243 16.781 -13.649 1.00 85.88 601 TYR A C 1
ATOM 4470 O O . TYR A 1 601 ? 15.057 16.056 -14.624 1.00 85.88 601 TYR A O 1
ATOM 4478 N N . ASN A 1 602 ? 14.405 16.863 -12.608 1.00 79.44 602 ASN A N 1
ATOM 4479 C CA . ASN A 1 602 ? 13.215 16.026 -12.420 1.00 79.44 602 ASN A CA 1
ATOM 4480 C C . ASN A 1 602 ? 13.551 14.532 -12.219 1.00 79.44 602 ASN A C 1
ATOM 4482 O O . ASN A 1 602 ? 13.172 13.665 -13.005 1.00 79.44 602 ASN A O 1
ATOM 4486 N N . TRP A 1 603 ? 14.273 14.246 -11.129 1.00 78.38 603 TRP A N 1
ATOM 4487 C CA . TRP A 1 603 ? 14.692 12.893 -10.743 1.00 78.38 603 TRP A CA 1
ATOM 4488 C C . TRP A 1 603 ? 13.554 11.868 -10.653 1.00 78.38 603 TRP A C 1
ATOM 4490 O O . TRP A 1 603 ? 13.713 10.794 -11.230 1.00 78.38 603 TRP A O 1
ATOM 4500 N N . PRO A 1 604 ? 12.388 12.173 -10.040 1.00 73.31 604 PRO A N 1
ATOM 4501 C CA . PRO A 1 604 ? 11.293 11.205 -9.978 1.00 73.31 604 PRO A CA 1
ATOM 4502 C C . PRO A 1 604 ? 10.829 10.759 -11.366 1.00 73.31 604 PRO A C 1
ATOM 4504 O O . PRO A 1 604 ? 10.498 9.594 -11.566 1.00 73.31 604 PRO A O 1
ATOM 4507 N N . LEU A 1 605 ? 10.842 11.667 -12.348 1.00 77.44 605 LEU A N 1
ATOM 4508 C CA . LEU A 1 605 ? 10.499 11.318 -13.721 1.00 77.44 605 LEU A CA 1
ATOM 4509 C C . LEU A 1 605 ? 11.588 10.458 -14.382 1.00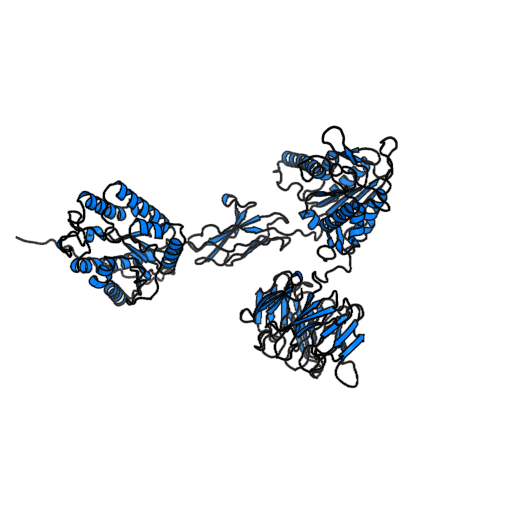 77.44 605 LEU A C 1
ATOM 4511 O O . LEU A 1 605 ? 11.256 9.518 -15.096 1.00 77.44 605 LEU A O 1
ATOM 4515 N N . LEU A 1 606 ? 12.873 10.718 -14.119 1.00 83.44 606 LEU A N 1
ATOM 4516 C CA . LEU A 1 606 ? 13.976 9.888 -14.628 1.00 83.44 606 LEU A CA 1
ATOM 4517 C C . LEU A 1 606 ? 13.969 8.469 -14.043 1.00 83.44 606 LEU A C 1
ATOM 4519 O O . LEU A 1 606 ? 14.264 7.524 -14.768 1.00 83.44 606 LEU A O 1
ATOM 4523 N N . GLN A 1 607 ? 13.600 8.309 -12.770 1.00 80.12 607 GLN A N 1
ATOM 4524 C CA . GLN A 1 607 ? 13.422 6.995 -12.135 1.00 80.12 607 GLN A CA 1
ATOM 4525 C C . GLN A 1 607 ? 12.202 6.243 -12.673 1.00 80.12 607 GLN A C 1
ATOM 4527 O O . GLN A 1 607 ? 12.160 5.022 -12.649 1.00 80.12 607 GLN A O 1
ATOM 4532 N N . ALA A 1 608 ? 11.194 6.968 -13.155 1.00 68.69 608 ALA A N 1
ATOM 4533 C CA . ALA A 1 608 ? 9.944 6.376 -13.614 1.00 68.69 608 ALA A CA 1
ATOM 4534 C C . ALA A 1 608 ? 9.956 5.979 -15.103 1.00 68.69 608 ALA A C 1
ATOM 4536 O O . ALA A 1 608 ? 9.094 5.220 -15.550 1.00 68.69 608 ALA A O 1
ATOM 4537 N N . LEU A 1 609 ? 10.890 6.516 -15.894 1.00 84.56 609 LEU A N 1
ATOM 4538 C CA . LEU A 1 609 ? 10.948 6.325 -17.341 1.00 84.56 609 LEU A CA 1
ATOM 4539 C C . LEU A 1 609 ? 12.053 5.333 -17.728 1.00 84.56 609 LEU A C 1
ATOM 4541 O O . LEU A 1 609 ? 13.239 5.651 -17.662 1.00 84.56 609 LEU A O 1
ATOM 4545 N N . ALA A 1 610 ? 11.654 4.155 -18.212 1.00 89.00 610 ALA A N 1
ATOM 4546 C CA . ALA A 1 610 ? 12.569 3.159 -18.771 1.00 89.00 610 ALA A CA 1
ATOM 4547 C C . ALA A 1 610 ? 13.150 3.615 -20.120 1.00 89.00 610 ALA A C 1
ATOM 4549 O O . ALA A 1 610 ? 12.396 3.865 -21.069 1.00 89.00 610 ALA A O 1
ATOM 4550 N N . ALA A 1 611 ? 14.476 3.669 -20.233 1.00 91.94 611 ALA A N 1
ATOM 4551 C CA . ALA A 1 611 ? 15.189 3.958 -21.474 1.00 91.94 611 ALA A CA 1
ATOM 4552 C C . ALA A 1 611 ? 15.199 2.735 -22.407 1.00 91.94 611 ALA A C 1
ATOM 4554 O O . ALA A 1 611 ? 14.834 2.853 -23.584 1.00 91.94 611 ALA A O 1
ATOM 4555 N N . ARG A 1 612 ? 15.552 1.562 -21.863 1.00 89.62 612 ARG A N 1
ATOM 4556 C CA . ARG A 1 612 ? 15.707 0.293 -22.591 1.00 89.62 612 ARG A CA 1
ATOM 4557 C C . ARG A 1 612 ? 15.369 -0.902 -21.696 1.00 89.62 612 ARG A C 1
ATOM 4559 O O . ARG A 1 612 ? 15.713 -0.910 -20.526 1.00 89.62 612 ARG A O 1
ATOM 4566 N N . ARG A 1 613 ? 14.751 -1.929 -22.283 1.00 83.69 613 ARG A N 1
ATOM 4567 C CA . ARG A 1 613 ? 14.553 -3.256 -21.697 1.00 83.69 613 ARG A CA 1
ATOM 4568 C C . ARG A 1 613 ? 15.562 -4.236 -22.278 1.00 83.69 613 ARG A C 1
ATOM 4570 O O . ARG A 1 613 ? 15.697 -4.311 -23.507 1.00 83.69 613 ARG A O 1
ATOM 4577 N N . VAL A 1 614 ? 16.165 -5.071 -21.443 1.00 79.19 614 VAL A N 1
ATOM 4578 C CA . VAL A 1 614 ? 17.027 -6.187 -21.863 1.00 79.19 614 VAL A CA 1
ATOM 4579 C C . VAL A 1 614 ? 16.333 -7.521 -21.563 1.00 79.19 614 VAL A C 1
ATOM 4581 O O . VAL A 1 614 ? 15.919 -7.785 -20.439 1.00 79.19 614 VAL A O 1
ATOM 4584 N N . ALA A 1 615 ? 16.161 -8.364 -22.588 1.00 57.50 615 ALA A N 1
ATOM 4585 C CA . ALA A 1 615 ? 15.581 -9.698 -22.429 1.00 57.50 615 ALA A CA 1
ATOM 4586 C C . ALA A 1 615 ? 16.601 -10.631 -21.764 1.00 57.50 615 ALA A C 1
ATOM 4588 O O . ALA A 1 615 ? 17.760 -10.645 -22.168 1.00 57.50 615 ALA A O 1
ATOM 4589 N N . GLY A 1 616 ? 16.162 -11.403 -20.767 1.00 49.25 616 GLY A N 1
ATOM 4590 C CA . GLY A 1 616 ? 17.040 -12.235 -19.934 1.00 49.25 616 GLY A CA 1
ATOM 4591 C C . GLY A 1 616 ? 17.402 -11.623 -18.575 1.00 49.25 616 GLY A C 1
ATOM 4592 O O . GLY A 1 616 ? 17.969 -12.333 -17.758 1.00 49.25 616 GLY A O 1
ATOM 4593 N N . ASN A 1 617 ? 17.006 -10.366 -18.319 1.00 38.81 617 ASN A N 1
ATOM 4594 C CA . ASN A 1 617 ? 17.073 -9.705 -17.005 1.00 38.81 617 ASN A CA 1
ATOM 4595 C C . ASN A 1 617 ? 15.681 -9.495 -16.362 1.00 38.81 617 ASN A C 1
ATOM 4597 O O . ASN A 1 617 ? 15.547 -8.736 -15.416 1.00 38.81 617 ASN A O 1
ATOM 4601 N N . ALA A 1 618 ? 14.625 -10.145 -16.869 1.00 28.92 618 ALA A N 1
ATOM 4602 C CA . ALA A 1 618 ? 13.349 -10.207 -16.145 1.00 28.92 618 ALA A CA 1
ATOM 4603 C C . ALA A 1 618 ? 13.506 -11.169 -14.947 1.00 28.92 618 ALA A C 1
ATOM 4605 O O . ALA A 1 618 ? 14.238 -12.151 -15.061 1.00 28.92 618 ALA A O 1
ATOM 4606 N N . PRO A 1 619 ? 12.864 -10.886 -13.808 1.00 32.84 619 PRO A N 1
ATOM 4607 C CA . PRO A 1 619 ? 13.477 -10.960 -12.489 1.00 32.84 619 PRO A CA 1
ATOM 4608 C C . PRO A 1 619 ? 13.818 -12.391 -12.067 1.00 32.84 619 PRO A C 1
ATOM 4610 O O . PRO A 1 619 ? 12.933 -13.212 -11.854 1.00 32.84 619 PRO A O 1
ATOM 4613 N N . THR A 1 620 ? 15.096 -12.648 -11.799 1.00 33.88 620 THR A N 1
ATOM 4614 C CA . THR A 1 620 ? 15.458 -13.444 -10.620 1.00 33.88 620 THR A CA 1
ATOM 4615 C C . THR A 1 620 ? 15.744 -12.432 -9.521 1.00 33.88 620 THR A C 1
ATOM 4617 O O . THR A 1 620 ? 16.847 -11.898 -9.434 1.00 33.88 620 THR A O 1
ATOM 4620 N N . SER A 1 621 ? 14.676 -12.077 -8.811 1.00 34.81 621 SER A N 1
ATOM 4621 C CA . SER A 1 621 ? 14.600 -11.276 -7.586 1.00 34.81 621 SER A CA 1
ATOM 4622 C C . SER A 1 621 ? 15.909 -10.832 -6.923 1.00 34.81 621 SER A C 1
ATOM 4624 O O . SER A 1 621 ? 16.788 -11.640 -6.611 1.00 34.81 621 SER A O 1
ATOM 4626 N N . ALA A 1 622 ? 15.959 -9.540 -6.597 1.00 33.34 622 ALA A N 1
ATOM 4627 C CA . ALA A 1 622 ? 16.916 -8.949 -5.676 1.00 33.34 622 ALA A CA 1
ATOM 4628 C C . ALA A 1 622 ? 17.038 -9.781 -4.386 1.00 33.34 622 ALA A C 1
ATOM 4630 O O . ALA A 1 622 ? 16.041 -10.256 -3.845 1.00 33.34 622 ALA A O 1
ATOM 4631 N N . SER A 1 623 ? 18.294 -9.967 -3.955 1.00 43.72 623 SER A N 1
ATOM 4632 C CA . SER A 1 623 ? 18.763 -11.002 -3.031 1.00 43.72 623 SER A CA 1
ATOM 4633 C C . SER A 1 623 ? 18.605 -12.402 -3.629 1.00 43.72 623 SER A C 1
ATOM 4635 O O . SER A 1 623 ? 17.517 -12.959 -3.685 1.00 43.72 623 SER A O 1
ATOM 4637 N N . GLY A 1 624 ? 19.715 -13.009 -4.065 1.00 55.34 624 GLY A N 1
ATOM 4638 C CA . GLY A 1 624 ? 19.747 -14.388 -4.565 1.00 55.34 624 GLY A CA 1
ATOM 4639 C C . GLY A 1 624 ? 19.341 -15.445 -3.528 1.00 55.34 624 GLY A C 1
ATOM 4640 O O . GLY A 1 624 ? 19.748 -16.585 -3.663 1.00 55.34 624 GLY A O 1
ATOM 4641 N N . HIS A 1 625 ? 18.610 -15.100 -2.475 1.00 73.44 625 HIS A N 1
ATOM 4642 C CA . HIS A 1 625 ? 18.093 -16.001 -1.464 1.00 73.44 625 HIS A CA 1
ATOM 4643 C C . HIS A 1 625 ? 16.705 -16.502 -1.864 1.00 73.44 625 HIS A C 1
ATOM 4645 O O . HIS A 1 625 ? 15.764 -15.726 -2.006 1.00 73.44 625 HIS A O 1
ATOM 4651 N N . ILE A 1 626 ? 16.581 -17.813 -2.037 1.00 83.88 626 ILE A N 1
ATOM 4652 C CA . ILE A 1 626 ? 15.333 -18.499 -2.366 1.00 83.88 626 ILE A CA 1
ATOM 4653 C C . ILE A 1 626 ? 14.894 -19.261 -1.109 1.00 83.88 626 ILE A C 1
ATOM 4655 O O . ILE A 1 626 ? 15.668 -20.099 -0.627 1.00 83.88 626 ILE A O 1
ATOM 4659 N N . PRO A 1 627 ? 13.724 -18.951 -0.528 1.00 89.81 627 PRO A N 1
ATOM 4660 C CA . PRO A 1 627 ? 13.247 -19.622 0.671 1.00 89.81 627 PRO A CA 1
ATOM 4661 C C . PRO A 1 627 ? 12.557 -20.953 0.342 1.00 89.81 627 PRO A C 1
ATOM 4663 O O . PRO A 1 627 ? 11.902 -21.076 -0.690 1.00 89.81 627 PRO A O 1
ATOM 4666 N N . LEU A 1 628 ? 12.681 -21.930 1.240 1.00 91.31 628 LEU A N 1
ATOM 4667 C CA . LEU A 1 628 ? 11.957 -23.203 1.212 1.00 91.31 628 LEU A CA 1
ATOM 4668 C C . LEU A 1 628 ? 11.551 -23.607 2.638 1.00 91.31 628 LEU A C 1
ATOM 4670 O O . LEU A 1 628 ? 12.111 -23.107 3.620 1.00 91.31 628 LEU A O 1
ATOM 4674 N N . SER A 1 629 ? 10.624 -24.553 2.737 1.00 93.19 629 SER A N 1
ATOM 4675 C CA . SER A 1 629 ? 10.241 -25.259 3.963 1.00 93.19 629 SER A CA 1
ATOM 4676 C C . SER A 1 629 ? 10.328 -26.776 3.758 1.00 93.19 629 SER A C 1
ATOM 4678 O O . SER A 1 629 ? 10.291 -27.268 2.627 1.00 93.19 629 SER A O 1
ATOM 4680 N N . GLY A 1 630 ? 10.501 -27.514 4.852 1.00 91.19 630 GLY A N 1
ATOM 4681 C CA . GLY A 1 630 ? 10.556 -28.982 4.898 1.00 91.19 630 GLY A CA 1
ATOM 4682 C C . GLY A 1 630 ? 11.067 -29.449 6.260 1.00 91.19 630 GLY A C 1
ATOM 4683 O O . GLY A 1 630 ? 11.670 -28.645 6.959 1.00 91.19 630 GLY A O 1
ATOM 4684 N N . ASP A 1 631 ? 10.830 -30.696 6.657 1.00 92.31 631 ASP A N 1
ATOM 4685 C CA . ASP A 1 631 ? 11.390 -31.259 7.897 1.00 92.31 631 ASP A CA 1
ATOM 4686 C C . ASP A 1 631 ? 12.810 -31.772 7.626 1.00 92.31 631 ASP A C 1
ATOM 4688 O O . ASP A 1 631 ? 12.987 -32.848 7.065 1.00 92.31 631 ASP A O 1
ATOM 4692 N N . TYR A 1 632 ? 13.837 -30.989 7.954 1.00 92.12 632 TYR A N 1
ATOM 4693 C CA . TYR A 1 632 ? 15.240 -31.330 7.702 1.00 92.12 632 TYR A CA 1
ATOM 4694 C C . TYR A 1 632 ? 15.914 -31.961 8.936 1.00 92.12 632 TYR A C 1
ATOM 4696 O O . TYR A 1 632 ? 17.084 -32.337 8.865 1.00 92.12 632 TYR A O 1
ATOM 4704 N N . ASP A 1 633 ? 15.275 -32.069 10.100 1.00 90.44 633 ASP A N 1
ATOM 4705 C CA . ASP A 1 633 ? 15.880 -32.780 11.240 1.00 90.44 633 ASP A CA 1
ATOM 4706 C C . ASP A 1 633 ? 15.089 -33.973 11.782 1.00 90.44 633 ASP A C 1
ATOM 4708 O O . ASP A 1 633 ? 15.573 -34.661 12.695 1.00 90.44 633 ASP A O 1
ATOM 4712 N N . GLY A 1 634 ? 13.983 -34.303 11.117 1.00 91.00 634 GLY A N 1
ATOM 4713 C CA . GLY A 1 634 ? 13.153 -35.477 11.346 1.00 91.00 634 GLY A CA 1
ATOM 4714 C C . GLY A 1 634 ? 12.327 -35.377 12.623 1.00 91.00 634 GLY A C 1
ATOM 4715 O O . GLY A 1 634 ? 12.004 -36.414 13.219 1.00 91.00 634 GLY A O 1
ATOM 4716 N N . ASP A 1 635 ? 12.064 -34.164 13.114 1.00 90.56 635 ASP A N 1
ATOM 4717 C CA . ASP A 1 635 ? 11.273 -33.934 14.325 1.00 90.56 635 ASP A CA 1
ATOM 4718 C C . ASP A 1 635 ? 9.766 -33.778 14.054 1.00 90.56 635 ASP A C 1
ATOM 4720 O O . ASP A 1 635 ? 8.974 -33.747 15.005 1.00 90.56 635 ASP A O 1
ATOM 4724 N N . GLY A 1 636 ? 9.369 -33.810 12.780 1.00 88.50 636 GLY A N 1
ATOM 4725 C CA . GLY A 1 636 ? 7.999 -33.679 12.304 1.00 88.50 636 GLY A CA 1
ATOM 4726 C C . GLY A 1 636 ? 7.532 -32.235 12.132 1.00 88.50 636 GLY A C 1
ATOM 4727 O O . GLY A 1 636 ? 6.360 -32.041 11.820 1.00 88.50 636 GLY A O 1
ATOM 4728 N N . LEU A 1 637 ? 8.397 -31.238 12.351 1.00 93.94 637 LEU A N 1
ATOM 4729 C CA . LEU A 1 637 ? 8.115 -29.821 12.120 1.00 93.94 637 LEU A CA 1
ATOM 4730 C C . LEU A 1 637 ? 8.753 -29.358 10.810 1.00 93.94 637 LEU A C 1
ATOM 4732 O O . LEU A 1 637 ? 9.847 -29.771 10.438 1.00 93.94 637 LEU A O 1
ATOM 4736 N N . ALA A 1 638 ? 8.108 -28.415 10.132 1.00 94.50 638 ALA A N 1
ATOM 4737 C CA . ALA A 1 638 ? 8.740 -27.691 9.046 1.00 94.50 638 ALA A CA 1
ATOM 4738 C C . ALA A 1 638 ? 9.869 -26.793 9.584 1.00 94.50 638 ALA A C 1
ATOM 4740 O O . ALA A 1 638 ? 9.686 -25.960 10.477 1.00 94.50 638 ALA A O 1
ATOM 4741 N N . ASP A 1 639 ? 11.042 -26.906 8.975 1.00 93.19 639 ASP A N 1
ATOM 4742 C CA . ASP A 1 639 ? 12.187 -26.032 9.171 1.00 93.19 639 ASP A CA 1
ATOM 4743 C C . ASP A 1 639 ? 12.233 -24.915 8.126 1.00 93.19 639 ASP A C 1
ATOM 4745 O O . ASP A 1 639 ? 11.712 -25.015 7.014 1.00 93.19 639 ASP A O 1
ATOM 4749 N N . MET A 1 640 ? 12.936 -23.835 8.466 1.00 92.75 640 MET A N 1
ATOM 4750 C CA . MET A 1 640 ? 13.215 -22.731 7.551 1.00 92.75 640 MET A CA 1
ATOM 4751 C C . MET A 1 640 ? 14.509 -23.001 6.781 1.00 92.75 640 MET A C 1
ATOM 4753 O O . MET A 1 640 ? 15.595 -23.044 7.378 1.00 92.75 640 MET A O 1
ATOM 4757 N N . ALA A 1 641 ? 14.417 -23.082 5.454 1.00 90.62 641 ALA A N 1
ATOM 4758 C CA . ALA A 1 641 ? 15.556 -23.206 4.554 1.00 90.62 641 ALA A CA 1
ATOM 4759 C C . ALA A 1 641 ? 15.703 -21.964 3.662 1.00 90.62 641 ALA A C 1
ATOM 4761 O O . ALA A 1 641 ? 14.730 -21.405 3.165 1.00 90.62 641 ALA A O 1
ATOM 4762 N N . VAL A 1 642 ? 16.940 -21.518 3.453 1.00 88.62 642 VAL A N 1
ATOM 4763 C CA . VAL A 1 642 ? 17.282 -20.454 2.503 1.00 88.62 642 VAL A CA 1
ATOM 4764 C C . VAL A 1 642 ? 18.456 -20.910 1.649 1.00 88.62 642 VAL A C 1
ATOM 4766 O O . VAL A 1 642 ? 19.525 -21.257 2.163 1.00 88.62 642 VAL A O 1
ATOM 4769 N N . PHE A 1 643 ? 18.264 -20.879 0.336 1.00 84.44 643 PHE A N 1
ATOM 4770 C CA . PHE A 1 643 ? 19.285 -21.192 -0.650 1.00 84.44 643 PHE A CA 1
ATOM 4771 C C . PHE A 1 643 ? 19.821 -19.920 -1.291 1.00 84.44 643 PHE A C 1
ATOM 4773 O O . PHE A 1 643 ? 19.063 -19.126 -1.838 1.00 84.44 643 PHE A O 1
ATOM 4780 N N . ASN A 1 644 ? 21.137 -19.742 -1.274 1.00 79.50 644 ASN A N 1
ATOM 4781 C CA . ASN A 1 644 ? 21.782 -18.630 -1.953 1.00 79.50 644 ASN A CA 1
ATOM 4782 C C . ASN A 1 644 ? 22.174 -19.030 -3.385 1.00 79.50 644 ASN A C 1
ATOM 4784 O O . ASN A 1 644 ? 23.160 -19.720 -3.618 1.00 79.50 644 ASN A O 1
ATOM 4788 N N . HIS A 1 645 ? 21.422 -18.533 -4.355 1.00 73.56 645 HIS A N 1
ATOM 4789 C CA . HIS A 1 645 ? 21.575 -18.729 -5.790 1.00 73.56 645 HIS A CA 1
ATOM 4790 C C . HIS A 1 645 ? 22.938 -18.296 -6.344 1.00 73.56 645 HIS A C 1
ATOM 4792 O O . HIS A 1 645 ? 23.431 -18.884 -7.307 1.00 73.56 645 HIS A O 1
ATOM 4798 N N . SER A 1 646 ? 23.589 -17.302 -5.728 1.00 71.25 646 SER A N 1
ATOM 4799 C CA . SER A 1 646 ? 24.874 -16.781 -6.218 1.00 71.25 646 SER A CA 1
ATOM 4800 C C . SER A 1 646 ? 26.059 -17.714 -5.947 1.00 71.25 646 SER A C 1
ATOM 4802 O O . SER A 1 646 ? 27.047 -17.685 -6.680 1.00 71.25 646 SER A O 1
ATOM 4804 N N . ASN A 1 647 ? 25.978 -18.542 -4.903 1.00 74.25 647 ASN A N 1
ATOM 4805 C CA . ASN A 1 647 ? 27.080 -19.402 -4.452 1.00 74.25 647 ASN A CA 1
ATOM 4806 C C . ASN A 1 647 ? 26.648 -20.848 -4.125 1.00 74.25 647 ASN A C 1
ATOM 4808 O O . ASN A 1 647 ? 27.469 -21.647 -3.672 1.00 74.25 647 ASN A O 1
ATOM 4812 N N . SER A 1 648 ? 25.377 -21.167 -4.357 1.00 79.12 648 SER A N 1
ATOM 4813 C CA . SER A 1 648 ? 24.729 -22.461 -4.140 1.00 79.12 648 SER A CA 1
ATOM 4814 C C . SER A 1 648 ? 24.799 -22.981 -2.705 1.00 79.12 648 SER A C 1
ATOM 4816 O O . SER A 1 648 ? 24.834 -24.194 -2.486 1.00 79.12 648 SER A O 1
ATOM 4818 N N . THR A 1 649 ? 24.858 -22.094 -1.707 1.00 84.19 649 THR A N 1
ATOM 4819 C CA . THR A 1 649 ? 24.894 -22.500 -0.295 1.00 84.19 649 THR A CA 1
ATOM 4820 C C . THR A 1 649 ? 23.508 -22.616 0.312 1.00 84.19 649 THR A C 1
ATOM 4822 O O . THR A 1 649 ? 22.676 -21.723 0.164 1.00 84.19 649 THR A O 1
ATOM 4825 N N . TRP A 1 650 ? 23.311 -23.680 1.087 1.00 86.81 650 TRP A N 1
ATOM 4826 C CA . TRP A 1 650 ? 22.104 -23.904 1.875 1.00 86.81 650 TRP A CA 1
ATOM 4827 C C . TRP A 1 650 ? 22.296 -23.475 3.328 1.00 86.81 650 TRP A C 1
ATOM 4829 O O . TRP A 1 650 ? 23.288 -23.825 3.983 1.00 86.81 650 TRP A O 1
ATOM 4839 N N . HIS A 1 651 ? 21.298 -22.777 3.849 1.00 86.81 651 HIS A N 1
ATOM 4840 C CA . HIS A 1 651 ? 21.145 -22.456 5.258 1.00 86.81 651 HIS A CA 1
ATOM 4841 C C . HIS A 1 651 ? 19.837 -23.088 5.718 1.00 86.81 651 HIS A C 1
ATOM 4843 O O . HIS A 1 651 ? 18.802 -22.782 5.141 1.00 86.81 651 HIS A O 1
ATOM 4849 N N . VAL A 1 652 ? 19.874 -23.969 6.725 1.00 89.69 652 VAL A N 1
ATOM 4850 C CA . VAL A 1 652 ? 18.667 -24.635 7.258 1.00 89.69 652 VAL A CA 1
ATOM 4851 C C . VAL A 1 652 ? 18.652 -24.559 8.782 1.00 89.69 652 VAL A C 1
ATOM 4853 O O . VAL A 1 652 ? 19.693 -24.753 9.429 1.00 89.69 652 VAL A O 1
ATOM 4856 N N . ARG A 1 653 ? 17.492 -24.244 9.363 1.00 89.44 653 ARG A N 1
ATOM 4857 C CA . ARG A 1 653 ? 17.289 -24.147 10.813 1.00 89.44 653 ARG A CA 1
ATOM 4858 C C . ARG A 1 653 ? 15.844 -24.434 11.217 1.00 89.44 653 ARG A C 1
ATOM 4860 O O . ARG A 1 653 ? 14.915 -24.036 10.523 1.00 89.44 653 ARG A O 1
ATOM 4867 N N . THR A 1 654 ? 15.698 -24.923 12.438 1.00 91.25 654 THR A N 1
ATOM 4868 C CA . THR A 1 654 ? 14.408 -24.985 13.137 1.00 91.25 654 THR A CA 1
ATOM 4869 C C . THR A 1 654 ? 13.873 -23.593 13.471 1.00 91.25 654 THR A C 1
ATOM 4871 O O . THR A 1 654 ? 14.635 -22.624 13.621 1.00 91.25 654 THR A O 1
ATOM 4874 N N . VAL A 1 655 ? 12.562 -23.500 13.702 1.00 88.62 655 VAL A N 1
ATOM 4875 C CA . VAL A 1 655 ? 11.888 -22.303 14.244 1.00 88.62 655 VAL A CA 1
ATOM 4876 C C . VAL A 1 655 ? 12.492 -21.877 15.588 1.00 88.62 655 VAL A C 1
ATOM 4878 O O . VAL A 1 655 ? 12.667 -20.686 15.851 1.00 88.62 655 VAL A O 1
ATOM 4881 N N . ALA A 1 656 ? 12.918 -22.843 16.408 1.00 85.62 656 ALA A N 1
ATOM 4882 C CA . ALA A 1 656 ? 13.603 -22.610 17.681 1.00 85.62 656 ALA A CA 1
ATOM 4883 C C . ALA A 1 656 ? 15.042 -22.063 17.531 1.00 85.62 656 ALA A C 1
ATOM 4885 O O . ALA A 1 656 ? 15.695 -21.739 18.527 1.00 85.62 656 ALA A O 1
ATOM 4886 N N . GLY A 1 657 ? 15.559 -21.953 16.303 1.00 83.12 657 GLY A N 1
ATOM 4887 C CA . GLY A 1 657 ? 16.864 -21.370 15.991 1.00 83.12 657 GLY A CA 1
ATOM 4888 C C . GLY A 1 657 ? 18.042 -22.349 16.028 1.00 83.12 657 GLY A C 1
ATOM 4889 O O . GLY A 1 657 ? 19.189 -21.917 15.887 1.00 83.12 657 GLY A O 1
ATOM 4890 N N . LYS A 1 658 ? 17.805 -23.658 16.192 1.00 86.00 658 LYS A N 1
ATOM 4891 C CA . LYS A 1 658 ? 18.840 -24.696 16.022 1.00 86.00 658 LYS A CA 1
ATOM 4892 C C . LYS A 1 658 ? 19.215 -24.778 14.541 1.00 86.00 658 LYS A C 1
ATOM 4894 O O . LYS A 1 658 ? 18.371 -25.103 13.715 1.00 86.00 658 LYS A O 1
ATOM 4899 N N . ALA A 1 659 ? 20.475 -24.488 14.218 1.00 86.25 659 ALA A N 1
ATOM 4900 C CA . ALA A 1 659 ? 21.010 -24.670 12.872 1.00 86.25 659 ALA A CA 1
ATOM 4901 C C . ALA A 1 659 ? 21.192 -26.166 12.566 1.00 86.25 659 ALA A C 1
ATOM 4903 O O . ALA A 1 659 ? 21.815 -26.878 13.356 1.00 86.25 659 ALA A O 1
ATOM 4904 N N . ILE A 1 660 ? 20.682 -26.608 11.416 1.00 84.38 660 ILE A N 1
ATOM 4905 C CA . ILE A 1 660 ? 20.782 -27.990 10.918 1.00 84.38 660 ILE A CA 1
ATOM 4906 C C . ILE A 1 660 ? 21.973 -28.091 9.961 1.00 84.38 660 ILE A C 1
ATOM 4908 O O . ILE A 1 660 ? 22.859 -28.927 10.126 1.00 84.38 660 ILE A O 1
ATOM 4912 N N . THR A 1 661 ? 22.075 -27.140 9.030 1.00 76.88 661 THR A N 1
ATOM 4913 C CA . THR A 1 661 ? 23.232 -26.965 8.142 1.00 76.88 661 THR A CA 1
ATOM 4914 C C . THR A 1 661 ? 23.555 -25.482 7.996 1.00 76.88 661 THR A C 1
ATOM 4916 O O . THR A 1 661 ? 22.665 -24.639 7.865 1.00 76.88 661 THR A O 1
ATOM 4919 N N . SER A 1 662 ? 24.847 -25.152 7.994 1.00 61.16 662 SER A N 1
ATOM 4920 C CA . SER A 1 662 ? 25.342 -23.804 7.734 1.00 61.16 662 SER A CA 1
ATOM 4921 C C . SER A 1 662 ? 26.371 -23.821 6.602 1.00 61.16 662 SER A C 1
ATOM 4923 O O . SER A 1 662 ? 27.479 -24.331 6.753 1.00 61.16 662 SER A O 1
ATOM 4925 N N . SER A 1 663 ? 26.022 -23.209 5.464 1.00 62.34 663 SER A N 1
ATOM 4926 C CA . SER A 1 663 ? 26.932 -22.867 4.352 1.00 62.34 663 SER A CA 1
ATOM 4927 C C . SER A 1 663 ? 27.539 -24.024 3.542 1.00 62.34 663 SER A C 1
ATOM 4929 O O . SER A 1 663 ? 28.589 -23.863 2.920 1.00 62.34 663 SER A O 1
ATOM 4931 N N . ASN A 1 664 ? 26.883 -25.184 3.480 1.00 66.00 664 ASN A N 1
ATOM 4932 C CA . ASN A 1 664 ? 27.320 -26.248 2.575 1.00 66.00 664 ASN A CA 1
ATOM 4933 C C . ASN A 1 664 ? 26.869 -25.941 1.141 1.00 66.00 664 ASN A C 1
ATOM 4935 O O . ASN A 1 664 ? 25.674 -25.970 0.846 1.00 66.00 664 ASN A O 1
ATOM 4939 N N . ALA A 1 665 ? 27.826 -25.657 0.253 1.00 76.06 665 ALA A N 1
ATOM 4940 C CA . ALA A 1 665 ? 27.554 -25.512 -1.173 1.00 76.06 665 ALA A CA 1
ATOM 4941 C C . ALA A 1 665 ? 27.075 -26.851 -1.762 1.00 76.06 665 ALA A C 1
ATOM 4943 O O . ALA A 1 665 ? 27.722 -27.888 -1.569 1.00 76.06 665 ALA A O 1
ATOM 4944 N N . TRP A 1 666 ? 25.946 -26.842 -2.467 1.00 82.81 666 TRP A N 1
ATOM 4945 C CA . TRP A 1 666 ? 25.408 -28.010 -3.157 1.00 82.81 666 TRP A CA 1
ATOM 4946 C C . TRP A 1 666 ? 24.692 -27.605 -4.448 1.00 82.81 666 TRP A C 1
ATOM 4948 O O . TRP A 1 666 ? 23.806 -26.756 -4.429 1.00 82.81 666 TRP A O 1
ATOM 4958 N N . GLY A 1 667 ? 25.097 -28.226 -5.560 1.00 78.19 667 GLY A N 1
ATOM 4959 C CA . GLY A 1 667 ? 24.732 -27.812 -6.918 1.00 78.19 667 GLY A CA 1
ATOM 4960 C C . GLY A 1 667 ? 25.707 -26.781 -7.520 1.00 78.19 667 GLY A C 1
ATOM 4961 O O . GLY A 1 667 ? 26.509 -26.181 -6.799 1.00 78.19 667 GLY A O 1
ATOM 4962 N N . PRO A 1 668 ? 25.705 -26.596 -8.853 1.00 72.75 668 PRO A N 1
ATOM 4963 C CA . PRO A 1 668 ? 26.482 -25.551 -9.516 1.00 72.75 668 PRO A CA 1
ATOM 4964 C C . PRO A 1 668 ? 25.881 -24.161 -9.256 1.00 72.75 668 PRO A C 1
ATOM 4966 O O . PRO A 1 668 ? 24.712 -24.042 -8.889 1.00 72.75 668 PRO A O 1
ATOM 4969 N N . ALA A 1 669 ? 26.680 -23.106 -9.450 1.00 67.50 669 ALA A N 1
ATOM 4970 C CA . ALA A 1 669 ? 26.207 -21.721 -9.373 1.00 67.50 669 ALA A CA 1
ATOM 4971 C C . ALA A 1 669 ? 25.083 -21.478 -10.394 1.00 67.50 669 ALA A C 1
ATOM 4973 O O . ALA A 1 669 ? 25.197 -21.916 -11.540 1.00 67.50 669 ALA A O 1
ATOM 4974 N N . GLY A 1 670 ? 24.016 -20.788 -9.983 1.00 65.81 670 GLY A N 1
ATOM 4975 C CA . GLY A 1 670 ? 22.839 -20.557 -10.827 1.00 65.81 670 GLY A CA 1
ATOM 4976 C C . GLY A 1 670 ? 21.818 -21.703 -10.857 1.00 65.81 670 GLY A C 1
ATOM 4977 O O . GLY A 1 670 ? 20.861 -21.638 -11.626 1.00 65.81 670 GLY A O 1
ATOM 4978 N N . ALA A 1 671 ? 21.987 -22.752 -10.044 1.00 75.25 671 ALA A N 1
ATOM 4979 C CA . ALA A 1 671 ? 20.938 -23.752 -9.833 1.00 75.25 671 ALA A CA 1
ATOM 4980 C C . ALA A 1 671 ? 19.773 -23.172 -9.005 1.00 75.25 671 ALA A C 1
ATOM 4982 O O . ALA A 1 671 ? 19.975 -22.283 -8.182 1.00 75.25 671 ALA A O 1
ATOM 4983 N N . ALA A 1 672 ? 18.560 -23.679 -9.203 1.00 84.00 672 ALA A N 1
ATOM 4984 C CA . ALA A 1 672 ? 17.400 -23.419 -8.357 1.00 84.00 672 ALA A CA 1
ATOM 4985 C C . ALA A 1 672 ? 17.268 -24.536 -7.302 1.00 84.00 672 ALA A C 1
ATOM 4987 O O . ALA A 1 672 ? 17.483 -25.704 -7.637 1.00 84.00 672 ALA A O 1
ATOM 4988 N N . PRO A 1 673 ? 16.952 -24.214 -6.039 1.00 89.19 673 PRO A N 1
ATOM 4989 C CA . PRO A 1 673 ? 16.704 -25.217 -5.013 1.00 89.19 673 PRO A CA 1
ATOM 4990 C C . PRO A 1 673 ? 15.328 -25.855 -5.216 1.00 89.19 673 PRO A C 1
ATOM 4992 O O . PRO A 1 673 ? 14.417 -25.225 -5.750 1.00 89.19 673 PRO A O 1
ATOM 4995 N N . VAL A 1 674 ? 15.176 -27.086 -4.746 1.00 88.44 674 VAL A N 1
ATOM 4996 C CA . VAL A 1 674 ? 13.900 -27.800 -4.702 1.00 88.44 674 VAL A CA 1
ATOM 4997 C C . VAL A 1 674 ? 13.807 -28.511 -3.348 1.00 88.44 674 VAL A C 1
ATOM 4999 O O . VAL A 1 674 ? 14.829 -28.974 -2.844 1.00 88.44 674 VAL A O 1
ATOM 5002 N N . SER A 1 675 ? 12.620 -28.549 -2.742 1.00 86.44 675 SER A N 1
ATOM 5003 C CA . SER A 1 675 ? 12.369 -29.285 -1.492 1.00 86.44 675 SER A CA 1
ATOM 5004 C C . SER A 1 675 ? 11.795 -30.666 -1.814 1.00 86.44 675 SER A C 1
ATOM 5006 O O . SER A 1 675 ? 11.089 -30.795 -2.814 1.00 86.44 675 SER A O 1
ATOM 5008 N N . GLY A 1 676 ? 12.104 -31.669 -0.996 1.00 89.00 676 GLY A N 1
ATOM 5009 C CA . GLY A 1 676 ? 11.543 -33.019 -1.103 1.00 89.00 676 GLY A CA 1
ATOM 5010 C C . GLY A 1 676 ? 12.363 -34.069 -0.352 1.00 89.00 676 GLY A C 1
ATOM 5011 O O . GLY A 1 676 ? 13.554 -33.853 -0.120 1.00 89.00 676 GLY A O 1
ATOM 5012 N N . ASP A 1 677 ? 11.732 -35.177 0.026 1.00 91.75 677 ASP A N 1
ATOM 5013 C CA . ASP A 1 677 ? 12.360 -36.381 0.598 1.00 91.75 677 ASP A CA 1
ATOM 5014 C C . ASP A 1 677 ? 12.578 -37.401 -0.523 1.00 91.75 677 ASP A C 1
ATOM 5016 O O . ASP A 1 677 ? 11.697 -38.188 -0.849 1.00 91.75 677 ASP A O 1
ATOM 5020 N N . PHE A 1 678 ? 13.750 -37.395 -1.146 1.00 92.31 678 PHE A N 1
ATOM 5021 C CA . PHE A 1 678 ? 14.043 -38.219 -2.319 1.00 92.31 678 PHE A CA 1
ATOM 5022 C C . PHE A 1 678 ? 14.579 -39.609 -1.958 1.00 92.31 678 PHE A C 1
ATOM 5024 O O . PHE A 1 678 ? 15.035 -40.345 -2.842 1.00 92.31 678 PHE A O 1
ATOM 5031 N N . ASP A 1 679 ? 14.614 -39.985 -0.680 1.00 90.19 679 ASP A N 1
ATOM 5032 C CA . ASP A 1 679 ? 15.070 -41.313 -0.276 1.00 90.19 679 ASP A CA 1
ATOM 5033 C C . ASP A 1 679 ? 14.133 -42.085 0.661 1.00 90.19 679 ASP A C 1
ATOM 5035 O O . ASP A 1 679 ? 14.380 -43.276 0.912 1.00 90.19 679 ASP A O 1
ATOM 5039 N N . GLY A 1 680 ? 13.020 -41.459 1.039 1.00 90.38 680 GLY A N 1
ATOM 5040 C CA . GLY A 1 680 ? 11.894 -42.037 1.760 1.00 90.38 680 GLY A CA 1
ATOM 5041 C C . GLY A 1 680 ? 12.143 -42.190 3.258 1.00 90.38 680 GLY A C 1
ATOM 5042 O O . GLY A 1 680 ? 11.516 -43.041 3.906 1.00 90.38 680 GLY A O 1
ATOM 5043 N N . ASP A 1 681 ? 13.094 -41.441 3.822 1.00 89.81 681 ASP A N 1
ATOM 5044 C CA . ASP A 1 681 ? 13.406 -41.465 5.253 1.00 89.81 681 ASP A CA 1
ATOM 5045 C C . ASP A 1 681 ? 12.565 -40.481 6.090 1.00 89.81 681 ASP A C 1
ATOM 5047 O O . ASP A 1 681 ? 12.637 -40.512 7.326 1.00 89.81 681 ASP A O 1
ATOM 5051 N N . ARG A 1 682 ? 11.668 -39.742 5.426 1.00 89.38 682 ARG A N 1
ATOM 5052 C CA . ARG A 1 682 ? 10.787 -38.670 5.918 1.00 89.38 682 ARG A CA 1
ATOM 5053 C C . ARG A 1 682 ? 11.503 -37.386 6.296 1.00 89.38 682 ARG A C 1
ATOM 5055 O O . ARG A 1 682 ? 10.931 -36.578 7.025 1.00 89.38 682 ARG A O 1
ATOM 5062 N N . VAL A 1 683 ? 12.727 -37.201 5.822 1.00 92.31 683 VAL A N 1
ATOM 5063 C CA . VAL A 1 683 ? 13.503 -35.983 6.014 1.00 92.31 683 VAL A CA 1
ATOM 5064 C C . VAL A 1 683 ? 13.716 -35.317 4.658 1.00 92.31 683 VAL A C 1
ATOM 5066 O O . VAL A 1 683 ? 14.030 -35.956 3.662 1.00 92.31 683 VAL A O 1
ATOM 5069 N N . ALA A 1 684 ? 13.550 -34.000 4.609 1.00 92.94 684 ALA A N 1
ATOM 5070 C CA . ALA A 1 684 ? 13.804 -33.221 3.409 1.00 92.94 684 ALA A CA 1
ATOM 5071 C C . ALA A 1 684 ? 15.300 -33.231 3.045 1.00 92.94 684 ALA A C 1
ATOM 5073 O O . ALA A 1 684 ? 16.183 -32.982 3.871 1.00 92.94 684 ALA A O 1
ATOM 5074 N N . ASP A 1 685 ? 15.588 -33.435 1.765 1.00 91.69 685 ASP A N 1
ATOM 5075 C CA . ASP A 1 685 ? 16.935 -33.509 1.215 1.00 91.69 685 ASP A CA 1
ATOM 5076 C C . ASP A 1 685 ? 17.419 -32.171 0.639 1.00 91.69 685 ASP A C 1
ATOM 5078 O O . ASP A 1 685 ? 16.669 -31.227 0.392 1.00 91.69 685 ASP A O 1
ATOM 5082 N N . GLN A 1 686 ? 18.721 -32.084 0.347 1.00 91.56 686 GLN A N 1
ATOM 5083 C CA . GLN A 1 686 ? 19.277 -30.945 -0.388 1.00 91.56 686 GLN A CA 1
ATOM 5084 C C . GLN A 1 686 ? 19.248 -31.234 -1.894 1.00 91.56 686 GLN A C 1
ATOM 5086 O O . GLN A 1 686 ? 20.158 -31.887 -2.423 1.00 91.56 686 GLN A O 1
ATOM 5091 N N . ALA A 1 687 ? 18.237 -30.708 -2.591 1.00 90.75 687 ALA A N 1
ATOM 5092 C CA . ALA A 1 687 ? 18.050 -30.879 -4.032 1.00 90.75 687 ALA A CA 1
ATOM 5093 C C . ALA A 1 687 ? 18.204 -29.563 -4.811 1.00 90.75 687 ALA A C 1
ATOM 5095 O O . ALA A 1 687 ? 17.638 -28.533 -4.461 1.00 90.75 687 ALA A O 1
ATOM 5096 N N . ALA A 1 688 ? 18.973 -29.593 -5.900 1.00 89.00 688 ALA A N 1
ATOM 5097 C CA . ALA A 1 688 ? 19.165 -28.462 -6.801 1.00 89.00 688 ALA A CA 1
ATOM 5098 C C . ALA A 1 688 ? 18.949 -28.879 -8.263 1.00 89.00 688 ALA A C 1
ATOM 5100 O O . ALA A 1 688 ? 19.483 -29.898 -8.714 1.00 89.00 688 ALA A O 1
ATOM 5101 N N . TYR A 1 689 ? 18.216 -28.056 -9.009 1.00 87.19 689 TYR A N 1
ATOM 5102 C CA . TYR A 1 689 ? 17.901 -28.226 -10.425 1.00 87.19 689 TYR A CA 1
ATOM 5103 C C . TYR A 1 689 ? 18.491 -27.075 -11.245 1.00 87.19 689 TYR A C 1
ATOM 5105 O O . TYR A 1 689 ? 18.462 -25.924 -10.821 1.00 87.19 689 TYR A O 1
ATOM 5113 N N . VAL A 1 690 ? 19.038 -27.356 -12.425 1.00 84.38 690 VAL A N 1
ATOM 5114 C CA . VAL A 1 690 ? 19.571 -26.341 -13.349 1.00 84.38 690 VAL A CA 1
ATOM 5115 C C . VAL A 1 690 ? 18.601 -26.191 -14.521 1.00 84.38 690 VAL A C 1
ATOM 5117 O O . VAL A 1 690 ? 18.670 -27.008 -15.442 1.00 84.38 690 VAL A O 1
ATOM 5120 N N . PRO A 1 691 ? 17.728 -25.162 -14.548 1.00 78.94 691 PRO A N 1
ATOM 5121 C CA . PRO A 1 691 ? 16.672 -25.059 -15.561 1.00 78.94 691 PRO A CA 1
ATOM 5122 C C . PRO A 1 691 ? 17.189 -24.954 -16.997 1.00 78.94 691 PRO A C 1
ATOM 5124 O O . PRO A 1 691 ? 16.573 -25.471 -17.923 1.00 78.94 691 PRO A O 1
ATOM 5127 N N . ALA A 1 692 ? 18.345 -24.315 -17.197 1.00 74.62 692 ALA A N 1
ATOM 5128 C CA . ALA A 1 692 ? 18.930 -24.143 -18.526 1.00 74.62 692 ALA A CA 1
ATOM 5129 C C . ALA A 1 692 ? 19.367 -25.470 -19.171 1.00 74.62 692 ALA A C 1
ATOM 5131 O O . ALA A 1 692 ? 19.333 -25.594 -20.391 1.00 74.62 692 ALA A O 1
ATOM 5132 N N . ASP A 1 693 ? 19.761 -26.458 -18.368 1.00 77.06 693 ASP A N 1
ATOM 5133 C CA . ASP A 1 693 ? 20.332 -27.716 -18.860 1.00 77.06 693 ASP A CA 1
ATOM 5134 C C . ASP A 1 693 ? 19.479 -28.942 -18.498 1.00 77.06 693 ASP A C 1
ATOM 5136 O O . ASP A 1 693 ? 19.688 -30.032 -19.039 1.00 77.06 693 ASP A O 1
ATOM 5140 N N . GLY A 1 694 ? 18.515 -28.776 -17.590 1.00 83.12 694 GLY A N 1
ATOM 5141 C CA . GLY A 1 694 ? 17.690 -29.853 -17.062 1.00 83.12 694 GLY A CA 1
ATOM 5142 C C . GLY A 1 694 ? 18.458 -30.802 -16.149 1.00 83.12 694 GLY A C 1
ATOM 5143 O O . GLY A 1 694 ? 18.279 -32.010 -16.256 1.00 83.12 694 GLY A O 1
ATOM 5144 N N . ILE A 1 695 ? 19.384 -30.305 -15.324 1.00 87.19 695 ILE A N 1
ATOM 5145 C CA . ILE A 1 695 ? 20.294 -31.160 -14.541 1.00 87.19 695 ILE A CA 1
ATOM 5146 C C . ILE A 1 695 ? 19.940 -31.143 -13.053 1.00 87.19 695 ILE A C 1
ATOM 5148 O O . ILE A 1 695 ? 19.844 -30.073 -12.460 1.00 87.19 695 ILE A O 1
ATOM 5152 N N . TRP A 1 696 ? 19.845 -32.328 -12.445 1.00 90.38 696 TRP A N 1
ATOM 5153 C CA . TRP A 1 696 ? 19.552 -32.539 -11.024 1.00 90.38 696 TRP A CA 1
ATOM 5154 C C . TRP A 1 696 ? 20.781 -32.938 -10.196 1.00 90.38 696 TRP A C 1
ATOM 5156 O O . TRP A 1 696 ? 21.601 -33.771 -10.612 1.00 90.38 696 TRP A O 1
ATOM 5166 N N . TYR A 1 697 ? 20.853 -32.397 -8.978 1.00 89.25 697 TYR A N 1
ATOM 5167 C CA . TYR A 1 697 ? 21.835 -32.709 -7.937 1.00 89.25 697 TYR A CA 1
ATOM 5168 C C . TYR A 1 697 ? 21.122 -32.883 -6.596 1.00 89.25 697 TYR A C 1
ATOM 5170 O O . TYR A 1 697 ? 20.571 -31.923 -6.071 1.00 89.25 697 TYR A O 1
ATOM 5178 N N . ILE A 1 698 ? 21.158 -34.082 -6.019 1.00 91.62 698 ILE A N 1
ATOM 5179 C CA . ILE A 1 698 ? 20.418 -34.416 -4.797 1.00 91.62 698 ILE A CA 1
ATOM 5180 C C . ILE A 1 698 ? 21.326 -35.200 -3.858 1.00 91.62 698 ILE A C 1
ATOM 5182 O O . ILE A 1 698 ? 21.994 -36.160 -4.267 1.00 91.62 698 ILE A O 1
ATOM 5186 N N . LYS A 1 699 ? 21.358 -34.790 -2.597 1.00 89.75 699 LYS A N 1
ATOM 5187 C CA . LYS A 1 699 ? 21.954 -35.567 -1.513 1.00 89.75 699 LYS A CA 1
ATOM 5188 C C . LYS A 1 699 ? 21.042 -35.521 -0.300 1.00 89.75 699 LYS A C 1
ATOM 5190 O O . LYS A 1 699 ? 20.442 -34.481 -0.030 1.00 89.75 699 LYS A O 1
ATOM 5195 N N . SER A 1 700 ? 21.082 -36.603 0.456 1.00 89.62 700 SER A N 1
ATOM 5196 C CA . SER A 1 700 ? 20.515 -36.630 1.788 1.00 89.62 700 SER A CA 1
ATOM 5197 C C . SER A 1 700 ? 21.309 -35.757 2.748 1.00 89.62 700 SER A C 1
ATOM 5199 O O . SER A 1 700 ? 22.496 -35.458 2.529 1.00 89.62 700 SER A O 1
ATOM 5201 N N . LEU A 1 701 ? 20.654 -35.318 3.818 1.00 87.50 701 LEU A N 1
ATOM 5202 C CA . LEU A 1 701 ? 21.273 -34.508 4.865 1.00 87.50 701 LEU A CA 1
ATOM 5203 C C . LEU A 1 701 ? 22.381 -35.239 5.618 1.00 87.50 701 LEU A C 1
ATOM 5205 O O . LEU A 1 701 ? 23.318 -34.594 6.098 1.00 87.50 701 LEU A O 1
ATOM 5209 N N . ASP A 1 702 ? 22.342 -36.572 5.658 1.00 84.25 702 ASP A N 1
ATOM 5210 C CA . ASP A 1 702 ? 23.439 -37.392 6.183 1.00 84.25 702 ASP A CA 1
ATOM 5211 C C . ASP A 1 702 ? 24.689 -37.388 5.270 1.00 84.25 702 ASP A C 1
ATOM 5213 O O . ASP A 1 702 ? 25.760 -37.885 5.640 1.00 84.25 702 ASP A O 1
ATOM 5217 N N . GLY A 1 703 ? 24.578 -36.771 4.088 1.00 83.31 703 GLY A N 1
ATOM 5218 C CA . GLY A 1 703 ? 25.623 -36.622 3.082 1.00 83.31 703 GLY A CA 1
ATOM 5219 C C . GLY A 1 703 ? 25.618 -37.704 2.002 1.00 83.31 703 GLY A C 1
ATOM 5220 O O . GLY A 1 703 ? 26.482 -37.668 1.116 1.00 83.31 703 GLY A O 1
ATOM 5221 N N . ARG A 1 704 ? 24.686 -38.662 2.037 1.00 88.00 704 ARG A N 1
ATOM 5222 C CA . ARG A 1 704 ? 24.535 -39.687 1.001 1.00 88.00 704 ARG A CA 1
ATOM 5223 C C . ARG A 1 704 ? 24.128 -39.049 -0.323 1.00 88.00 704 ARG A C 1
ATOM 5225 O O . ARG A 1 704 ? 23.128 -38.355 -0.431 1.00 88.00 704 ARG A O 1
ATOM 5232 N N . LEU A 1 705 ? 24.908 -39.314 -1.365 1.00 90.31 705 LEU A N 1
ATOM 5233 C CA . LEU A 1 705 ? 24.590 -38.879 -2.721 1.00 90.31 705 LEU A CA 1
ATOM 5234 C C . LEU A 1 705 ? 23.432 -39.710 -3.285 1.00 90.31 705 LEU A C 1
ATOM 5236 O O . LEU A 1 705 ? 23.588 -40.920 -3.454 1.00 90.31 705 LEU A O 1
ATOM 5240 N N . LEU A 1 706 ? 22.321 -39.052 -3.611 1.00 88.25 706 LEU A N 1
ATOM 5241 C CA . LEU A 1 706 ? 21.133 -39.681 -4.196 1.00 88.25 706 LEU A CA 1
ATOM 5242 C C . LEU A 1 706 ? 21.132 -39.525 -5.718 1.00 88.25 706 LEU A C 1
ATOM 5244 O O . LEU A 1 706 ? 20.942 -40.488 -6.458 1.00 88.25 706 LEU A O 1
ATOM 5248 N N . CYS A 1 707 ? 21.461 -38.325 -6.198 1.00 87.31 707 CYS A N 1
ATOM 5249 C CA . CYS A 1 707 ? 21.488 -38.001 -7.616 1.00 87.31 707 CYS A CA 1
ATOM 5250 C C . CYS A 1 707 ? 22.635 -37.037 -7.941 1.00 87.31 707 CYS A C 1
ATOM 5252 O O . CYS A 1 707 ? 22.794 -35.992 -7.312 1.00 87.31 707 CYS A O 1
ATOM 5254 N N . TRP A 1 708 ? 23.437 -37.359 -8.956 1.00 87.88 708 TRP A N 1
ATOM 5255 C CA . TRP A 1 708 ? 24.520 -36.493 -9.420 1.00 87.88 708 TRP A CA 1
ATOM 5256 C C . TRP A 1 708 ? 24.455 -36.288 -10.920 1.00 87.88 708 TRP A C 1
ATOM 5258 O O . TRP A 1 708 ? 24.602 -37.248 -11.682 1.00 87.88 708 TRP A O 1
ATOM 5268 N N . ASN A 1 709 ? 24.341 -35.024 -11.334 1.00 86.00 709 ASN A N 1
ATOM 5269 C CA . ASN A 1 709 ? 24.430 -34.625 -12.734 1.00 86.00 709 ASN A CA 1
ATOM 5270 C C . ASN A 1 709 ? 23.458 -35.417 -13.629 1.00 86.00 709 ASN A C 1
ATOM 5272 O O . ASN A 1 709 ? 23.814 -35.863 -14.724 1.00 86.00 709 ASN A O 1
ATOM 5276 N N . ARG A 1 710 ? 22.247 -35.668 -13.126 1.00 88.81 710 ARG A N 1
ATOM 5277 C CA . ARG A 1 710 ? 21.222 -36.406 -13.862 1.00 88.81 710 ARG A CA 1
ATOM 5278 C C . ARG A 1 710 ? 20.489 -35.432 -14.762 1.00 88.81 710 ARG A C 1
ATOM 5280 O O . ARG A 1 710 ? 19.836 -34.520 -14.272 1.00 88.81 710 ARG A O 1
ATOM 5287 N N . GLN A 1 711 ? 20.599 -35.637 -16.067 1.00 89.31 711 GLN A N 1
ATOM 5288 C CA . GLN A 1 711 ? 19.815 -34.879 -17.028 1.00 89.31 711 GLN A CA 1
ATOM 5289 C C . GLN A 1 711 ? 18.383 -35.424 -17.066 1.00 89.31 711 GLN A C 1
ATOM 5291 O O . GLN A 1 711 ? 18.165 -36.570 -17.465 1.00 89.31 711 GLN A O 1
ATOM 5296 N N . TRP A 1 712 ? 17.433 -34.609 -16.630 1.00 88.50 712 TRP A N 1
ATOM 5297 C CA . TRP A 1 712 ? 16.000 -34.867 -16.642 1.00 88.50 712 TRP A CA 1
ATOM 5298 C C . TRP A 1 712 ? 15.260 -33.521 -16.679 1.00 88.50 712 TRP A C 1
ATOM 5300 O O . TRP A 1 712 ? 15.205 -32.816 -15.673 1.00 88.50 712 TRP A O 1
ATOM 5310 N N . GLY A 1 713 ? 14.769 -33.136 -17.861 1.00 88.75 713 GLY A N 1
ATOM 5311 C CA . GLY A 1 713 ? 14.246 -31.796 -18.162 1.00 88.75 713 GLY A CA 1
ATOM 5312 C C . GLY A 1 713 ? 15.088 -31.048 -19.202 1.00 88.75 713 GLY A C 1
ATOM 5313 O O . GLY A 1 713 ? 15.811 -31.663 -19.992 1.00 88.75 713 GLY A O 1
ATOM 5314 N N . GLY A 1 714 ? 15.002 -29.716 -19.203 1.00 81.19 714 GLY A N 1
ATOM 5315 C CA . GLY A 1 714 ? 15.740 -28.833 -20.111 1.00 81.19 714 GLY A CA 1
ATOM 5316 C C . GLY A 1 714 ? 15.191 -27.400 -20.122 1.00 81.19 714 GLY A C 1
ATOM 5317 O O . GLY A 1 714 ? 14.319 -27.074 -19.315 1.00 81.19 714 GLY A O 1
ATOM 5318 N N . PRO A 1 715 ? 15.646 -26.541 -21.056 1.00 80.44 715 PRO A N 1
ATOM 5319 C CA . PRO A 1 715 ? 15.084 -25.204 -21.228 1.00 80.44 715 PRO A CA 1
ATOM 5320 C C . PRO A 1 715 ? 13.560 -25.243 -21.393 1.00 80.44 715 PRO A C 1
ATOM 5322 O O . PRO A 1 715 ? 13.057 -25.948 -22.266 1.00 80.44 715 PRO A O 1
ATOM 5325 N N . GLY A 1 716 ? 12.840 -24.459 -20.588 1.00 78.88 716 GLY A N 1
ATOM 5326 C CA . GLY A 1 716 ? 11.371 -24.408 -20.596 1.00 78.88 716 GLY A CA 1
ATOM 5327 C C . GLY A 1 716 ? 10.685 -25.384 -19.633 1.00 78.88 716 GLY A C 1
ATOM 5328 O O . GLY A 1 716 ? 9.462 -25.345 -19.521 1.00 78.88 716 GLY A O 1
ATOM 5329 N N . PHE A 1 717 ? 11.451 -26.209 -18.912 1.00 87.38 717 PHE A N 1
ATOM 5330 C CA . PHE A 1 717 ? 10.932 -27.113 -17.889 1.00 87.38 717 PHE A CA 1
ATOM 5331 C C . PHE A 1 717 ? 11.082 -26.531 -16.481 1.00 87.38 717 PHE A C 1
ATOM 5333 O O . PHE A 1 717 ? 12.126 -25.968 -16.144 1.00 87.38 717 PHE A O 1
ATOM 5340 N N . GLU A 1 718 ? 10.074 -26.761 -15.648 1.00 90.06 718 GLU A N 1
ATOM 5341 C CA . GLU A 1 718 ? 10.050 -26.451 -14.217 1.00 90.06 718 GLU A CA 1
ATOM 5342 C C . GLU A 1 718 ? 10.180 -27.737 -13.388 1.00 90.06 718 GLU A C 1
ATOM 5344 O O . GLU A 1 718 ? 9.636 -28.769 -13.773 1.00 90.06 718 GLU A O 1
ATOM 5349 N N . ALA A 1 719 ? 10.927 -27.696 -12.280 1.00 91.81 719 ALA A N 1
ATOM 5350 C CA . ALA A 1 719 ? 11.100 -28.830 -11.370 1.00 91.81 719 ALA A CA 1
ATOM 5351 C C . ALA A 1 719 ? 9.948 -28.891 -10.360 1.00 91.81 719 ALA A C 1
ATOM 5353 O O . ALA A 1 719 ? 9.695 -27.907 -9.672 1.00 91.81 719 ALA A O 1
ATOM 5354 N N . VAL A 1 720 ? 9.273 -30.039 -10.273 1.00 94.38 720 VAL A N 1
ATOM 5355 C CA . VAL A 1 720 ? 8.013 -30.211 -9.527 1.00 94.38 720 VAL A CA 1
ATOM 5356 C C . VAL A 1 720 ? 7.933 -31.590 -8.855 1.00 94.38 720 VAL A C 1
ATOM 5358 O O . VAL A 1 720 ? 7.062 -32.385 -9.207 1.00 94.38 720 VAL A O 1
ATOM 5361 N N . PRO A 1 721 ? 8.878 -31.923 -7.956 1.00 92.88 721 PRO A N 1
ATOM 5362 C CA . PRO A 1 721 ? 8.953 -33.242 -7.335 1.00 92.88 721 PRO A CA 1
ATOM 5363 C C . PRO A 1 721 ? 7.728 -33.545 -6.469 1.00 92.88 721 PRO A C 1
ATOM 5365 O O . PRO A 1 721 ? 6.980 -32.649 -6.080 1.00 92.88 721 PRO A O 1
ATOM 5368 N N . GLY A 1 722 ? 7.557 -34.829 -6.186 1.00 92.62 722 GLY A N 1
ATOM 5369 C CA . GLY A 1 722 ? 6.508 -35.383 -5.340 1.00 92.62 722 GLY A CA 1
ATOM 5370 C C . GLY A 1 722 ? 6.511 -36.905 -5.450 1.00 92.62 722 GLY A C 1
ATOM 5371 O O . GLY A 1 722 ? 7.010 -37.439 -6.440 1.00 92.62 722 GLY A O 1
ATOM 5372 N N . ASP A 1 723 ? 5.975 -37.610 -4.463 1.00 92.69 723 ASP A N 1
ATOM 5373 C CA . ASP A 1 723 ? 5.808 -39.070 -4.505 1.00 92.69 723 ASP A CA 1
ATOM 5374 C C . ASP A 1 723 ? 4.657 -39.466 -5.450 1.00 92.69 723 ASP A C 1
ATOM 5376 O O . ASP A 1 723 ? 3.498 -39.556 -5.043 1.00 92.69 723 ASP A O 1
ATOM 5380 N N . PHE A 1 724 ? 4.924 -39.655 -6.744 1.00 92.19 724 PHE A N 1
ATOM 5381 C CA . PHE A 1 724 ? 3.882 -39.951 -7.735 1.00 92.19 724 PHE A CA 1
ATOM 5382 C C . PHE A 1 724 ? 3.574 -41.446 -7.858 1.00 92.19 724 PHE A C 1
ATOM 5384 O O . PHE A 1 724 ? 2.656 -41.802 -8.613 1.00 92.19 724 PHE A O 1
ATOM 5391 N N . ASP A 1 725 ? 4.314 -42.336 -7.195 1.00 88.69 725 ASP A N 1
ATOM 5392 C CA . ASP A 1 725 ? 4.097 -43.788 -7.233 1.00 88.69 725 ASP A CA 1
ATOM 5393 C C . ASP A 1 725 ? 3.793 -44.445 -5.871 1.00 88.69 725 ASP A C 1
ATOM 5395 O O . ASP A 1 725 ? 3.442 -45.634 -5.820 1.00 88.69 725 ASP A O 1
ATOM 5399 N N . GLY A 1 726 ? 3.772 -43.641 -4.810 1.00 88.75 726 GLY A N 1
ATOM 5400 C CA . GLY A 1 726 ? 3.367 -43.977 -3.452 1.00 88.75 726 GLY A CA 1
ATOM 5401 C C . GLY A 1 726 ? 4.349 -44.870 -2.715 1.00 88.75 726 GLY A C 1
ATOM 5402 O O . GLY A 1 726 ? 3.908 -45.676 -1.880 1.00 88.75 726 GLY A O 1
ATOM 5403 N N . ASP A 1 727 ? 5.631 -44.837 -3.074 1.00 87.38 727 ASP A N 1
ATOM 5404 C CA . ASP A 1 727 ? 6.668 -45.611 -2.393 1.00 87.38 727 ASP A CA 1
ATOM 5405 C C . ASP A 1 727 ? 7.233 -44.906 -1.146 1.00 87.38 727 ASP A C 1
ATOM 5407 O O . ASP A 1 727 ? 7.924 -45.544 -0.340 1.00 87.38 727 ASP A O 1
ATOM 5411 N N . GLY A 1 728 ? 6.820 -43.656 -0.925 1.00 88.00 728 GLY A N 1
ATOM 5412 C CA . GLY A 1 728 ? 7.200 -42.806 0.191 1.00 88.00 728 GLY A CA 1
ATOM 5413 C C . GLY A 1 728 ? 8.397 -41.902 -0.086 1.00 88.00 728 GLY A C 1
ATOM 5414 O O . GLY A 1 728 ? 8.777 -41.196 0.842 1.00 88.00 728 GLY A O 1
ATOM 5415 N N . ALA A 1 729 ? 8.986 -41.931 -1.286 1.00 91.38 729 ALA A N 1
ATOM 5416 C CA . ALA A 1 729 ? 10.037 -41.017 -1.721 1.00 91.38 729 ALA A CA 1
ATOM 5417 C C . ALA A 1 729 ? 9.544 -40.109 -2.860 1.00 91.38 729 ALA A C 1
ATOM 5419 O O . ALA A 1 729 ? 8.819 -40.528 -3.757 1.00 91.38 729 ALA A O 1
ATOM 5420 N N . ASP A 1 730 ? 9.987 -38.858 -2.858 1.00 93.19 730 ASP A N 1
ATOM 5421 C CA . ASP A 1 730 ? 9.703 -37.905 -3.918 1.00 93.19 730 ASP A CA 1
ATOM 5422 C C . ASP A 1 730 ? 10.458 -38.259 -5.209 1.00 93.19 730 ASP A C 1
ATOM 5424 O O . ASP A 1 730 ? 11.668 -38.512 -5.230 1.00 93.19 730 ASP A O 1
ATOM 5428 N N . ASP A 1 731 ? 9.741 -38.215 -6.330 1.00 92.19 731 ASP A N 1
ATOM 5429 C CA . ASP A 1 731 ? 10.262 -38.527 -7.655 1.00 92.19 731 ASP A CA 1
ATOM 5430 C C . ASP A 1 731 ? 10.903 -37.312 -8.346 1.00 92.19 731 ASP A C 1
ATOM 5432 O O . ASP A 1 731 ? 10.556 -36.149 -8.116 1.00 92.19 731 ASP A O 1
ATOM 5436 N N . LEU A 1 732 ? 11.789 -37.568 -9.318 1.00 92.19 732 LEU A N 1
ATOM 5437 C CA . LEU A 1 732 ? 12.289 -36.522 -10.217 1.00 92.19 732 LEU A CA 1
ATOM 5438 C C . LEU A 1 732 ? 11.213 -36.192 -11.255 1.00 92.19 732 LEU A C 1
ATOM 5440 O O . LEU A 1 732 ? 11.126 -36.828 -12.312 1.00 92.19 732 LEU A O 1
ATOM 5444 N N . ALA A 1 733 ? 10.425 -35.163 -10.971 1.00 93.25 733 ALA A N 1
ATOM 5445 C CA . ALA A 1 733 ? 9.375 -34.676 -11.852 1.00 93.25 733 ALA A CA 1
ATOM 5446 C C . ALA A 1 733 ? 9.697 -33.291 -12.431 1.00 93.25 733 ALA A C 1
ATOM 5448 O O . ALA A 1 733 ? 10.180 -32.390 -11.740 1.00 93.25 733 ALA A O 1
ATOM 5449 N N . VAL A 1 734 ? 9.425 -33.128 -13.728 1.00 94.94 734 VAL A N 1
ATOM 5450 C CA . VAL A 1 734 ? 9.501 -31.844 -14.434 1.00 94.94 734 VAL A CA 1
ATOM 5451 C C . VAL A 1 734 ? 8.252 -31.596 -15.282 1.00 94.94 734 VAL A C 1
ATOM 5453 O O . VAL A 1 734 ? 7.705 -32.525 -15.883 1.00 94.94 734 VAL A O 1
ATOM 5456 N N . TYR A 1 735 ? 7.837 -30.333 -15.364 1.00 95.00 735 TYR A N 1
ATOM 5457 C CA . TYR A 1 735 ? 6.703 -29.859 -16.160 1.00 95.00 735 TYR A CA 1
ATOM 5458 C C . TYR A 1 735 ? 7.191 -28.965 -17.304 1.00 95.00 735 TYR A C 1
ATOM 5460 O O . TYR A 1 735 ? 7.878 -27.971 -17.072 1.00 95.00 735 TYR A O 1
ATOM 5468 N N . ASP A 1 736 ? 6.852 -29.306 -18.546 1.00 92.88 736 ASP A N 1
ATOM 5469 C CA . ASP A 1 736 ? 7.142 -28.471 -19.715 1.00 92.88 736 ASP A CA 1
ATOM 5470 C C . ASP A 1 736 ? 6.121 -27.331 -19.818 1.00 92.88 736 ASP A C 1
ATOM 5472 O O . ASP A 1 736 ? 4.994 -27.514 -20.285 1.00 92.88 736 ASP A O 1
ATOM 5476 N N . THR A 1 737 ? 6.540 -26.124 -19.439 1.00 87.81 737 THR A N 1
ATOM 5477 C CA . THR A 1 737 ? 5.693 -24.917 -19.451 1.00 87.81 737 THR A CA 1
ATOM 5478 C C . THR A 1 737 ? 5.208 -24.525 -20.852 1.00 87.81 737 THR A C 1
ATOM 5480 O O . THR A 1 737 ? 4.234 -23.781 -20.988 1.00 87.81 737 THR A O 1
ATOM 5483 N N . GLY A 1 738 ? 5.861 -25.017 -21.910 1.00 84.62 738 GLY A N 1
ATOM 5484 C CA . GLY A 1 738 ? 5.504 -24.744 -23.299 1.00 84.62 738 GLY A CA 1
ATOM 5485 C C . GLY A 1 738 ? 4.466 -25.700 -23.885 1.00 84.62 738 GLY A C 1
ATOM 5486 O O . GLY A 1 738 ? 3.774 -25.320 -24.830 1.00 84.62 738 GLY A O 1
ATOM 5487 N N . SER A 1 739 ? 4.344 -26.923 -23.365 1.00 86.44 739 SER A N 1
ATOM 5488 C CA . SER A 1 739 ? 3.416 -27.941 -23.889 1.00 86.44 739 SER A CA 1
ATOM 5489 C C . SER A 1 739 ? 2.360 -28.396 -22.881 1.00 86.44 739 SER A C 1
ATOM 5491 O O . SER A 1 739 ? 1.276 -28.809 -23.291 1.00 86.44 739 SER A O 1
ATOM 5493 N N . GLY A 1 740 ? 2.639 -28.277 -21.583 1.00 89.81 740 GLY A N 1
ATOM 5494 C CA . GLY A 1 740 ? 1.842 -28.863 -20.507 1.00 89.81 740 GLY A CA 1
ATOM 5495 C C . GLY A 1 740 ? 2.149 -30.336 -20.220 1.00 89.81 740 GLY A C 1
ATOM 5496 O O . GLY A 1 740 ? 1.332 -31.012 -19.592 1.00 89.81 740 GLY A O 1
ATOM 5497 N N . GLY A 1 741 ? 3.268 -30.860 -20.728 1.00 94.25 741 GLY A N 1
ATOM 5498 C CA . GLY A 1 741 ? 3.686 -32.249 -20.527 1.00 94.25 741 GLY A CA 1
ATOM 5499 C C . GLY A 1 741 ? 4.415 -32.468 -19.199 1.00 94.25 741 GLY A C 1
ATOM 5500 O O . GLY A 1 741 ? 5.344 -31.731 -18.867 1.00 94.25 741 GLY A O 1
ATOM 5501 N N . TRP A 1 742 ? 4.030 -33.516 -18.468 1.00 95.75 742 TRP A N 1
ATOM 5502 C CA . TRP A 1 742 ? 4.701 -33.978 -17.249 1.00 95.75 742 TRP A CA 1
ATOM 5503 C C . TRP A 1 742 ? 5.653 -35.141 -17.552 1.00 95.75 742 TRP A C 1
ATOM 5505 O O . TRP A 1 742 ? 5.310 -36.078 -18.282 1.00 95.75 742 TRP A O 1
ATOM 5515 N N . PHE A 1 743 ? 6.850 -35.099 -16.964 1.00 94.06 743 PHE A N 1
ATOM 5516 C CA . PHE A 1 743 ? 7.883 -36.125 -17.119 1.00 94.06 743 PHE A CA 1
ATOM 5517 C C . PHE A 1 743 ? 8.412 -36.524 -15.751 1.00 94.06 743 PHE A C 1
ATOM 5519 O O . PHE A 1 743 ? 9.028 -35.714 -15.058 1.00 94.06 743 PHE A O 1
ATOM 5526 N N . ILE A 1 744 ? 8.192 -37.781 -15.374 1.00 93.19 744 ILE A N 1
ATOM 5527 C CA . ILE A 1 744 ? 8.417 -38.256 -14.008 1.00 93.19 744 ILE A CA 1
ATOM 5528 C C . ILE A 1 744 ? 9.273 -39.513 -14.036 1.00 93.19 744 ILE A C 1
ATOM 5530 O O . ILE A 1 744 ? 9.017 -40.448 -14.805 1.00 93.19 744 ILE A O 1
ATOM 5534 N N . TRP A 1 745 ? 10.300 -39.522 -13.198 1.00 88.62 745 TRP A N 1
ATOM 5535 C CA . TRP A 1 745 ? 11.263 -40.604 -13.077 1.00 88.62 745 TRP A CA 1
ATOM 5536 C C . TRP A 1 745 ? 11.464 -40.966 -11.612 1.00 88.62 745 TRP A C 1
ATOM 5538 O O . TRP A 1 745 ? 11.842 -40.097 -10.827 1.00 88.62 745 TRP A O 1
ATOM 5548 N N . PHE A 1 746 ? 11.267 -42.241 -11.269 1.00 81.06 746 PHE A N 1
ATOM 5549 C CA . PHE A 1 746 ? 11.459 -42.680 -9.891 1.00 81.06 746 PHE A CA 1
ATOM 5550 C C . PHE A 1 746 ? 12.931 -42.724 -9.514 1.00 81.06 746 PHE A C 1
ATOM 5552 O O . PHE A 1 746 ? 13.786 -43.144 -10.308 1.00 81.06 746 PHE A O 1
ATOM 5559 N N . ILE A 1 747 ? 13.228 -42.312 -8.285 1.00 75.69 747 ILE A N 1
ATOM 5560 C CA . ILE A 1 747 ? 14.597 -42.225 -7.773 1.00 75.69 747 ILE A CA 1
ATOM 5561 C C . ILE A 1 747 ? 15.002 -43.468 -6.959 1.00 75.69 747 ILE A C 1
ATOM 5563 O O . ILE A 1 747 ? 16.175 -43.862 -6.950 1.00 75.69 747 ILE A O 1
ATOM 5567 N N . THR A 1 748 ? 14.036 -44.151 -6.349 1.00 69.25 748 THR A N 1
ATOM 5568 C CA . THR A 1 748 ? 14.192 -45.311 -5.460 1.00 69.25 748 THR A CA 1
ATOM 5569 C C . THR A 1 748 ? 13.941 -46.633 -6.205 1.00 69.25 748 THR A C 1
ATOM 5571 O O . THR A 1 748 ? 12.876 -46.909 -6.737 1.00 69.25 748 THR A O 1
ATOM 5574 N N . GLY A 1 749 ? 14.951 -47.516 -6.267 1.00 57.47 749 GLY A N 1
ATOM 5575 C CA . GLY A 1 749 ? 14.798 -48.889 -6.783 1.00 57.47 749 GLY A CA 1
ATOM 5576 C C . GLY A 1 749 ? 15.771 -49.303 -7.896 1.00 57.47 749 GLY A C 1
ATOM 5577 O O . GLY A 1 749 ? 16.342 -48.499 -8.630 1.00 57.47 749 GLY A O 1
ATOM 5578 N N . ALA A 1 750 ? 16.003 -50.615 -8.021 1.00 41.03 750 ALA A N 1
ATOM 5579 C CA . ALA A 1 750 ? 16.955 -51.196 -8.970 1.00 41.03 750 ALA A CA 1
ATOM 5580 C C . ALA A 1 750 ? 16.394 -51.215 -10.408 1.00 41.03 750 ALA A C 1
ATOM 5582 O O . ALA A 1 750 ? 16.032 -52.275 -10.915 1.00 41.03 750 ALA A O 1
ATOM 5583 N N . GLY A 1 751 ? 16.314 -50.059 -11.073 1.00 52.38 751 GLY A N 1
ATOM 5584 C CA . GLY A 1 751 ? 15.865 -50.012 -12.470 1.00 52.38 751 GLY A CA 1
ATOM 5585 C C . GLY A 1 751 ? 15.851 -48.646 -13.148 1.00 52.38 751 GLY A C 1
ATOM 5586 O O . GLY A 1 751 ? 16.215 -48.587 -14.318 1.00 52.38 751 GLY A O 1
ATOM 5587 N N . GLY A 1 752 ? 15.505 -47.563 -12.441 1.00 57.41 752 GLY A N 1
ATOM 5588 C CA . GLY A 1 752 ? 15.433 -46.222 -13.029 1.00 57.41 752 GLY A CA 1
ATOM 5589 C C . GLY A 1 752 ? 14.530 -46.151 -14.264 1.00 57.41 752 GLY A C 1
ATOM 5590 O O . GLY A 1 752 ? 14.987 -45.740 -15.334 1.00 57.41 752 GLY A O 1
ATOM 5591 N N . ASP A 1 753 ? 13.281 -46.579 -14.125 1.00 68.56 753 ASP A N 1
ATOM 5592 C CA . ASP A 1 753 ? 12.268 -46.593 -15.183 1.00 68.56 753 ASP A CA 1
ATOM 5593 C C . ASP A 1 753 ? 11.430 -45.300 -15.148 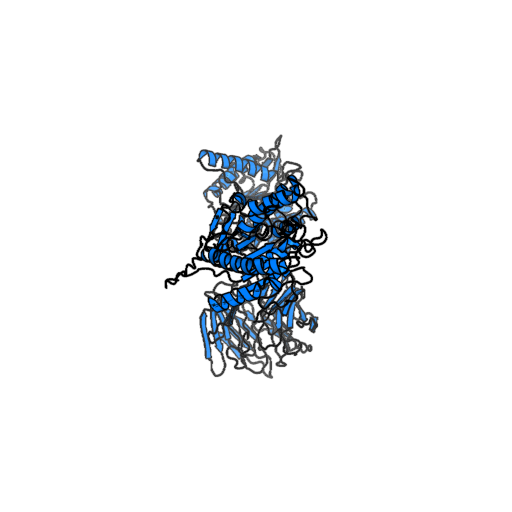1.00 68.56 753 ASP A C 1
ATOM 5595 O O . ASP A 1 753 ? 11.399 -44.559 -14.169 1.00 68.56 753 ASP A O 1
ATOM 5599 N N . THR A 1 754 ? 10.786 -44.975 -16.265 1.00 82.81 754 THR A N 1
ATOM 5600 C CA . THR A 1 754 ? 9.987 -43.746 -16.397 1.00 82.81 754 THR A CA 1
ATOM 5601 C C . THR A 1 754 ? 8.567 -43.977 -15.873 1.00 82.81 754 THR A C 1
ATOM 5603 O O . THR A 1 754 ? 7.887 -44.875 -16.370 1.00 82.81 754 THR A O 1
ATOM 5606 N N . ILE A 1 755 ? 8.114 -43.172 -14.905 1.00 83.69 755 ILE A N 1
ATOM 5607 C CA . ILE A 1 755 ? 6.735 -43.202 -14.379 1.00 83.69 755 ILE A CA 1
ATOM 5608 C C . ILE A 1 755 ? 5.773 -42.594 -15.403 1.00 83.69 755 ILE A C 1
ATOM 5610 O O . ILE A 1 755 ? 4.714 -43.163 -15.678 1.00 83.69 755 ILE A O 1
ATOM 5614 N N . ALA A 1 756 ? 6.155 -41.445 -15.965 1.00 85.62 756 ALA A N 1
ATOM 5615 C CA . ALA A 1 756 ? 5.377 -40.701 -16.947 1.00 85.62 756 ALA A CA 1
ATOM 5616 C C . ALA A 1 756 ? 6.303 -40.042 -17.975 1.00 85.62 756 ALA A C 1
ATOM 5618 O O . ALA A 1 756 ? 7.354 -39.501 -17.624 1.00 85.62 756 ALA A O 1
ATOM 5619 N N . TRP A 1 757 ? 5.913 -40.097 -19.247 1.00 90.12 757 TRP A N 1
ATOM 5620 C CA . TRP A 1 757 ? 6.624 -39.455 -20.348 1.00 90.12 757 TRP A CA 1
ATOM 5621 C C . TRP A 1 757 ? 5.630 -38.662 -21.182 1.00 90.12 757 TRP A C 1
ATOM 5623 O O . TRP A 1 757 ? 4.833 -39.266 -21.900 1.00 90.12 757 TRP A O 1
ATOM 5633 N N . ASP A 1 758 ? 5.720 -37.333 -21.110 1.00 90.25 758 ASP A N 1
ATOM 5634 C CA . ASP A 1 758 ? 4.832 -36.420 -21.836 1.00 90.25 758 ASP A CA 1
ATOM 5635 C C . ASP A 1 758 ? 3.347 -36.648 -21.494 1.00 90.25 758 ASP A C 1
ATOM 5637 O O . ASP A 1 758 ? 2.467 -36.637 -22.357 1.00 90.25 758 ASP A O 1
ATOM 5641 N N . GLU A 1 759 ? 3.055 -36.904 -20.214 1.00 91.56 759 GLU A N 1
ATOM 5642 C CA . GLU A 1 759 ? 1.674 -37.024 -19.746 1.00 91.56 759 GLU A CA 1
ATOM 5643 C C . GLU A 1 759 ? 1.069 -35.616 -19.726 1.00 91.56 759 GLU A C 1
ATOM 5645 O O . GLU A 1 759 ? 1.417 -34.780 -18.893 1.00 91.56 759 GLU A O 1
ATOM 5650 N N . THR A 1 760 ? 0.232 -35.307 -20.715 1.00 90.88 760 THR A N 1
ATOM 5651 C CA . THR A 1 760 ? -0.269 -33.944 -20.912 1.00 90.88 760 THR A CA 1
ATOM 5652 C C . THR A 1 760 ? -1.376 -33.616 -19.910 1.00 90.88 760 THR A C 1
ATOM 5654 O O . THR A 1 760 ? -2.495 -34.123 -20.019 1.00 90.88 760 THR A O 1
ATOM 5657 N N . TRP A 1 761 ? -1.096 -32.704 -18.981 1.00 92.69 761 TRP A N 1
ATOM 5658 C CA . TRP A 1 761 ? -2.078 -32.168 -18.039 1.00 92.69 761 TRP A CA 1
ATOM 5659 C C . TRP A 1 761 ? -1.754 -30.703 -17.733 1.00 92.69 761 TRP A C 1
ATOM 5661 O O . TRP A 1 761 ? -0.821 -30.405 -16.993 1.00 92.69 761 TRP A O 1
ATOM 5671 N N . GLY A 1 762 ? -2.512 -29.785 -18.340 1.00 89.69 762 GLY A N 1
ATOM 5672 C CA . GLY A 1 762 ? -2.226 -28.347 -18.336 1.00 89.69 762 GLY A CA 1
ATOM 5673 C C . GLY A 1 762 ? -1.968 -27.804 -19.742 1.00 89.69 762 GLY A C 1
ATOM 5674 O O . GLY A 1 762 ? -2.593 -28.246 -20.709 1.00 89.69 762 GLY A O 1
ATOM 5675 N N . GLY A 1 763 ? -1.079 -26.817 -19.850 1.00 85.94 763 GLY A N 1
ATOM 5676 C CA . GLY A 1 763 ? -0.706 -26.179 -21.112 1.00 85.94 763 GLY A CA 1
ATOM 5677 C C . GLY A 1 763 ? 0.095 -24.883 -20.927 1.00 85.94 763 GLY A C 1
ATOM 5678 O O . GLY A 1 763 ? 0.419 -24.510 -19.797 1.00 85.94 763 GLY A O 1
ATOM 5679 N N . PRO A 1 764 ? 0.386 -24.161 -22.025 1.00 82.75 764 PRO A N 1
ATOM 5680 C CA . PRO A 1 764 ? 1.018 -22.844 -21.963 1.00 82.75 764 PRO A CA 1
ATOM 5681 C C . PRO A 1 764 ? 0.260 -21.884 -21.039 1.00 82.75 764 PRO A C 1
ATOM 5683 O O . PRO A 1 764 ? -0.949 -21.714 -21.192 1.00 82.75 764 PRO A O 1
ATOM 5686 N N . GLY A 1 765 ? 0.974 -21.232 -20.117 1.00 78.88 765 GLY A N 1
ATOM 5687 C CA . GLY A 1 765 ? 0.390 -20.275 -19.163 1.00 78.88 765 GLY A CA 1
ATOM 5688 C C . GLY A 1 765 ? -0.267 -20.910 -17.931 1.00 78.88 765 GLY A C 1
ATOM 5689 O O . GLY A 1 765 ? -0.955 -20.218 -17.181 1.00 78.88 765 GLY A O 1
ATOM 5690 N N . PHE A 1 766 ? -0.078 -22.215 -17.725 1.00 88.56 766 PHE A N 1
ATOM 5691 C CA . PHE A 1 766 ? -0.422 -22.889 -16.477 1.00 88.56 766 PHE A CA 1
ATOM 5692 C C . PHE A 1 766 ? 0.814 -23.024 -15.590 1.00 88.56 766 PHE A C 1
ATOM 5694 O O . PHE A 1 766 ? 1.894 -23.341 -16.088 1.00 88.56 766 PHE A O 1
ATOM 5701 N N . VAL A 1 767 ? 0.619 -22.842 -14.286 1.00 92.06 767 VAL A N 1
ATOM 5702 C CA . VAL A 1 767 ? 1.640 -23.036 -13.250 1.00 92.06 767 VAL A CA 1
ATOM 5703 C C . VAL A 1 767 ? 1.409 -24.397 -12.583 1.00 92.06 767 VAL A C 1
ATOM 5705 O O . VAL A 1 767 ? 0.278 -24.658 -12.159 1.00 92.06 767 VAL A O 1
ATOM 5708 N N . PRO A 1 768 ? 2.411 -25.288 -12.514 1.00 94.81 768 PRO A N 1
ATOM 5709 C CA . PRO A 1 768 ? 2.271 -26.580 -11.851 1.00 94.81 768 PRO A CA 1
ATOM 5710 C C . PRO A 1 768 ? 2.286 -26.434 -10.321 1.00 94.81 768 PRO A C 1
ATOM 5712 O O . PRO A 1 768 ? 2.978 -25.583 -9.772 1.00 94.81 768 PRO A O 1
ATOM 5715 N N . ALA A 1 769 ? 1.500 -27.258 -9.629 1.00 95.75 769 ALA A N 1
ATOM 5716 C CA . ALA A 1 769 ? 1.328 -27.201 -8.175 1.00 95.75 769 ALA A CA 1
ATOM 5717 C C . ALA A 1 769 ? 1.004 -28.593 -7.591 1.00 95.75 769 ALA A C 1
ATOM 5719 O O . ALA A 1 769 ? -0.084 -28.767 -7.032 1.00 95.75 769 ALA A O 1
ATOM 5720 N N . PRO A 1 770 ? 1.875 -29.605 -7.787 1.00 95.25 770 PRO A N 1
ATOM 5721 C CA . PRO A 1 770 ? 1.598 -30.977 -7.359 1.00 95.25 770 PRO A CA 1
ATOM 5722 C C . PRO A 1 770 ? 1.419 -31.086 -5.838 1.00 95.25 770 PRO A C 1
ATOM 5724 O O . PRO A 1 770 ? 1.893 -30.242 -5.081 1.00 95.25 770 PRO A O 1
ATOM 5727 N N . GLY A 1 771 ? 0.720 -32.132 -5.409 1.00 94.94 771 GLY A N 1
ATOM 5728 C CA . GLY A 1 771 ? 0.446 -32.445 -4.004 1.00 94.94 771 GLY A CA 1
ATOM 5729 C C . GLY A 1 771 ? -0.584 -33.569 -3.895 1.00 94.94 771 GLY A C 1
ATOM 5730 O O . GLY A 1 771 ? -1.219 -33.899 -4.891 1.00 94.94 771 GLY A O 1
ATOM 5731 N N . ASP A 1 772 ? -0.753 -34.170 -2.722 1.00 95.31 772 ASP A N 1
ATOM 5732 C CA . ASP A 1 772 ? -1.757 -35.220 -2.482 1.00 95.31 772 ASP A CA 1
ATOM 5733 C C . ASP A 1 772 ? -3.107 -34.573 -2.125 1.00 95.31 772 ASP A C 1
ATOM 5735 O O . ASP A 1 772 ? -3.388 -34.303 -0.961 1.00 95.31 772 ASP A O 1
ATOM 5739 N N . TYR A 1 773 ? -3.944 -34.251 -3.116 1.00 96.44 773 TYR A N 1
ATOM 5740 C CA . TYR A 1 773 ? -5.204 -33.514 -2.904 1.00 96.44 773 TYR A CA 1
ATOM 5741 C C . TYR A 1 773 ? -6.363 -34.423 -2.469 1.00 96.44 773 TYR A C 1
ATOM 5743 O O . TYR A 1 773 ? -7.478 -33.940 -2.244 1.00 96.44 773 TYR A O 1
ATOM 5751 N N . ASN A 1 774 ? -6.157 -35.741 -2.396 1.00 94.19 774 ASN A N 1
ATOM 5752 C CA . ASN A 1 774 ? -7.181 -36.706 -1.991 1.00 94.19 774 ASN A CA 1
ATOM 5753 C C . ASN A 1 774 ? -6.766 -37.601 -0.807 1.00 94.19 774 ASN A C 1
ATOM 5755 O O . ASN A 1 774 ? -7.515 -38.533 -0.483 1.00 94.19 774 ASN A O 1
ATOM 5759 N N . ALA A 1 775 ? -5.643 -37.287 -0.153 1.00 94.44 775 ALA A N 1
ATOM 5760 C CA . ALA A 1 775 ? -5.071 -37.992 0.995 1.00 94.44 775 ALA A CA 1
ATOM 5761 C C . ALA A 1 775 ? -4.867 -39.493 0.735 1.00 94.44 775 ALA A C 1
ATOM 5763 O O . ALA A 1 775 ? -5.137 -40.345 1.595 1.00 94.44 775 ALA A O 1
ATOM 5764 N N . ASP A 1 776 ? -4.476 -39.850 -0.487 1.00 92.19 776 ASP A N 1
ATOM 5765 C CA . ASP A 1 776 ? -4.370 -41.240 -0.917 1.00 92.19 776 ASP A CA 1
ATOM 5766 C C . ASP A 1 776 ? -2.936 -41.801 -0.872 1.00 92.19 776 ASP A C 1
ATOM 5768 O O . ASP A 1 776 ? -2.746 -43.021 -1.057 1.00 92.19 776 ASP A O 1
ATOM 5772 N N . GLY A 1 777 ? -1.990 -40.931 -0.504 1.00 90.31 777 GLY A N 1
ATOM 5773 C CA . GLY A 1 777 ? -0.559 -41.154 -0.356 1.00 90.31 777 GLY A CA 1
ATOM 5774 C C . GLY A 1 777 ? 0.231 -40.966 -1.647 1.00 90.31 777 GLY A C 1
ATOM 5775 O O . GLY A 1 777 ? 1.375 -41.400 -1.682 1.00 90.31 777 GLY A O 1
ATOM 5776 N N . TRP A 1 778 ? -0.383 -40.459 -2.722 1.00 93.81 778 TRP A N 1
ATOM 5777 C CA . TRP A 1 778 ? 0.270 -40.189 -4.005 1.00 93.81 778 TRP A CA 1
ATOM 5778 C C . TRP A 1 778 ? 0.131 -38.702 -4.339 1.00 93.81 778 TRP A C 1
ATOM 5780 O O . TRP A 1 778 ? -0.935 -38.114 -4.188 1.00 93.81 778 TRP A O 1
ATOM 5790 N N . SER A 1 779 ? 1.185 -38.105 -4.881 1.00 95.00 779 SER A N 1
ATOM 5791 C CA . SER A 1 779 ? 1.129 -36.772 -5.468 1.00 95.00 779 SER A CA 1
ATOM 5792 C C . SER A 1 779 ? 0.255 -36.778 -6.724 1.00 95.00 779 SER A C 1
ATOM 5794 O O . SER A 1 779 ? 0.420 -37.593 -7.640 1.00 95.00 779 SER A O 1
ATOM 5796 N N . ASP A 1 780 ? -0.673 -35.831 -6.788 1.00 96.31 780 ASP A N 1
ATOM 5797 C CA . ASP A 1 780 ? -1.570 -35.610 -7.911 1.00 96.31 780 ASP A CA 1
ATOM 5798 C C . ASP A 1 780 ? -1.028 -34.547 -8.875 1.00 96.31 780 ASP A C 1
ATOM 5800 O O . ASP A 1 780 ? -0.263 -33.643 -8.528 1.00 96.31 780 ASP A O 1
ATOM 5804 N N . TYR A 1 781 ? -1.486 -34.625 -10.122 1.00 95.94 781 TYR A N 1
ATOM 5805 C CA . TYR A 1 781 ? -1.136 -33.697 -11.188 1.00 95.94 781 TYR A CA 1
ATOM 5806 C C . TYR A 1 781 ? -2.050 -32.491 -11.049 1.00 95.94 781 TYR A C 1
ATOM 5808 O O . TYR A 1 781 ? -3.236 -32.548 -11.393 1.00 95.94 781 TYR A O 1
ATOM 5816 N N . ALA A 1 782 ? -1.504 -31.394 -10.546 1.00 96.81 782 ALA A N 1
ATOM 5817 C CA . ALA A 1 782 ? -2.247 -30.173 -10.299 1.00 96.81 782 ALA A CA 1
ATOM 5818 C C . ALA A 1 782 ? -1.625 -28.997 -11.047 1.00 96.81 782 ALA A C 1
ATOM 5820 O O . ALA A 1 782 ? -0.408 -28.813 -11.062 1.00 96.81 782 ALA A O 1
ATOM 5821 N N . VAL A 1 783 ? -2.484 -28.210 -11.693 1.00 96.38 783 VAL A N 1
ATOM 5822 C CA . VAL A 1 783 ? -2.094 -27.004 -12.425 1.00 96.38 783 VAL A CA 1
ATOM 5823 C C . VAL A 1 783 ? -3.077 -25.866 -12.175 1.00 96.38 783 VAL A C 1
ATOM 5825 O O . VAL A 1 783 ? -4.293 -26.072 -12.070 1.00 96.38 783 VAL A O 1
ATOM 5828 N N . TYR A 1 784 ? -2.540 -24.651 -12.151 1.00 95.06 784 TYR A N 1
ATOM 5829 C CA . TYR A 1 784 ? -3.275 -23.407 -12.003 1.00 95.06 784 TYR A CA 1
ATOM 5830 C C . TYR A 1 784 ? -3.210 -22.582 -13.287 1.00 95.06 784 TYR A C 1
ATOM 5832 O O . TYR A 1 784 ? -2.136 -22.179 -13.731 1.00 95.06 784 TYR A O 1
ATOM 5840 N N . GLY A 1 785 ? -4.362 -22.325 -13.902 1.00 88.69 785 GLY A N 1
ATOM 5841 C CA . GLY A 1 785 ? -4.460 -21.444 -15.061 1.00 88.69 785 GLY A CA 1
ATOM 5842 C C . GLY A 1 785 ? -4.472 -19.982 -14.626 1.00 88.69 785 GLY A C 1
ATOM 5843 O O . GLY A 1 785 ? -5.486 -19.509 -14.101 1.00 88.69 785 GLY A O 1
ATOM 5844 N N . GLU A 1 786 ? -3.385 -19.254 -14.887 1.00 76.38 786 GLU A N 1
ATOM 5845 C CA . GLU A 1 786 ? -3.264 -17.839 -14.507 1.00 76.38 786 GLU A CA 1
ATOM 5846 C C . GLU A 1 786 ? -4.287 -16.955 -15.241 1.00 76.38 786 GLU A C 1
ATOM 5848 O O . GLU A 1 786 ? -4.750 -15.941 -14.714 1.00 76.38 786 GLU A O 1
ATOM 5853 N N . ASP A 1 787 ? -4.721 -17.365 -16.434 1.00 72.50 787 ASP A N 1
ATOM 5854 C CA . ASP A 1 787 ? -5.789 -16.717 -17.192 1.00 72.50 787 ASP A CA 1
ATOM 5855 C C . ASP A 1 787 ? -7.173 -17.095 -16.638 1.00 72.50 787 ASP A C 1
ATOM 5857 O O . ASP A 1 787 ? -7.857 -18.003 -17.109 1.00 72.50 787 ASP A O 1
ATOM 5861 N N . GLY A 1 788 ? -7.605 -16.353 -15.618 1.00 70.44 788 GLY A N 1
ATOM 5862 C CA . GLY A 1 788 ? -8.931 -16.483 -15.001 1.00 70.44 788 GLY A CA 1
ATOM 5863 C C . GLY A 1 788 ? -8.947 -17.214 -13.657 1.00 70.44 788 GLY A C 1
ATOM 5864 O O . GLY A 1 788 ? -9.971 -17.159 -12.977 1.00 70.44 788 GLY A O 1
ATOM 5865 N N . GLY A 1 789 ? -7.824 -17.814 -13.250 1.00 84.88 789 GLY A N 1
ATOM 5866 C CA . GLY A 1 789 ? -7.614 -18.387 -11.922 1.00 84.88 789 GLY A CA 1
ATOM 5867 C C . GLY A 1 789 ? -8.376 -19.685 -11.691 1.00 84.88 789 GLY A C 1
ATOM 5868 O O . GLY A 1 789 ? -9.269 -19.736 -10.845 1.00 84.88 789 GLY A O 1
ATOM 5869 N N . ALA A 1 790 ? -8.078 -20.712 -12.488 1.00 91.38 790 ALA A N 1
ATOM 5870 C CA . ALA A 1 790 ? -8.775 -21.997 -12.443 1.00 91.38 790 ALA A CA 1
ATOM 5871 C C . ALA A 1 790 ? -7.831 -23.166 -12.132 1.00 91.38 790 ALA A C 1
ATOM 5873 O O . ALA A 1 790 ? -6.794 -23.311 -12.777 1.00 91.38 790 ALA A O 1
ATOM 5874 N N . TRP A 1 791 ? -8.242 -24.024 -11.200 1.00 96.44 791 TRP A N 1
ATOM 5875 C CA . TRP A 1 791 ? -7.527 -25.228 -10.782 1.00 96.44 791 TRP A CA 1
ATOM 5876 C C . TRP A 1 791 ? -7.998 -26.473 -11.534 1.00 96.44 791 TRP A C 1
ATOM 5878 O O . TRP A 1 791 ? -9.200 -26.668 -11.770 1.00 96.44 791 TRP A O 1
ATOM 5888 N N . TYR A 1 792 ? -7.041 -27.333 -11.877 1.00 95.94 792 TYR A N 1
ATOM 5889 C CA . TYR A 1 792 ? -7.266 -28.638 -12.494 1.00 95.94 792 TYR A CA 1
ATOM 5890 C C . TYR A 1 792 ? -6.388 -29.663 -11.790 1.00 95.94 792 TYR A C 1
ATOM 5892 O O . TYR A 1 792 ? -5.167 -29.534 -11.811 1.00 95.94 792 TYR A O 1
ATOM 5900 N N . VAL A 1 793 ? -7.010 -30.675 -11.191 1.00 97.44 793 VAL A N 1
ATOM 5901 C CA . VAL A 1 793 ? -6.325 -31.684 -10.375 1.00 97.44 793 VAL A CA 1
ATOM 5902 C C . VAL A 1 793 ? -6.729 -33.071 -10.854 1.00 97.44 793 VAL A C 1
ATOM 5904 O O . VAL A 1 793 ? -7.922 -33.366 -10.996 1.00 97.44 793 VAL A O 1
ATOM 5907 N N . TRP A 1 794 ? -5.742 -33.921 -11.116 1.00 95.94 794 TRP A N 1
ATOM 5908 C CA . TRP A 1 794 ? -5.933 -35.290 -11.578 1.00 95.94 794 TRP A CA 1
ATOM 5909 C C . TRP A 1 794 ? -4.998 -36.251 -10.855 1.00 95.94 794 TRP A C 1
ATOM 5911 O O . TRP A 1 794 ? -3.780 -36.114 -10.908 1.00 95.94 794 TRP A O 1
ATOM 5921 N N . SER A 1 795 ? -5.590 -37.261 -10.228 1.00 94.06 795 SER A N 1
ATOM 5922 C CA . SER A 1 795 ? -4.852 -38.355 -9.617 1.00 94.06 795 SER A CA 1
ATOM 5923 C C . SER A 1 795 ? -4.594 -39.443 -10.641 1.00 94.06 795 SER A C 1
ATOM 5925 O O . SER A 1 795 ? -5.530 -39.933 -11.279 1.00 94.06 795 SER A O 1
ATOM 5927 N N . ARG A 1 796 ? -3.340 -39.877 -10.786 1.00 88.00 796 ARG A N 1
ATOM 5928 C CA . ARG A 1 796 ? -2.982 -40.984 -11.693 1.00 88.00 796 ARG A CA 1
ATOM 5929 C C . ARG A 1 796 ? -3.311 -42.364 -11.123 1.00 88.00 796 ARG A C 1
ATOM 5931 O O . ARG A 1 796 ? -3.263 -43.371 -11.840 1.00 88.00 796 ARG A O 1
ATOM 5938 N N . ARG A 1 797 ? -3.623 -42.444 -9.830 1.00 86.62 797 ARG A N 1
ATOM 5939 C CA . ARG A 1 797 ? -3.817 -43.711 -9.132 1.00 86.62 797 ARG A CA 1
ATOM 5940 C C . ARG A 1 797 ? -5.042 -44.464 -9.663 1.00 86.62 797 ARG A C 1
ATOM 5942 O O . ARG A 1 797 ? -5.994 -43.885 -10.179 1.00 86.62 797 ARG A O 1
ATOM 5949 N N . GLN A 1 798 ? -5.006 -45.796 -9.574 1.00 76.56 798 GLN A N 1
ATOM 5950 C CA . GLN A 1 798 ? -6.112 -46.706 -9.932 1.00 76.56 798 GLN A CA 1
ATOM 5951 C C . GLN A 1 798 ? -6.749 -46.486 -11.326 1.00 76.56 798 GLN A C 1
ATOM 5953 O O . GLN A 1 798 ? -7.917 -46.814 -11.535 1.00 76.56 798 GLN A O 1
ATOM 5958 N N . GLY A 1 799 ? -5.982 -46.005 -12.309 1.00 74.06 799 GLY A N 1
ATOM 5959 C CA . GLY A 1 799 ? -6.461 -45.809 -13.684 1.00 74.06 799 GLY A CA 1
ATOM 5960 C C . GLY A 1 799 ? -6.915 -44.386 -14.018 1.00 74.06 799 GLY A C 1
ATOM 5961 O O . GLY A 1 799 ? -7.477 -44.193 -15.096 1.00 74.06 799 GLY A O 1
ATOM 5962 N N . GLY A 1 800 ? -6.642 -43.412 -13.144 1.00 85.62 800 GLY A N 1
ATOM 5963 C CA . GLY A 1 800 ? -6.852 -41.991 -13.402 1.00 85.62 800 GLY A CA 1
ATOM 5964 C C . GLY A 1 800 ? -8.199 -41.478 -12.892 1.00 85.62 800 GLY A C 1
ATOM 5965 O O . GLY A 1 800 ? -9.254 -41.934 -13.337 1.00 85.62 800 GLY A O 1
ATOM 5966 N N . GLN A 1 801 ? -8.183 -40.476 -12.016 1.00 92.56 801 GLN A N 1
ATOM 5967 C CA . GLN A 1 801 ? -9.373 -39.809 -11.486 1.00 92.56 801 GLN A CA 1
ATOM 5968 C C . GLN A 1 801 ? -9.208 -38.290 -11.535 1.00 92.56 801 GLN A C 1
ATOM 5970 O O . GLN A 1 801 ? -8.282 -37.735 -10.958 1.00 92.56 801 GLN A O 1
ATOM 5975 N N . ILE A 1 802 ? -10.141 -37.594 -12.192 1.00 95.44 802 ILE A N 1
ATOM 5976 C CA . ILE A 1 802 ? -10.205 -36.127 -12.125 1.00 95.44 802 ILE A CA 1
ATOM 5977 C C . ILE A 1 802 ? -10.775 -35.745 -10.759 1.00 95.44 802 ILE A C 1
ATOM 5979 O O . ILE A 1 802 ? -11.912 -36.102 -10.443 1.00 95.44 802 ILE A O 1
ATOM 5983 N N . LEU A 1 803 ? -9.974 -35.033 -9.974 1.00 95.50 803 LEU A N 1
ATOM 5984 C CA . LEU A 1 803 ? -10.310 -34.542 -8.642 1.00 95.50 803 LEU A CA 1
ATOM 5985 C C . LEU A 1 803 ? -10.923 -33.137 -8.709 1.00 95.50 803 LEU A C 1
ATOM 5987 O O . LEU A 1 803 ? -11.939 -32.878 -8.070 1.00 95.50 803 LEU A O 1
ATOM 5991 N N . ALA A 1 804 ? -10.385 -32.271 -9.574 1.00 95.31 804 ALA A N 1
ATOM 5992 C CA . ALA A 1 804 ? -10.929 -30.945 -9.863 1.00 95.31 804 ALA A CA 1
ATOM 5993 C C . ALA A 1 804 ? -10.820 -30.609 -11.354 1.00 95.31 804 ALA A C 1
ATOM 5995 O O . ALA A 1 804 ? -9.829 -30.926 -12.013 1.00 95.31 804 ALA A O 1
ATOM 5996 N N . TRP A 1 805 ? -11.836 -29.930 -11.891 1.00 95.00 805 TRP A N 1
ATOM 5997 C CA . TRP A 1 805 ? -11.862 -29.491 -13.286 1.00 95.00 805 TRP A CA 1
ATOM 5998 C C . TRP A 1 805 ? -12.384 -28.063 -13.405 1.00 95.00 805 TRP A C 1
ATOM 6000 O O . TRP A 1 805 ? -13.589 -27.824 -13.295 1.00 95.00 805 TRP A O 1
ATOM 6010 N N . GLY A 1 806 ? -11.479 -27.118 -13.663 1.00 92.06 806 GLY A N 1
ATOM 6011 C CA . GLY A 1 806 ? -11.825 -25.716 -13.876 1.00 92.06 806 GLY A CA 1
ATOM 6012 C C . GLY A 1 806 ? -12.418 -25.049 -12.637 1.00 92.06 806 GLY A C 1
ATOM 6013 O O . GLY A 1 806 ? -13.324 -24.225 -12.763 1.00 92.06 806 GLY A O 1
ATOM 6014 N N . VAL A 1 807 ? -11.947 -25.419 -11.443 1.00 92.75 807 VAL A N 1
ATOM 6015 C CA . VAL A 1 807 ? -12.410 -24.811 -10.190 1.00 92.75 807 VAL A CA 1
ATOM 6016 C C . VAL A 1 807 ? -11.844 -23.398 -10.107 1.00 92.75 807 VAL A C 1
ATOM 6018 O O . VAL A 1 807 ? -10.645 -23.211 -9.927 1.00 92.75 807 VAL A O 1
ATOM 6021 N N . SER A 1 808 ? -12.696 -22.392 -10.302 1.00 90.44 808 SER A N 1
ATOM 6022 C CA . SER A 1 808 ? -12.286 -20.987 -10.249 1.00 90.44 808 SER A CA 1
ATOM 6023 C C . SER A 1 808 ? -12.029 -20.552 -8.807 1.00 90.44 808 SER A C 1
ATOM 6025 O O . SER A 1 808 ? -12.972 -20.252 -8.072 1.00 90.44 808 SER A O 1
ATOM 6027 N N . TRP A 1 809 ? -10.759 -20.497 -8.417 1.00 87.00 809 TRP A N 1
ATOM 6028 C CA . TRP A 1 809 ? -10.330 -20.167 -7.064 1.00 87.00 809 TRP A CA 1
ATOM 6029 C C . TRP A 1 809 ? -9.021 -19.376 -7.088 1.00 87.00 809 TRP A C 1
ATOM 6031 O O . TRP A 1 809 ? -8.057 -19.799 -7.711 1.00 87.00 809 TRP A O 1
ATOM 6041 N N . GLY A 1 810 ? -8.991 -18.222 -6.415 1.00 70.88 810 GLY A N 1
ATOM 6042 C CA . GLY A 1 810 ? -7.785 -17.401 -6.264 1.00 70.88 810 GLY A CA 1
ATOM 6043 C C . GLY A 1 810 ? -7.467 -16.397 -7.378 1.00 70.88 810 GLY A C 1
ATOM 6044 O O . GLY A 1 810 ? -6.534 -15.635 -7.207 1.00 70.88 810 GLY A O 1
ATOM 6045 N N . GLY A 1 811 ? -8.278 -16.273 -8.436 1.00 79.06 811 GLY A N 1
ATOM 6046 C CA . GLY A 1 811 ? -8.266 -15.111 -9.348 1.00 79.06 811 GLY A CA 1
ATOM 6047 C C . GLY A 1 811 ? -7.177 -15.086 -10.440 1.00 79.06 811 GLY A C 1
ATOM 6048 O O . GLY A 1 811 ? -6.134 -15.705 -10.338 1.00 79.06 811 GLY A O 1
ATOM 6049 N N . GLY A 1 812 ? -7.420 -14.366 -11.539 1.00 67.69 812 GLY A N 1
ATOM 6050 C CA . GLY A 1 812 ? -6.525 -14.377 -12.708 1.00 67.69 812 GLY A CA 1
ATOM 6051 C C . GLY A 1 812 ? -5.493 -13.242 -12.769 1.00 67.69 812 GLY A C 1
ATOM 6052 O O . GLY A 1 812 ? -5.735 -12.138 -12.276 1.00 67.69 812 GLY A O 1
ATOM 6053 N N . GLY A 1 813 ? -4.380 -13.492 -13.459 1.00 63.56 813 GLY A N 1
ATOM 6054 C CA . GLY A 1 813 ? -3.312 -12.544 -13.779 1.00 63.56 813 GLY A CA 1
ATOM 6055 C C . GLY A 1 813 ? -1.934 -13.196 -13.673 1.00 63.56 813 GLY A C 1
ATOM 6056 O O . GLY A 1 813 ? -1.551 -13.609 -12.582 1.00 63.56 813 GLY A O 1
ATOM 6057 N N . ALA A 1 814 ? -1.196 -13.246 -14.787 1.00 58.94 814 ALA A N 1
ATOM 6058 C CA . ALA A 1 814 ? 0.115 -13.893 -14.853 1.00 58.94 814 ALA A CA 1
ATOM 6059 C C . ALA A 1 814 ? 1.093 -13.351 -13.798 1.00 58.94 814 ALA A C 1
ATOM 6061 O O . ALA A 1 814 ? 1.304 -12.134 -13.721 1.00 58.94 814 ALA A O 1
ATOM 6062 N N . GLY A 1 815 ? 1.644 -14.243 -12.971 1.00 59.94 815 GLY A N 1
ATOM 6063 C CA . GLY A 1 815 ? 2.556 -13.936 -11.865 1.00 59.94 815 GLY A CA 1
ATOM 6064 C C . GLY A 1 815 ? 1.952 -13.127 -10.710 1.00 59.94 815 GLY A C 1
ATOM 6065 O O . GLY A 1 815 ? 2.676 -12.725 -9.810 1.00 59.94 815 GLY A O 1
ATOM 6066 N N . ALA A 1 816 ? 0.646 -12.833 -10.713 1.00 66.62 816 ALA A N 1
ATOM 6067 C CA . ALA A 1 816 ? 0.010 -12.041 -9.653 1.00 66.62 816 ALA A CA 1
ATOM 6068 C C . ALA A 1 816 ? -0.551 -12.901 -8.509 1.00 66.62 816 ALA A C 1
ATOM 6070 O O . ALA A 1 816 ? -0.735 -12.396 -7.397 1.00 66.62 816 ALA A O 1
ATOM 6071 N N . PHE A 1 817 ? -0.859 -14.163 -8.804 1.00 81.88 817 PHE A N 1
ATOM 6072 C CA . PHE A 1 817 ? -1.474 -15.139 -7.912 1.00 81.88 817 PHE A CA 1
ATOM 6073 C C . PHE A 1 817 ? -0.687 -16.442 -8.013 1.00 81.88 817 PHE A C 1
ATOM 6075 O O . PHE A 1 817 ? -0.742 -17.117 -9.037 1.00 81.88 817 PHE A O 1
ATOM 6082 N N . VAL A 1 818 ? 0.065 -16.758 -6.964 1.00 88.44 818 VAL A N 1
ATOM 6083 C CA . VAL A 1 818 ? 1.015 -17.872 -6.939 1.00 88.44 818 VAL A CA 1
ATOM 6084 C C . VAL A 1 818 ? 0.369 -19.061 -6.223 1.00 88.44 818 VAL A C 1
ATOM 6086 O O . VAL A 1 818 ? -0.065 -18.884 -5.078 1.00 88.44 818 VAL A O 1
ATOM 6089 N N . PRO A 1 819 ? 0.261 -20.246 -6.854 1.00 93.81 819 PRO A N 1
ATOM 6090 C CA . PRO A 1 819 ? -0.210 -21.450 -6.178 1.00 93.81 819 PRO A CA 1
ATOM 6091 C C . PRO A 1 819 ? 0.810 -21.914 -5.137 1.00 93.81 819 PRO A C 1
ATOM 6093 O O . PRO A 1 819 ? 1.996 -22.028 -5.427 1.00 93.81 819 PRO A O 1
ATOM 6096 N N . VAL A 1 820 ? 0.336 -22.161 -3.918 1.00 95.00 820 VAL A N 1
ATOM 6097 C CA . VAL A 1 820 ? 1.148 -22.572 -2.759 1.00 95.00 820 VAL A CA 1
ATOM 6098 C C . VAL A 1 820 ? 0.426 -23.667 -1.964 1.00 95.00 820 VAL A C 1
ATOM 6100 O O . VAL A 1 820 ? 0.053 -23.432 -0.814 1.00 95.00 820 VAL A O 1
ATOM 6103 N N . PRO A 1 821 ? 0.136 -24.825 -2.590 1.00 95.25 821 PRO A N 1
ATOM 6104 C CA . PRO A 1 821 ? -0.674 -25.873 -1.977 1.00 95.25 821 PRO A CA 1
ATOM 6105 C C . PRO A 1 821 ? -0.033 -26.436 -0.704 1.00 95.25 821 PRO A C 1
ATOM 6107 O O . PRO A 1 821 ? 1.182 -26.387 -0.522 1.00 95.25 821 PRO A O 1
ATOM 6110 N N . GLY A 1 822 ? -0.877 -26.968 0.171 1.00 95.12 822 GLY A N 1
ATOM 6111 C CA . GLY A 1 822 ? -0.504 -27.567 1.451 1.00 95.12 822 GLY A CA 1
ATOM 6112 C C . GLY A 1 822 ? -1.758 -27.962 2.224 1.00 95.12 822 GLY A C 1
ATOM 6113 O O . GLY A 1 822 ? -2.843 -27.513 1.872 1.00 95.12 822 GLY A O 1
ATOM 6114 N N . ASP A 1 823 ? -1.628 -28.805 3.241 1.00 96.31 823 ASP A N 1
ATOM 6115 C CA . ASP A 1 823 ? -2.742 -29.198 4.116 1.00 96.31 823 ASP A CA 1
ATOM 6116 C C . ASP A 1 823 ? -2.954 -28.127 5.197 1.00 96.31 823 ASP A C 1
ATOM 6118 O O . ASP A 1 823 ? -2.295 -28.149 6.233 1.00 96.31 823 ASP A O 1
ATOM 6122 N N . PHE A 1 824 ? -3.795 -27.121 4.951 1.00 97.56 824 PHE A N 1
ATOM 6123 C CA . PHE A 1 824 ? -4.003 -25.983 5.861 1.00 97.56 824 PHE A CA 1
ATOM 6124 C C . PHE A 1 824 ? -5.090 -26.235 6.910 1.00 97.56 824 PHE A C 1
ATOM 6126 O O . PHE A 1 824 ? -5.312 -25.383 7.780 1.00 97.56 824 PHE A O 1
ATOM 6133 N N . ASP A 1 825 ? -5.794 -27.362 6.848 1.00 95.56 825 ASP A N 1
ATOM 6134 C CA . ASP A 1 825 ? -6.846 -27.698 7.809 1.00 95.56 825 ASP A CA 1
ATOM 6135 C C . ASP A 1 825 ? -6.661 -29.024 8.556 1.00 95.56 825 ASP A C 1
ATOM 6137 O O . ASP A 1 825 ? -7.380 -29.264 9.534 1.00 95.56 825 ASP A O 1
ATOM 6141 N N . GLY A 1 826 ? -5.620 -29.777 8.209 1.00 95.38 826 GLY A N 1
ATOM 6142 C CA . GLY A 1 826 ? -5.118 -30.943 8.925 1.00 95.38 826 GLY A CA 1
ATOM 6143 C C . GLY A 1 826 ? -5.896 -32.215 8.616 1.00 95.38 826 GLY A C 1
ATOM 6144 O O . GLY A 1 826 ? -5.973 -33.106 9.473 1.00 95.38 826 GLY A O 1
ATOM 6145 N N . ASP A 1 827 ? -6.548 -32.293 7.454 1.00 93.81 827 ASP A N 1
ATOM 6146 C CA . ASP A 1 827 ? -7.300 -33.476 7.029 1.00 93.81 827 ASP A CA 1
ATOM 6147 C C . ASP A 1 827 ? -6.445 -34.523 6.292 1.00 93.81 827 ASP A C 1
ATOM 6149 O O . ASP A 1 827 ? -6.915 -35.643 6.048 1.00 93.81 827 ASP A O 1
ATOM 6153 N N . GLY A 1 828 ? -5.170 -34.209 6.051 1.00 91.81 828 GLY A N 1
ATOM 6154 C CA . GLY A 1 828 ? -4.194 -35.042 5.362 1.00 91.81 828 GLY A CA 1
ATOM 6155 C C . GLY A 1 828 ? -4.167 -34.846 3.847 1.00 91.81 828 GLY A C 1
ATOM 6156 O O . GLY A 1 828 ? -3.366 -35.516 3.196 1.00 91.81 828 GLY A O 1
ATOM 6157 N N . ALA A 1 829 ? -5.017 -33.983 3.280 1.00 95.94 829 ALA A N 1
ATOM 6158 C CA . ALA A 1 829 ? -5.010 -33.626 1.866 1.00 95.94 829 ALA A CA 1
ATOM 6159 C C . ALA A 1 829 ? -4.449 -32.212 1.647 1.00 95.94 829 ALA A C 1
ATOM 6161 O O . ALA A 1 829 ? -4.631 -31.303 2.446 1.00 95.94 829 ALA A O 1
ATOM 6162 N N . CYS A 1 830 ? -3.792 -31.996 0.510 1.00 96.31 830 CYS A N 1
ATOM 6163 C CA . CYS A 1 830 ? -3.429 -30.661 0.056 1.00 96.31 830 CYS A CA 1
ATOM 6164 C C . CYS A 1 830 ? -4.669 -29.844 -0.335 1.00 96.31 830 CYS A C 1
ATOM 6166 O O . CYS A 1 830 ? -5.553 -30.307 -1.061 1.00 96.31 830 CYS A O 1
ATOM 6168 N N . ASP A 1 831 ? -4.668 -28.575 0.056 1.00 97.62 831 ASP A N 1
ATOM 6169 C CA . ASP A 1 831 ? -5.677 -27.589 -0.302 1.00 97.62 831 ASP A CA 1
ATOM 6170 C C . ASP A 1 831 ? -5.260 -26.728 -1.498 1.00 97.62 831 ASP A C 1
ATOM 6172 O O . ASP A 1 831 ? -4.080 -26.460 -1.750 1.00 97.62 831 ASP A O 1
ATOM 6176 N N . MET A 1 832 ? -6.256 -26.187 -2.206 1.00 96.69 832 MET A N 1
ATOM 6177 C CA . MET A 1 832 ? -6.045 -25.188 -3.255 1.00 96.69 832 MET A CA 1
ATOM 6178 C C . MET A 1 832 ? -5.758 -23.827 -2.613 1.00 96.69 832 MET A C 1
ATOM 6180 O O . MET A 1 832 ? -6.669 -23.050 -2.295 1.00 96.69 832 MET A O 1
ATOM 6184 N N . ALA A 1 833 ? -4.476 -23.537 -2.422 1.00 96.56 833 ALA A N 1
ATOM 6185 C CA . ALA A 1 833 ? -3.992 -22.312 -1.803 1.00 96.56 833 ALA A CA 1
ATOM 6186 C C . ALA A 1 833 ? -3.320 -21.378 -2.816 1.00 96.56 833 ALA A C 1
ATOM 6188 O O . ALA A 1 833 ? -2.525 -21.795 -3.656 1.00 96.56 833 ALA A O 1
ATOM 6189 N N . ILE A 1 834 ? -3.646 -20.090 -2.721 1.00 95.00 834 ILE A N 1
ATOM 6190 C CA . ILE A 1 834 ? -3.113 -19.019 -3.563 1.00 95.00 834 ILE A CA 1
ATOM 6191 C C . ILE A 1 834 ? -2.599 -17.888 -2.680 1.00 95.00 834 ILE A C 1
ATOM 6193 O O . ILE A 1 834 ? -3.318 -17.395 -1.805 1.00 95.00 834 ILE A O 1
ATOM 6197 N N . TYR A 1 835 ? -1.392 -17.417 -2.979 1.00 93.12 835 TYR A N 1
ATOM 6198 C CA . TYR A 1 835 ? -0.811 -16.215 -2.399 1.00 93.12 835 TYR A CA 1
ATOM 6199 C C . TYR A 1 835 ? -0.723 -15.093 -3.434 1.00 93.12 835 TYR A C 1
ATOM 6201 O O . TYR A 1 835 ? -0.214 -15.260 -4.542 1.00 93.12 835 TYR A O 1
ATOM 6209 N N . ARG A 1 836 ? -1.220 -13.912 -3.070 1.00 86.50 836 ARG A N 1
ATOM 6210 C CA . ARG A 1 836 ? -1.170 -12.715 -3.912 1.00 86.50 836 ARG A CA 1
ATOM 6211 C C . ARG A 1 836 ? -0.028 -11.809 -3.474 1.00 86.50 836 ARG A C 1
ATOM 6213 O O . ARG A 1 836 ? -0.223 -10.975 -2.585 1.00 86.50 836 ARG A O 1
ATOM 6220 N N . GLU A 1 837 ? 1.115 -11.901 -4.149 1.00 74.50 837 GLU A N 1
ATOM 6221 C CA . GLU A 1 837 ? 2.352 -11.175 -3.801 1.00 74.50 837 GLU A CA 1
ATOM 6222 C C . GLU A 1 837 ? 2.143 -9.662 -3.647 1.00 74.50 837 GLU A C 1
ATOM 6224 O O . GLU A 1 837 ? 2.637 -9.033 -2.714 1.00 74.50 837 GLU A O 1
ATOM 6229 N N . ALA A 1 838 ? 1.321 -9.062 -4.513 1.00 71.00 838 ALA A N 1
ATOM 6230 C CA . ALA A 1 838 ? 1.074 -7.620 -4.503 1.00 71.00 838 ALA A CA 1
ATOM 6231 C C . ALA A 1 838 ? 0.353 -7.101 -3.242 1.00 71.00 838 ALA A C 1
ATOM 6233 O O . ALA A 1 838 ? 0.373 -5.899 -2.981 1.00 71.00 838 ALA A O 1
ATOM 6234 N N . SER A 1 839 ? -0.344 -7.959 -2.493 1.00 76.81 839 SER A N 1
ATOM 6235 C CA . SER A 1 839 ? -1.057 -7.566 -1.265 1.00 76.81 839 SER A CA 1
ATOM 6236 C C . SER A 1 839 ? -0.718 -8.410 -0.046 1.00 76.81 839 SER A C 1
ATOM 6238 O O . SER A 1 839 ? -1.146 -8.050 1.045 1.00 76.81 839 SER A O 1
ATOM 6240 N N . GLY A 1 840 ? -0.006 -9.524 -0.210 1.00 81.50 840 GLY A N 1
ATOM 6241 C CA . GLY A 1 840 ? 0.188 -10.506 0.850 1.00 81.50 840 GLY A CA 1
ATOM 6242 C C . GLY A 1 840 ? -1.079 -11.283 1.208 1.00 81.50 840 GLY A C 1
ATOM 6243 O O . GLY A 1 840 ? -1.227 -11.701 2.349 1.00 81.50 840 GLY A O 1
ATOM 6244 N N . ALA A 1 841 ? -2.044 -11.389 0.288 1.00 90.06 841 ALA A N 1
ATOM 6245 C CA . ALA A 1 841 ? -3.338 -12.005 0.586 1.00 90.06 841 ALA A CA 1
ATOM 6246 C C . ALA A 1 841 ? -3.303 -13.509 0.302 1.00 90.06 841 ALA A C 1
ATOM 6248 O O . ALA A 1 841 ? -2.928 -13.901 -0.802 1.00 90.06 841 ALA A O 1
ATOM 6249 N N . TRP A 1 842 ? -3.746 -14.311 1.268 1.00 94.06 842 TRP A N 1
ATOM 6250 C CA . TRP A 1 842 ? -3.907 -15.758 1.147 1.00 94.06 842 TRP A CA 1
ATOM 6251 C C . TRP A 1 842 ? -5.369 -16.128 0.881 1.00 94.06 842 TRP A C 1
ATOM 6253 O O . TRP A 1 842 ? -6.280 -15.598 1.527 1.00 94.06 842 TRP A O 1
ATOM 6263 N N . TYR A 1 843 ? -5.586 -17.053 -0.052 1.00 94.75 843 TYR A N 1
ATOM 6264 C CA . TYR A 1 843 ? -6.890 -17.623 -0.396 1.00 94.75 843 TYR A CA 1
ATOM 6265 C C . TYR A 1 843 ? -6.768 -19.139 -0.421 1.00 94.75 843 TYR A C 1
ATOM 6267 O O . TYR A 1 843 ? -6.021 -19.671 -1.235 1.00 94.75 843 TYR A O 1
ATOM 6275 N N . ILE A 1 844 ? -7.486 -19.832 0.459 1.00 97.25 844 ILE A N 1
ATOM 6276 C CA . ILE A 1 844 ? -7.327 -21.276 0.657 1.00 97.25 844 ILE A CA 1
ATOM 6277 C C . ILE A 1 844 ? -8.701 -21.939 0.691 1.00 97.25 844 ILE A C 1
ATOM 6279 O O . ILE A 1 844 ? -9.595 -21.508 1.433 1.00 97.25 844 ILE A O 1
ATOM 6283 N N . GLN A 1 845 ? -8.866 -22.970 -0.128 1.00 96.12 845 GLN A N 1
ATOM 6284 C CA . GLN A 1 845 ? -10.085 -23.760 -0.232 1.00 96.12 845 GLN A CA 1
ATOM 6285 C C . GLN A 1 845 ? -9.733 -25.243 -0.335 1.00 96.12 845 GLN A C 1
ATOM 6287 O O . GLN A 1 845 ? -8.912 -25.626 -1.168 1.00 96.12 845 GLN A O 1
ATOM 6292 N N . ALA A 1 846 ? -10.421 -26.058 0.463 1.00 95.19 846 ALA A N 1
ATOM 6293 C CA . ALA A 1 846 ? -10.349 -27.507 0.364 1.00 95.19 846 ALA A CA 1
ATOM 6294 C C . ALA A 1 846 ? -10.902 -27.985 -0.979 1.00 95.19 846 ALA A C 1
ATOM 6296 O O . ALA A 1 846 ? -11.787 -27.352 -1.571 1.00 95.19 846 ALA A O 1
ATOM 6297 N N . LEU A 1 847 ? -10.451 -29.150 -1.436 1.00 93.38 847 LEU A N 1
ATOM 6298 C CA . LEU A 1 847 ? -10.897 -29.731 -2.705 1.00 93.38 847 LEU A CA 1
ATOM 6299 C C . LEU A 1 847 ? -12.430 -29.934 -2.770 1.00 93.38 847 LEU A C 1
ATOM 6301 O O . LEU A 1 847 ? -13.031 -29.825 -3.840 1.00 93.38 847 LEU A O 1
ATOM 6305 N N . ASP A 1 848 ? -13.089 -30.164 -1.628 1.00 90.62 848 ASP A N 1
ATOM 6306 C CA . ASP A 1 848 ? -14.551 -30.313 -1.519 1.00 90.62 848 ASP A CA 1
ATOM 6307 C C . ASP A 1 848 ? -15.341 -28.985 -1.618 1.00 90.62 848 ASP A C 1
ATOM 6309 O O . ASP A 1 848 ? -16.578 -28.978 -1.606 1.00 90.62 848 ASP A O 1
ATOM 6313 N N . GLY A 1 849 ? -14.637 -27.857 -1.751 1.00 89.81 849 GLY A N 1
ATOM 6314 C CA . GLY A 1 849 ? -15.187 -26.511 -1.869 1.00 89.81 849 GLY A CA 1
ATOM 6315 C C . GLY A 1 849 ? -15.327 -25.763 -0.542 1.00 89.81 849 GLY A C 1
ATOM 6316 O O . GLY A 1 849 ? -15.737 -24.593 -0.550 1.00 89.81 849 GLY A O 1
ATOM 6317 N N . ARG A 1 850 ? -14.991 -26.375 0.597 1.00 93.31 850 ARG A N 1
ATOM 6318 C CA . ARG A 1 850 ? -14.992 -25.697 1.897 1.00 93.31 850 ARG A CA 1
ATOM 6319 C C . ARG A 1 850 ? -13.958 -24.574 1.920 1.00 93.31 850 ARG A C 1
ATOM 6321 O O . ARG A 1 850 ? -12.780 -24.763 1.645 1.00 93.31 850 ARG A O 1
ATOM 6328 N N . LEU A 1 851 ? -14.421 -23.382 2.285 1.00 95.38 851 LEU A N 1
ATOM 6329 C CA . LEU A 1 851 ? -13.557 -22.230 2.501 1.00 95.38 851 LEU A CA 1
ATOM 6330 C C . LEU A 1 851 ? -12.732 -22.425 3.776 1.00 95.38 851 LEU A C 1
ATOM 6332 O O . LEU A 1 851 ? -13.315 -22.568 4.851 1.00 95.38 851 LEU A O 1
ATOM 6336 N N . ILE A 1 852 ? -11.409 -22.363 3.653 1.00 93.94 852 ILE A N 1
ATOM 6337 C CA . ILE A 1 852 ? -10.477 -22.421 4.787 1.00 93.94 852 ILE A CA 1
ATOM 6338 C C . ILE A 1 852 ? -10.019 -21.007 5.141 1.00 93.94 852 ILE A C 1
ATOM 6340 O O . ILE A 1 852 ? -10.083 -20.592 6.295 1.00 93.94 852 ILE A O 1
ATOM 6344 N N . CYS A 1 853 ? -9.625 -20.225 4.133 1.00 91.44 853 CYS A N 1
ATOM 6345 C CA . CYS A 1 853 ? -9.074 -18.888 4.311 1.00 91.44 853 CYS A CA 1
ATOM 6346 C C . CYS A 1 853 ? -9.526 -17.960 3.179 1.00 91.44 853 CYS A C 1
ATOM 6348 O O . CYS A 1 853 ? -9.393 -18.293 2.001 1.00 91.44 853 CYS A O 1
ATOM 6350 N N . TRP A 1 854 ? -10.042 -16.778 3.529 1.00 91.12 854 TRP A N 1
ATOM 6351 C CA . TRP A 1 854 ? -10.401 -15.741 2.561 1.00 91.12 854 TRP A CA 1
ATOM 6352 C C . TRP A 1 854 ? -9.663 -14.446 2.858 1.00 91.12 854 TRP A C 1
ATOM 6354 O O . TRP A 1 854 ? -9.907 -13.827 3.894 1.00 91.12 854 TRP A O 1
ATOM 6364 N N . GLU A 1 855 ? -8.830 -14.011 1.912 1.00 88.31 855 GLU A N 1
ATOM 6365 C CA . GLU A 1 855 ? -8.190 -12.692 1.919 1.00 88.31 855 GLU A CA 1
ATOM 6366 C C . GLU A 1 855 ? -7.457 -12.391 3.239 1.00 88.31 855 GLU A C 1
ATOM 6368 O O . GLU A 1 855 ? -7.419 -11.256 3.720 1.00 88.31 855 GLU A O 1
ATOM 6373 N N . THR A 1 856 ? -6.853 -13.415 3.846 1.00 90.19 856 THR A N 1
ATOM 6374 C CA . THR A 1 856 ? -6.032 -13.204 5.038 1.00 90.19 856 THR A CA 1
ATOM 6375 C C . THR A 1 856 ? -4.758 -12.503 4.614 1.00 90.19 856 THR A C 1
ATOM 6377 O O . THR A 1 856 ? -3.951 -13.051 3.866 1.00 90.19 856 THR A O 1
ATOM 6380 N N . ILE A 1 857 ? -4.583 -11.274 5.090 1.00 88.75 857 ILE A N 1
ATOM 6381 C CA . ILE A 1 857 ? -3.391 -10.485 4.804 1.00 88.75 857 ILE A CA 1
ATOM 6382 C C . ILE A 1 857 ? -2.270 -10.926 5.742 1.00 88.75 857 ILE A C 1
ATOM 6384 O O . ILE A 1 857 ? -2.288 -10.637 6.942 1.00 88.75 857 ILE A O 1
ATOM 6388 N N . TRP A 1 858 ? -1.295 -11.630 5.181 1.00 85.62 858 TRP A N 1
ATOM 6389 C CA . TRP A 1 858 ? -0.076 -12.046 5.853 1.00 85.62 858 TRP A CA 1
ATOM 6390 C C . TRP A 1 858 ? 1.070 -12.102 4.843 1.00 85.62 858 TRP A C 1
ATOM 6392 O O . TRP A 1 858 ? 1.146 -13.015 4.029 1.00 85.62 858 TRP A O 1
ATOM 6402 N N . GLY A 1 859 ? 1.927 -11.082 4.860 1.00 80.00 859 GLY A N 1
ATOM 6403 C CA . GLY A 1 859 ? 2.916 -10.823 3.814 1.00 80.00 859 GLY A CA 1
ATOM 6404 C C . GLY A 1 859 ? 2.737 -9.430 3.220 1.00 80.00 859 GLY A C 1
ATOM 6405 O O . GLY A 1 859 ? 2.277 -8.509 3.898 1.00 80.00 859 GLY A O 1
ATOM 6406 N N . GLY A 1 860 ? 3.112 -9.269 1.955 1.00 71.50 860 GLY A N 1
ATOM 6407 C CA . GLY A 1 860 ? 3.037 -8.001 1.237 1.00 71.50 860 GLY A CA 1
ATOM 6408 C C . GLY A 1 860 ? 4.004 -7.958 0.056 1.00 71.50 860 GLY A C 1
ATOM 6409 O O . GLY A 1 860 ? 4.714 -8.935 -0.186 1.00 71.50 860 GLY A O 1
ATOM 6410 N N . PRO A 1 861 ? 4.065 -6.827 -0.668 1.00 68.25 861 PRO A N 1
ATOM 6411 C CA . PRO A 1 861 ? 5.018 -6.653 -1.757 1.00 68.25 861 PRO A CA 1
ATOM 6412 C C . PRO A 1 861 ? 6.451 -6.979 -1.317 1.00 68.25 861 PRO A C 1
ATOM 6414 O O . PRO A 1 861 ? 6.936 -6.425 -0.330 1.00 68.25 861 PRO A O 1
ATOM 6417 N N . GLY A 1 862 ? 7.121 -7.863 -2.058 1.00 66.88 862 GLY A N 1
ATOM 6418 C CA . GLY A 1 862 ? 8.490 -8.303 -1.764 1.00 66.88 862 GLY A CA 1
ATOM 6419 C C . GLY A 1 862 ? 8.608 -9.417 -0.717 1.00 66.88 862 GLY A C 1
ATOM 6420 O O . GLY A 1 862 ? 9.726 -9.735 -0.313 1.00 66.88 862 GLY A O 1
ATOM 6421 N N . LEU A 1 863 ? 7.487 -9.997 -0.269 1.00 79.94 863 LEU A N 1
ATOM 6422 C CA . LEU A 1 863 ? 7.477 -11.224 0.524 1.00 79.94 863 LEU A CA 1
ATOM 6423 C C . LEU A 1 863 ? 6.923 -12.395 -0.284 1.00 79.94 863 LEU A C 1
ATOM 6425 O O . LEU A 1 863 ? 5.839 -12.279 -0.855 1.00 79.94 863 LEU A O 1
ATOM 6429 N N . GLU A 1 864 ? 7.621 -13.523 -0.244 1.00 87.44 864 GLU A N 1
ATOM 6430 C CA . GLU A 1 864 ? 7.197 -14.804 -0.815 1.00 87.44 864 GLU A CA 1
ATOM 6431 C C . GLU A 1 864 ? 6.511 -15.686 0.206 1.00 87.44 864 GLU A C 1
ATOM 6433 O O . GLU A 1 864 ? 6.902 -15.697 1.370 1.00 87.44 864 GLU A O 1
ATOM 6438 N N . ALA A 1 865 ? 5.526 -16.451 -0.253 1.00 93.88 865 ALA A N 1
ATOM 6439 C CA . ALA A 1 865 ? 4.850 -17.465 0.537 1.00 93.88 86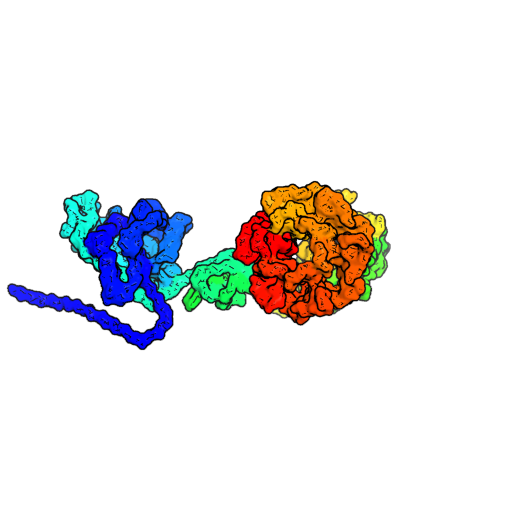5 ALA A CA 1
ATOM 6440 C C . ALA A 1 865 ? 5.681 -18.749 0.631 1.00 93.88 865 ALA A C 1
ATOM 6442 O O . ALA A 1 865 ? 6.206 -19.238 -0.365 1.00 93.88 865 ALA A O 1
ATOM 6443 N N . VAL A 1 866 ? 5.777 -19.283 1.847 1.00 94.19 866 VAL A N 1
ATOM 6444 C CA . VAL A 1 866 ? 6.523 -20.497 2.186 1.00 94.19 866 VAL A CA 1
ATOM 6445 C C . VAL A 1 866 ? 5.722 -21.255 3.255 1.00 94.19 866 VAL A C 1
ATOM 6447 O O . VAL A 1 866 ? 6.027 -21.138 4.445 1.00 94.19 866 VAL A O 1
ATOM 6450 N N . PRO A 1 867 ? 4.623 -21.931 2.878 1.00 95.88 867 PRO A N 1
ATOM 6451 C CA . PRO A 1 867 ? 3.785 -22.646 3.837 1.00 95.88 867 PRO A CA 1
ATOM 6452 C C . PRO A 1 867 ? 4.492 -23.884 4.407 1.00 95.88 867 PRO A C 1
ATOM 6454 O O . PRO A 1 867 ? 5.400 -24.437 3.787 1.00 95.88 867 PRO A O 1
ATOM 6457 N N . GLY A 1 868 ? 4.082 -24.321 5.594 1.00 94.94 868 GLY A N 1
ATOM 6458 C CA . GLY A 1 868 ? 4.579 -25.538 6.244 1.00 94.94 868 GLY A CA 1
ATOM 6459 C C . GLY A 1 868 ? 4.095 -25.630 7.688 1.00 94.94 868 GLY A C 1
ATOM 6460 O O . GLY A 1 868 ? 3.742 -24.606 8.263 1.00 94.94 868 GLY A O 1
ATOM 6461 N N . ASP A 1 869 ? 4.047 -26.826 8.271 1.00 95.44 869 ASP A N 1
ATOM 6462 C CA . ASP A 1 869 ? 3.654 -27.020 9.676 1.00 95.44 869 ASP A CA 1
ATOM 6463 C C . ASP A 1 869 ? 4.819 -26.669 10.617 1.00 95.44 869 ASP A C 1
ATOM 6465 O O . ASP A 1 869 ? 5.623 -27.514 11.006 1.00 95.44 869 ASP A O 1
ATOM 6469 N N . PHE A 1 870 ? 4.967 -25.387 10.943 1.00 95.56 870 PHE A N 1
ATOM 6470 C CA . PHE A 1 870 ? 6.072 -24.867 11.750 1.00 95.56 870 PHE A CA 1
ATOM 6471 C C . PHE A 1 870 ? 5.840 -25.050 13.259 1.00 95.56 870 PHE A C 1
ATOM 6473 O O . PHE A 1 870 ? 6.749 -24.778 14.054 1.00 95.56 870 PHE A O 1
ATOM 6480 N N . ASN A 1 871 ? 4.634 -25.451 13.677 1.00 93.50 871 ASN A N 1
ATOM 6481 C CA . ASN A 1 871 ? 4.245 -25.558 15.084 1.00 93.50 871 ASN A CA 1
ATOM 6482 C C . ASN A 1 871 ? 3.876 -26.990 15.538 1.00 93.50 871 ASN A C 1
ATOM 6484 O O . ASN A 1 871 ? 3.845 -27.245 16.749 1.00 93.50 871 ASN A O 1
ATOM 6488 N N . GLY A 1 872 ? 3.678 -27.916 14.599 1.00 93.06 872 GLY A N 1
ATOM 6489 C CA . GLY A 1 872 ? 3.445 -29.343 14.816 1.00 93.06 872 GLY A CA 1
ATOM 6490 C C . GLY A 1 872 ? 1.991 -29.681 15.128 1.00 93.06 872 GLY A C 1
ATOM 6491 O O . GLY A 1 872 ? 1.734 -30.679 15.812 1.00 93.06 872 GLY A O 1
ATOM 6492 N N . ASP A 1 873 ? 1.041 -28.835 14.724 1.00 92.44 873 ASP A N 1
ATOM 6493 C CA . ASP A 1 873 ? -0.393 -29.059 14.926 1.00 92.44 873 ASP A CA 1
ATOM 6494 C C . ASP A 1 873 ? -1.044 -29.884 13.806 1.00 92.44 873 ASP A C 1
ATOM 6496 O O . ASP A 1 873 ? -2.226 -30.227 13.914 1.00 92.44 873 ASP A O 1
ATOM 6500 N N . GLY A 1 874 ? -0.264 -30.267 12.792 1.00 91.44 874 GLY A N 1
ATOM 6501 C CA . GLY A 1 874 ? -0.707 -31.025 11.631 1.00 91.44 874 GLY A CA 1
ATOM 6502 C C . GLY A 1 874 ? -1.295 -30.161 10.519 1.00 91.44 874 GLY A C 1
ATOM 6503 O O . GLY A 1 874 ? -1.816 -30.732 9.568 1.00 91.44 874 GLY A O 1
ATOM 6504 N N . ARG A 1 875 ? -1.247 -28.825 10.622 1.00 96.06 875 ARG A N 1
ATOM 6505 C CA . ARG A 1 875 ? -1.697 -27.886 9.585 1.00 96.06 875 ARG A CA 1
ATOM 6506 C C . ARG A 1 875 ? -0.522 -27.069 9.063 1.00 96.06 875 ARG A C 1
ATOM 6508 O O . ARG A 1 875 ? 0.349 -26.636 9.807 1.00 96.06 875 ARG A O 1
ATOM 6515 N N . CYS A 1 876 ? -0.539 -26.764 7.774 1.00 96.62 876 CYS A N 1
ATOM 6516 C CA . CYS A 1 876 ? 0.343 -25.770 7.191 1.00 96.62 876 CYS A CA 1
ATOM 6517 C C . CYS A 1 876 ? 0.049 -24.393 7.797 1.00 96.62 876 CYS A C 1
ATOM 6519 O O . CYS A 1 876 ? -1.074 -23.889 7.758 1.00 96.62 876 CYS A O 1
ATOM 6521 N N . ASP A 1 877 ? 1.091 -23.752 8.304 1.00 97.50 877 ASP A N 1
ATOM 6522 C CA . ASP A 1 877 ? 1.067 -22.378 8.775 1.00 97.50 877 ASP A CA 1
ATOM 6523 C C . ASP A 1 877 ? 1.373 -21.398 7.626 1.00 97.50 877 ASP A C 1
ATOM 6525 O O . ASP A 1 877 ? 1.976 -21.735 6.600 1.00 97.50 877 ASP A O 1
ATOM 6529 N N . LEU A 1 878 ? 1.009 -20.127 7.818 1.00 97.50 878 LEU A N 1
ATOM 6530 C CA . LEU A 1 878 ? 1.283 -19.057 6.860 1.00 97.50 878 LEU A CA 1
ATOM 6531 C C . LEU A 1 878 ? 2.699 -18.506 7.081 1.00 97.50 878 LEU A C 1
ATOM 6533 O O . LEU A 1 878 ? 2.908 -17.561 7.850 1.00 97.50 878 LEU A O 1
ATOM 6537 N N . GLY A 1 879 ? 3.685 -19.092 6.406 1.00 95.12 879 GLY A N 1
ATOM 6538 C CA . GLY A 1 879 ? 5.054 -18.581 6.353 1.00 95.12 879 GLY A CA 1
ATOM 6539 C C . GLY A 1 879 ? 5.258 -17.597 5.201 1.00 95.12 879 GLY A C 1
ATOM 6540 O O . GLY A 1 879 ? 4.810 -17.840 4.081 1.00 95.12 879 GLY A O 1
ATOM 6541 N N . VAL A 1 880 ? 5.944 -16.481 5.461 1.00 94.19 880 VAL A N 1
ATOM 6542 C CA . VAL A 1 880 ? 6.417 -15.560 4.421 1.00 94.19 880 VAL A CA 1
ATOM 6543 C C . VAL A 1 880 ? 7.860 -15.111 4.649 1.00 94.19 880 VAL A C 1
ATOM 6545 O O . VAL A 1 880 ? 8.287 -14.881 5.786 1.00 94.19 880 VAL A O 1
ATOM 6548 N N . PHE A 1 881 ? 8.604 -14.942 3.558 1.00 87.25 881 PHE A N 1
ATOM 6549 C CA . PHE A 1 881 ? 10.015 -14.561 3.564 1.00 87.25 881 PHE A CA 1
ATOM 6550 C C . PHE A 1 881 ? 10.267 -13.312 2.726 1.00 87.25 881 PHE A C 1
ATOM 6552 O O . PHE A 1 881 ? 9.844 -13.225 1.577 1.00 87.25 881 PHE A O 1
ATOM 6559 N N . GLN A 1 882 ? 10.997 -12.353 3.288 1.00 81.69 882 GLN A N 1
ATOM 6560 C CA . GLN A 1 882 ? 11.437 -11.162 2.575 1.00 81.69 882 GLN A CA 1
ATOM 6561 C C . GLN A 1 882 ? 12.859 -11.362 2.040 1.00 81.69 882 GLN A C 1
ATOM 6563 O O . GLN A 1 882 ? 13.819 -11.321 2.816 1.00 81.69 882 GLN A O 1
ATOM 6568 N N . ARG A 1 883 ? 13.002 -11.511 0.715 1.00 67.88 883 ARG A N 1
ATOM 6569 C CA . ARG A 1 883 ? 14.299 -11.781 0.069 1.00 67.88 883 ARG A CA 1
ATOM 6570 C C . ARG A 1 883 ? 15.361 -10.747 0.421 1.00 67.88 883 ARG A C 1
ATOM 6572 O O . ARG A 1 883 ? 16.439 -11.126 0.873 1.00 67.88 883 ARG A O 1
ATOM 6579 N N . ASP A 1 884 ? 15.055 -9.459 0.283 1.00 62.69 884 ASP A N 1
ATOM 6580 C CA . ASP A 1 884 ? 16.036 -8.372 0.438 1.00 62.69 884 ASP A CA 1
ATOM 6581 C C . ASP A 1 884 ? 16.686 -8.304 1.823 1.00 62.69 884 ASP A C 1
ATOM 6583 O O . ASP A 1 884 ? 17.829 -7.872 1.968 1.00 62.69 884 ASP A O 1
ATOM 6587 N N . THR A 1 885 ? 15.945 -8.693 2.857 1.00 66.19 885 THR A N 1
ATOM 6588 C CA . THR A 1 885 ? 16.376 -8.547 4.250 1.00 66.19 885 THR A CA 1
ATOM 6589 C C . THR A 1 885 ? 16.732 -9.881 4.891 1.00 66.19 885 THR A C 1
ATOM 6591 O O . THR A 1 885 ? 17.452 -9.888 5.891 1.00 66.19 885 THR A O 1
ATOM 6594 N N . GLY A 1 886 ? 16.245 -10.999 4.346 1.00 72.00 886 GLY A N 1
ATOM 6595 C CA . GLY A 1 886 ? 16.318 -12.316 4.970 1.00 72.00 886 GLY A CA 1
ATOM 6596 C C . GLY A 1 886 ? 15.342 -12.487 6.140 1.00 72.00 886 GLY A C 1
ATOM 6597 O O . GLY A 1 886 ? 15.577 -13.318 7.018 1.00 72.00 886 GLY A O 1
ATOM 6598 N N . LEU A 1 887 ? 14.296 -11.660 6.238 1.00 81.19 887 LEU A N 1
ATOM 6599 C CA . LEU A 1 887 ? 13.336 -11.714 7.344 1.00 81.19 887 LEU A CA 1
ATOM 6600 C C . LEU A 1 887 ? 12.261 -12.776 7.100 1.00 81.19 887 LEU A C 1
ATOM 6602 O O . LEU A 1 887 ? 11.615 -12.783 6.056 1.00 81.19 887 LEU A O 1
ATOM 6606 N N . TRP A 1 888 ? 12.031 -13.613 8.111 1.00 87.38 888 TRP A N 1
ATOM 6607 C CA . TRP A 1 888 ? 10.936 -14.583 8.157 1.00 87.38 888 TRP A CA 1
ATOM 6608 C C . TRP A 1 888 ? 9.792 -14.101 9.056 1.00 87.38 888 TRP A C 1
ATOM 6610 O O . TRP A 1 888 ? 10.031 -13.549 10.140 1.00 87.38 888 TRP A O 1
ATOM 6620 N N . PHE A 1 889 ? 8.556 -14.367 8.634 1.00 90.69 889 PHE A N 1
ATOM 6621 C CA . PHE A 1 889 ? 7.337 -14.127 9.406 1.00 90.69 889 PHE A CA 1
ATOM 6622 C C . PHE A 1 889 ? 6.408 -15.331 9.276 1.00 90.69 889 PHE A C 1
ATOM 6624 O O . PHE A 1 889 ? 6.067 -15.730 8.168 1.00 90.69 889 PHE A O 1
ATOM 6631 N N . ILE A 1 890 ? 5.996 -15.910 10.399 1.00 95.19 890 ILE A N 1
ATOM 6632 C CA . ILE A 1 890 ? 5.211 -17.146 10.432 1.00 95.19 890 ILE A CA 1
ATOM 6633 C C . ILE A 1 890 ? 4.092 -16.989 11.458 1.00 95.19 890 ILE A C 1
ATOM 6635 O O . ILE A 1 890 ? 4.329 -16.534 12.585 1.00 95.19 890 ILE A O 1
ATOM 6639 N N . ARG A 1 891 ? 2.874 -17.357 11.069 1.00 94.81 891 ARG A N 1
ATOM 6640 C CA . ARG A 1 891 ? 1.709 -17.447 11.956 1.00 94.81 891 ARG A CA 1
ATOM 6641 C C . ARG A 1 891 ? 0.924 -18.707 11.653 1.00 94.81 891 ARG A C 1
ATOM 6643 O O . ARG A 1 891 ? 0.879 -19.121 10.497 1.00 94.81 891 ARG A O 1
ATOM 6650 N N . ASP A 1 892 ? 0.244 -19.216 12.664 1.00 95.38 892 ASP A N 1
ATOM 6651 C CA . ASP A 1 892 ? -0.700 -20.304 12.472 1.00 95.38 892 ASP A CA 1
ATOM 6652 C C . ASP A 1 892 ? -1.987 -19.836 11.770 1.00 95.38 892 ASP A C 1
ATOM 6654 O O . ASP A 1 892 ? -2.252 -18.632 11.565 1.00 95.38 892 ASP A O 1
ATOM 6658 N N . MET A 1 893 ? -2.806 -20.820 11.411 1.00 93.06 893 MET A N 1
ATOM 6659 C CA . MET A 1 893 ? -4.110 -20.611 10.783 1.00 93.06 893 MET A CA 1
ATOM 6660 C C . MET A 1 893 ? -5.139 -19.949 11.714 1.00 93.06 893 MET A C 1
ATOM 6662 O O . MET A 1 893 ? -6.056 -19.281 11.232 1.00 93.06 893 MET A O 1
ATOM 6666 N N . ASP A 1 894 ? -4.954 -20.028 13.035 1.00 89.88 894 ASP A N 1
ATOM 6667 C CA . ASP A 1 894 ? -5.819 -19.390 14.039 1.00 89.88 894 ASP A CA 1
ATOM 6668 C C . ASP A 1 894 ? -5.423 -17.920 14.320 1.00 89.88 894 ASP A C 1
ATOM 6670 O O . ASP A 1 894 ? -6.154 -17.170 14.976 1.00 89.88 894 ASP A O 1
ATOM 6674 N N . GLY A 1 895 ? -4.294 -17.468 13.768 1.00 84.00 895 GLY A N 1
ATOM 6675 C CA . GLY A 1 895 ? -3.756 -16.118 13.896 1.00 84.00 895 GLY A CA 1
ATOM 6676 C C . GLY A 1 895 ? -2.721 -15.917 14.997 1.00 84.00 895 GLY A C 1
ATOM 6677 O O . GLY A 1 895 ? -2.280 -14.778 15.191 1.00 84.00 895 GLY A O 1
ATOM 6678 N N . SER A 1 896 ? -2.305 -16.970 15.698 1.00 90.38 896 SER A N 1
ATOM 6679 C CA . SER A 1 896 ? -1.194 -16.897 16.643 1.00 90.38 896 SER A CA 1
ATOM 6680 C C . SER A 1 896 ? 0.121 -16.722 15.898 1.00 90.38 896 SER A C 1
ATOM 6682 O O . SER A 1 896 ? 0.417 -17.378 14.903 1.00 90.38 896 SER A O 1
ATOM 6684 N N . LEU A 1 897 ? 0.946 -15.817 16.407 1.00 93.19 897 LEU A N 1
ATOM 6685 C CA . LEU A 1 897 ? 2.271 -15.577 15.865 1.00 93.19 897 LEU A CA 1
ATOM 6686 C C . LEU A 1 897 ? 3.241 -16.683 16.307 1.00 93.19 897 LEU A C 1
ATOM 6688 O O . LEU A 1 897 ? 3.449 -16.856 17.508 1.00 93.19 897 LEU A O 1
ATOM 6692 N N . ILE A 1 898 ? 3.887 -17.347 15.346 1.00 90.19 898 ILE A N 1
ATOM 6693 C CA . ILE A 1 898 ? 4.939 -18.350 15.585 1.00 90.19 898 ILE A CA 1
ATOM 6694 C C . ILE A 1 898 ? 6.317 -17.677 15.562 1.00 90.19 898 ILE A C 1
ATOM 6696 O O . ILE A 1 898 ? 7.138 -17.878 16.457 1.00 90.19 898 ILE A O 1
ATOM 6700 N N . LEU A 1 899 ? 6.564 -16.820 14.566 1.00 85.56 899 LEU A N 1
ATOM 6701 C CA . LEU A 1 899 ? 7.851 -16.159 14.350 1.00 85.56 899 LEU A CA 1
ATOM 6702 C C . LEU A 1 899 ? 7.647 -14.766 13.738 1.00 85.56 899 LEU A C 1
ATOM 6704 O O . LEU A 1 899 ? 6.904 -14.612 12.772 1.00 85.56 899 LEU A O 1
ATOM 6708 N N . TRP A 1 900 ? 8.337 -13.743 14.252 1.00 87.00 900 TRP A N 1
ATOM 6709 C CA . TRP A 1 900 ? 8.260 -12.378 13.715 1.00 87.00 900 TRP A CA 1
ATOM 6710 C C . TRP A 1 900 ? 9.631 -11.749 13.511 1.00 87.00 900 TRP A C 1
ATOM 6712 O O . TRP A 1 900 ? 10.351 -11.490 14.476 1.00 87.00 900 TRP A O 1
ATOM 6722 N N . GLY A 1 901 ? 9.957 -11.432 12.257 1.00 72.81 901 GLY A N 1
ATOM 6723 C CA . GLY A 1 901 ? 11.115 -10.612 11.913 1.00 72.81 901 GLY A CA 1
ATOM 6724 C C . GLY A 1 901 ? 12.453 -11.263 12.261 1.00 72.81 901 GLY A C 1
ATOM 6725 O O . GLY A 1 901 ? 13.402 -10.564 12.618 1.00 72.81 901 GLY A O 1
ATOM 6726 N N . ALA A 1 902 ? 12.545 -12.592 12.186 1.00 73.31 902 ALA A N 1
ATOM 6727 C CA . ALA A 1 902 ? 13.806 -13.288 12.405 1.00 73.31 902 ALA A CA 1
ATOM 6728 C C . ALA A 1 902 ? 14.675 -13.191 11.144 1.00 73.31 902 ALA A C 1
ATOM 6730 O O . ALA A 1 902 ? 14.444 -13.894 10.160 1.00 73.31 902 ALA A O 1
ATOM 6731 N N . GLN A 1 903 ? 15.685 -12.323 11.182 1.00 74.31 903 GLN A N 1
ATOM 6732 C CA . GLN A 1 903 ? 16.618 -12.132 10.074 1.00 74.31 903 GLN A CA 1
ATOM 6733 C C . GLN A 1 903 ? 17.607 -13.293 9.986 1.00 74.31 903 GLN A C 1
ATOM 6735 O O . GLN A 1 903 ? 18.339 -13.518 10.953 1.00 74.31 903 GLN A O 1
ATOM 6740 N N . TRP A 1 904 ? 17.653 -14.010 8.858 1.00 63.56 904 TRP A N 1
ATOM 6741 C CA . TRP A 1 904 ? 18.742 -14.940 8.515 1.00 63.56 904 TRP A CA 1
ATOM 6742 C C . TRP A 1 904 ? 18.585 -15.558 7.131 1.00 63.56 904 TRP A C 1
ATOM 6744 O O . TRP A 1 904 ? 17.511 -15.539 6.536 1.00 63.56 904 TRP A O 1
ATOM 6754 N N . GLY A 1 905 ? 19.695 -16.106 6.634 1.00 53.94 905 GLY A N 1
ATOM 6755 C CA . GLY A 1 905 ? 19.827 -16.532 5.246 1.00 53.94 905 GLY A CA 1
ATOM 6756 C C . GLY A 1 905 ? 20.032 -15.355 4.291 1.00 53.94 905 GLY A C 1
ATOM 6757 O O . GLY A 1 905 ? 19.932 -15.575 3.100 1.00 53.94 905 GLY A O 1
ATOM 6758 N N . GLY A 1 906 ? 20.290 -14.150 4.823 1.00 44.44 906 GLY A N 1
ATOM 6759 C CA . GLY A 1 906 ? 20.593 -12.896 4.125 1.00 44.44 906 GLY A CA 1
ATOM 6760 C C . GLY A 1 906 ? 22.059 -12.502 4.233 1.00 44.44 906 GLY A C 1
ATOM 6761 O O . GLY A 1 906 ? 22.651 -12.797 5.301 1.00 44.44 906 GLY A O 1
#

pLDDT: mean 84.8, std 15.07, range [24.03, 98.56]

Sequence (906 aa):
MASRLALGLCFAALALAPGRQAGAQSFSNLFFLHHSTGSGLIQAGGMRAVFAASNSAHGTGFEFWDHGYNEGGLTDPDGQATGRNYAIPNDNTDPDGLYYLWASSEADAVDARSLILANHQVIAFKSCFPASNIPDAAALESYKAWYLAMRSVFDMYPGRLFVVMPPPPLHRLASTSAAAANARAFANWLESSEFLGGHSNVCCFDLFNRLAGADNFLKYEYEGSHSNEDSHPNLAANRAVGPALAAFLMDAAARYGAEAPPDAPAAPDRVSATDGAYSNKIVVTWTASAGASGYQVWRGTNADSSLAVMLASSLAGTSHVDAAVVPNITYYYRVKAENSATTSVFSACDSGYARFSLTGGVRRALLVGIDHYDPEYGPGDLPSCVNDANGVRTNICAADSAGRWAGGNIRTLTDAAAGKAAIRGALNSLASESSAVDLVLYVHSSHGGRVSGTSTYLCAHDASYADTELASDLALFNAGTYVVIIVDACHSGGLFKGLPWPFADRVMAAYRGIRAEECRRKGFAVPRDLGANIAFMTACEYDEYSWAGFPFSLWLGYVITGCDDAAADANGDGEFQFGELHAYASARALADNASQHAQYYNWPLLQALAARRVAGNAPTSASGHIPLSGDYDGDGLADMAVFNHSNSTWHVRTVAGKAITSSNAWGPAGAAPVSGDFDGDRVADQAAYVPADGIWYIKSLDGRLLCWNRQWGGPGFEAVPGDFDGDGADDLAVYDTGSGGWFIWFITGAGGDTIAWDETWGGPGFVPAPGDYNADGWSDYAVYGEDGGAWYVWSRRQGGQILAWGVSWGGGGAGAFVPVPGDFDGDGACDMAIYREASGAWYIQALDGRLICWETIWGGPGLEAVPGDFNGDGRCDLGVFQRDTGLWFIRDMDGSLILWGAQWGG